Protein 7LVG (pdb70)

Radius of gyration: 11.34 Å; Cα contacts (8 Å, |Δi|>4): 15; chains: 1; bounding box: 18×24×32 Å

Nearest PDB structures (foldseek):
  6o3q-assembly1_A  TM=4.956E-01  e=3.566E+00  Solanum lycopersicum
  6o3q-assembly1_A  TM=5.766E-01  e=7.687E+00  Solanum lycopersicum
  6o3q-assembly1_A  TM=5.060E-01  e=7.711E+00  Solanum lycopersicum
  6o3q-assembly1_A  TM=5.275E-01  e=3.349E+00  Solanum lycopersicum
  6o3q-assembly1_A  TM=5.553E-01  e=5.474E+00  Solanum lycopersicum

Structure (mmCIF, N/CA/C/O backbone):
data_7LVG
#
_entry.id   7LVG
#
loop_
_atom_site.group_PDB
_atom_site.id
_atom_site.type_symbol
_atom_site.label_atom_id
_atom_site.label_alt_id
_atom_site.label_comp_id
_atom_site.label_asym_id
_atom_site.label_entity_id
_atom_site.label_seq_id
_atom_site.pdbx_PDB_ins_code
_atom_site.Cartn_x
_atom_site.Cartn_y
_atom_site.Cartn_z
_atom_site.occupancy
_atom_site.B_iso_or_equiv
_atom_site.auth_seq_id
_atom_site.auth_comp_id
_atom_site.auth_asym_id
_atom_site.auth_atom_id
_atom_site.pdbx_PDB_model_num
ATOM 1 N N . GLY A 1 1 ? -8.913 -11.183 -5.557 1.00 0.00 1 GLY A N 1
ATOM 2 C CA . GLY A 1 1 ? -8.179 -9.962 -5.999 1.00 0.00 1 GLY A CA 1
ATOM 3 C C . GLY A 1 1 ? -6.822 -10.359 -6.570 1.00 0.00 1 GLY A C 1
ATOM 4 O O . GLY A 1 1 ? -6.685 -10.568 -7.780 1.00 0.00 1 GLY A O 1
ATOM 10 N N . MET A 1 2 ? -5.818 -10.447 -5.690 1.00 0.00 2 MET A N 1
ATOM 11 C CA . MET A 1 2 ? -4.458 -10.805 -6.097 1.00 0.00 2 MET A CA 1
ATOM 12 C C . MET A 1 2 ? -3.763 -11.674 -5.012 1.00 0.00 2 MET A C 1
ATOM 13 O O . MET A 1 2 ? -4.159 -11.623 -3.845 1.00 0.00 2 MET A O 1
ATOM 27 N N . PRO A 1 3 ? -2.721 -12.463 -5.369 1.00 0.00 3 PRO A N 1
ATOM 28 C CA . PRO A 1 3 ? -1.987 -13.320 -4.377 1.00 0.00 3 PRO A CA 1
ATOM 29 C C . PRO A 1 3 ? -1.177 -12.482 -3.389 1.00 0.00 3 PRO A C 1
ATOM 30 O O . PRO A 1 3 ? -1.092 -11.261 -3.529 1.00 0.00 3 PRO A O 1
ATOM 41 N N . ARG A 1 4 ? -0.638 -13.152 -2.348 1.00 0.00 4 ARG A N 1
ATOM 42 C CA . ARG A 1 4 ? 0.136 -12.491 -1.261 1.00 0.00 4 ARG A CA 1
ATOM 43 C C . ARG A 1 4 ? -0.817 -11.884 -0.232 1.00 0.00 4 ARG A C 1
ATOM 44 O O . ARG A 1 4 ? -1.782 -11.202 -0.595 1.00 0.00 4 ARG A O 1
ATOM 65 N N . ASP A 1 5 ? -0.565 -12.180 1.050 1.00 0.00 5 ASP A N 1
ATOM 66 C CA . ASP A 1 5 ? -1.428 -11.711 2.135 1.00 0.00 5 ASP A CA 1
ATOM 67 C C . ASP A 1 5 ? -1.337 -10.173 2.311 1.00 0.00 5 ASP A C 1
ATOM 68 O O . ASP A 1 5 ? -0.292 -9.584 2.028 1.00 0.00 5 ASP A O 1
ATOM 77 N N . PRO A 1 6 ? -2.411 -9.508 2.804 1.00 0.00 6 PRO A N 1
ATOM 78 C CA . PRO A 1 6 ? -2.406 -8.019 3.036 1.00 0.00 6 PRO A CA 1
ATOM 79 C C . PRO A 1 6 ? -1.318 -7.582 4.023 1.00 0.00 6 PRO A C 1
ATOM 80 O O . PRO A 1 6 ? -0.872 -6.430 3.995 1.00 0.00 6 PRO A O 1
ATOM 91 N N . GLU A 1 7 ? -0.957 -8.486 4.943 1.00 0.00 7 GLU A N 1
ATOM 92 C CA . GLU A 1 7 ? 0.008 -8.173 6.001 1.00 0.00 7 GLU A CA 1
ATOM 93 C C . GLU A 1 7 ? 1.374 -7.792 5.434 1.00 0.00 7 GLU A C 1
ATOM 94 O O . GLU A 1 7 ? 2.004 -6.843 5.919 1.00 0.00 7 GLU A O 1
ATOM 106 N N . GLN A 1 8 ? 1.830 -8.523 4.406 1.00 0.00 8 GLN A N 1
ATOM 107 C CA . GLN A 1 8 ? 3.128 -8.233 3.787 1.00 0.00 8 GLN A CA 1
ATOM 108 C C . GLN A 1 8 ? 3.106 -6.841 3.150 1.00 0.00 8 GLN A C 1
ATOM 109 O O . GLN A 1 8 ? 4.067 -6.073 3.278 1.00 0.00 8 GLN A O 1
ATOM 123 N N . ARG A 1 9 ? 1.985 -6.516 2.492 1.00 0.00 9 ARG A N 1
ATOM 124 C CA . ARG A 1 9 ? 1.810 -5.206 1.864 1.00 0.00 9 ARG A CA 1
ATOM 125 C C . ARG A 1 9 ? 1.880 -4.110 2.928 1.00 0.00 9 ARG A C 1
ATOM 126 O O . ARG A 1 9 ? 2.539 -3.083 2.736 1.00 0.00 9 ARG A O 1
ATOM 147 N N . TYR A 1 10 ? 1.216 -4.359 4.062 1.00 0.00 10 TYR A N 1
ATOM 148 C CA . TYR A 1 10 ? 1.214 -3.425 5.183 1.00 0.00 10 TYR A CA 1
ATOM 149 C C . TYR A 1 10 ? 2.634 -3.227 5.727 1.00 0.00 10 TYR A C 1
ATOM 150 O O . TYR A 1 10 ? 2.978 -2.140 6.165 1.00 0.00 10 TYR A O 1
ATOM 168 N N . GLU A 1 11 ? 3.442 -4.296 5.708 1.00 0.00 11 GLU A N 1
ATOM 169 C CA . GLU A 1 11 ? 4.823 -4.216 6.198 1.00 0.00 11 GLU A CA 1
ATOM 170 C C . GLU A 1 11 ? 5.587 -3.169 5.379 1.00 0.00 11 GLU A C 1
ATOM 171 O O . GLU A 1 11 ? 6.278 -2.308 5.941 1.00 0.00 11 GLU A O 1
ATOM 183 N N . GLN A 1 12 ? 5.393 -3.211 4.054 1.00 0.00 12 GLN A N 1
ATOM 184 C CA . GLN A 1 12 ? 5.997 -2.227 3.157 1.00 0.00 12 GLN A CA 1
ATOM 185 C C . GLN A 1 12 ? 5.457 -0.830 3.484 1.00 0.00 12 GLN A C 1
ATOM 186 O O . GLN A 1 12 ? 6.208 0.154 3.495 1.00 0.00 12 GLN A O 1
ATOM 200 N N . CYS A 1 13 ? 4.149 -0.765 3.785 1.00 0.00 13 CYS A N 1
ATOM 201 C CA . CYS A 1 13 ? 3.500 0.491 4.154 1.00 0.00 13 CYS A CA 1
ATOM 202 C C . CYS A 1 13 ? 4.120 1.060 5.430 1.00 0.00 13 CYS A C 1
ATOM 203 O O . CYS A 1 13 ? 4.277 2.271 5.565 1.00 0.00 13 CYS A O 1
ATOM 210 N N . GLN A 1 14 ? 4.434 0.165 6.371 1.00 0.00 14 GLN A N 1
ATOM 211 C CA . GLN A 1 14 ? 4.997 0.549 7.657 1.00 0.00 14 GLN A CA 1
ATOM 212 C C . GLN A 1 14 ? 6.318 1.286 7.469 1.00 0.00 14 GLN A C 1
ATOM 213 O O . GLN A 1 14 ? 6.582 2.283 8.151 1.00 0.00 14 GLN A O 1
ATOM 227 N N . GLN A 1 15 ? 7.149 0.784 6.549 1.00 0.00 15 GLN A N 1
ATOM 228 C CA . GLN A 1 15 ? 8.456 1.390 6.284 1.00 0.00 15 GLN A CA 1
ATOM 229 C C . GLN A 1 15 ? 8.321 2.806 5.697 1.00 0.00 15 GLN A C 1
ATOM 230 O O . GLN A 1 15 ? 9.067 3.719 6.087 1.00 0.00 15 GLN A O 1
ATOM 244 N N . GLN A 1 16 ? 7.390 2.979 4.738 1.00 0.00 16 GLN A N 1
ATOM 245 C CA . GLN A 1 16 ? 7.212 4.284 4.075 1.00 0.00 16 GLN A CA 1
ATOM 246 C C . GLN A 1 16 ? 6.517 5.316 4.972 1.00 0.00 16 GLN A C 1
ATOM 247 O O . GLN A 1 16 ? 6.985 6.460 5.075 1.00 0.00 16 GLN A O 1
ATOM 261 N N . CYS A 1 17 ? 5.408 4.920 5.620 1.00 0.00 17 CYS A N 1
ATOM 262 C CA . CYS A 1 17 ? 4.674 5.843 6.497 1.00 0.00 17 CYS A CA 1
ATOM 263 C C . CYS A 1 17 ? 5.520 6.253 7.706 1.00 0.00 17 CYS A C 1
ATOM 264 O O . CYS A 1 17 ? 5.442 7.396 8.169 1.00 0.00 17 CYS A O 1
ATOM 271 N N . GLU A 1 18 ? 6.332 5.311 8.210 1.00 0.00 18 GLU A N 1
ATOM 272 C CA . GLU A 1 18 ? 7.199 5.576 9.359 1.00 0.00 18 GLU A CA 1
ATOM 273 C C . GLU A 1 18 ? 8.243 6.638 9.002 1.00 0.00 18 GLU A C 1
ATOM 274 O O . GLU A 1 18 ? 8.551 7.517 9.814 1.00 0.00 18 GLU A O 1
ATOM 286 N N . ARG A 1 19 ? 8.804 6.523 7.791 1.00 0.00 19 ARG A N 1
ATOM 287 C CA . ARG A 1 19 ? 9.840 7.445 7.331 1.00 0.00 19 ARG A CA 1
ATOM 288 C C . ARG A 1 19 ? 9.322 8.891 7.288 1.00 0.00 19 ARG A C 1
ATOM 289 O O . ARG A 1 19 ? 10.027 9.818 7.706 1.00 0.00 19 ARG A O 1
ATOM 310 N N . GLN A 1 20 ? 8.110 9.082 6.742 1.00 0.00 20 GLN A N 1
ATOM 311 C CA . GLN A 1 20 ? 7.538 10.430 6.604 1.00 0.00 20 GLN A CA 1
ATOM 312 C C . GLN A 1 20 ? 7.140 11.052 7.950 1.00 0.00 20 GLN A C 1
ATOM 313 O O . GLN A 1 20 ? 7.223 12.276 8.111 1.00 0.00 20 GLN A O 1
ATOM 327 N N . ARG A 1 21 ? 6.712 10.217 8.916 1.00 0.00 21 ARG A N 1
ATOM 328 C CA . ARG A 1 21 ? 6.315 10.732 10.240 1.00 0.00 21 ARG A CA 1
ATOM 329 C C . ARG A 1 21 ? 6.236 9.616 11.288 1.00 0.00 21 ARG A C 1
ATOM 330 O O . ARG A 1 21 ? 6.001 8.451 10.955 1.00 0.00 21 ARG A O 1
ATOM 351 N N . ARG A 1 22 ? 6.489 9.985 12.555 1.00 0.00 22 ARG A N 1
ATOM 352 C CA . ARG A 1 22 ? 6.507 9.022 13.663 1.00 0.00 22 ARG A CA 1
ATOM 353 C C . ARG A 1 22 ? 5.455 9.383 14.733 1.00 0.00 22 ARG A C 1
ATOM 354 O O . ARG A 1 22 ? 5.311 10.551 15.107 1.00 0.00 22 ARG A O 1
ATOM 375 N N . GLY A 1 23 ? 4.744 8.357 15.229 1.00 0.00 23 GLY A N 1
ATOM 376 C CA . GLY A 1 23 ? 3.723 8.541 16.271 1.00 0.00 23 GLY A CA 1
ATOM 377 C C . GLY A 1 23 ? 2.333 8.169 15.758 1.00 0.00 23 GLY A C 1
ATOM 378 O O . GLY A 1 23 ? 1.964 8.531 14.640 1.00 0.00 23 GLY A O 1
ATOM 382 N N . GLN A 1 24 ? 1.570 7.422 16.582 1.00 0.00 24 GLN A N 1
ATOM 383 C CA . GLN A 1 24 ? 0.214 6.980 16.200 1.00 0.00 24 GLN A CA 1
ATOM 384 C C . GLN A 1 24 ? 0.232 6.349 14.796 1.00 0.00 24 GLN A C 1
ATOM 385 O O . GLN A 1 24 ? -0.633 6.625 13.946 1.00 0.00 24 GLN A O 1
ATOM 399 N N . GLU A 1 25 ? 1.269 5.551 14.552 1.00 0.00 25 GLU A N 1
ATOM 400 C CA . GLU A 1 25 ? 1.495 4.936 13.254 1.00 0.00 25 GLU A CA 1
ATOM 401 C C . GLU A 1 25 ? 0.395 3.953 12.839 1.00 0.00 25 GLU A C 1
ATOM 402 O O . GLU A 1 25 ? 0.244 3.685 11.662 1.00 0.00 25 GLU A O 1
ATOM 414 N N . GLN A 1 26 ? -0.331 3.376 13.801 1.00 0.00 26 GLN A N 1
ATOM 415 C CA . GLN A 1 26 ? -1.348 2.371 13.454 1.00 0.00 26 GLN A CA 1
ATOM 416 C C . GLN A 1 26 ? -2.379 2.942 12.463 1.00 0.00 26 GLN A C 1
ATOM 417 O O . GLN A 1 26 ? -2.491 2.465 11.313 1.00 0.00 26 GLN A O 1
ATOM 431 N N . THR A 1 27 ? -3.109 3.973 12.900 1.00 0.00 27 THR A N 1
ATOM 432 C CA . THR A 1 27 ? -4.132 4.602 12.061 1.00 0.00 27 THR A CA 1
ATOM 433 C C . THR A 1 27 ? -3.518 5.445 10.946 1.00 0.00 27 THR A C 1
ATOM 434 O O . THR A 1 27 ? -4.016 5.446 9.816 1.00 0.00 27 THR A O 1
ATOM 445 N N . LEU A 1 28 ? -2.457 6.187 11.281 1.00 0.00 28 LEU A N 1
ATOM 446 C CA . LEU A 1 28 ? -1.805 7.080 10.318 1.00 0.00 28 LEU A CA 1
ATOM 447 C C . LEU A 1 28 ? -1.175 6.319 9.155 1.00 0.00 28 LEU A C 1
ATOM 448 O O . LEU A 1 28 ? -1.263 6.756 8.004 1.00 0.00 28 LEU A O 1
ATOM 464 N N . CYS A 1 29 ? -0.515 5.196 9.459 1.00 0.00 29 CYS A N 1
ATOM 465 C CA . CYS A 1 29 ? 0.158 4.404 8.427 1.00 0.00 29 CYS A CA 1
ATOM 466 C C . CYS A 1 29 ? -0.842 3.781 7.478 1.00 0.00 29 CYS A C 1
ATOM 467 O O . CYS A 1 29 ? -0.636 3.792 6.258 1.00 0.00 29 CYS A O 1
ATOM 474 N N . ARG A 1 30 ? -1.920 3.202 8.042 1.00 0.00 30 ARG A N 1
ATOM 475 C CA . ARG A 1 30 ? -2.927 2.540 7.217 1.00 0.00 30 ARG A CA 1
ATOM 476 C C . ARG A 1 30 ? -3.581 3.527 6.254 1.00 0.00 30 ARG A C 1
ATOM 477 O O . ARG A 1 30 ? -3.793 3.207 5.079 1.00 0.00 30 ARG A O 1
ATOM 498 N N . ARG A 1 31 ? -3.905 4.727 6.759 1.00 0.00 31 ARG A N 1
ATOM 499 C CA . ARG A 1 31 ? -4.544 5.756 5.935 1.00 0.00 31 ARG A CA 1
ATOM 500 C C . ARG A 1 31 ? -3.584 6.359 4.902 1.00 0.00 31 ARG A C 1
ATOM 501 O O . ARG A 1 31 ? -3.978 6.599 3.761 1.00 0.00 31 ARG A O 1
ATOM 522 N N . ARG A 1 32 ? -2.341 6.651 5.330 1.00 0.00 32 ARG A N 1
ATOM 523 C CA . ARG A 1 32 ? -1.347 7.293 4.445 1.00 0.00 32 ARG A CA 1
ATOM 524 C C . ARG A 1 32 ? -0.885 6.380 3.308 1.00 0.00 32 ARG A C 1
ATOM 525 O O . ARG A 1 32 ? -0.757 6.829 2.158 1.00 0.00 32 ARG A O 1
ATOM 546 N N . CYS A 1 33 ? -0.629 5.104 3.624 1.00 0.00 33 CYS A N 1
ATOM 547 C CA . CYS A 1 33 ? -0.190 4.152 2.605 1.00 0.00 33 CYS A CA 1
ATOM 548 C C . CYS A 1 33 ? -1.323 3.861 1.623 1.00 0.00 33 CYS A C 1
ATOM 549 O O . CYS A 1 33 ? -1.115 3.826 0.406 1.00 0.00 33 CYS A O 1
ATOM 556 N N . GLU A 1 34 ? -2.520 3.627 2.174 1.00 0.00 34 GLU A N 1
ATOM 557 C CA . GLU A 1 34 ? -3.700 3.304 1.371 1.00 0.00 34 GLU A CA 1
ATOM 558 C C . GLU A 1 34 ? -4.101 4.466 0.447 1.00 0.00 34 GLU A C 1
ATOM 559 O O . GLU A 1 34 ? -4.443 4.240 -0.724 1.00 0.00 34 GLU A O 1
ATOM 571 N N . GLN A 1 35 ? -4.069 5.708 0.976 1.00 0.00 35 GLN A N 1
ATOM 572 C CA . GLN A 1 35 ? -4.450 6.882 0.170 1.00 0.00 35 GLN A CA 1
ATOM 573 C C . GLN A 1 35 ? -3.462 7.109 -0.982 1.00 0.00 35 GLN A C 1
ATOM 574 O O . GLN A 1 35 ? -3.860 7.521 -2.076 1.00 0.00 35 GLN A O 1
ATOM 588 N N . ARG A 1 36 ? -2.184 6.772 -0.742 1.00 0.00 36 ARG A N 1
ATOM 589 C CA . ARG A 1 36 ? -1.160 6.868 -1.769 1.00 0.00 36 ARG A CA 1
ATOM 590 C C . ARG A 1 36 ? -1.510 5.927 -2.921 1.00 0.00 36 ARG A C 1
ATOM 591 O O . ARG A 1 36 ? -1.369 6.285 -4.086 1.00 0.00 36 ARG A O 1
ATOM 612 N N . ARG A 1 37 ? -1.982 4.721 -2.568 1.00 0.00 37 ARG A N 1
ATOM 613 C CA . ARG A 1 37 ? -2.354 3.720 -3.559 1.00 0.00 37 ARG A CA 1
ATOM 614 C C . ARG A 1 37 ? -3.441 4.272 -4.485 1.00 0.00 37 ARG A C 1
ATOM 615 O O . ARG A 1 37 ? -3.375 4.081 -5.705 1.00 0.00 37 ARG A O 1
ATOM 636 N N . GLN A 1 38 ? -4.430 4.967 -3.902 1.00 0.00 38 GLN A N 1
ATOM 637 C CA . GLN A 1 38 ? -5.514 5.555 -4.698 1.00 0.00 38 GLN A CA 1
ATOM 638 C C . GLN A 1 38 ? -4.950 6.573 -5.683 1.00 0.00 38 GLN A C 1
ATOM 639 O O . GLN A 1 38 ? -5.353 6.610 -6.850 1.00 0.00 38 GLN A O 1
ATOM 653 N N . GLN A 1 39 ? -4.001 7.387 -5.205 1.00 0.00 39 GLN A N 1
ATOM 654 C CA . GLN A 1 39 ? -3.359 8.401 -6.038 1.00 0.00 39 GLN A CA 1
ATOM 655 C C . GLN A 1 39 ? -2.544 7.750 -7.153 1.00 0.00 39 GLN A C 1
ATOM 656 O O . GLN A 1 39 ? -2.533 8.235 -8.289 1.00 0.00 39 GLN A O 1
ATOM 670 N N . GLU A 1 40 ? -1.854 6.653 -6.813 1.00 0.00 40 GLU A N 1
ATOM 671 C CA . GLU A 1 40 ? -1.023 5.932 -7.774 1.00 0.00 40 GLU A CA 1
ATOM 672 C C . GLU A 1 40 ? -1.873 5.358 -8.907 1.00 0.00 40 GLU A C 1
ATOM 673 O O . GLU A 1 40 ? -1.470 5.389 -10.074 1.00 0.00 40 GLU A O 1
ATOM 685 N N . GLU A 1 41 ? -3.049 4.825 -8.548 1.00 0.00 41 GLU A N 1
ATOM 686 C CA . GLU A 1 41 ? -3.962 4.231 -9.529 1.00 0.00 41 GLU A CA 1
ATOM 687 C C . GLU A 1 41 ? -4.459 5.285 -10.517 1.00 0.00 41 GLU A C 1
ATOM 688 O O . GLU A 1 41 ? -4.520 5.038 -11.726 1.00 0.00 41 GLU A O 1
ATOM 700 N N . ARG A 1 42 ? -4.799 6.466 -9.989 1.00 0.00 42 ARG A N 1
ATOM 701 C CA . ARG A 1 42 ? -5.282 7.574 -10.814 1.00 0.00 42 ARG A CA 1
ATOM 702 C C . ARG A 1 42 ? -4.158 8.138 -11.674 1.00 0.00 42 ARG A C 1
ATOM 703 O O . ARG A 1 42 ? -4.402 8.574 -12.806 1.00 0.00 42 ARG A O 1
ATOM 724 N N . GLU A 1 43 ? -2.910 8.063 -11.165 1.00 0.00 43 GLU A N 1
ATOM 725 C CA . GLU A 1 43 ? -1.758 8.500 -11.941 1.00 0.00 43 GLU A CA 1
ATOM 726 C C . GLU A 1 43 ? -1.688 7.639 -13.181 1.00 0.00 43 GLU A C 1
ATOM 727 O O . GLU A 1 43 ? -1.790 6.408 -13.089 1.00 0.00 43 GLU A O 1
ATOM 739 N N . ARG A 1 44 ? -1.625 8.282 -14.344 1.00 0.00 44 ARG A N 1
ATOM 740 C CA . ARG A 1 44 ? -1.680 7.555 -15.603 1.00 0.00 44 ARG A CA 1
ATOM 741 C C . ARG A 1 44 ? -0.579 6.497 -15.672 1.00 0.00 44 ARG A C 1
ATOM 742 O O . ARG A 1 44 ? 0.612 6.814 -15.616 1.00 0.00 44 ARG A O 1
ATOM 763 N N . GLN A 1 45 ? -1.005 5.235 -15.785 1.00 0.00 45 GLN A N 1
ATOM 764 C CA . GLN A 1 45 ? -0.078 4.101 -15.853 1.00 0.00 45 GLN A CA 1
ATOM 765 C C . GLN A 1 45 ? 0.823 4.059 -14.620 1.00 0.00 45 GLN A C 1
ATOM 766 O O . GLN A 1 45 ? 0.559 3.248 -13.747 1.00 0.00 45 GLN A O 1
ATOM 781 N N . GLY A 1 1 ? 8.534 -1.204 -15.525 1.00 0.00 1 GLY A N 2
ATOM 782 C CA . GLY A 1 1 ? 9.220 -2.028 -14.487 1.00 0.00 1 GLY A CA 2
ATOM 783 C C . GLY A 1 1 ? 8.264 -2.293 -13.328 1.00 0.00 1 GLY A C 2
ATOM 784 O O . GLY A 1 1 ? 7.105 -2.662 -13.539 1.00 0.00 1 GLY A O 2
ATOM 790 N N . MET A 1 2 ? 8.764 -2.107 -12.099 1.00 0.00 2 MET A N 2
ATOM 791 C CA . MET A 1 2 ? 7.967 -2.328 -10.891 1.00 0.00 2 MET A CA 2
ATOM 792 C C . MET A 1 2 ? 7.232 -3.710 -10.944 1.00 0.00 2 MET A C 2
ATOM 793 O O . MET A 1 2 ? 5.993 -3.762 -10.926 1.00 0.00 2 MET A O 2
ATOM 807 N N . PRO A 1 3 ? 7.976 -4.841 -11.012 1.00 0.00 3 PRO A N 2
ATOM 808 C CA . PRO A 1 3 ? 7.353 -6.211 -11.067 1.00 0.00 3 PRO A CA 2
ATOM 809 C C . PRO A 1 3 ? 6.404 -6.458 -9.893 1.00 0.00 3 PRO A C 2
ATOM 810 O O . PRO A 1 3 ? 5.389 -7.145 -10.040 1.00 0.00 3 PRO A O 2
ATOM 821 N N . ARG A 1 4 ? 6.762 -5.915 -8.725 1.00 0.00 4 ARG A N 2
ATOM 822 C CA . ARG A 1 4 ? 5.966 -6.095 -7.508 1.00 0.00 4 ARG A CA 2
ATOM 823 C C . ARG A 1 4 ? 4.591 -5.446 -7.638 1.00 0.00 4 ARG A C 2
ATOM 824 O O . ARG A 1 4 ? 4.453 -4.361 -8.213 1.00 0.00 4 ARG A O 2
ATOM 845 N N . ASP A 1 5 ? 3.580 -6.118 -7.081 1.00 0.00 5 ASP A N 2
ATOM 846 C CA . ASP A 1 5 ? 2.203 -5.622 -7.104 1.00 0.00 5 ASP A CA 2
ATOM 847 C C . ASP A 1 5 ? 2.036 -4.426 -6.139 1.00 0.00 5 ASP A C 2
ATOM 848 O O . ASP A 1 5 ? 2.815 -4.295 -5.190 1.00 0.00 5 ASP A O 2
ATOM 857 N N . PRO A 1 6 ? 1.032 -3.541 -6.352 1.00 0.00 6 PRO A N 2
ATOM 858 C CA . PRO A 1 6 ? 0.809 -2.354 -5.454 1.00 0.00 6 PRO A CA 2
ATOM 859 C C . PRO A 1 6 ? 0.505 -2.775 -4.010 1.00 0.00 6 PRO A C 2
ATOM 860 O O . PRO A 1 6 ? 0.750 -2.012 -3.069 1.00 0.00 6 PRO A O 2
ATOM 871 N N . GLU A 1 7 ? -0.011 -4.004 -3.846 1.00 0.00 7 GLU A N 2
ATOM 872 C CA . GLU A 1 7 ? -0.324 -4.537 -2.522 1.00 0.00 7 GLU A CA 2
ATOM 873 C C . GLU A 1 7 ? 0.956 -4.636 -1.679 1.00 0.00 7 GLU A C 2
ATOM 874 O O . GLU A 1 7 ? 0.949 -4.329 -0.484 1.00 0.00 7 GLU A O 2
ATOM 886 N N . GLN A 1 8 ? 2.055 -5.063 -2.321 1.00 0.00 8 GLN A N 2
ATOM 887 C CA . GLN A 1 8 ? 3.349 -5.194 -1.643 1.00 0.00 8 GLN A CA 2
ATOM 888 C C . GLN A 1 8 ? 3.823 -3.835 -1.126 1.00 0.00 8 GLN A C 2
ATOM 889 O O . GLN A 1 8 ? 4.357 -3.736 -0.018 1.00 0.00 8 GLN A O 2
ATOM 903 N N . ARG A 1 9 ? 3.621 -2.793 -1.942 1.00 0.00 9 ARG A N 2
ATOM 904 C CA . ARG A 1 9 ? 4.027 -1.437 -1.577 1.00 0.00 9 ARG A CA 2
ATOM 905 C C . ARG A 1 9 ? 3.296 -0.984 -0.310 1.00 0.00 9 ARG A C 2
ATOM 906 O O . ARG A 1 9 ? 3.889 -0.349 0.560 1.00 0.00 9 ARG A O 2
ATOM 927 N N . TYR A 1 10 ? 2.012 -1.350 -0.208 1.00 0.00 10 TYR A N 2
ATOM 928 C CA . TYR A 1 10 ? 1.197 -1.025 0.967 1.00 0.00 10 TYR A CA 2
ATOM 929 C C . TYR A 1 10 ? 1.835 -1.626 2.234 1.00 0.00 10 TYR A C 2
ATOM 930 O O . TYR A 1 10 ? 1.958 -0.947 3.259 1.00 0.00 10 TYR A O 2
ATOM 948 N N . GLU A 1 11 ? 2.214 -2.903 2.149 1.00 0.00 11 GLU A N 2
ATOM 949 C CA . GLU A 1 11 ? 2.817 -3.607 3.283 1.00 0.00 11 GLU A CA 2
ATOM 950 C C . GLU A 1 11 ? 4.114 -2.929 3.692 1.00 0.00 11 GLU A C 2
ATOM 951 O O . GLU A 1 11 ? 4.372 -2.727 4.884 1.00 0.00 11 GLU A O 2
ATOM 963 N N . GLN A 1 12 ? 4.903 -2.529 2.689 1.00 0.00 12 GLN A N 2
ATOM 964 C CA . GLN A 1 12 ? 6.150 -1.817 2.931 1.00 0.00 12 GLN A CA 2
ATOM 965 C C . GLN A 1 12 ? 5.869 -0.465 3.586 1.00 0.00 12 GLN A C 2
ATOM 966 O O . GLN A 1 12 ? 6.600 -0.039 4.486 1.00 0.00 12 GLN A O 2
ATOM 980 N N . CYS A 1 13 ? 4.801 0.207 3.118 1.00 0.00 13 CYS A N 2
ATOM 981 C CA . CYS A 1 13 ? 4.423 1.513 3.646 1.00 0.00 13 CYS A CA 2
ATOM 982 C C . CYS A 1 13 ? 4.029 1.402 5.104 1.00 0.00 13 CYS A C 2
ATOM 983 O O . CYS A 1 13 ? 4.400 2.244 5.916 1.00 0.00 13 CYS A O 2
ATOM 990 N N . GLN A 1 14 ? 3.241 0.363 5.422 1.00 0.00 14 GLN A N 2
ATOM 991 C CA . GLN A 1 14 ? 2.766 0.150 6.786 1.00 0.00 14 GLN A CA 2
ATOM 992 C C . GLN A 1 14 ? 3.936 -0.098 7.738 1.00 0.00 14 GLN A C 2
ATOM 993 O O . GLN A 1 14 ? 3.974 0.465 8.835 1.00 0.00 14 GLN A O 2
ATOM 1007 N N . GLN A 1 15 ? 4.903 -0.925 7.303 1.00 0.00 15 GLN A N 2
ATOM 1008 C CA . GLN A 1 15 ? 6.078 -1.225 8.129 1.00 0.00 15 GLN A CA 2
ATOM 1009 C C . GLN A 1 15 ? 6.886 0.038 8.381 1.00 0.00 15 GLN A C 2
ATOM 1010 O O . GLN A 1 15 ? 7.303 0.306 9.518 1.00 0.00 15 GLN A O 2
ATOM 1024 N N . GLN A 1 16 ? 7.043 0.848 7.329 1.00 0.00 16 GLN A N 2
ATOM 1025 C CA . GLN A 1 16 ? 7.734 2.127 7.447 1.00 0.00 16 GLN A CA 2
ATOM 1026 C C . GLN A 1 16 ? 6.956 3.048 8.383 1.00 0.00 16 GLN A C 2
ATOM 1027 O O . GLN A 1 16 ? 7.544 3.771 9.194 1.00 0.00 16 GLN A O 2
ATOM 1041 N N . CYS A 1 17 ? 5.623 3.013 8.253 1.00 0.00 17 CYS A N 2
ATOM 1042 C CA . CYS A 1 17 ? 4.745 3.831 9.062 1.00 0.00 17 CYS A CA 2
ATOM 1043 C C . CYS A 1 17 ? 4.876 3.481 10.543 1.00 0.00 17 CYS A C 2
ATOM 1044 O O . CYS A 1 17 ? 4.886 4.372 11.399 1.00 0.00 17 CYS A O 2
ATOM 1051 N N . GLU A 1 18 ? 4.968 2.177 10.837 1.00 0.00 18 GLU A N 2
ATOM 1052 C CA . GLU A 1 18 ? 5.088 1.707 12.219 1.00 0.00 18 GLU A CA 2
ATOM 1053 C C . GLU A 1 18 ? 6.339 2.275 12.876 1.00 0.00 18 GLU A C 2
ATOM 1054 O O . GLU A 1 18 ? 6.309 2.666 14.045 1.00 0.00 18 GLU A O 2
ATOM 1066 N N . ARG A 1 19 ? 7.434 2.335 12.116 1.00 0.00 19 ARG A N 2
ATOM 1067 C CA . ARG A 1 19 ? 8.686 2.886 12.633 1.00 0.00 19 ARG A CA 2
ATOM 1068 C C . ARG A 1 19 ? 8.528 4.371 12.985 1.00 0.00 19 ARG A C 2
ATOM 1069 O O . ARG A 1 19 ? 9.076 4.841 13.987 1.00 0.00 19 ARG A O 2
ATOM 1090 N N . GLN A 1 20 ? 7.814 5.110 12.123 1.00 0.00 20 GLN A N 2
ATOM 1091 C CA . GLN A 1 20 ? 7.625 6.558 12.307 1.00 0.00 20 GLN A CA 2
ATOM 1092 C C . GLN A 1 20 ? 6.735 6.903 13.528 1.00 0.00 20 GLN A C 2
ATOM 1093 O O . GLN A 1 20 ? 7.060 7.827 14.274 1.00 0.00 20 GLN A O 2
ATOM 1107 N N . ARG A 1 21 ? 5.598 6.168 13.692 1.00 0.00 21 ARG A N 2
ATOM 1108 C CA . ARG A 1 21 ? 4.596 6.412 14.792 1.00 0.00 21 ARG A CA 2
ATOM 1109 C C . ARG A 1 21 ? 4.690 7.873 15.403 1.00 0.00 21 ARG A C 2
ATOM 1110 O O . ARG A 1 21 ? 4.417 8.848 14.700 1.00 0.00 21 ARG A O 2
ATOM 1131 N N . ARG A 1 22 ? 5.142 8.003 16.678 1.00 0.00 22 ARG A N 2
ATOM 1132 C CA . ARG A 1 22 ? 5.346 9.310 17.321 1.00 0.00 22 ARG A CA 2
ATOM 1133 C C . ARG A 1 22 ? 4.042 10.150 17.459 1.00 0.00 22 ARG A C 2
ATOM 1134 O O . ARG A 1 22 ? 3.838 11.131 16.735 1.00 0.00 22 ARG A O 2
ATOM 1155 N N . GLY A 1 23 ? 3.234 9.815 18.480 1.00 0.00 23 GLY A N 2
ATOM 1156 C CA . GLY A 1 23 ? 2.028 10.599 18.832 1.00 0.00 23 GLY A CA 2
ATOM 1157 C C . GLY A 1 23 ? 1.027 10.754 17.681 1.00 0.00 23 GLY A C 2
ATOM 1158 O O . GLY A 1 23 ? 0.562 9.773 17.105 1.00 0.00 23 GLY A O 2
ATOM 1162 N N . GLN A 1 24 ? 0.656 12.015 17.413 1.00 0.00 24 GLN A N 2
ATOM 1163 C CA . GLN A 1 24 ? -0.347 12.357 16.389 1.00 0.00 24 GLN A CA 2
ATOM 1164 C C . GLN A 1 24 ? 0.073 11.877 15.011 1.00 0.00 24 GLN A C 2
ATOM 1165 O O . GLN A 1 24 ? -0.772 11.451 14.203 1.00 0.00 24 GLN A O 2
ATOM 1179 N N . GLU A 1 25 ? 1.375 11.935 14.745 1.00 0.00 25 GLU A N 2
ATOM 1180 C CA . GLU A 1 25 ? 1.910 11.489 13.465 1.00 0.00 25 GLU A CA 2
ATOM 1181 C C . GLU A 1 25 ? 1.495 10.034 13.176 1.00 0.00 25 GLU A C 2
ATOM 1182 O O . GLU A 1 25 ? 1.500 9.607 12.025 1.00 0.00 25 GLU A O 2
ATOM 1194 N N . GLN A 1 26 ? 1.100 9.291 14.233 1.00 0.00 26 GLN A N 2
ATOM 1195 C CA . GLN A 1 26 ? 0.637 7.910 14.077 1.00 0.00 26 GLN A CA 2
ATOM 1196 C C . GLN A 1 26 ? -0.618 7.862 13.202 1.00 0.00 26 GLN A C 2
ATOM 1197 O O . GLN A 1 26 ? -0.747 6.993 12.336 1.00 0.00 26 GLN A O 2
ATOM 1211 N N . THR A 1 27 ? -1.553 8.795 13.459 1.00 0.00 27 THR A N 2
ATOM 1212 C CA . THR A 1 27 ? -2.818 8.849 12.714 1.00 0.00 27 THR A CA 2
ATOM 1213 C C . THR A 1 27 ? -2.616 9.378 11.300 1.00 0.00 27 THR A C 2
ATOM 1214 O O . THR A 1 27 ? -3.160 8.823 10.337 1.00 0.00 27 THR A O 2
ATOM 1225 N N . LEU A 1 28 ? -1.816 10.448 11.176 1.00 0.00 28 LEU A N 2
ATOM 1226 C CA . LEU A 1 28 ? -1.533 11.040 9.861 1.00 0.00 28 LEU A CA 2
ATOM 1227 C C . LEU A 1 28 ? -0.768 10.055 8.982 1.00 0.00 28 LEU A C 2
ATOM 1228 O O . LEU A 1 28 ? -1.023 9.944 7.779 1.00 0.00 28 LEU A O 2
ATOM 1244 N N . CYS A 1 29 ? 0.176 9.352 9.601 1.00 0.00 29 CYS A N 2
ATOM 1245 C CA . CYS A 1 29 ? 1.014 8.376 8.917 1.00 0.00 29 CYS A CA 2
ATOM 1246 C C . CYS A 1 29 ? 0.186 7.232 8.323 1.00 0.00 29 CYS A C 2
ATOM 1247 O O . CYS A 1 29 ? 0.390 6.842 7.165 1.00 0.00 29 CYS A O 2
ATOM 1254 N N . ARG A 1 30 ? -0.715 6.676 9.135 1.00 0.00 30 ARG A N 2
ATOM 1255 C CA . ARG A 1 30 ? -1.543 5.547 8.712 1.00 0.00 30 ARG A CA 2
ATOM 1256 C C . ARG A 1 30 ? -2.388 5.930 7.494 1.00 0.00 30 ARG A C 2
ATOM 1257 O O . ARG A 1 30 ? -2.516 5.147 6.547 1.00 0.00 30 ARG A O 2
ATOM 1278 N N . ARG A 1 31 ? -2.958 7.134 7.532 1.00 0.00 31 ARG A N 2
ATOM 1279 C CA . ARG A 1 31 ? -3.791 7.631 6.437 1.00 0.00 31 ARG A CA 2
ATOM 1280 C C . ARG A 1 31 ? -2.979 7.729 5.133 1.00 0.00 31 ARG A C 2
ATOM 1281 O O . ARG A 1 31 ? -3.492 7.428 4.051 1.00 0.00 31 ARG A O 2
ATOM 1302 N N . ARG A 1 32 ? -1.724 8.188 5.247 1.00 0.00 32 ARG A N 2
ATOM 1303 C CA . ARG A 1 32 ? -0.854 8.368 4.077 1.00 0.00 32 ARG A CA 2
ATOM 1304 C C . ARG A 1 32 ? -0.639 7.036 3.331 1.00 0.00 32 ARG A C 2
ATOM 1305 O O . ARG A 1 32 ? -0.764 6.986 2.102 1.00 0.00 32 ARG A O 2
ATOM 1326 N N . CYS A 1 33 ? -0.344 5.959 4.082 1.00 0.00 33 CYS A N 2
ATOM 1327 C CA . CYS A 1 33 ? -0.147 4.633 3.471 1.00 0.00 33 CYS A CA 2
ATOM 1328 C C . CYS A 1 33 ? -1.429 4.159 2.787 1.00 0.00 33 CYS A C 2
ATOM 1329 O O . CYS A 1 33 ? -1.379 3.568 1.703 1.00 0.00 33 CYS A O 2
ATOM 1336 N N . GLU A 1 34 ? -2.577 4.427 3.426 1.00 0.00 34 GLU A N 2
ATOM 1337 C CA . GLU A 1 34 ? -3.879 4.031 2.875 1.00 0.00 34 GLU A CA 2
ATOM 1338 C C . GLU A 1 34 ? -4.130 4.706 1.525 1.00 0.00 34 GLU A C 2
ATOM 1339 O O . GLU A 1 34 ? -4.625 4.070 0.582 1.00 0.00 34 GLU A O 2
ATOM 1351 N N . GLN A 1 35 ? -3.785 5.997 1.439 1.00 0.00 35 GLN A N 2
ATOM 1352 C CA . GLN A 1 35 ? -3.975 6.768 0.208 1.00 0.00 35 GLN A CA 2
ATOM 1353 C C . GLN A 1 35 ? -3.109 6.217 -0.923 1.00 0.00 35 GLN A C 2
ATOM 1354 O O . GLN A 1 35 ? -3.547 6.145 -2.072 1.00 0.00 35 GLN A O 2
ATOM 1368 N N . ARG A 1 36 ? -1.874 5.840 -0.582 1.00 0.00 36 ARG A N 2
ATOM 1369 C CA . ARG A 1 36 ? -0.927 5.299 -1.546 1.00 0.00 36 ARG A CA 2
ATOM 1370 C C . ARG A 1 36 ? -1.452 3.998 -2.157 1.00 0.00 36 ARG A C 2
ATOM 1371 O O . ARG A 1 36 ? -1.319 3.781 -3.356 1.00 0.00 36 ARG A O 2
ATOM 1392 N N . ARG A 1 37 ? -2.023 3.124 -1.313 1.00 0.00 37 ARG A N 2
ATOM 1393 C CA . ARG A 1 37 ? -2.532 1.830 -1.786 1.00 0.00 37 ARG A CA 2
ATOM 1394 C C . ARG A 1 37 ? -3.618 2.037 -2.845 1.00 0.00 37 ARG A C 2
ATOM 1395 O O . ARG A 1 37 ? -3.565 1.432 -3.922 1.00 0.00 37 ARG A O 2
ATOM 1416 N N . GLN A 1 38 ? -4.582 2.915 -2.543 1.00 0.00 38 GLN A N 2
ATOM 1417 C CA . GLN A 1 38 ? -5.663 3.229 -3.485 1.00 0.00 38 GLN A CA 2
ATOM 1418 C C . GLN A 1 38 ? -5.120 3.959 -4.714 1.00 0.00 38 GLN A C 2
ATOM 1419 O O . GLN A 1 38 ? -5.564 3.722 -5.840 1.00 0.00 38 GLN A O 2
ATOM 1433 N N . GLN A 1 39 ? -4.177 4.871 -4.470 1.00 0.00 39 GLN A N 2
ATOM 1434 C CA . GLN A 1 39 ? -3.574 5.685 -5.526 1.00 0.00 39 GLN A CA 2
ATOM 1435 C C . GLN A 1 39 ? -2.834 4.809 -6.545 1.00 0.00 39 GLN A C 2
ATOM 1436 O O . GLN A 1 39 ? -2.971 5.000 -7.757 1.00 0.00 39 GLN A O 2
ATOM 1450 N N . GLU A 1 40 ? -2.065 3.844 -6.037 1.00 0.00 40 GLU A N 2
ATOM 1451 C CA . GLU A 1 40 ? -1.307 2.919 -6.884 1.00 0.00 40 GLU A CA 2
ATOM 1452 C C . GLU A 1 40 ? -2.241 2.007 -7.674 1.00 0.00 40 GLU A C 2
ATOM 1453 O O . GLU A 1 40 ? -1.993 1.709 -8.844 1.00 0.00 40 GLU A O 2
ATOM 1465 N N . GLU A 1 41 ? -3.312 1.562 -7.015 1.00 0.00 41 GLU A N 2
ATOM 1466 C CA . GLU A 1 41 ? -4.298 0.677 -7.634 1.00 0.00 41 GLU A CA 2
ATOM 1467 C C . GLU A 1 41 ? -4.982 1.365 -8.816 1.00 0.00 41 GLU A C 2
ATOM 1468 O O . GLU A 1 41 ? -5.250 0.738 -9.834 1.00 0.00 41 GLU A O 2
ATOM 1480 N N . ARG A 1 42 ? -5.267 2.659 -8.652 1.00 0.00 42 ARG A N 2
ATOM 1481 C CA . ARG A 1 42 ? -5.931 3.459 -9.688 1.00 0.00 42 ARG A CA 2
ATOM 1482 C C . ARG A 1 42 ? -5.038 3.664 -10.903 1.00 0.00 42 ARG A C 2
ATOM 1483 O O . ARG A 1 42 ? -5.541 3.788 -12.027 1.00 0.00 42 ARG A O 2
ATOM 1504 N N . GLU A 1 43 ? -3.709 3.646 -10.691 1.00 0.00 43 GLU A N 2
ATOM 1505 C CA . GLU A 1 43 ? -2.775 3.771 -11.807 1.00 0.00 43 GLU A CA 2
ATOM 1506 C C . GLU A 1 43 ? -3.013 2.619 -12.775 1.00 0.00 43 GLU A C 2
ATOM 1507 O O . GLU A 1 43 ? -3.069 2.819 -13.993 1.00 0.00 43 GLU A O 2
ATOM 1519 N N . ARG A 1 44 ? -3.248 1.422 -12.208 1.00 0.00 44 ARG A N 2
ATOM 1520 C CA . ARG A 1 44 ? -3.591 0.252 -12.997 1.00 0.00 44 ARG A CA 2
ATOM 1521 C C . ARG A 1 44 ? -5.113 0.134 -13.157 1.00 0.00 44 ARG A C 2
ATOM 1522 O O . ARG A 1 44 ? -5.861 0.299 -12.192 1.00 0.00 44 ARG A O 2
ATOM 1543 N N . GLN A 1 45 ? -5.556 -0.148 -14.379 1.00 0.00 45 GLN A N 2
ATOM 1544 C CA . GLN A 1 45 ? -6.987 -0.285 -14.671 1.00 0.00 45 GLN A CA 2
ATOM 1545 C C . GLN A 1 45 ? -7.578 -1.495 -13.952 1.00 0.00 45 GLN A C 2
ATOM 1546 O O . GLN A 1 45 ? -6.873 -2.480 -13.810 1.00 0.00 45 GLN A O 2
ATOM 1561 N N . GLY A 1 1 ? -7.886 -10.541 -7.166 1.00 0.00 1 GLY A N 3
ATOM 1562 C CA . GLY A 1 1 ? -6.657 -11.280 -6.758 1.00 0.00 1 GLY A CA 3
ATOM 1563 C C . GLY A 1 1 ? -5.436 -10.391 -6.959 1.00 0.00 1 GLY A C 3
ATOM 1564 O O . GLY A 1 1 ? -5.370 -9.624 -7.926 1.00 0.00 1 GLY A O 3
ATOM 1570 N N . MET A 1 2 ? -4.468 -10.502 -6.041 1.00 0.00 2 MET A N 3
ATOM 1571 C CA . MET A 1 2 ? -3.236 -9.711 -6.114 1.00 0.00 2 MET A CA 3
ATOM 1572 C C . MET A 1 2 ? -1.988 -10.600 -5.876 1.00 0.00 2 MET A C 3
ATOM 1573 O O . MET A 1 2 ? -2.104 -11.662 -5.260 1.00 0.00 2 MET A O 3
ATOM 1587 N N . PRO A 1 3 ? -0.791 -10.192 -6.357 1.00 0.00 3 PRO A N 3
ATOM 1588 C CA . PRO A 1 3 ? 0.464 -11.000 -6.170 1.00 0.00 3 PRO A CA 3
ATOM 1589 C C . PRO A 1 3 ? 0.774 -11.247 -4.694 1.00 0.00 3 PRO A C 3
ATOM 1590 O O . PRO A 1 3 ? 0.635 -10.346 -3.862 1.00 0.00 3 PRO A O 3
ATOM 1601 N N . ARG A 1 4 ? 1.224 -12.469 -4.387 1.00 0.00 4 ARG A N 3
ATOM 1602 C CA . ARG A 1 4 ? 1.590 -12.850 -3.017 1.00 0.00 4 ARG A CA 3
ATOM 1603 C C . ARG A 1 4 ? 0.499 -12.449 -2.006 1.00 0.00 4 ARG A C 3
ATOM 1604 O O . ARG A 1 4 ? -0.574 -11.976 -2.393 1.00 0.00 4 ARG A O 3
ATOM 1625 N N . ASP A 1 5 ? 0.781 -12.667 -0.712 1.00 0.00 5 ASP A N 3
ATOM 1626 C CA . ASP A 1 5 ? -0.169 -12.354 0.358 1.00 0.00 5 ASP A CA 3
ATOM 1627 C C . ASP A 1 5 ? -0.304 -10.823 0.564 1.00 0.00 5 ASP A C 3
ATOM 1628 O O . ASP A 1 5 ? 0.644 -10.081 0.298 1.00 0.00 5 ASP A O 3
ATOM 1637 N N . PRO A 1 6 ? -1.469 -10.332 1.055 1.00 0.00 6 PRO A N 3
ATOM 1638 C CA . PRO A 1 6 ? -1.682 -8.861 1.305 1.00 0.00 6 PRO A CA 3
ATOM 1639 C C . PRO A 1 6 ? -0.787 -8.317 2.435 1.00 0.00 6 PRO A C 3
ATOM 1640 O O . PRO A 1 6 ? -0.626 -7.098 2.579 1.00 0.00 6 PRO A O 3
ATOM 1651 N N . GLU A 1 7 ? -0.224 -9.232 3.238 1.00 0.00 7 GLU A N 3
ATOM 1652 C CA . GLU A 1 7 ? 0.634 -8.853 4.361 1.00 0.00 7 GLU A CA 3
ATOM 1653 C C . GLU A 1 7 ? 1.847 -8.063 3.873 1.00 0.00 7 GLU A C 3
ATOM 1654 O O . GLU A 1 7 ? 2.257 -7.091 4.511 1.00 0.00 7 GLU A O 3
ATOM 1666 N N . GLN A 1 8 ? 2.400 -8.474 2.726 1.00 0.00 8 GLN A N 3
ATOM 1667 C CA . GLN A 1 8 ? 3.559 -7.796 2.141 1.00 0.00 8 GLN A CA 3
ATOM 1668 C C . GLN A 1 8 ? 3.222 -6.331 1.839 1.00 0.00 8 GLN A C 3
ATOM 1669 O O . GLN A 1 8 ? 4.051 -5.441 2.053 1.00 0.00 8 GLN A O 3
ATOM 1683 N N . ARG A 1 9 ? 2.000 -6.097 1.351 1.00 0.00 9 ARG A N 3
ATOM 1684 C CA . ARG A 1 9 ? 1.542 -4.745 1.026 1.00 0.00 9 ARG A CA 3
ATOM 1685 C C . ARG A 1 9 ? 1.585 -3.860 2.279 1.00 0.00 9 ARG A C 3
ATOM 1686 O O . ARG A 1 9 ? 2.074 -2.726 2.231 1.00 0.00 9 ARG A O 3
ATOM 1707 N N . TYR A 1 10 ? 1.074 -4.394 3.395 1.00 0.00 10 TYR A N 3
ATOM 1708 C CA . TYR A 1 10 ? 1.055 -3.661 4.666 1.00 0.00 10 TYR A CA 3
ATOM 1709 C C . TYR A 1 10 ? 2.466 -3.431 5.218 1.00 0.00 10 TYR A C 3
ATOM 1710 O O . TYR A 1 10 ? 2.738 -2.383 5.808 1.00 0.00 10 TYR A O 3
ATOM 1728 N N . GLU A 1 11 ? 3.360 -4.412 5.028 1.00 0.00 11 GLU A N 3
ATOM 1729 C CA . GLU A 1 11 ? 4.741 -4.275 5.511 1.00 0.00 11 GLU A CA 3
ATOM 1730 C C . GLU A 1 11 ? 5.388 -3.059 4.860 1.00 0.00 11 GLU A C 3
ATOM 1731 O O . GLU A 1 11 ? 6.036 -2.252 5.534 1.00 0.00 11 GLU A O 3
ATOM 1743 N N . GLN A 1 12 ? 5.125 -2.886 3.561 1.00 0.00 12 GLN A N 3
ATOM 1744 C CA . GLN A 1 12 ? 5.590 -1.717 2.825 1.00 0.00 12 GLN A CA 3
ATOM 1745 C C . GLN A 1 12 ? 4.908 -0.453 3.354 1.00 0.00 12 GLN A C 3
ATOM 1746 O O . GLN A 1 12 ? 5.530 0.609 3.439 1.00 0.00 12 GLN A O 3
ATOM 1760 N N . CYS A 1 13 ? 3.607 -0.578 3.685 1.00 0.00 13 CYS A N 3
ATOM 1761 C CA . CYS A 1 13 ? 2.822 0.554 4.182 1.00 0.00 13 CYS A CA 3
ATOM 1762 C C . CYS A 1 13 ? 3.405 1.087 5.483 1.00 0.00 13 CYS A C 3
ATOM 1763 O O . CYS A 1 13 ? 3.510 2.306 5.678 1.00 0.00 13 CYS A O 3
ATOM 1770 N N . GLN A 1 14 ? 3.776 0.165 6.373 1.00 0.00 14 GLN A N 3
ATOM 1771 C CA . GLN A 1 14 ? 4.340 0.524 7.666 1.00 0.00 14 GLN A CA 3
ATOM 1772 C C . GLN A 1 14 ? 5.672 1.257 7.490 1.00 0.00 14 GLN A C 3
ATOM 1773 O O . GLN A 1 14 ? 5.963 2.209 8.213 1.00 0.00 14 GLN A O 3
ATOM 1787 N N . GLN A 1 15 ? 6.487 0.780 6.546 1.00 0.00 15 GLN A N 3
ATOM 1788 C CA . GLN A 1 15 ? 7.811 1.354 6.307 1.00 0.00 15 GLN A CA 3
ATOM 1789 C C . GLN A 1 15 ? 7.718 2.829 5.888 1.00 0.00 15 GLN A C 3
ATOM 1790 O O . GLN A 1 15 ? 8.497 3.660 6.372 1.00 0.00 15 GLN A O 3
ATOM 1804 N N . GLN A 1 16 ? 6.785 3.145 4.973 1.00 0.00 16 GLN A N 3
ATOM 1805 C CA . GLN A 1 16 ? 6.637 4.520 4.484 1.00 0.00 16 GLN A CA 3
ATOM 1806 C C . GLN A 1 16 ? 6.219 5.473 5.618 1.00 0.00 16 GLN A C 3
ATOM 1807 O O . GLN A 1 16 ? 6.832 6.542 5.799 1.00 0.00 16 GLN A O 3
ATOM 1821 N N . CYS A 1 17 ? 5.178 5.088 6.379 1.00 0.00 17 CYS A N 3
ATOM 1822 C CA . CYS A 1 17 ? 4.696 5.933 7.481 1.00 0.00 17 CYS A CA 3
ATOM 1823 C C . CYS A 1 17 ? 5.714 6.018 8.619 1.00 0.00 17 CYS A C 3
ATOM 1824 O O . CYS A 1 17 ? 5.840 7.065 9.263 1.00 0.00 17 CYS A O 3
ATOM 1831 N N . GLU A 1 18 ? 6.471 4.931 8.828 1.00 0.00 18 GLU A N 3
ATOM 1832 C CA . GLU A 1 18 ? 7.517 4.912 9.855 1.00 0.00 18 GLU A CA 3
ATOM 1833 C C . GLU A 1 18 ? 8.600 5.937 9.529 1.00 0.00 18 GLU A C 3
ATOM 1834 O O . GLU A 1 18 ? 9.108 6.622 10.423 1.00 0.00 18 GLU A O 3
ATOM 1846 N N . ARG A 1 19 ? 8.922 6.058 8.233 1.00 0.00 19 ARG A N 3
ATOM 1847 C CA . ARG A 1 19 ? 9.916 7.022 7.773 1.00 0.00 19 ARG A CA 3
ATOM 1848 C C . ARG A 1 19 ? 9.469 8.437 8.147 1.00 0.00 19 ARG A C 3
ATOM 1849 O O . ARG A 1 19 ? 10.271 9.240 8.635 1.00 0.00 19 ARG A O 3
ATOM 1870 N N . GLN A 1 20 ? 8.178 8.724 7.929 1.00 0.00 20 GLN A N 3
ATOM 1871 C CA . GLN A 1 20 ? 7.616 10.035 8.260 1.00 0.00 20 GLN A CA 3
ATOM 1872 C C . GLN A 1 20 ? 7.699 10.296 9.769 1.00 0.00 20 GLN A C 3
ATOM 1873 O O . GLN A 1 20 ? 8.031 11.404 10.199 1.00 0.00 20 GLN A O 3
ATOM 1887 N N . ARG A 1 21 ? 7.427 9.252 10.563 1.00 0.00 21 ARG A N 3
ATOM 1888 C CA . ARG A 1 21 ? 7.501 9.342 12.028 1.00 0.00 21 ARG A CA 3
ATOM 1889 C C . ARG A 1 21 ? 6.595 10.457 12.577 1.00 0.00 21 ARG A C 3
ATOM 1890 O O . ARG A 1 21 ? 7.039 11.593 12.785 1.00 0.00 21 ARG A O 3
ATOM 1911 N N . ARG A 1 22 ? 5.325 10.111 12.824 1.00 0.00 22 ARG A N 3
ATOM 1912 C CA . ARG A 1 22 ? 4.352 11.064 13.375 1.00 0.00 22 ARG A CA 3
ATOM 1913 C C . ARG A 1 22 ? 3.493 10.404 14.452 1.00 0.00 22 ARG A C 3
ATOM 1914 O O . ARG A 1 22 ? 3.379 9.174 14.498 1.00 0.00 22 ARG A O 3
ATOM 1935 N N . GLY A 1 23 ? 2.879 11.232 15.311 1.00 0.00 23 GLY A N 3
ATOM 1936 C CA . GLY A 1 23 ? 2.014 10.727 16.382 1.00 0.00 23 GLY A CA 3
ATOM 1937 C C . GLY A 1 23 ? 0.818 9.996 15.787 1.00 0.00 23 GLY A C 3
ATOM 1938 O O . GLY A 1 23 ? 0.479 10.206 14.617 1.00 0.00 23 GLY A O 3
ATOM 1942 N N . GLN A 1 24 ? 0.209 9.094 16.578 1.00 0.00 24 GLN A N 3
ATOM 1943 C CA . GLN A 1 24 ? -0.916 8.290 16.086 1.00 0.00 24 GLN A CA 3
ATOM 1944 C C . GLN A 1 24 ? -0.467 7.504 14.842 1.00 0.00 24 GLN A C 3
ATOM 1945 O O . GLN A 1 24 ? -1.022 7.648 13.743 1.00 0.00 24 GLN A O 3
ATOM 1959 N N . GLU A 1 25 ? 0.610 6.737 15.021 1.00 0.00 25 GLU A N 3
ATOM 1960 C CA . GLU A 1 25 ? 1.239 5.997 13.931 1.00 0.00 25 GLU A CA 3
ATOM 1961 C C . GLU A 1 25 ? 0.288 4.995 13.285 1.00 0.00 25 GLU A C 3
ATOM 1962 O O . GLU A 1 25 ? 0.329 4.808 12.072 1.00 0.00 25 GLU A O 3
ATOM 1974 N N . GLN A 1 26 ? -0.535 4.322 14.096 1.00 0.00 26 GLN A N 3
ATOM 1975 C CA . GLN A 1 26 ? -1.457 3.306 13.568 1.00 0.00 26 GLN A CA 3
ATOM 1976 C C . GLN A 1 26 ? -2.457 3.917 12.580 1.00 0.00 26 GLN A C 3
ATOM 1977 O O . GLN A 1 26 ? -2.690 3.363 11.492 1.00 0.00 26 GLN A O 3
ATOM 1991 N N . THR A 1 27 ? -3.028 5.070 12.953 1.00 0.00 27 THR A N 3
ATOM 1992 C CA . THR A 1 27 ? -4.000 5.762 12.097 1.00 0.00 27 THR A CA 3
ATOM 1993 C C . THR A 1 27 ? -3.321 6.384 10.880 1.00 0.00 27 THR A C 3
ATOM 1994 O O . THR A 1 27 ? -3.881 6.382 9.779 1.00 0.00 27 THR A O 3
ATOM 2005 N N . LEU A 1 28 ? -2.115 6.921 11.091 1.00 0.00 28 LEU A N 3
ATOM 2006 C CA . LEU A 1 28 ? -1.354 7.561 10.016 1.00 0.00 28 LEU A CA 3
ATOM 2007 C C . LEU A 1 28 ? -0.876 6.536 8.992 1.00 0.00 28 LEU A C 3
ATOM 2008 O O . LEU A 1 28 ? -0.865 6.816 7.795 1.00 0.00 28 LEU A O 3
ATOM 2024 N N . CYS A 1 29 ? -0.437 5.370 9.476 1.00 0.00 29 CYS A N 3
ATOM 2025 C CA . CYS A 1 29 ? 0.085 4.323 8.597 1.00 0.00 29 CYS A CA 3
ATOM 2026 C C . CYS A 1 29 ? -0.982 3.796 7.649 1.00 0.00 29 CYS A C 3
ATOM 2027 O O . CYS A 1 29 ? -0.715 3.610 6.455 1.00 0.00 29 CYS A O 3
ATOM 2034 N N . ARG A 1 30 ? -2.189 3.549 8.178 1.00 0.00 30 ARG A N 3
ATOM 2035 C CA . ARG A 1 30 ? -3.282 3.033 7.350 1.00 0.00 30 ARG A CA 3
ATOM 2036 C C . ARG A 1 30 ? -3.727 4.058 6.304 1.00 0.00 30 ARG A C 3
ATOM 2037 O O . ARG A 1 30 ? -3.981 3.707 5.147 1.00 0.00 30 ARG A O 3
ATOM 2058 N N . ARG A 1 31 ? -3.846 5.322 6.731 1.00 0.00 31 ARG A N 3
ATOM 2059 C CA . ARG A 1 31 ? -4.299 6.402 5.847 1.00 0.00 31 ARG A CA 3
ATOM 2060 C C . ARG A 1 31 ? -3.233 6.793 4.807 1.00 0.00 31 ARG A C 3
ATOM 2061 O O . ARG A 1 31 ? -3.553 7.007 3.635 1.00 0.00 31 ARG A O 3
ATOM 2082 N N . ARG A 1 32 ? -1.988 6.962 5.271 1.00 0.00 32 ARG A N 3
ATOM 2083 C CA . ARG A 1 32 ? -0.895 7.422 4.403 1.00 0.00 32 ARG A CA 3
ATOM 2084 C C . ARG A 1 32 ? -0.621 6.437 3.264 1.00 0.00 32 ARG A C 3
ATOM 2085 O O . ARG A 1 32 ? -0.562 6.839 2.095 1.00 0.00 32 ARG A O 3
ATOM 2106 N N . CYS A 1 33 ? -0.457 5.152 3.608 1.00 0.00 33 CYS A N 3
ATOM 2107 C CA . CYS A 1 33 ? -0.198 4.126 2.600 1.00 0.00 33 CYS A CA 3
ATOM 2108 C C . CYS A 1 33 ? -1.401 3.953 1.676 1.00 0.00 33 CYS A C 3
ATOM 2109 O O . CYS A 1 33 ? -1.249 3.860 0.455 1.00 0.00 33 CYS A O 3
ATOM 2116 N N . GLU A 1 34 ? -2.595 3.878 2.278 1.00 0.00 34 GLU A N 3
ATOM 2117 C CA . GLU A 1 34 ? -3.833 3.677 1.524 1.00 0.00 34 GLU A CA 3
ATOM 2118 C C . GLU A 1 34 ? -4.065 4.832 0.539 1.00 0.00 34 GLU A C 3
ATOM 2119 O O . GLU A 1 34 ? -4.440 4.605 -0.617 1.00 0.00 34 GLU A O 3
ATOM 2131 N N . GLN A 1 35 ? -3.843 6.067 1.010 1.00 0.00 35 GLN A N 3
ATOM 2132 C CA . GLN A 1 35 ? -4.033 7.254 0.173 1.00 0.00 35 GLN A CA 3
ATOM 2133 C C . GLN A 1 35 ? -3.075 7.227 -1.018 1.00 0.00 35 GLN A C 3
ATOM 2134 O O . GLN A 1 35 ? -3.463 7.551 -2.142 1.00 0.00 35 GLN A O 3
ATOM 2148 N N . ARG A 1 36 ? -1.824 6.831 -0.757 1.00 0.00 36 ARG A N 3
ATOM 2149 C CA . ARG A 1 36 ? -0.805 6.746 -1.793 1.00 0.00 36 ARG A CA 3
ATOM 2150 C C . ARG A 1 36 ? -1.183 5.706 -2.842 1.00 0.00 36 ARG A C 3
ATOM 2151 O O . ARG A 1 36 ? -1.007 5.937 -4.032 1.00 0.00 36 ARG A O 3
ATOM 2172 N N . ARG A 1 37 ? -1.716 4.558 -2.389 1.00 0.00 37 ARG A N 3
ATOM 2173 C CA . ARG A 1 37 ? -2.125 3.490 -3.314 1.00 0.00 37 ARG A CA 3
ATOM 2174 C C . ARG A 1 37 ? -3.230 3.960 -4.256 1.00 0.00 37 ARG A C 3
ATOM 2175 O O . ARG A 1 37 ? -3.127 3.789 -5.469 1.00 0.00 37 ARG A O 3
ATOM 2196 N N . GLN A 1 38 ? -4.267 4.587 -3.692 1.00 0.00 38 GLN A N 3
ATOM 2197 C CA . GLN A 1 38 ? -5.378 5.111 -4.497 1.00 0.00 38 GLN A CA 3
ATOM 2198 C C . GLN A 1 38 ? -4.891 6.252 -5.398 1.00 0.00 38 GLN A C 3
ATOM 2199 O O . GLN A 1 38 ? -5.291 6.363 -6.562 1.00 0.00 38 GLN A O 3
ATOM 2213 N N . GLN A 1 39 ? -4.037 7.098 -4.831 1.00 0.00 39 GLN A N 3
ATOM 2214 C CA . GLN A 1 39 ? -3.483 8.252 -5.530 1.00 0.00 39 GLN A CA 3
ATOM 2215 C C . GLN A 1 39 ? -2.646 7.819 -6.743 1.00 0.00 39 GLN A C 3
ATOM 2216 O O . GLN A 1 39 ? -2.754 8.407 -7.823 1.00 0.00 39 GLN A O 3
ATOM 2230 N N . GLU A 1 40 ? -1.803 6.803 -6.541 1.00 0.00 40 GLU A N 3
ATOM 2231 C CA . GLU A 1 40 ? -0.926 6.293 -7.598 1.00 0.00 40 GLU A CA 3
ATOM 2232 C C . GLU A 1 40 ? -1.700 5.559 -8.698 1.00 0.00 40 GLU A C 3
ATOM 2233 O O . GLU A 1 40 ? -1.367 5.682 -9.881 1.00 0.00 40 GLU A O 3
ATOM 2245 N N . GLU A 1 41 ? -2.714 4.774 -8.298 1.00 0.00 41 GLU A N 3
ATOM 2246 C CA . GLU A 1 41 ? -3.504 3.992 -9.261 1.00 0.00 41 GLU A CA 3
ATOM 2247 C C . GLU A 1 41 ? -4.237 4.886 -10.253 1.00 0.00 41 GLU A C 3
ATOM 2248 O O . GLU A 1 41 ? -4.280 4.580 -11.447 1.00 0.00 41 GLU A O 3
ATOM 2260 N N . ARG A 1 42 ? -4.795 6.000 -9.762 1.00 0.00 42 ARG A N 3
ATOM 2261 C CA . ARG A 1 42 ? -5.503 6.944 -10.639 1.00 0.00 42 ARG A CA 3
ATOM 2262 C C . ARG A 1 42 ? -4.521 7.763 -11.483 1.00 0.00 42 ARG A C 3
ATOM 2263 O O . ARG A 1 42 ? -4.828 8.126 -12.623 1.00 0.00 42 ARG A O 3
ATOM 2284 N N . GLU A 1 43 ? -3.315 7.991 -10.937 1.00 0.00 43 GLU A N 3
ATOM 2285 C CA . GLU A 1 43 ? -2.268 8.694 -11.667 1.00 0.00 43 GLU A CA 3
ATOM 2286 C C . GLU A 1 43 ? -1.821 7.839 -12.853 1.00 0.00 43 GLU A C 3
ATOM 2287 O O . GLU A 1 43 ? -1.634 8.345 -13.964 1.00 0.00 43 GLU A O 3
ATOM 2299 N N . ARG A 1 44 ? -1.668 6.529 -12.598 1.00 0.00 44 ARG A N 3
ATOM 2300 C CA . ARG A 1 44 ? -1.264 5.586 -13.630 1.00 0.00 44 ARG A CA 3
ATOM 2301 C C . ARG A 1 44 ? -2.490 4.989 -14.321 1.00 0.00 44 ARG A C 3
ATOM 2302 O O . ARG A 1 44 ? -3.253 4.241 -13.704 1.00 0.00 44 ARG A O 3
ATOM 2323 N N . GLN A 1 45 ? -2.663 5.311 -15.604 1.00 0.00 45 GLN A N 3
ATOM 2324 C CA . GLN A 1 45 ? -3.792 4.800 -16.391 1.00 0.00 45 GLN A CA 3
ATOM 2325 C C . GLN A 1 45 ? -3.867 3.273 -16.300 1.00 0.00 45 GLN A C 3
ATOM 2326 O O . GLN A 1 45 ? -4.836 2.779 -15.747 1.00 0.00 45 GLN A O 3
ATOM 2341 N N . GLY A 1 1 ? -4.403 -5.788 -13.254 1.00 0.00 1 GLY A N 4
ATOM 2342 C CA . GLY A 1 1 ? -5.313 -5.510 -12.107 1.00 0.00 1 GLY A CA 4
ATOM 2343 C C . GLY A 1 1 ? -4.636 -5.929 -10.806 1.00 0.00 1 GLY A C 4
ATOM 2344 O O . GLY A 1 1 ? -5.135 -6.802 -10.090 1.00 0.00 1 GLY A O 4
ATOM 2350 N N . MET A 1 2 ? -3.496 -5.294 -10.506 1.00 0.00 2 MET A N 4
ATOM 2351 C CA . MET A 1 2 ? -2.740 -5.590 -9.287 1.00 0.00 2 MET A CA 4
ATOM 2352 C C . MET A 1 2 ? -2.520 -7.129 -9.119 1.00 0.00 2 MET A C 4
ATOM 2353 O O . MET A 1 2 ? -3.028 -7.734 -8.162 1.00 0.00 2 MET A O 4
ATOM 2367 N N . PRO A 1 3 ? -1.773 -7.784 -10.041 1.00 0.00 3 PRO A N 4
ATOM 2368 C CA . PRO A 1 3 ? -1.515 -9.264 -9.956 1.00 0.00 3 PRO A CA 4
ATOM 2369 C C . PRO A 1 3 ? -0.702 -9.640 -8.711 1.00 0.00 3 PRO A C 4
ATOM 2370 O O . PRO A 1 3 ? -0.803 -10.766 -8.213 1.00 0.00 3 PRO A O 4
ATOM 2381 N N . ARG A 1 4 ? 0.093 -8.683 -8.209 1.00 0.00 4 ARG A N 4
ATOM 2382 C CA . ARG A 1 4 ? 0.911 -8.904 -7.016 1.00 0.00 4 ARG A CA 4
ATOM 2383 C C . ARG A 1 4 ? 0.032 -9.113 -5.781 1.00 0.00 4 ARG A C 4
ATOM 2384 O O . ARG A 1 4 ? -1.128 -8.687 -5.756 1.00 0.00 4 ARG A O 4
ATOM 2405 N N . ASP A 1 5 ? 0.591 -9.782 -4.767 1.00 0.00 5 ASP A N 4
ATOM 2406 C CA . ASP A 1 5 ? -0.143 -10.064 -3.532 1.00 0.00 5 ASP A CA 4
ATOM 2407 C C . ASP A 1 5 ? -0.394 -8.765 -2.724 1.00 0.00 5 ASP A C 4
ATOM 2408 O O . ASP A 1 5 ? 0.412 -7.834 -2.798 1.00 0.00 5 ASP A O 4
ATOM 2417 N N . PRO A 1 6 ? -1.505 -8.677 -1.952 1.00 0.00 6 PRO A N 4
ATOM 2418 C CA . PRO A 1 6 ? -1.825 -7.448 -1.142 1.00 0.00 6 PRO A CA 4
ATOM 2419 C C . PRO A 1 6 ? -0.811 -7.202 -0.015 1.00 0.00 6 PRO A C 4
ATOM 2420 O O . PRO A 1 6 ? -0.690 -6.075 0.485 1.00 0.00 6 PRO A O 4
ATOM 2431 N N . GLU A 1 7 ? -0.098 -8.264 0.385 1.00 0.00 7 GLU A N 4
ATOM 2432 C CA . GLU A 1 7 ? 0.890 -8.165 1.462 1.00 0.00 7 GLU A CA 4
ATOM 2433 C C . GLU A 1 7 ? 1.976 -7.131 1.135 1.00 0.00 7 GLU A C 4
ATOM 2434 O O . GLU A 1 7 ? 2.497 -6.468 2.037 1.00 0.00 7 GLU A O 4
ATOM 2446 N N . GLN A 1 8 ? 2.288 -6.980 -0.161 1.00 0.00 8 GLN A N 4
ATOM 2447 C CA . GLN A 1 8 ? 3.287 -6.006 -0.603 1.00 0.00 8 GLN A CA 4
ATOM 2448 C C . GLN A 1 8 ? 2.826 -4.584 -0.295 1.00 0.00 8 GLN A C 4
ATOM 2449 O O . GLN A 1 8 ? 3.625 -3.740 0.124 1.00 0.00 8 GLN A O 4
ATOM 2463 N N . ARG A 1 9 ? 1.530 -4.330 -0.508 1.00 0.00 9 ARG A N 4
ATOM 2464 C CA . ARG A 1 9 ? 0.945 -3.013 -0.257 1.00 0.00 9 ARG A CA 4
ATOM 2465 C C . ARG A 1 9 ? 1.091 -2.637 1.222 1.00 0.00 9 ARG A C 4
ATOM 2466 O O . ARG A 1 9 ? 1.487 -1.513 1.549 1.00 0.00 9 ARG A O 4
ATOM 2487 N N . TYR A 1 10 ? 0.762 -3.587 2.105 1.00 0.00 10 TYR A N 4
ATOM 2488 C CA . TYR A 1 10 ? 0.850 -3.363 3.551 1.00 0.00 10 TYR A CA 4
ATOM 2489 C C . TYR A 1 10 ? 2.298 -3.156 3.995 1.00 0.00 10 TYR A C 4
ATOM 2490 O O . TYR A 1 10 ? 2.569 -2.325 4.864 1.00 0.00 10 TYR A O 4
ATOM 2508 N N . GLU A 1 11 ? 3.222 -3.917 3.397 1.00 0.00 11 GLU A N 4
ATOM 2509 C CA . GLU A 1 11 ? 4.644 -3.799 3.741 1.00 0.00 11 GLU A CA 4
ATOM 2510 C C . GLU A 1 11 ? 5.128 -2.386 3.451 1.00 0.00 11 GLU A C 4
ATOM 2511 O O . GLU A 1 11 ? 5.819 -1.777 4.275 1.00 0.00 11 GLU A O 4
ATOM 2523 N N . GLN A 1 12 ? 4.695 -1.842 2.309 1.00 0.00 12 GLN A N 4
ATOM 2524 C CA . GLN A 1 12 ? 5.008 -0.465 1.943 1.00 0.00 12 GLN A CA 4
ATOM 2525 C C . GLN A 1 12 ? 4.338 0.504 2.918 1.00 0.00 12 GLN A C 4
ATOM 2526 O O . GLN A 1 12 ? 4.921 1.524 3.298 1.00 0.00 12 GLN A O 4
ATOM 2540 N N . CYS A 1 13 ? 3.096 0.174 3.311 1.00 0.00 13 CYS A N 4
ATOM 2541 C CA . CYS A 1 13 ? 2.324 1.007 4.231 1.00 0.00 13 CYS A CA 4
ATOM 2542 C C . CYS A 1 13 ? 3.012 1.142 5.581 1.00 0.00 13 CYS A C 4
ATOM 2543 O O . CYS A 1 13 ? 3.125 2.252 6.122 1.00 0.00 13 CYS A O 4
ATOM 2550 N N . GLN A 1 14 ? 3.490 0.015 6.112 1.00 0.00 14 GLN A N 4
ATOM 2551 C CA . GLN A 1 14 ? 4.188 0.008 7.393 1.00 0.00 14 GLN A CA 4
ATOM 2552 C C . GLN A 1 14 ? 5.485 0.802 7.282 1.00 0.00 14 GLN A C 4
ATOM 2553 O O . GLN A 1 14 ? 5.834 1.561 8.182 1.00 0.00 14 GLN A O 4
ATOM 2567 N N . GLN A 1 15 ? 6.193 0.605 6.167 1.00 0.00 15 GLN A N 4
ATOM 2568 C CA . GLN A 1 15 ? 7.461 1.278 5.925 1.00 0.00 15 GLN A CA 4
ATOM 2569 C C . GLN A 1 15 ? 7.283 2.796 5.823 1.00 0.00 15 GLN A C 4
ATOM 2570 O O . GLN A 1 15 ? 8.138 3.552 6.292 1.00 0.00 15 GLN A O 4
ATOM 2584 N N . GLN A 1 16 ? 6.202 3.235 5.153 1.00 0.00 16 GLN A N 4
ATOM 2585 C CA . GLN A 1 16 ? 5.979 4.672 4.936 1.00 0.00 16 GLN A CA 4
ATOM 2586 C C . GLN A 1 16 ? 5.748 5.420 6.250 1.00 0.00 16 GLN A C 4
ATOM 2587 O O . GLN A 1 16 ? 6.492 6.360 6.567 1.00 0.00 16 GLN A O 4
ATOM 2601 N N . CYS A 1 17 ? 4.687 5.039 6.997 1.00 0.00 17 CYS A N 4
ATOM 2602 C CA . CYS A 1 17 ? 4.359 5.745 8.244 1.00 0.00 17 CYS A CA 4
ATOM 2603 C C . CYS A 1 17 ? 5.374 5.502 9.361 1.00 0.00 17 CYS A C 4
ATOM 2604 O O . CYS A 1 17 ? 5.687 6.425 10.123 1.00 0.00 17 CYS A O 4
ATOM 2611 N N . GLU A 1 18 ? 5.875 4.264 9.471 1.00 0.00 18 GLU A N 4
ATOM 2612 C CA . GLU A 1 18 ? 6.843 3.926 10.524 1.00 0.00 18 GLU A CA 4
ATOM 2613 C C . GLU A 1 18 ? 8.128 4.741 10.350 1.00 0.00 18 GLU A C 4
ATOM 2614 O O . GLU A 1 18 ? 8.686 5.247 11.325 1.00 0.00 18 GLU A O 4
ATOM 2626 N N . ARG A 1 19 ? 8.587 4.853 9.100 1.00 0.00 19 ARG A N 4
ATOM 2627 C CA . ARG A 1 19 ? 9.805 5.601 8.779 1.00 0.00 19 ARG A CA 4
ATOM 2628 C C . ARG A 1 19 ? 9.651 7.088 9.128 1.00 0.00 19 ARG A C 4
ATOM 2629 O O . ARG A 1 19 ? 10.589 7.716 9.629 1.00 0.00 19 ARG A O 4
ATOM 2650 N N . GLN A 1 20 ? 8.476 7.649 8.813 1.00 0.00 20 GLN A N 4
ATOM 2651 C CA . GLN A 1 20 ? 8.207 9.075 9.041 1.00 0.00 20 GLN A CA 4
ATOM 2652 C C . GLN A 1 20 ? 8.297 9.432 10.537 1.00 0.00 20 GLN A C 4
ATOM 2653 O O . GLN A 1 20 ? 8.853 10.474 10.898 1.00 0.00 20 GLN A O 4
ATOM 2667 N N . ARG A 1 21 ? 7.749 8.559 11.392 1.00 0.00 21 ARG A N 4
ATOM 2668 C CA . ARG A 1 21 ? 7.769 8.780 12.846 1.00 0.00 21 ARG A CA 4
ATOM 2669 C C . ARG A 1 21 ? 7.132 10.142 13.217 1.00 0.00 21 ARG A C 4
ATOM 2670 O O . ARG A 1 21 ? 7.668 10.893 14.050 1.00 0.00 21 ARG A O 4
ATOM 2691 N N . ARG A 1 22 ? 5.988 10.456 12.587 1.00 0.00 22 ARG A N 4
ATOM 2692 C CA . ARG A 1 22 ? 5.290 11.727 12.844 1.00 0.00 22 ARG A CA 4
ATOM 2693 C C . ARG A 1 22 ? 3.975 11.491 13.608 1.00 0.00 22 ARG A C 4
ATOM 2694 O O . ARG A 1 22 ? 3.135 10.692 13.186 1.00 0.00 22 ARG A O 4
ATOM 2715 N N . GLY A 1 23 ? 3.809 12.212 14.726 1.00 0.00 23 GLY A N 4
ATOM 2716 C CA . GLY A 1 23 ? 2.599 12.109 15.553 1.00 0.00 23 GLY A CA 4
ATOM 2717 C C . GLY A 1 23 ? 2.372 10.681 16.034 1.00 0.00 23 GLY A C 4
ATOM 2718 O O . GLY A 1 23 ? 3.303 10.021 16.506 1.00 0.00 23 GLY A O 4
ATOM 2722 N N . GLN A 1 24 ? 1.127 10.205 15.898 1.00 0.00 24 GLN A N 4
ATOM 2723 C CA . GLN A 1 24 ? 0.770 8.845 16.306 1.00 0.00 24 GLN A CA 4
ATOM 2724 C C . GLN A 1 24 ? 0.977 7.879 15.149 1.00 0.00 24 GLN A C 4
ATOM 2725 O O . GLN A 1 24 ? 0.574 8.162 14.017 1.00 0.00 24 GLN A O 4
ATOM 2739 N N . GLU A 1 25 ? 1.637 6.752 15.433 1.00 0.00 25 GLU A N 4
ATOM 2740 C CA . GLU A 1 25 ? 1.931 5.755 14.404 1.00 0.00 25 GLU A CA 4
ATOM 2741 C C . GLU A 1 25 ? 0.654 5.153 13.819 1.00 0.00 25 GLU A C 4
ATOM 2742 O O . GLU A 1 25 ? 0.552 4.973 12.603 1.00 0.00 25 GLU A O 4
ATOM 2754 N N . GLN A 1 26 ? -0.314 4.832 14.691 1.00 0.00 26 GLN A N 4
ATOM 2755 C CA . GLN A 1 26 ? -1.577 4.225 14.245 1.00 0.00 26 GLN A CA 4
ATOM 2756 C C . GLN A 1 26 ? -2.377 5.183 13.368 1.00 0.00 26 GLN A C 4
ATOM 2757 O O . GLN A 1 26 ? -2.913 4.785 12.326 1.00 0.00 26 GLN A O 4
ATOM 2771 N N . THR A 1 27 ? -2.445 6.450 13.792 1.00 0.00 27 THR A N 4
ATOM 2772 C CA . THR A 1 27 ? -3.175 7.476 13.047 1.00 0.00 27 THR A CA 4
ATOM 2773 C C . THR A 1 27 ? -2.459 7.780 11.726 1.00 0.00 27 THR A C 4
ATOM 2774 O O . THR A 1 27 ? -3.096 7.917 10.677 1.00 0.00 27 THR A O 4
ATOM 2785 N N . LEU A 1 28 ? -1.133 7.907 11.805 1.00 0.00 28 LEU A N 4
ATOM 2786 C CA . LEU A 1 28 ? -0.310 8.226 10.641 1.00 0.00 28 LEU A CA 4
ATOM 2787 C C . LEU A 1 28 ? -0.375 7.108 9.595 1.00 0.00 28 LEU A C 4
ATOM 2788 O O . LEU A 1 28 ? -0.461 7.380 8.395 1.00 0.00 28 LEU A O 4
ATOM 2804 N N . CYS A 1 29 ? -0.295 5.853 10.060 1.00 0.00 29 CYS A N 4
ATOM 2805 C CA . CYS A 1 29 ? -0.304 4.698 9.157 1.00 0.00 29 CYS A CA 4
ATOM 2806 C C . CYS A 1 29 ? -1.600 4.609 8.379 1.00 0.00 29 CYS A C 4
ATOM 2807 O O . CYS A 1 29 ? -1.580 4.333 7.181 1.00 0.00 29 CYS A O 4
ATOM 2814 N N . ARG A 1 30 ? -2.725 4.851 9.054 1.00 0.00 30 ARG A N 4
ATOM 2815 C CA . ARG A 1 30 ? -4.031 4.791 8.397 1.00 0.00 30 ARG A CA 4
ATOM 2816 C C . ARG A 1 30 ? -4.150 5.854 7.302 1.00 0.00 30 ARG A C 4
ATOM 2817 O O . ARG A 1 30 ? -4.688 5.584 6.221 1.00 0.00 30 ARG A O 4
ATOM 2838 N N . ARG A 1 31 ? -3.674 7.072 7.602 1.00 0.00 31 ARG A N 4
ATOM 2839 C CA . ARG A 1 31 ? -3.763 8.191 6.656 1.00 0.00 31 ARG A CA 4
ATOM 2840 C C . ARG A 1 31 ? -2.784 8.038 5.473 1.00 0.00 31 ARG A C 4
ATOM 2841 O O . ARG A 1 31 ? -3.176 8.211 4.314 1.00 0.00 31 ARG A O 4
ATOM 2862 N N . ARG A 1 32 ? -1.501 7.785 5.782 1.00 0.00 32 ARG A N 4
ATOM 2863 C CA . ARG A 1 32 ? -0.462 7.696 4.742 1.00 0.00 32 ARG A CA 4
ATOM 2864 C C . ARG A 1 32 ? -0.677 6.509 3.808 1.00 0.00 32 ARG A C 4
ATOM 2865 O O . ARG A 1 32 ? -0.578 6.651 2.586 1.00 0.00 32 ARG A O 4
ATOM 2886 N N . CYS A 1 33 ? -0.977 5.347 4.390 1.00 0.00 33 CYS A N 4
ATOM 2887 C CA . CYS A 1 33 ? -1.218 4.134 3.611 1.00 0.00 33 CYS A CA 4
ATOM 2888 C C . CYS A 1 33 ? -2.461 4.269 2.730 1.00 0.00 33 CYS A C 4
ATOM 2889 O O . CYS A 1 33 ? -2.423 3.925 1.544 1.00 0.00 33 CYS A O 4
ATOM 2896 N N . GLU A 1 34 ? -3.560 4.776 3.311 1.00 0.00 34 GLU A N 4
ATOM 2897 C CA . GLU A 1 34 ? -4.805 4.955 2.558 1.00 0.00 34 GLU A CA 4
ATOM 2898 C C . GLU A 1 34 ? -4.576 5.914 1.386 1.00 0.00 34 GLU A C 4
ATOM 2899 O O . GLU A 1 34 ? -5.016 5.651 0.261 1.00 0.00 34 GLU A O 4
ATOM 2911 N N . GLN A 1 35 ? -3.859 7.011 1.657 1.00 0.00 35 GLN A N 4
ATOM 2912 C CA . GLN A 1 35 ? -3.533 8.000 0.627 1.00 0.00 35 GLN A CA 4
ATOM 2913 C C . GLN A 1 35 ? -2.622 7.386 -0.441 1.00 0.00 35 GLN A C 4
ATOM 2914 O O . GLN A 1 35 ? -2.793 7.634 -1.638 1.00 0.00 35 GLN A O 4
ATOM 2928 N N . ARG A 1 36 ? -1.658 6.577 0.013 1.00 0.00 36 ARG A N 4
ATOM 2929 C CA . ARG A 1 36 ? -0.715 5.909 -0.871 1.00 0.00 36 ARG A CA 4
ATOM 2930 C C . ARG A 1 36 ? -1.452 4.951 -1.799 1.00 0.00 36 ARG A C 4
ATOM 2931 O O . ARG A 1 36 ? -1.131 4.858 -2.981 1.00 0.00 36 ARG A O 4
ATOM 2952 N N . ARG A 1 37 ? -2.439 4.234 -1.238 1.00 0.00 37 ARG A N 4
ATOM 2953 C CA . ARG A 1 37 ? -3.218 3.256 -1.992 1.00 0.00 37 ARG A CA 4
ATOM 2954 C C . ARG A 1 37 ? -3.905 3.928 -3.181 1.00 0.00 37 ARG A C 4
ATOM 2955 O O . ARG A 1 37 ? -3.873 3.407 -4.301 1.00 0.00 37 ARG A O 4
ATOM 2976 N N . GLN A 1 38 ? -4.522 5.085 -2.927 1.00 0.00 38 GLN A N 4
ATOM 2977 C CA . GLN A 1 38 ? -5.215 5.832 -3.976 1.00 0.00 38 GLN A CA 4
ATOM 2978 C C . GLN A 1 38 ? -4.227 6.285 -5.057 1.00 0.00 38 GLN A C 4
ATOM 2979 O O . GLN A 1 38 ? -4.532 6.222 -6.256 1.00 0.00 38 GLN A O 4
ATOM 2993 N N . GLN A 1 39 ? -3.049 6.751 -4.620 1.00 0.00 39 GLN A N 4
ATOM 2994 C CA . GLN A 1 39 ? -2.021 7.235 -5.545 1.00 0.00 39 GLN A CA 4
ATOM 2995 C C . GLN A 1 39 ? -1.524 6.119 -6.459 1.00 0.00 39 GLN A C 4
ATOM 2996 O O . GLN A 1 39 ? -1.355 6.329 -7.664 1.00 0.00 39 GLN A O 4
ATOM 3010 N N . GLU A 1 40 ? -1.292 4.931 -5.880 1.00 0.00 40 GLU A N 4
ATOM 3011 C CA . GLU A 1 40 ? -0.813 3.780 -6.656 1.00 0.00 40 GLU A CA 4
ATOM 3012 C C . GLU A 1 40 ? -1.921 3.174 -7.531 1.00 0.00 40 GLU A C 4
ATOM 3013 O O . GLU A 1 40 ? -1.640 2.591 -8.582 1.00 0.00 40 GLU A O 4
ATOM 3025 N N . GLU A 1 41 ? -3.177 3.314 -7.084 1.00 0.00 41 GLU A N 4
ATOM 3026 C CA . GLU A 1 41 ? -4.324 2.782 -7.822 1.00 0.00 41 GLU A CA 4
ATOM 3027 C C . GLU A 1 41 ? -4.443 3.465 -9.191 1.00 0.00 41 GLU A C 4
ATOM 3028 O O . GLU A 1 41 ? -4.704 2.806 -10.203 1.00 0.00 41 GLU A O 4
ATOM 3040 N N . ARG A 1 42 ? -4.261 4.790 -9.203 1.00 0.00 42 ARG A N 4
ATOM 3041 C CA . ARG A 1 42 ? -4.361 5.577 -10.433 1.00 0.00 42 ARG A CA 4
ATOM 3042 C C . ARG A 1 42 ? -3.194 5.314 -11.372 1.00 0.00 42 ARG A C 4
ATOM 3043 O O . ARG A 1 42 ? -3.348 5.436 -12.593 1.00 0.00 42 ARG A O 4
ATOM 3064 N N . GLU A 1 43 ? -2.027 4.911 -10.815 1.00 0.00 43 GLU A N 4
ATOM 3065 C CA . GLU A 1 43 ? -0.861 4.592 -11.653 1.00 0.00 43 GLU A CA 4
ATOM 3066 C C . GLU A 1 43 ? -1.292 3.622 -12.736 1.00 0.00 43 GLU A C 4
ATOM 3067 O O . GLU A 1 43 ? -1.606 2.461 -12.452 1.00 0.00 43 GLU A O 4
ATOM 3079 N N . ARG A 1 44 ? -1.432 4.145 -13.954 1.00 0.00 44 ARG A N 4
ATOM 3080 C CA . ARG A 1 44 ? -1.973 3.370 -15.058 1.00 0.00 44 ARG A CA 4
ATOM 3081 C C . ARG A 1 44 ? -1.198 2.072 -15.254 1.00 0.00 44 ARG A C 4
ATOM 3082 O O . ARG A 1 44 ? 0.020 2.080 -15.452 1.00 0.00 44 ARG A O 4
ATOM 3103 N N . GLN A 1 45 ? -1.932 0.959 -15.210 1.00 0.00 45 GLN A N 4
ATOM 3104 C CA . GLN A 1 45 ? -1.343 -0.371 -15.396 1.00 0.00 45 GLN A CA 4
ATOM 3105 C C . GLN A 1 45 ? -1.863 -1.021 -16.677 1.00 0.00 45 GLN A C 4
ATOM 3106 O O . GLN A 1 45 ? -2.519 -0.335 -17.445 1.00 0.00 45 GLN A O 4
ATOM 3121 N N . GLY A 1 1 ? -4.320 -8.430 -10.997 1.00 0.00 1 GLY A N 5
ATOM 3122 C CA . GLY A 1 1 ? -3.257 -9.369 -10.537 1.00 0.00 1 GLY A CA 5
ATOM 3123 C C . GLY A 1 1 ? -2.602 -8.818 -9.275 1.00 0.00 1 GLY A C 5
ATOM 3124 O O . GLY A 1 1 ? -1.375 -8.848 -9.138 1.00 0.00 1 GLY A O 5
ATOM 3130 N N . MET A 1 2 ? -3.433 -8.315 -8.357 1.00 0.00 2 MET A N 5
ATOM 3131 C CA . MET A 1 2 ? -2.948 -7.750 -7.092 1.00 0.00 2 MET A CA 5
ATOM 3132 C C . MET A 1 2 ? -2.431 -8.870 -6.153 1.00 0.00 2 MET A C 5
ATOM 3133 O O . MET A 1 2 ? -2.946 -9.990 -6.200 1.00 0.00 2 MET A O 5
ATOM 3147 N N . PRO A 1 3 ? -1.426 -8.593 -5.282 1.00 0.00 3 P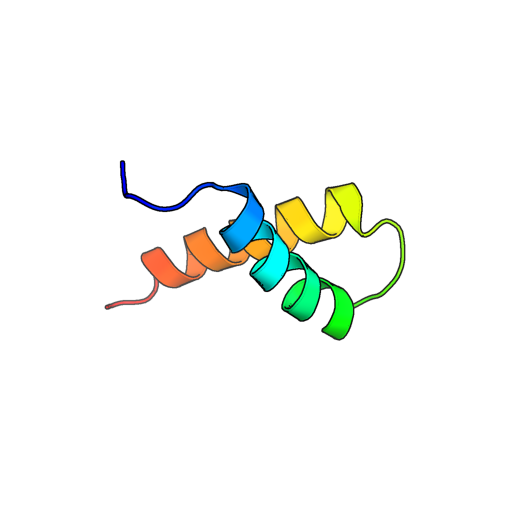RO A N 5
ATOM 3148 C CA . PRO A 1 3 ? -0.887 -9.631 -4.331 1.00 0.00 3 PRO A CA 5
ATOM 3149 C C . PRO A 1 3 ? -1.994 -10.200 -3.446 1.00 0.00 3 PRO A C 5
ATOM 3150 O O . PRO A 1 3 ? -2.843 -9.453 -2.946 1.00 0.00 3 PRO A O 5
ATOM 3161 N N . ARG A 1 4 ? -1.988 -11.528 -3.271 1.00 0.00 4 ARG A N 5
ATOM 3162 C CA . ARG A 1 4 ? -3.005 -12.200 -2.462 1.00 0.00 4 ARG A CA 5
ATOM 3163 C C . ARG A 1 4 ? -2.920 -11.774 -0.996 1.00 0.00 4 ARG A C 5
ATOM 3164 O O . ARG A 1 4 ? -3.947 -11.541 -0.351 1.00 0.00 4 ARG A O 5
ATOM 3185 N N . ASP A 1 5 ? -1.685 -11.684 -0.474 1.00 0.00 5 ASP A N 5
ATOM 3186 C CA . ASP A 1 5 ? -1.464 -11.296 0.922 1.00 0.00 5 ASP A CA 5
ATOM 3187 C C . ASP A 1 5 ? -1.443 -9.745 1.067 1.00 0.00 5 ASP A C 5
ATOM 3188 O O . ASP A 1 5 ? -0.491 -9.109 0.607 1.00 0.00 5 ASP A O 5
ATOM 3197 N N . PRO A 1 6 ? -2.467 -9.111 1.701 1.00 0.00 6 PRO A N 5
ATOM 3198 C CA . PRO A 1 6 ? -2.494 -7.617 1.872 1.00 0.00 6 PRO A CA 5
ATOM 3199 C C . PRO A 1 6 ? -1.512 -7.118 2.941 1.00 0.00 6 PRO A C 5
ATOM 3200 O O . PRO A 1 6 ? -1.068 -5.966 2.894 1.00 0.00 6 PRO A O 5
ATOM 3211 N N . GLU A 1 7 ? -1.230 -7.973 3.934 1.00 0.00 7 GLU A N 5
ATOM 3212 C CA . GLU A 1 7 ? -0.360 -7.593 5.055 1.00 0.00 7 GLU A CA 5
ATOM 3213 C C . GLU A 1 7 ? 1.111 -7.443 4.649 1.00 0.00 7 GLU A C 5
ATOM 3214 O O . GLU A 1 7 ? 1.848 -6.675 5.277 1.00 0.00 7 GLU A O 5
ATOM 3226 N N . GLN A 1 8 ? 1.542 -8.178 3.605 1.00 0.00 8 GLN A N 5
ATOM 3227 C CA . GLN A 1 8 ? 2.939 -8.099 3.152 1.00 0.00 8 GLN A CA 5
ATOM 3228 C C . GLN A 1 8 ? 3.258 -6.675 2.693 1.00 0.00 8 GLN A C 5
ATOM 3229 O O . GLN A 1 8 ? 4.266 -6.084 3.107 1.00 0.00 8 GLN A O 5
ATOM 3243 N N . ARG A 1 9 ? 2.353 -6.110 1.887 1.00 0.00 9 ARG A N 5
ATOM 3244 C CA . ARG A 1 9 ? 2.493 -4.733 1.417 1.00 0.00 9 ARG A CA 5
ATOM 3245 C C . ARG A 1 9 ? 2.371 -3.762 2.590 1.00 0.00 9 ARG A C 5
ATOM 3246 O O . ARG A 1 9 ? 3.086 -2.758 2.656 1.00 0.00 9 ARG A O 5
ATOM 3267 N N . TYR A 1 10 ? 1.461 -4.085 3.519 1.00 0.00 10 TYR A N 5
ATOM 3268 C CA . TYR A 1 10 ? 1.233 -3.265 4.700 1.00 0.00 10 TYR A CA 5
ATOM 3269 C C . TYR A 1 10 ? 2.523 -3.143 5.522 1.00 0.00 10 TYR A C 5
ATOM 3270 O O . TYR A 1 10 ? 2.866 -2.060 5.967 1.00 0.00 10 TYR A O 5
ATOM 3288 N N . GLU A 1 11 ? 3.227 -4.267 5.712 1.00 0.00 11 GLU A N 5
ATOM 3289 C CA . GLU A 1 11 ? 4.478 -4.268 6.485 1.00 0.00 11 GLU A CA 5
ATOM 3290 C C . GLU A 1 11 ? 5.484 -3.316 5.832 1.00 0.00 11 GLU A C 5
ATOM 3291 O O . GLU A 1 11 ? 6.120 -2.495 6.519 1.00 0.00 11 GLU A O 5
ATOM 3303 N N . GLN A 1 12 ? 5.558 -3.370 4.496 1.00 0.00 12 GLN A N 5
ATOM 3304 C CA . GLN A 1 12 ? 6.418 -2.451 3.746 1.00 0.00 12 GLN A CA 5
ATOM 3305 C C . GLN A 1 12 ? 5.961 -1.015 3.996 1.00 0.00 12 GLN A C 5
ATOM 3306 O O . GLN A 1 12 ? 6.784 -0.112 4.176 1.00 0.00 12 GLN A O 5
ATOM 3320 N N . CYS A 1 13 ? 4.635 -0.829 4.051 1.00 0.00 13 CYS A N 5
ATOM 3321 C CA . CYS A 1 13 ? 4.043 0.467 4.333 1.00 0.00 13 CYS A CA 5
ATOM 3322 C C . CYS A 1 13 ? 4.389 0.961 5.729 1.00 0.00 13 CYS A C 5
ATOM 3323 O O . CYS A 1 13 ? 4.569 2.159 5.930 1.00 0.00 13 CYS A O 5
ATOM 3330 N N . GLN A 1 14 ? 4.462 0.034 6.699 1.00 0.00 14 GLN A N 5
ATOM 3331 C CA . GLN A 1 14 ? 4.768 0.407 8.080 1.00 0.00 14 GLN A CA 5
ATOM 3332 C C . GLN A 1 14 ? 6.111 1.110 8.143 1.00 0.00 14 GLN A C 5
ATOM 3333 O O . GLN A 1 14 ? 6.248 2.142 8.810 1.00 0.00 14 GLN A O 5
ATOM 3347 N N . GLN A 1 15 ? 7.093 0.571 7.413 1.00 0.00 15 GLN A N 5
ATOM 3348 C CA . GLN A 1 15 ? 8.421 1.179 7.357 1.00 0.00 15 GLN A CA 5
ATOM 3349 C C . GLN A 1 15 ? 8.369 2.545 6.641 1.00 0.00 15 GLN A C 5
ATOM 3350 O O . GLN A 1 15 ? 9.024 3.504 7.067 1.00 0.00 15 GLN A O 5
ATOM 3364 N N . GLN A 1 16 ? 7.619 2.604 5.524 1.00 0.00 16 GLN A N 5
ATOM 3365 C CA . GLN A 1 16 ? 7.530 3.831 4.713 1.00 0.00 16 GLN A CA 5
ATOM 3366 C C . GLN A 1 16 ? 6.885 4.985 5.492 1.00 0.00 16 GLN A C 5
ATOM 3367 O O . GLN A 1 16 ? 7.433 6.094 5.537 1.00 0.00 16 GLN A O 5
ATOM 3381 N N . CYS A 1 17 ? 5.721 4.719 6.100 1.00 0.00 17 CYS A N 5
ATOM 3382 C CA . CYS A 1 17 ? 5.005 5.737 6.868 1.00 0.00 17 CYS A CA 5
ATOM 3383 C C . CYS A 1 17 ? 5.784 6.159 8.115 1.00 0.00 17 CYS A C 5
ATOM 3384 O O . CYS A 1 17 ? 5.688 7.311 8.550 1.00 0.00 17 CYS A O 5
ATOM 3391 N N . GLU A 1 18 ? 6.543 5.215 8.695 1.00 0.00 18 GLU A N 5
ATOM 3392 C CA . GLU A 1 18 ? 7.323 5.493 9.902 1.00 0.00 18 GLU A CA 5
ATOM 3393 C C . GLU A 1 18 ? 8.360 6.585 9.622 1.00 0.00 18 GLU A C 5
ATOM 3394 O O . GLU A 1 18 ? 8.519 7.520 10.413 1.00 0.00 18 GLU A O 5
ATOM 3406 N N . ARG A 1 19 ? 9.048 6.460 8.482 1.00 0.00 19 ARG A N 5
ATOM 3407 C CA . ARG A 1 19 ? 10.057 7.439 8.079 1.00 0.00 19 ARG A CA 5
ATOM 3408 C C . ARG A 1 19 ? 9.413 8.814 7.868 1.00 0.00 19 ARG A C 5
ATOM 3409 O O . ARG A 1 19 ? 9.984 9.841 8.244 1.00 0.00 19 ARG A O 5
ATOM 3430 N N . GLN A 1 20 ? 8.249 8.815 7.211 1.00 0.00 20 GLN A N 5
ATOM 3431 C CA . GLN A 1 20 ? 7.546 10.056 6.878 1.00 0.00 20 GLN A CA 5
ATOM 3432 C C . GLN A 1 20 ? 7.107 10.833 8.133 1.00 0.00 20 GLN A C 5
ATOM 3433 O O . GLN A 1 20 ? 7.186 12.066 8.156 1.00 0.00 20 GLN A O 5
ATOM 3447 N N . ARG A 1 21 ? 6.602 10.113 9.152 1.00 0.00 21 ARG A N 5
ATOM 3448 C CA . ARG A 1 21 ? 6.104 10.768 10.375 1.00 0.00 21 ARG A CA 5
ATOM 3449 C C . ARG A 1 21 ? 6.121 9.815 11.582 1.00 0.00 21 ARG A C 5
ATOM 3450 O O . ARG A 1 21 ? 5.934 8.603 11.433 1.00 0.00 21 ARG A O 5
ATOM 3471 N N . ARG A 1 22 ? 6.329 10.388 12.780 1.00 0.00 22 ARG A N 5
ATOM 3472 C CA . ARG A 1 22 ? 6.352 9.611 14.025 1.00 0.00 22 ARG A CA 5
ATOM 3473 C C . ARG A 1 22 ? 5.268 10.124 14.997 1.00 0.00 22 ARG A C 5
ATOM 3474 O O . ARG A 1 22 ? 5.129 11.333 15.205 1.00 0.00 22 ARG A O 5
ATOM 3495 N N . GLY A 1 23 ? 4.497 9.189 15.563 1.00 0.00 23 GLY A N 5
ATOM 3496 C CA . GLY A 1 23 ? 3.403 9.523 16.488 1.00 0.00 23 GLY A CA 5
ATOM 3497 C C . GLY A 1 23 ? 2.056 9.223 15.839 1.00 0.00 23 GLY A C 5
ATOM 3498 O O . GLY A 1 23 ? 1.846 9.547 14.667 1.00 0.00 23 GLY A O 5
ATOM 3502 N N . GLN A 1 24 ? 1.158 8.546 16.586 1.00 0.00 24 GLN A N 5
ATOM 3503 C CA . GLN A 1 24 ? -0.152 8.141 16.034 1.00 0.00 24 GLN A CA 5
ATOM 3504 C C . GLN A 1 24 ? 0.065 7.390 14.702 1.00 0.00 24 GLN A C 5
ATOM 3505 O O . GLN A 1 24 ? -0.627 7.625 13.700 1.00 0.00 24 GLN A O 5
ATOM 3519 N N . GLU A 1 25 ? 1.101 6.550 14.697 1.00 0.00 25 GLU A N 5
ATOM 3520 C CA . GLU A 1 25 ? 1.534 5.833 13.507 1.00 0.00 25 GLU A CA 5
ATOM 3521 C C . GLU A 1 25 ? 0.455 4.900 12.950 1.00 0.00 25 GLU A C 5
ATOM 3522 O O . GLU A 1 25 ? 0.334 4.778 11.745 1.00 0.00 25 GLU A O 5
ATOM 3534 N N . GLN A 1 26 ? -0.259 4.187 13.824 1.00 0.00 26 GLN A N 5
ATOM 3535 C CA . GLN A 1 26 ? -1.236 3.189 13.358 1.00 0.00 26 GLN A CA 5
ATOM 3536 C C . GLN A 1 26 ? -2.331 3.812 12.486 1.00 0.00 26 GLN A C 5
ATOM 3537 O O . GLN A 1 26 ? -2.665 3.268 11.420 1.00 0.00 26 GLN A O 5
ATOM 3551 N N . THR A 1 27 ? -2.896 4.937 12.940 1.00 0.00 27 THR A N 5
ATOM 3552 C CA . THR A 1 27 ? -3.980 5.600 12.202 1.00 0.00 27 THR A CA 5
ATOM 3553 C C . THR A 1 27 ? -3.477 6.237 10.888 1.00 0.00 27 THR A C 5
ATOM 3554 O O . THR A 1 27 ? -4.108 6.071 9.828 1.00 0.00 27 THR A O 5
ATOM 3565 N N . LEU A 1 28 ? -2.364 6.986 10.971 1.00 0.00 28 LEU A N 5
ATOM 3566 C CA . LEU A 1 28 ? -1.831 7.692 9.799 1.00 0.00 28 LEU A CA 5
ATOM 3567 C C . LEU A 1 28 ? -1.207 6.744 8.791 1.00 0.00 28 LEU A C 5
ATOM 3568 O O . LEU A 1 28 ? -1.339 6.949 7.590 1.00 0.00 28 LEU A O 5
ATOM 3584 N N . CYS A 1 29 ? -0.479 5.748 9.286 1.00 0.00 29 CYS A N 5
ATOM 3585 C CA . CYS A 1 29 ? 0.218 4.802 8.415 1.00 0.00 29 CYS A CA 5
ATOM 3586 C C . CYS A 1 29 ? -0.757 4.007 7.563 1.00 0.00 29 CYS A C 5
ATOM 3587 O O . CYS A 1 29 ? -0.555 3.862 6.352 1.00 0.00 29 CYS A O 5
ATOM 3594 N N . ARG A 1 30 ? -1.799 3.454 8.209 1.00 0.00 30 ARG A N 5
ATOM 3595 C CA . ARG A 1 30 ? -2.776 2.630 7.500 1.00 0.00 30 ARG A CA 5
ATOM 3596 C C . ARG A 1 30 ? -3.484 3.438 6.412 1.00 0.00 30 ARG A C 5
ATOM 3597 O O . ARG A 1 30 ? -3.637 2.959 5.281 1.00 0.00 30 ARG A O 5
ATOM 3618 N N . ARG A 1 31 ? -3.930 4.656 6.764 1.00 0.00 31 ARG A N 5
ATOM 3619 C CA . ARG A 1 31 ? -4.645 5.506 5.804 1.00 0.00 31 ARG A CA 5
ATOM 3620 C C . ARG A 1 31 ? -3.706 6.076 4.725 1.00 0.00 31 ARG A C 5
ATOM 3621 O O . ARG A 1 31 ? -4.086 6.184 3.560 1.00 0.00 31 ARG A O 5
ATOM 3642 N N . ARG A 1 32 ? -2.495 6.463 5.136 1.00 0.00 32 ARG A N 5
ATOM 3643 C CA . ARG A 1 32 ? -1.516 7.060 4.218 1.00 0.00 32 ARG A CA 5
ATOM 3644 C C . ARG A 1 32 ? -1.123 6.079 3.100 1.00 0.00 32 ARG A C 5
ATOM 3645 O O . ARG A 1 32 ? -1.159 6.432 1.919 1.00 0.00 32 ARG A O 5
ATOM 3666 N N . CYS A 1 33 ? -0.779 4.841 3.486 1.00 0.00 33 CYS A N 5
ATOM 3667 C CA . CYS A 1 33 ? -0.415 3.802 2.515 1.00 0.00 33 CYS A CA 5
ATOM 3668 C C . CYS A 1 33 ? -1.598 3.418 1.611 1.00 0.00 33 CYS A C 5
ATOM 3669 O O . CYS A 1 33 ? -1.443 3.350 0.386 1.00 0.00 33 CYS A O 5
ATOM 3676 N N . GLU A 1 34 ? -2.768 3.170 2.214 1.00 0.00 34 GLU A N 5
ATOM 3677 C CA . GLU A 1 34 ? -3.959 2.796 1.439 1.00 0.00 34 GLU A CA 5
ATOM 3678 C C . GLU A 1 34 ? -4.337 3.919 0.467 1.00 0.00 34 GLU A C 5
ATOM 3679 O O . GLU A 1 34 ? -4.623 3.667 -0.709 1.00 0.00 34 GLU A O 5
ATOM 3691 N N . GLN A 1 35 ? -4.294 5.162 0.962 1.00 0.00 35 GLN A N 5
ATOM 3692 C CA . GLN A 1 35 ? -4.588 6.337 0.136 1.00 0.00 35 GLN A CA 5
ATOM 3693 C C . GLN A 1 35 ? -3.554 6.503 -0.976 1.00 0.00 35 GLN A C 5
ATOM 3694 O O . GLN A 1 35 ? -3.897 6.879 -2.101 1.00 0.00 35 GLN A O 5
ATOM 3708 N N . ARG A 1 36 ? -2.285 6.234 -0.645 1.00 0.00 36 ARG A N 5
ATOM 3709 C CA . ARG A 1 36 ? -1.194 6.365 -1.597 1.00 0.00 36 ARG A CA 5
ATOM 3710 C C . ARG A 1 36 ? -1.419 5.434 -2.780 1.00 0.00 36 ARG A C 5
ATOM 3711 O O . ARG A 1 36 ? -1.240 5.835 -3.925 1.00 0.00 36 ARG A O 5
ATOM 3732 N N . ARG A 1 37 ? -1.821 4.193 -2.491 1.00 0.00 37 ARG A N 5
ATOM 3733 C CA . ARG A 1 37 ? -2.064 3.204 -3.543 1.00 0.00 37 ARG A CA 5
ATOM 3734 C C . ARG A 1 37 ? -3.169 3.683 -4.479 1.00 0.00 37 ARG A C 5
ATOM 3735 O O . ARG A 1 37 ? -3.057 3.549 -5.703 1.00 0.00 37 ARG A O 5
ATOM 3756 N N . GLN A 1 38 ? -4.220 4.271 -3.895 1.00 0.00 38 GLN A N 5
ATOM 3757 C CA . GLN A 1 38 ? -5.332 4.803 -4.678 1.00 0.00 38 GLN A CA 5
ATOM 3758 C C . GLN A 1 38 ? -4.844 5.946 -5.576 1.00 0.00 38 GLN A C 5
ATOM 3759 O O . GLN A 1 38 ? -5.207 6.021 -6.752 1.00 0.00 38 GLN A O 5
ATOM 3773 N N . GLN A 1 39 ? -4.004 6.822 -5.006 1.00 0.00 39 GLN A N 5
ATOM 3774 C CA . GLN A 1 39 ? -3.446 7.956 -5.747 1.00 0.00 39 GLN A CA 5
ATOM 3775 C C . GLN A 1 39 ? -2.539 7.478 -6.878 1.00 0.00 39 GLN A C 5
ATOM 3776 O O . GLN A 1 39 ? -2.555 8.042 -7.977 1.00 0.00 39 GLN A O 5
ATOM 3790 N N . GLU A 1 40 ? -1.750 6.436 -6.596 1.00 0.00 40 GLU A N 5
ATOM 3791 C CA . GLU A 1 40 ? -0.827 5.873 -7.583 1.00 0.00 40 GLU A CA 5
ATOM 3792 C C . GLU A 1 40 ? -1.592 5.304 -8.780 1.00 0.00 40 GLU A C 5
ATOM 3793 O O . GLU A 1 40 ? -1.168 5.458 -9.926 1.00 0.00 40 GLU A O 5
ATOM 3805 N N . GLU A 1 41 ? -2.726 4.652 -8.498 1.00 0.00 41 GLU A N 5
ATOM 3806 C CA . GLU A 1 41 ? -3.570 4.068 -9.545 1.00 0.00 41 GLU A CA 5
ATOM 3807 C C . GLU A 1 41 ? -4.142 5.154 -10.459 1.00 0.00 41 GLU A C 5
ATOM 3808 O O . GLU A 1 41 ? -4.275 4.951 -11.669 1.00 0.00 41 GLU A O 5
ATOM 3820 N N . ARG A 1 42 ? -4.509 6.294 -9.859 1.00 0.00 42 ARG A N 5
ATOM 3821 C CA . ARG A 1 42 ? -5.105 7.409 -10.598 1.00 0.00 42 ARG A CA 5
ATOM 3822 C C . ARG A 1 42 ? -4.136 8.005 -11.602 1.00 0.00 42 ARG A C 5
ATOM 3823 O O . ARG A 1 42 ? -4.565 8.509 -12.647 1.00 0.00 42 ARG A O 5
ATOM 3844 N N . GLU A 1 43 ? -2.813 7.904 -11.326 1.00 0.00 43 GLU A N 5
ATOM 3845 C CA . GLU A 1 43 ? -1.810 8.400 -12.280 1.00 0.00 43 GLU A CA 5
ATOM 3846 C C . GLU A 1 43 ? -2.081 7.754 -13.628 1.00 0.00 43 GLU A C 5
ATOM 3847 O O . GLU A 1 43 ? -1.939 6.535 -13.780 1.00 0.00 43 GLU A O 5
ATOM 3859 N N . ARG A 1 44 ? -2.598 8.556 -14.558 1.00 0.00 44 ARG A N 5
ATOM 3860 C CA . ARG A 1 44 ? -3.044 8.044 -15.848 1.00 0.00 44 ARG A CA 5
ATOM 3861 C C . ARG A 1 44 ? -1.960 7.208 -16.520 1.00 0.00 44 ARG A C 5
ATOM 3862 O O . ARG A 1 44 ? -0.832 7.667 -16.716 1.00 0.00 44 ARG A O 5
ATOM 3883 N N . GLN A 1 45 ? -2.332 5.978 -16.882 1.00 0.00 45 GLN A N 5
ATOM 3884 C CA . GLN A 1 45 ? -1.415 5.050 -17.554 1.00 0.00 45 GLN A CA 5
ATOM 3885 C C . GLN A 1 45 ? -0.175 4.798 -16.696 1.00 0.00 45 GLN A C 5
ATOM 3886 O O . GLN A 1 45 ? 0.683 5.665 -16.655 1.00 0.00 45 GLN A O 5
ATOM 3901 N N . GLY A 1 1 ? 10.529 -9.351 -16.593 1.00 0.00 1 GLY A N 6
ATOM 3902 C CA . GLY A 1 1 ? 10.965 -8.280 -15.653 1.00 0.00 1 GLY A CA 6
ATOM 3903 C C . GLY A 1 1 ? 9.828 -7.288 -15.445 1.00 0.00 1 GLY A C 6
ATOM 3904 O O . GLY A 1 1 ? 10.014 -6.076 -15.597 1.00 0.00 1 GLY A O 6
ATOM 3910 N N . MET A 1 2 ? 8.651 -7.814 -15.088 1.00 0.00 2 MET A N 6
ATOM 3911 C CA . MET A 1 2 ? 7.476 -6.979 -14.844 1.00 0.00 2 MET A CA 6
ATOM 3912 C C . MET A 1 2 ? 7.647 -6.163 -13.541 1.00 0.00 2 MET A C 6
ATOM 3913 O O . MET A 1 2 ? 8.322 -6.627 -12.616 1.00 0.00 2 MET A O 6
ATOM 3927 N N . PRO A 1 3 ? 7.045 -4.952 -13.437 1.00 0.00 3 PRO A N 6
ATOM 3928 C CA . PRO A 1 3 ? 7.163 -4.106 -12.199 1.00 0.00 3 PRO A CA 6
ATOM 3929 C C . PRO A 1 3 ? 6.676 -4.853 -10.958 1.00 0.00 3 PRO A C 6
ATOM 3930 O O . PRO A 1 3 ? 5.700 -5.611 -11.024 1.00 0.00 3 PRO A O 6
ATOM 3941 N N . ARG A 1 4 ? 7.367 -4.639 -9.832 1.00 0.00 4 ARG A N 6
ATOM 3942 C CA . ARG A 1 4 ? 7.010 -5.298 -8.577 1.00 0.00 4 ARG A CA 6
ATOM 3943 C C . ARG A 1 4 ? 5.548 -5.020 -8.204 1.00 0.00 4 ARG A C 6
ATOM 3944 O O . ARG A 1 4 ? 5.023 -3.940 -8.497 1.00 0.00 4 ARG A O 6
ATOM 3965 N N . ASP A 1 5 ? 4.904 -5.998 -7.555 1.00 0.00 5 ASP A N 6
ATOM 3966 C CA . ASP A 1 5 ? 3.511 -5.849 -7.146 1.00 0.00 5 ASP A CA 6
ATOM 3967 C C . ASP A 1 5 ? 3.384 -4.768 -6.038 1.00 0.00 5 ASP A C 6
ATOM 3968 O O . ASP A 1 5 ? 4.257 -4.680 -5.168 1.00 0.00 5 ASP A O 6
ATOM 3977 N N . PRO A 1 6 ? 2.326 -3.921 -6.061 1.00 0.00 6 PRO A N 6
ATOM 3978 C CA . PRO A 1 6 ? 2.152 -2.827 -5.044 1.00 0.00 6 PRO A CA 6
ATOM 3979 C C . PRO A 1 6 ? 1.778 -3.346 -3.646 1.00 0.00 6 PRO A C 6
ATOM 3980 O O . PRO A 1 6 ? 1.866 -2.600 -2.663 1.00 0.00 6 PRO A O 6
ATOM 3991 N N . GLU A 1 7 ? 1.320 -4.606 -3.570 1.00 0.00 7 GLU A N 6
ATOM 3992 C CA . GLU A 1 7 ? 0.885 -5.188 -2.293 1.00 0.00 7 GLU A CA 6
ATOM 3993 C C . GLU A 1 7 ? 2.028 -5.240 -1.279 1.00 0.00 7 GLU A C 6
ATOM 3994 O O . GLU A 1 7 ? 1.835 -4.916 -0.100 1.00 0.00 7 GLU A O 6
ATOM 4006 N N . GLN A 1 8 ? 3.217 -5.641 -1.743 1.00 0.00 8 GLN A N 6
ATOM 4007 C CA . GLN A 1 8 ? 4.393 -5.730 -0.871 1.00 0.00 8 GLN A CA 6
ATOM 4008 C C . GLN A 1 8 ? 4.828 -4.356 -0.366 1.00 0.00 8 GLN A C 6
ATOM 4009 O O . GLN A 1 8 ? 5.211 -4.217 0.802 1.00 0.00 8 GLN A O 6
ATOM 4023 N N . ARG A 1 9 ? 4.776 -3.340 -1.247 1.00 0.00 9 ARG A N 6
ATOM 4024 C CA . ARG A 1 9 ? 5.179 -1.983 -0.863 1.00 0.00 9 ARG A CA 6
ATOM 4025 C C . ARG A 1 9 ? 4.279 -1.435 0.236 1.00 0.00 9 ARG A C 6
ATOM 4026 O O . ARG A 1 9 ? 4.753 -0.775 1.154 1.00 0.00 9 ARG A O 6
ATOM 4047 N N . TYR A 1 10 ? 2.974 -1.711 0.128 1.00 0.00 10 TYR A N 6
ATOM 4048 C CA . TYR A 1 10 ? 1.997 -1.246 1.118 1.00 0.00 10 TYR A CA 6
ATOM 4049 C C . TYR A 1 10 ? 2.296 -1.837 2.506 1.00 0.00 10 TYR A C 6
ATOM 4050 O O . TYR A 1 10 ? 2.249 -1.124 3.511 1.00 0.00 10 TYR A O 6
ATOM 4068 N N . GLU A 1 11 ? 2.583 -3.146 2.552 1.00 0.00 11 GLU A N 6
ATOM 4069 C CA . GLU A 1 11 ? 2.875 -3.817 3.827 1.00 0.00 11 GLU A CA 6
ATOM 4070 C C . GLU A 1 11 ? 4.103 -3.194 4.478 1.00 0.00 11 GLU A C 6
ATOM 4071 O O . GLU A 1 11 ? 4.102 -2.909 5.679 1.00 0.00 11 GLU A O 6
ATOM 4083 N N . GLN A 1 12 ? 5.122 -2.916 3.658 1.00 0.00 12 GLN A N 6
ATOM 4084 C CA . GLN A 1 12 ? 6.335 -2.242 4.128 1.00 0.00 12 GLN A CA 6
ATOM 4085 C C . GLN A 1 12 ? 6.007 -0.814 4.571 1.00 0.00 12 GLN A C 6
ATOM 4086 O O . GLN A 1 12 ? 6.542 -0.316 5.562 1.00 0.00 12 GLN A O 6
ATOM 4100 N N . CYS A 1 13 ? 5.123 -0.170 3.810 1.00 0.00 13 CYS A N 6
ATOM 4101 C CA . CYS A 1 13 ? 4.690 1.193 4.077 1.00 0.00 13 CYS A CA 6
ATOM 4102 C C . CYS A 1 13 ? 4.019 1.297 5.451 1.00 0.00 13 CYS A C 6
ATOM 4103 O O . CYS A 1 13 ? 4.349 2.187 6.248 1.00 0.00 13 CYS A O 6
ATOM 4110 N N . GLN A 1 14 ? 3.109 0.361 5.737 1.00 0.00 14 GLN A N 6
ATOM 4111 C CA . GLN A 1 14 ? 2.429 0.321 7.035 1.00 0.00 14 GLN A CA 6
ATOM 4112 C C . GLN A 1 14 ? 3.453 0.127 8.147 1.00 0.00 14 GLN A C 6
ATOM 4113 O O . GLN A 1 14 ? 3.373 0.766 9.202 1.00 0.00 14 GLN A O 6
ATOM 4127 N N . GLN A 1 15 ? 4.448 -0.725 7.875 1.00 0.00 15 GLN A N 6
ATOM 4128 C CA . GLN A 1 15 ? 5.534 -0.975 8.808 1.00 0.00 15 GLN A CA 6
ATOM 4129 C C . GLN A 1 15 ? 6.331 0.308 9.053 1.00 0.00 15 GLN A C 6
ATOM 4130 O O . GLN A 1 15 ? 6.815 0.536 10.161 1.00 0.00 15 GLN A O 6
ATOM 4144 N N . GLN A 1 16 ? 6.490 1.130 7.993 1.00 0.00 16 GLN A N 6
ATOM 4145 C CA . GLN A 1 16 ? 7.260 2.372 8.096 1.00 0.00 16 GLN A CA 6
ATOM 4146 C C . GLN A 1 16 ? 6.655 3.278 9.175 1.00 0.00 16 GLN A C 6
ATOM 4147 O O . GLN A 1 16 ? 7.378 3.761 10.051 1.00 0.00 16 GLN A O 6
ATOM 4161 N N . CYS A 1 17 ? 5.317 3.456 9.151 1.00 0.00 17 CYS A N 6
ATOM 4162 C CA . CYS A 1 17 ? 4.648 4.247 10.196 1.00 0.00 17 CYS A CA 6
ATOM 4163 C C . CYS A 1 17 ? 4.813 3.581 11.567 1.00 0.00 17 CYS A C 6
ATOM 4164 O O . CYS A 1 17 ? 5.015 4.261 12.589 1.00 0.00 17 CYS A O 6
ATOM 4171 N N . GLU A 1 18 ? 4.701 2.250 11.578 1.00 0.00 18 GLU A N 6
ATOM 4172 C CA . GLU A 1 18 ? 4.794 1.470 12.809 1.00 0.00 18 GLU A CA 6
ATOM 4173 C C . GLU A 1 18 ? 6.159 1.659 13.493 1.00 0.00 18 GLU A C 6
ATOM 4174 O O . GLU A 1 18 ? 6.223 1.808 14.713 1.00 0.00 18 GLU A O 6
ATOM 4186 N N . ARG A 1 19 ? 7.243 1.618 12.702 1.00 0.00 19 ARG A N 6
ATOM 4187 C CA . ARG A 1 19 ? 8.604 1.755 13.250 1.00 0.00 19 ARG A CA 6
ATOM 4188 C C . ARG A 1 19 ? 8.891 3.177 13.740 1.00 0.00 19 ARG A C 6
ATOM 4189 O O . ARG A 1 19 ? 9.659 3.362 14.691 1.00 0.00 19 ARG A O 6
ATOM 4210 N N . GLN A 1 20 ? 8.280 4.178 13.087 1.00 0.00 20 GLN A N 6
ATOM 4211 C CA . GLN A 1 20 ? 8.493 5.581 13.471 1.00 0.00 20 GLN A CA 6
ATOM 4212 C C . GLN A 1 20 ? 8.000 5.841 14.889 1.00 0.00 20 GLN A C 6
ATOM 4213 O O . GLN A 1 20 ? 8.667 6.529 15.667 1.00 0.00 20 GLN A O 6
ATOM 4227 N N . ARG A 1 21 ? 6.834 5.273 15.228 1.00 0.00 21 ARG A N 6
ATOM 4228 C CA . ARG A 1 21 ? 6.256 5.436 16.580 1.00 0.00 21 ARG A CA 6
ATOM 4229 C C . ARG A 1 21 ? 6.222 6.926 16.987 1.00 0.00 21 ARG A C 6
ATOM 4230 O O . ARG A 1 21 ? 6.371 7.267 18.171 1.00 0.00 21 ARG A O 6
ATOM 4251 N N . ARG A 1 22 ? 6.041 7.804 15.994 1.00 0.00 22 ARG A N 6
ATOM 4252 C CA . ARG A 1 22 ? 6.017 9.247 16.229 1.00 0.00 22 ARG A CA 6
ATOM 4253 C C . ARG A 1 22 ? 4.868 9.627 17.171 1.00 0.00 22 ARG A C 6
ATOM 4254 O O . ARG A 1 22 ? 5.038 10.467 18.060 1.00 0.00 22 ARG A O 6
ATOM 4275 N N . GLY A 1 23 ? 3.700 9.007 16.959 1.00 0.00 23 GLY A N 6
ATOM 4276 C CA . GLY A 1 23 ? 2.515 9.284 17.778 1.00 0.00 23 GLY A CA 6
ATOM 4277 C C . GLY A 1 23 ? 1.325 9.651 16.901 1.00 0.00 23 GLY A C 6
ATOM 4278 O O . GLY A 1 23 ? 0.859 8.832 16.103 1.00 0.00 23 GLY A O 6
ATOM 4282 N N . GLN A 1 24 ? 0.854 10.895 17.038 1.00 0.00 24 GLN A N 6
ATOM 4283 C CA . GLN A 1 24 ? -0.268 11.387 16.235 1.00 0.00 24 GLN A CA 6
ATOM 4284 C C . GLN A 1 24 ? 0.100 11.348 14.745 1.00 0.00 24 GLN A C 6
ATOM 4285 O O . GLN A 1 24 ? -0.717 10.975 13.903 1.00 0.00 24 GLN A O 6
ATOM 4299 N N . GLU A 1 25 ? 1.352 11.702 14.445 1.00 0.00 25 GLU A N 6
ATOM 4300 C CA . GLU A 1 25 ? 1.858 11.690 13.072 1.00 0.00 25 GLU A CA 6
ATOM 4301 C C . GLU A 1 25 ? 1.728 10.288 12.462 1.00 0.00 25 GLU A C 6
ATOM 4302 O O . GLU A 1 25 ? 1.503 10.149 11.257 1.00 0.00 25 GLU A O 6
ATOM 4314 N N . GLN A 1 26 ? 1.892 9.255 13.304 1.00 0.00 26 GLN A N 6
ATOM 4315 C CA . GLN A 1 26 ? 1.818 7.869 12.849 1.00 0.00 26 GLN A CA 6
ATOM 4316 C C . GLN A 1 26 ? 0.455 7.603 12.202 1.00 0.00 26 GLN A C 6
ATOM 4317 O O . GLN A 1 26 ? 0.378 6.938 11.169 1.00 0.00 26 GLN A O 6
ATOM 4331 N N . THR A 1 27 ? -0.613 8.143 12.801 1.00 0.00 27 THR A N 6
ATOM 4332 C CA . THR A 1 27 ? -1.958 7.969 12.237 1.00 0.00 27 THR A CA 6
ATOM 4333 C C . THR A 1 27 ? -2.092 8.756 10.930 1.00 0.00 27 THR A C 6
ATOM 4334 O O . THR A 1 27 ? -2.748 8.299 9.986 1.00 0.00 27 THR A O 6
ATOM 4345 N N . LEU A 1 28 ? -1.452 9.941 10.877 1.00 0.00 28 LEU A N 6
ATOM 4346 C CA . LEU A 1 28 ? -1.491 10.786 9.676 1.00 0.00 28 LEU A CA 6
ATOM 4347 C C . LEU A 1 28 ? -0.787 10.123 8.483 1.00 0.00 28 LEU A C 6
ATOM 4348 O O . LEU A 1 28 ? -1.299 10.170 7.358 1.00 0.00 28 LEU A O 6
ATOM 4364 N N . CYS A 1 29 ? 0.400 9.520 8.724 1.00 0.00 29 CYS A N 6
ATOM 4365 C CA . CYS A 1 29 ? 1.158 8.878 7.633 1.00 0.00 29 CYS A CA 6
ATOM 4366 C C . CYS A 1 29 ? 0.447 7.632 7.116 1.00 0.00 29 CYS A C 6
ATOM 4367 O O . CYS A 1 29 ? 0.497 7.343 5.918 1.00 0.00 29 CYS A O 6
ATOM 4374 N N . ARG A 1 30 ? -0.260 6.924 8.014 1.00 0.00 30 ARG A N 6
ATOM 4375 C CA . ARG A 1 30 ? -1.036 5.748 7.612 1.00 0.00 30 ARG A CA 6
ATOM 4376 C C . ARG A 1 30 ? -2.155 6.150 6.660 1.00 0.00 30 ARG A C 6
ATOM 4377 O O . ARG A 1 30 ? -2.430 5.448 5.685 1.00 0.00 30 ARG A O 6
ATOM 4398 N N . ARG A 1 31 ? -2.787 7.301 6.946 1.00 0.00 31 ARG A N 6
ATOM 4399 C CA . ARG A 1 31 ? -3.866 7.819 6.104 1.00 0.00 31 ARG A CA 6
ATOM 4400 C C . ARG A 1 31 ? -3.341 8.080 4.689 1.00 0.00 31 ARG A C 6
ATOM 4401 O O . ARG A 1 31 ? -3.974 7.699 3.701 1.00 0.00 31 ARG A O 6
ATOM 4422 N N . ARG A 1 32 ? -2.171 8.723 4.607 1.00 0.00 32 ARG A N 6
ATOM 4423 C CA . ARG A 1 32 ? -1.543 9.013 3.320 1.00 0.00 32 ARG A CA 6
ATOM 4424 C C . ARG A 1 32 ? -1.122 7.720 2.624 1.00 0.00 32 ARG A C 6
ATOM 4425 O O . ARG A 1 32 ? -1.253 7.590 1.402 1.00 0.00 32 ARG A O 6
ATOM 4446 N N . CYS A 1 33 ? -0.593 6.772 3.416 1.00 0.00 33 CYS A N 6
ATOM 4447 C CA . CYS A 1 33 ? -0.125 5.495 2.884 1.00 0.00 33 CYS A CA 6
ATOM 4448 C C . CYS A 1 33 ? -1.268 4.692 2.248 1.00 0.00 33 CYS A C 6
ATOM 4449 O O . CYS A 1 33 ? -1.152 4.243 1.098 1.00 0.00 33 CYS A O 6
ATOM 4456 N N . GLU A 1 34 ? -2.385 4.543 2.981 1.00 0.00 34 GLU A N 6
ATOM 4457 C CA . GLU A 1 34 ? -3.550 3.822 2.450 1.00 0.00 34 GLU A CA 6
ATOM 4458 C C . GLU A 1 34 ? -4.204 4.602 1.300 1.00 0.00 34 GLU A C 6
ATOM 4459 O O . GLU A 1 34 ? -4.739 4.006 0.360 1.00 0.00 34 GLU A O 6
ATOM 4471 N N . GLN A 1 35 ? -4.108 5.939 1.364 1.00 0.00 35 GLN A N 6
ATOM 4472 C CA . GLN A 1 35 ? -4.637 6.802 0.309 1.00 0.00 35 GLN A CA 6
ATOM 4473 C C . GLN A 1 35 ? -3.890 6.533 -1.002 1.00 0.00 35 GLN A C 6
ATOM 4474 O O . GLN A 1 35 ? -4.500 6.449 -2.068 1.00 0.00 35 GLN A O 6
ATOM 4488 N N . ARG A 1 36 ? -2.565 6.363 -0.898 1.00 0.00 36 ARG A N 6
ATOM 4489 C CA . ARG A 1 36 ? -1.727 6.079 -2.047 1.00 0.00 36 ARG A CA 6
ATOM 4490 C C . ARG A 1 36 ? -2.167 4.776 -2.699 1.00 0.00 36 ARG A C 6
ATOM 4491 O O . ARG A 1 36 ? -2.224 4.689 -3.914 1.00 0.00 36 ARG A O 6
ATOM 4512 N N . ARG A 1 37 ? -2.488 3.771 -1.867 1.00 0.00 37 ARG A N 6
ATOM 4513 C CA . ARG A 1 37 ? -2.926 2.458 -2.361 1.00 0.00 37 ARG A CA 6
ATOM 4514 C C . ARG A 1 37 ? -4.160 2.609 -3.265 1.00 0.00 37 ARG A C 6
ATOM 4515 O O . ARG A 1 37 ? -4.213 2.021 -4.352 1.00 0.00 37 ARG A O 6
ATOM 4536 N N . GLN A 1 38 ? -5.143 3.389 -2.807 1.00 0.00 38 GLN A N 6
ATOM 4537 C CA . GLN A 1 38 ? -6.371 3.606 -3.577 1.00 0.00 38 GLN A CA 6
ATOM 4538 C C . GLN A 1 38 ? -6.063 4.313 -4.901 1.00 0.00 38 GLN A C 6
ATOM 4539 O O . GLN A 1 38 ? -6.642 3.984 -5.940 1.00 0.00 38 GLN A O 6
ATOM 4553 N N . GLN A 1 39 ? -5.164 5.296 -4.840 1.00 0.00 39 GLN A N 6
ATOM 4554 C CA . GLN A 1 39 ? -4.779 6.078 -6.019 1.00 0.00 39 GLN A CA 6
ATOM 4555 C C . GLN A 1 39 ? -4.022 5.230 -7.054 1.00 0.00 39 GLN A C 6
ATOM 4556 O O . GLN A 1 39 ? -4.338 5.278 -8.245 1.00 0.00 39 GLN A O 6
ATOM 4570 N N . GLU A 1 40 ? -2.999 4.488 -6.600 1.00 0.00 40 GLU A N 6
ATOM 4571 C CA . GLU A 1 40 ? -2.177 3.681 -7.509 1.00 0.00 40 GLU A CA 6
ATOM 4572 C C . GLU A 1 40 ? -2.949 2.484 -8.069 1.00 0.00 40 GLU A C 6
ATOM 4573 O O . GLU A 1 40 ? -2.810 2.145 -9.250 1.00 0.00 40 GLU A O 6
ATOM 4585 N N . GLU A 1 41 ? -3.744 1.843 -7.210 1.00 0.00 41 GLU A N 6
ATOM 4586 C CA . GLU A 1 41 ? -4.522 0.674 -7.610 1.00 0.00 41 GLU A CA 6
ATOM 4587 C C . GLU A 1 41 ? -5.614 1.054 -8.623 1.00 0.00 41 GLU A C 6
ATOM 4588 O O . GLU A 1 41 ? -5.840 0.334 -9.602 1.00 0.00 41 GLU A O 6
ATOM 4600 N N . ARG A 1 42 ? -6.305 2.172 -8.359 1.00 0.00 42 ARG A N 6
ATOM 4601 C CA . ARG A 1 42 ? -7.400 2.627 -9.223 1.00 0.00 42 ARG A CA 6
ATOM 4602 C C . ARG A 1 42 ? -6.884 3.167 -10.552 1.00 0.00 42 ARG A C 6
ATOM 4603 O O . ARG A 1 42 ? -7.533 2.977 -11.590 1.00 0.00 42 ARG A O 6
ATOM 4624 N N . GLU A 1 43 ? -5.681 3.765 -10.536 1.00 0.00 43 GLU A N 6
ATOM 4625 C CA . GLU A 1 43 ? -5.069 4.226 -11.772 1.00 0.00 43 GLU A CA 6
ATOM 4626 C C . GLU A 1 43 ? -4.671 3.013 -12.565 1.00 0.00 43 GLU A C 6
ATOM 4627 O O . GLU A 1 43 ? -4.105 2.063 -12.003 1.00 0.00 43 GLU A O 6
ATOM 4639 N N . ARG A 1 44 ? -5.043 2.991 -13.844 1.00 0.00 44 ARG A N 6
ATOM 4640 C CA . ARG A 1 44 ? -4.801 1.818 -14.665 1.00 0.00 44 ARG A CA 6
ATOM 4641 C C . ARG A 1 44 ? -3.321 1.485 -14.707 1.00 0.00 44 ARG A C 6
ATOM 4642 O O . ARG A 1 44 ? -2.517 2.237 -15.263 1.00 0.00 44 ARG A O 6
ATOM 4663 N N . GLN A 1 45 ? -2.972 0.343 -14.109 1.00 0.00 45 GLN A N 6
ATOM 4664 C CA . GLN A 1 45 ? -1.572 -0.130 -14.054 1.00 0.00 45 GLN A CA 6
ATOM 4665 C C . GLN A 1 45 ? -0.588 1.013 -13.743 1.00 0.00 45 GLN A C 6
ATOM 4666 O O . GLN A 1 45 ? -0.306 1.217 -12.575 1.00 0.00 45 GLN A O 6
ATOM 4681 N N . GLY A 1 1 ? 17.637 -1.602 -2.162 1.00 0.00 1 GLY A N 7
ATOM 4682 C CA . GLY A 1 1 ? 16.482 -2.219 -1.448 1.00 0.00 1 GLY A CA 7
ATOM 4683 C C . GLY A 1 1 ? 15.267 -1.304 -1.559 1.00 0.00 1 GLY A C 7
ATOM 4684 O O . GLY A 1 1 ? 14.690 -0.899 -0.546 1.00 0.00 1 GLY A O 7
ATOM 4690 N N . MET A 1 2 ? 14.883 -0.987 -2.800 1.00 0.00 2 MET A N 7
ATOM 4691 C CA . MET A 1 2 ? 13.734 -0.121 -3.061 1.00 0.00 2 MET A CA 7
ATOM 4692 C C . MET A 1 2 ? 12.774 -0.790 -4.087 1.00 0.00 2 MET A C 7
ATOM 4693 O O . MET A 1 2 ? 12.936 -0.595 -5.297 1.00 0.00 2 MET A O 7
ATOM 4707 N N . PRO A 1 3 ? 11.786 -1.600 -3.632 1.00 0.00 3 PRO A N 7
ATOM 4708 C CA . PRO A 1 3 ? 10.835 -2.303 -4.564 1.00 0.00 3 PRO A CA 7
ATOM 4709 C C . PRO A 1 3 ? 10.110 -1.324 -5.487 1.00 0.00 3 PRO A C 7
ATOM 4710 O O . PRO A 1 3 ? 9.682 -0.249 -5.056 1.00 0.00 3 PRO A O 7
ATOM 4721 N N . ARG A 1 4 ? 9.979 -1.711 -6.760 1.00 0.00 4 ARG A N 7
ATOM 4722 C CA . ARG A 1 4 ? 9.305 -0.876 -7.764 1.00 0.00 4 ARG A CA 7
ATOM 4723 C C . ARG A 1 4 ? 7.793 -1.167 -7.816 1.00 0.00 4 ARG A C 7
ATOM 4724 O O . ARG A 1 4 ? 7.007 -0.311 -8.231 1.00 0.00 4 ARG A O 7
ATOM 4745 N N . ASP A 1 5 ? 7.403 -2.389 -7.417 1.00 0.00 5 ASP A N 7
ATOM 4746 C CA . ASP A 1 5 ? 5.999 -2.805 -7.443 1.00 0.00 5 ASP A CA 7
ATOM 4747 C C . ASP A 1 5 ? 5.161 -2.071 -6.348 1.00 0.00 5 ASP A C 7
ATOM 4748 O O . ASP A 1 5 ? 5.584 -2.020 -5.190 1.00 0.00 5 ASP A O 7
ATOM 4757 N N . PRO A 1 6 ? 3.979 -1.485 -6.691 1.00 0.00 6 PRO A N 7
ATOM 4758 C CA . PRO A 1 6 ? 3.118 -0.745 -5.691 1.00 0.00 6 PRO A CA 7
ATOM 4759 C C . PRO A 1 6 ? 2.688 -1.604 -4.489 1.00 0.00 6 PRO A C 7
ATOM 4760 O O . PRO A 1 6 ? 2.584 -1.096 -3.368 1.00 0.00 6 PRO A O 7
ATOM 4771 N N . GLU A 1 7 ? 2.381 -2.888 -4.742 1.00 0.00 7 GLU A N 7
ATOM 4772 C CA . GLU A 1 7 ? 1.891 -3.787 -3.682 1.00 0.00 7 GLU A CA 7
ATOM 4773 C C . GLU A 1 7 ? 2.923 -3.910 -2.556 1.00 0.00 7 GLU A C 7
ATOM 4774 O O . GLU A 1 7 ? 2.583 -3.784 -1.375 1.00 0.00 7 GLU A O 7
ATOM 4786 N N . GLN A 1 8 ? 4.179 -4.124 -2.938 1.00 0.00 8 GLN A N 7
ATOM 4787 C CA . GLN A 1 8 ? 5.276 -4.227 -1.976 1.00 0.00 8 GLN A CA 7
ATOM 4788 C C . GLN A 1 8 ? 5.496 -2.907 -1.245 1.00 0.00 8 GLN A C 7
ATOM 4789 O O . GLN A 1 8 ? 5.785 -2.899 -0.049 1.00 0.00 8 GLN A O 7
ATOM 4803 N N . ARG A 1 9 ? 5.361 -1.790 -1.976 1.00 0.00 9 ARG A N 7
ATOM 4804 C CA . ARG A 1 9 ? 5.549 -0.457 -1.390 1.00 0.00 9 ARG A CA 7
ATOM 4805 C C . ARG A 1 9 ? 4.520 -0.200 -0.290 1.00 0.00 9 ARG A C 7
ATOM 4806 O O . ARG A 1 9 ? 4.856 0.328 0.770 1.00 0.00 9 ARG A O 7
ATOM 4827 N N . TYR A 1 10 ? 3.274 -0.602 -0.549 1.00 0.00 10 TYR A N 7
ATOM 4828 C CA . TYR A 1 10 ? 2.189 -0.452 0.423 1.00 0.00 10 TYR A CA 7
ATOM 4829 C C . TYR A 1 10 ? 2.499 -1.253 1.694 1.00 0.00 10 TYR A C 7
ATOM 4830 O O . TYR A 1 10 ? 2.358 -0.747 2.809 1.00 0.00 10 TYR A O 7
ATOM 4848 N N . GLU A 1 11 ? 2.903 -2.507 1.499 1.00 0.00 11 GLU A N 7
ATOM 4849 C CA . GLU A 1 11 ? 3.220 -3.414 2.603 1.00 0.00 11 GLU A CA 7
ATOM 4850 C C . GLU A 1 11 ? 4.405 -2.884 3.403 1.00 0.00 11 GLU A C 7
ATOM 4851 O O . GLU A 1 11 ? 4.393 -2.891 4.642 1.00 0.00 11 GLU A O 7
ATOM 4863 N N . GLN A 1 12 ? 5.419 -2.417 2.683 1.00 0.00 12 GLN A N 7
ATOM 4864 C CA . GLN A 1 12 ? 6.613 -1.867 3.299 1.00 0.00 12 GLN A CA 7
ATOM 4865 C C . GLN A 1 12 ? 6.284 -0.594 4.075 1.00 0.00 12 GLN A C 7
ATOM 4866 O O . GLN A 1 12 ? 6.850 -0.351 5.152 1.00 0.00 12 GLN A O 7
ATOM 4880 N N . CYS A 1 13 ? 5.398 0.245 3.500 1.00 0.00 13 CYS A N 7
ATOM 4881 C CA . CYS A 1 13 ? 5.061 1.519 4.120 1.00 0.00 13 CYS A CA 7
ATOM 4882 C C . CYS A 1 13 ? 4.170 1.349 5.356 1.00 0.00 13 CYS A C 7
ATOM 4883 O O . CYS A 1 13 ? 4.349 2.060 6.348 1.00 0.00 13 CYS A O 7
ATOM 4890 N N . GLN A 1 14 ? 3.201 0.409 5.289 1.00 0.00 14 GLN A N 7
ATOM 4891 C CA . GLN A 1 14 ? 2.298 0.183 6.423 1.00 0.00 14 GLN A CA 7
ATOM 4892 C C . GLN A 1 14 ? 3.067 -0.329 7.634 1.00 0.00 14 GLN A C 7
ATOM 4893 O O . GLN A 1 14 ? 2.777 0.073 8.769 1.00 0.00 14 GLN A O 7
ATOM 4907 N N . GLN A 1 15 ? 4.117 -1.133 7.383 1.00 0.00 15 GLN A N 7
ATOM 4908 C CA . GLN A 1 15 ? 4.995 -1.584 8.461 1.00 0.00 15 GLN A CA 7
ATOM 4909 C C . GLN A 1 15 ? 5.707 -0.384 9.072 1.00 0.00 15 GLN A C 7
ATOM 4910 O O . GLN A 1 15 ? 5.837 -0.284 10.296 1.00 0.00 15 GLN A O 7
ATOM 4924 N N . GLN A 1 16 ? 6.141 0.549 8.200 1.00 0.00 16 GLN A N 7
ATOM 4925 C CA . GLN A 1 16 ? 6.807 1.765 8.644 1.00 0.00 16 GLN A CA 7
ATOM 4926 C C . GLN A 1 16 ? 5.853 2.601 9.502 1.00 0.00 16 GLN A C 7
ATOM 4927 O O . GLN A 1 16 ? 6.242 3.105 10.558 1.00 0.00 16 GLN A O 7
ATOM 4941 N N . CYS A 1 17 ? 4.590 2.717 9.051 1.00 0.00 17 CYS A N 7
ATOM 4942 C CA . CYS A 1 17 ? 3.583 3.472 9.789 1.00 0.00 17 CYS A CA 7
ATOM 4943 C C . CYS A 1 17 ? 3.381 2.871 11.184 1.00 0.00 17 CYS A C 7
ATOM 4944 O O . CYS A 1 17 ? 3.360 3.595 12.194 1.00 0.00 17 CYS A O 7
ATOM 4951 N N . GLU A 1 18 ? 3.273 1.542 11.234 1.00 0.00 18 GLU A N 7
ATOM 4952 C CA . GLU A 1 18 ? 3.102 0.827 12.497 1.00 0.00 18 GLU A CA 7
ATOM 4953 C C . GLU A 1 18 ? 4.294 1.080 13.425 1.00 0.00 18 GLU A C 7
ATOM 4954 O O . GLU A 1 18 ? 4.119 1.264 14.634 1.00 0.00 18 GLU A O 7
ATOM 4966 N N . ARG A 1 19 ? 5.504 1.089 12.847 1.00 0.00 19 ARG A N 7
ATOM 4967 C CA . ARG A 1 19 ? 6.729 1.319 13.622 1.00 0.00 19 ARG A CA 7
ATOM 4968 C C . ARG A 1 19 ? 6.689 2.702 14.287 1.00 0.00 19 ARG A C 7
ATOM 4969 O O . ARG A 1 19 ? 7.018 2.839 15.470 1.00 0.00 19 ARG A O 7
ATOM 4990 N N . GLN A 1 20 ? 6.267 3.715 13.520 1.00 0.00 20 GLN A N 7
ATOM 4991 C CA . GLN A 1 20 ? 6.160 5.092 14.037 1.00 0.00 20 GLN A CA 7
ATOM 4992 C C . GLN A 1 20 ? 4.930 5.272 14.956 1.00 0.00 20 GLN A C 7
ATOM 4993 O O . GLN A 1 20 ? 4.762 6.334 15.562 1.00 0.00 20 GLN A O 7
ATOM 5007 N N . ARG A 1 21 ? 4.065 4.243 15.033 1.00 0.00 21 ARG A N 7
ATOM 5008 C CA . ARG A 1 21 ? 2.844 4.312 15.852 1.00 0.00 21 ARG A CA 7
ATOM 5009 C C . ARG A 1 21 ? 3.145 4.842 17.258 1.00 0.00 21 ARG A C 7
ATOM 5010 O O . ARG A 1 21 ? 4.053 4.357 17.939 1.00 0.00 21 ARG A O 7
ATOM 5031 N N . ARG A 1 22 ? 2.365 5.849 17.672 1.00 0.00 22 ARG A N 7
ATOM 5032 C CA . ARG A 1 22 ? 2.524 6.468 18.984 1.00 0.00 22 ARG A CA 7
ATOM 5033 C C . ARG A 1 22 ? 1.358 7.416 19.279 1.00 0.00 22 ARG A C 7
ATOM 5034 O O . ARG A 1 22 ? 0.834 7.442 20.397 1.00 0.00 22 ARG A O 7
ATOM 5055 N N . GLY A 1 23 ? 0.963 8.197 18.263 1.00 0.00 23 GLY A N 7
ATOM 5056 C CA . GLY A 1 23 ? -0.135 9.159 18.405 1.00 0.00 23 GLY A CA 7
ATOM 5057 C C . GLY A 1 23 ? -0.338 9.961 17.118 1.00 0.00 23 GLY A C 7
ATOM 5058 O O . GLY A 1 23 ? -0.854 9.440 16.126 1.00 0.00 23 GLY A O 7
ATOM 5062 N N . GLN A 1 24 ? 0.075 11.234 17.150 1.00 0.00 24 GLN A N 7
ATOM 5063 C CA . GLN A 1 24 ? -0.053 12.125 15.990 1.00 0.00 24 GLN A CA 7
ATOM 5064 C C . GLN A 1 24 ? 0.754 11.589 14.806 1.00 0.00 24 GLN A C 7
ATOM 5065 O O . GLN A 1 24 ? 0.313 11.671 13.652 1.00 0.00 24 GLN A O 7
ATOM 5079 N N . GLU A 1 25 ? 1.937 11.040 15.103 1.00 0.00 25 GLU A N 7
ATOM 5080 C CA . GLU A 1 25 ? 2.816 10.484 14.075 1.00 0.00 25 GLU A CA 7
ATOM 5081 C C . GLU A 1 25 ? 2.102 9.351 13.323 1.00 0.00 25 GLU A C 7
ATOM 5082 O O . GLU A 1 25 ? 2.233 9.229 12.101 1.00 0.00 25 GLU A O 7
ATOM 5094 N N . GLN A 1 26 ? 1.332 8.542 14.066 1.00 0.00 26 GLN A N 7
ATOM 5095 C CA . GLN A 1 26 ? 0.573 7.436 13.475 1.00 0.00 26 GLN A CA 7
ATOM 5096 C C . GLN A 1 26 ? -0.390 7.968 12.407 1.00 0.00 26 GLN A C 7
ATOM 5097 O O . GLN A 1 26 ? -0.536 7.368 11.342 1.00 0.00 26 GLN A O 7
ATOM 5111 N N . THR A 1 27 ? -1.025 9.102 12.702 1.00 0.00 27 THR A N 7
ATOM 5112 C CA . THR A 1 27 ? -1.966 9.724 11.772 1.00 0.00 27 THR A CA 7
ATOM 5113 C C . THR A 1 27 ? -1.258 10.081 10.454 1.00 0.00 27 THR A C 7
ATOM 5114 O O . THR A 1 27 ? -1.801 9.852 9.370 1.00 0.00 27 THR A O 7
ATOM 5125 N N . LEU A 1 28 ? -0.065 10.675 10.566 1.00 0.00 28 LEU A N 7
ATOM 5126 C CA . LEU A 1 28 ? 0.698 11.109 9.387 1.00 0.00 28 LEU A CA 7
ATOM 5127 C C . LEU A 1 28 ? 1.064 9.919 8.471 1.00 0.00 28 LEU A C 7
ATOM 5128 O O . LEU A 1 28 ? 0.896 10.000 7.245 1.00 0.00 28 LEU A O 7
ATOM 5144 N N . CYS A 1 29 ? 1.594 8.835 9.069 1.00 0.00 29 CYS A N 7
ATOM 5145 C CA . CYS A 1 29 ? 2.021 7.668 8.284 1.00 0.00 29 CYS A CA 7
ATOM 5146 C C . CYS A 1 29 ? 0.841 6.925 7.669 1.00 0.00 29 CYS A C 7
ATOM 5147 O O . CYS A 1 29 ? 0.953 6.403 6.553 1.00 0.00 29 CYS A O 7
ATOM 5154 N N . ARG A 1 30 ? -0.308 6.919 8.368 1.00 0.00 30 ARG A N 7
ATOM 5155 C CA . ARG A 1 30 ? -1.515 6.281 7.829 1.00 0.00 30 ARG A CA 7
ATOM 5156 C C . ARG A 1 30 ? -1.964 6.976 6.554 1.00 0.00 30 ARG A C 7
ATOM 5157 O O . ARG A 1 30 ? -2.392 6.320 5.603 1.00 0.00 30 ARG A O 7
ATOM 5178 N N . ARG A 1 31 ? -1.868 8.312 6.544 1.00 0.00 31 ARG A N 7
ATOM 5179 C CA . ARG A 1 31 ? -2.270 9.101 5.384 1.00 0.00 31 ARG A CA 7
ATOM 5180 C C . ARG A 1 31 ? -1.402 8.786 4.165 1.00 0.00 31 ARG A C 7
ATOM 5181 O O . ARG A 1 31 ? -1.918 8.659 3.053 1.00 0.00 31 ARG A O 7
ATOM 5202 N N . ARG A 1 32 ? -0.076 8.664 4.377 1.00 0.00 32 ARG A N 7
ATOM 5203 C CA . ARG A 1 32 ? 0.844 8.374 3.264 1.00 0.00 32 ARG A CA 7
ATOM 5204 C C . ARG A 1 32 ? 0.555 7.008 2.650 1.00 0.00 32 ARG A C 7
ATOM 5205 O O . ARG A 1 32 ? 0.446 6.879 1.430 1.00 0.00 32 ARG A O 7
ATOM 5226 N N . CYS A 1 33 ? 0.384 5.999 3.509 1.00 0.00 33 CYS A N 7
ATOM 5227 C CA . CYS A 1 33 ? 0.059 4.646 3.056 1.00 0.00 33 CYS A CA 7
ATOM 5228 C C . CYS A 1 33 ? -1.328 4.587 2.418 1.00 0.00 33 CYS A C 7
ATOM 5229 O O . CYS A 1 33 ? -1.534 3.889 1.419 1.00 0.00 33 CYS A O 7
ATOM 5236 N N . GLU A 1 34 ? -2.277 5.321 3.007 1.00 0.00 34 GLU A N 7
ATOM 5237 C CA . GLU A 1 34 ? -3.656 5.359 2.511 1.00 0.00 34 GLU A CA 7
ATOM 5238 C C . GLU A 1 34 ? -3.729 5.964 1.090 1.00 0.00 34 GLU A C 7
ATOM 5239 O O . GLU A 1 34 ? -4.454 5.455 0.231 1.00 0.00 34 GLU A O 7
ATOM 5251 N N . GLN A 1 35 ? -2.994 7.070 0.868 1.00 0.00 35 GLN A N 7
ATOM 5252 C CA . GLN A 1 35 ? -3.004 7.756 -0.437 1.00 0.00 35 GLN A CA 7
ATOM 5253 C C . GLN A 1 35 ? -2.440 6.872 -1.547 1.00 0.00 35 GLN A C 7
ATOM 5254 O O . GLN A 1 35 ? -2.997 6.822 -2.650 1.00 0.00 35 GLN A O 7
ATOM 5268 N N . ARG A 1 36 ? -1.359 6.147 -1.238 1.00 0.00 36 ARG A N 7
ATOM 5269 C CA . ARG A 1 36 ? -0.751 5.228 -2.200 1.00 0.00 36 ARG A CA 7
ATOM 5270 C C . ARG A 1 36 ? -1.709 4.086 -2.511 1.00 0.00 36 ARG A C 7
ATOM 5271 O O . ARG A 1 36 ? -1.804 3.649 -3.653 1.00 0.00 36 ARG A O 7
ATOM 5292 N N . ARG A 1 37 ? -2.422 3.619 -1.473 1.00 0.00 37 ARG A N 7
ATOM 5293 C CA . ARG A 1 37 ? -3.383 2.527 -1.606 1.00 0.00 37 ARG A CA 7
ATOM 5294 C C . ARG A 1 37 ? -4.481 2.900 -2.608 1.00 0.00 37 ARG A C 7
ATOM 5295 O O . ARG A 1 37 ? -4.866 2.084 -3.454 1.00 0.00 37 ARG A O 7
ATOM 5316 N N . GLN A 1 38 ? -4.989 4.131 -2.493 1.00 0.00 38 GLN A N 7
ATOM 5317 C CA . GLN A 1 38 ? -6.043 4.614 -3.383 1.00 0.00 38 GLN A CA 7
ATOM 5318 C C . GLN A 1 38 ? -5.530 4.712 -4.825 1.00 0.00 38 GLN A C 7
ATOM 5319 O O . GLN A 1 38 ? -6.246 4.369 -5.772 1.00 0.00 38 GLN A O 7
ATOM 5333 N N . GLN A 1 39 ? -4.290 5.203 -4.979 1.00 0.00 39 GLN A N 7
ATOM 5334 C CA . GLN A 1 39 ? -3.686 5.372 -6.303 1.00 0.00 39 GLN A CA 7
ATOM 5335 C C . GLN A 1 39 ? -3.470 4.029 -7.002 1.00 0.00 39 GLN A C 7
ATOM 5336 O O . GLN A 1 39 ? -3.721 3.905 -8.205 1.00 0.00 39 GLN A O 7
ATOM 5350 N N . GLU A 1 40 ? -3.006 3.026 -6.240 1.00 0.00 40 GLU A N 7
ATOM 5351 C CA . GLU A 1 40 ? -2.763 1.689 -6.800 1.00 0.00 40 GLU A CA 7
ATOM 5352 C C . GLU A 1 40 ? -4.078 0.970 -7.133 1.00 0.00 40 GLU A C 7
ATOM 5353 O O . GLU A 1 40 ? -4.150 0.209 -8.102 1.00 0.00 40 GLU A O 7
ATOM 5365 N N . GLU A 1 41 ? -5.117 1.242 -6.333 1.00 0.00 41 GLU A N 7
ATOM 5366 C CA . GLU A 1 41 ? -6.438 0.648 -6.548 1.00 0.00 41 GLU A CA 7
ATOM 5367 C C . GLU A 1 41 ? -7.024 1.125 -7.886 1.00 0.00 41 GLU A C 7
ATOM 5368 O O . GLU A 1 41 ? -7.638 0.348 -8.614 1.00 0.00 41 GLU A O 7
ATOM 5380 N N . ARG A 1 42 ? -6.822 2.411 -8.187 1.00 0.00 42 ARG A N 7
ATOM 5381 C CA . ARG A 1 42 ? -7.319 3.015 -9.431 1.00 0.00 42 ARG A CA 7
ATOM 5382 C C . ARG A 1 42 ? -6.647 2.382 -10.648 1.00 0.00 42 ARG A C 7
ATOM 5383 O O . ARG A 1 42 ? -7.268 2.258 -11.710 1.00 0.00 42 ARG A O 7
ATOM 5404 N N . GLU A 1 43 ? -5.391 1.941 -10.473 1.00 0.00 43 GLU A N 7
ATOM 5405 C CA . GLU A 1 43 ? -4.664 1.271 -11.545 1.00 0.00 43 GLU A CA 7
ATOM 5406 C C . GLU A 1 43 ? -5.430 0.012 -11.947 1.00 0.00 43 GLU A C 7
ATOM 5407 O O . GLU A 1 43 ? -5.607 -0.266 -13.138 1.00 0.00 43 GLU A O 7
ATOM 5419 N N . ARG A 1 44 ? -5.911 -0.724 -10.934 1.00 0.00 44 ARG A N 7
ATOM 5420 C CA . ARG A 1 44 ? -6.695 -1.925 -11.166 1.00 0.00 44 ARG A CA 7
ATOM 5421 C C . ARG A 1 44 ? -8.188 -1.602 -11.226 1.00 0.00 44 ARG A C 7
ATOM 5422 O O . ARG A 1 44 ? -8.778 -1.164 -10.237 1.00 0.00 44 ARG A O 7
ATOM 5443 N N . GLN A 1 45 ? -8.794 -1.836 -12.396 1.00 0.00 45 GLN A N 7
ATOM 5444 C CA . GLN A 1 45 ? -10.226 -1.576 -12.604 1.00 0.00 45 GLN A CA 7
ATOM 5445 C C . GLN A 1 45 ? -10.547 -0.096 -12.397 1.00 0.00 45 GLN A C 7
ATOM 5446 O O . GLN A 1 45 ? -9.750 0.581 -11.769 1.00 0.00 45 GLN A O 7
ATOM 5461 N N . GLY A 1 1 ? -5.899 -14.487 -9.399 1.00 0.00 1 GLY A N 8
ATOM 5462 C CA . GLY A 1 1 ? -6.232 -13.080 -9.764 1.00 0.00 1 GLY A CA 8
ATOM 5463 C C . GLY A 1 1 ? -5.480 -12.122 -8.844 1.00 0.00 1 GLY A C 8
ATOM 5464 O O . GLY A 1 1 ? -4.895 -11.136 -9.305 1.00 0.00 1 GLY A O 8
ATOM 5470 N N . MET A 1 2 ? -5.497 -12.422 -7.539 1.00 0.00 2 MET A N 8
ATOM 5471 C CA . MET A 1 2 ? -4.813 -11.588 -6.538 1.00 0.00 2 MET A CA 8
ATOM 5472 C C . MET A 1 2 ? -3.931 -12.461 -5.589 1.00 0.00 2 MET A C 8
ATOM 5473 O O . MET A 1 2 ? -4.209 -12.562 -4.388 1.00 0.00 2 MET A O 8
ATOM 5487 N N . PRO A 1 3 ? -2.855 -13.098 -6.112 1.00 0.00 3 PRO A N 8
ATOM 5488 C CA . PRO A 1 3 ? -1.948 -13.961 -5.277 1.00 0.00 3 PRO A CA 8
ATOM 5489 C C . PRO A 1 3 ? -1.196 -13.164 -4.202 1.00 0.00 3 PRO A C 8
ATOM 5490 O O . PRO A 1 3 ? -0.721 -13.738 -3.216 1.00 0.00 3 PRO A O 8
ATOM 5501 N N . ARG A 1 4 ? -1.082 -11.841 -4.405 1.00 0.00 4 ARG A N 8
ATOM 5502 C CA . ARG A 1 4 ? -0.378 -10.973 -3.455 1.00 0.00 4 ARG A CA 8
ATOM 5503 C C . ARG A 1 4 ? -1.075 -10.972 -2.099 1.00 0.00 4 ARG A C 8
ATOM 5504 O O . ARG A 1 4 ? -2.302 -10.845 -2.020 1.00 0.00 4 ARG A O 8
ATOM 5525 N N . ASP A 1 5 ? -0.279 -11.105 -1.032 1.00 0.00 5 ASP A N 8
ATOM 5526 C CA . ASP A 1 5 ? -0.803 -11.109 0.332 1.00 0.00 5 ASP A CA 8
ATOM 5527 C C . ASP A 1 5 ? -1.030 -9.657 0.840 1.00 0.00 5 ASP A C 8
ATOM 5528 O O . ASP A 1 5 ? -0.100 -8.848 0.794 1.00 0.00 5 ASP A O 8
ATOM 5537 N N . PRO A 1 6 ? -2.244 -9.299 1.335 1.00 0.00 6 PRO A N 8
ATOM 5538 C CA . PRO A 1 6 ? -2.521 -7.909 1.849 1.00 0.00 6 PRO A CA 8
ATOM 5539 C C . PRO A 1 6 ? -1.533 -7.498 2.939 1.00 0.00 6 PRO A C 8
ATOM 5540 O O . PRO A 1 6 ? -1.165 -6.323 3.043 1.00 0.00 6 PRO A O 8
ATOM 5551 N N . GLU A 1 7 ? -1.126 -8.471 3.757 1.00 0.00 7 GLU A N 8
ATOM 5552 C CA . GLU A 1 7 ? -0.196 -8.218 4.859 1.00 0.00 7 GLU A CA 8
ATOM 5553 C C . GLU A 1 7 ? 1.149 -7.713 4.340 1.00 0.00 7 GLU A C 8
ATOM 5554 O O . GLU A 1 7 ? 1.763 -6.829 4.949 1.00 0.00 7 GLU A O 8
ATOM 5566 N N . GLN A 1 8 ? 1.609 -8.288 3.220 1.00 0.00 8 GLN A N 8
ATOM 5567 C CA . GLN A 1 8 ? 2.894 -7.904 2.630 1.00 0.00 8 GLN A CA 8
ATOM 5568 C C . GLN A 1 8 ? 2.887 -6.442 2.191 1.00 0.00 8 GLN A C 8
ATOM 5569 O O . GLN A 1 8 ? 3.865 -5.717 2.415 1.00 0.00 8 GLN A O 8
ATOM 5583 N N . ARG A 1 9 ? 1.772 -6.005 1.587 1.00 0.00 9 ARG A N 8
ATOM 5584 C CA . ARG A 1 9 ? 1.641 -4.612 1.146 1.00 0.00 9 ARG A CA 8
ATOM 5585 C C . ARG A 1 9 ? 1.697 -3.668 2.343 1.00 0.00 9 ARG A C 8
ATOM 5586 O O . ARG A 1 9 ? 2.339 -2.615 2.288 1.00 0.00 9 ARG A O 8
ATOM 5607 N N . TYR A 1 10 ? 1.038 -4.075 3.432 1.00 0.00 10 TYR A N 8
ATOM 5608 C CA . TYR A 1 10 ? 1.021 -3.300 4.667 1.00 0.00 10 TYR A CA 8
ATOM 5609 C C . TYR A 1 10 ? 2.425 -3.199 5.270 1.00 0.00 10 TYR A C 8
ATOM 5610 O O . TYR A 1 10 ? 2.776 -2.175 5.836 1.00 0.00 10 TYR A O 8
ATOM 5628 N N . GLU A 1 11 ? 3.196 -4.290 5.180 1.00 0.00 11 GLU A N 8
ATOM 5629 C CA . GLU A 1 11 ? 4.548 -4.330 5.753 1.00 0.00 11 GLU A CA 8
ATOM 5630 C C . GLU A 1 11 ? 5.419 -3.242 5.112 1.00 0.00 11 GLU A C 8
ATOM 5631 O O . GLU A 1 11 ? 6.100 -2.481 5.817 1.00 0.00 11 GLU A O 8
ATOM 5643 N N . GLN A 1 12 ? 5.338 -3.134 3.781 1.00 0.00 12 GLN A N 8
ATOM 5644 C CA . GLN A 1 12 ? 6.067 -2.094 3.052 1.00 0.00 12 GLN A CA 8
ATOM 5645 C C . GLN A 1 12 ? 5.570 -0.714 3.482 1.00 0.00 12 GLN A C 8
ATOM 5646 O O . GLN A 1 12 ? 6.361 0.218 3.663 1.00 0.00 12 GLN A O 8
ATOM 5660 N N . CYS A 1 13 ? 4.251 -0.612 3.674 1.00 0.00 13 CYS A N 8
ATOM 5661 C CA . CYS A 1 13 ? 3.617 0.622 4.120 1.00 0.00 13 CYS A CA 8
ATOM 5662 C C . CYS A 1 13 ? 4.099 1.026 5.506 1.00 0.00 13 CYS A C 8
ATOM 5663 O O . CYS A 1 13 ? 4.283 2.217 5.785 1.00 0.00 13 CYS A O 8
ATOM 5670 N N . GLN A 1 14 ? 4.279 0.030 6.379 1.00 0.00 14 GLN A N 8
ATOM 5671 C CA . GLN A 1 14 ? 4.711 0.274 7.743 1.00 0.00 14 GLN A CA 8
ATOM 5672 C C . GLN A 1 14 ? 6.059 0.986 7.739 1.00 0.00 14 GLN A C 8
ATOM 5673 O O . GLN A 1 14 ? 6.266 1.935 8.494 1.00 0.00 14 GLN A O 8
ATOM 5687 N N . GLN A 1 15 ? 6.962 0.537 6.861 1.00 0.00 15 GLN A N 8
ATOM 5688 C CA . GLN A 1 15 ? 8.284 1.151 6.742 1.00 0.00 15 GLN A CA 8
ATOM 5689 C C . GLN A 1 15 ? 8.179 2.606 6.271 1.00 0.00 15 GLN A C 8
ATOM 5690 O O . GLN A 1 15 ? 8.914 3.473 6.754 1.00 0.00 15 GLN A O 8
ATOM 5704 N N . GLN A 1 16 ? 7.281 2.858 5.301 1.00 0.00 16 GLN A N 8
ATOM 5705 C CA . GLN A 1 16 ? 7.112 4.208 4.741 1.00 0.00 16 GLN A CA 8
ATOM 5706 C C . GLN A 1 16 ? 6.630 5.212 5.812 1.00 0.00 16 GLN A C 8
ATOM 5707 O O . GLN A 1 16 ? 7.211 6.298 5.961 1.00 0.00 16 GLN A O 8
ATOM 5721 N N . CYS A 1 17 ? 5.562 4.847 6.544 1.00 0.00 17 CYS A N 8
ATOM 5722 C CA . CYS A 1 17 ? 5.006 5.730 7.579 1.00 0.00 17 CYS A CA 8
ATOM 5723 C C . CYS A 1 17 ? 5.972 5.919 8.752 1.00 0.00 17 CYS A C 8
ATOM 5724 O O . CYS A 1 17 ? 6.057 7.016 9.316 1.00 0.00 17 CYS A O 8
ATOM 5731 N N . GLU A 1 18 ? 6.722 4.860 9.091 1.00 0.00 18 GLU A N 8
ATOM 5732 C CA . GLU A 1 18 ? 7.714 4.938 10.175 1.00 0.00 18 GLU A CA 8
ATOM 5733 C C . GLU A 1 18 ? 8.800 5.954 9.840 1.00 0.00 18 GLU A C 8
ATOM 5734 O O . GLU A 1 18 ? 9.232 6.722 10.706 1.00 0.00 18 GLU A O 8
ATOM 5746 N N . ARG A 1 19 ? 9.208 5.978 8.565 1.00 0.00 19 ARG A N 8
ATOM 5747 C CA . ARG A 1 19 ? 10.213 6.930 8.094 1.00 0.00 19 ARG A CA 8
ATOM 5748 C C . ARG A 1 19 ? 9.706 8.362 8.314 1.00 0.00 19 ARG A C 8
ATOM 5749 O O . ARG A 1 19 ? 10.461 9.242 8.739 1.00 0.00 19 ARG A O 8
ATOM 5770 N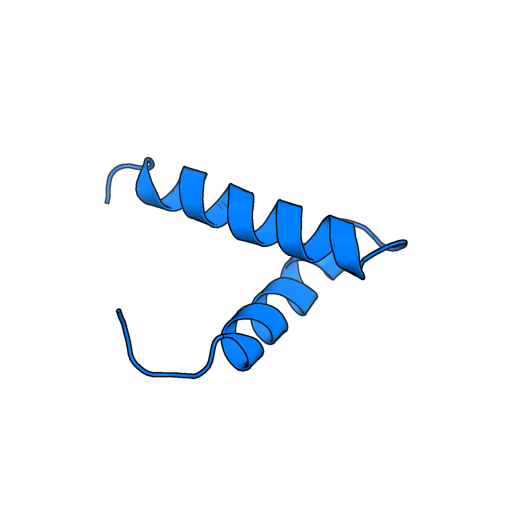 N . GLN A 1 20 ? 8.418 8.575 8.022 1.00 0.00 20 GLN A N 8
ATOM 5771 C CA . GLN A 1 20 ? 7.785 9.885 8.187 1.00 0.00 20 GLN A CA 8
ATOM 5772 C C . GLN A 1 20 ? 7.808 10.324 9.653 1.00 0.00 20 GLN A C 8
ATOM 5773 O O . GLN A 1 20 ? 8.034 11.500 9.952 1.00 0.00 20 GLN A O 8
ATOM 5787 N N . ARG A 1 21 ? 7.586 9.364 10.565 1.00 0.00 21 ARG A N 8
ATOM 5788 C CA . ARG A 1 21 ? 7.598 9.638 12.013 1.00 0.00 21 ARG A CA 8
ATOM 5789 C C . ARG A 1 21 ? 6.502 10.632 12.410 1.00 0.00 21 ARG A C 8
ATOM 5790 O O . ARG A 1 21 ? 6.715 11.849 12.397 1.00 0.00 21 ARG A O 8
ATOM 5811 N N . ARG A 1 22 ? 5.326 10.096 12.762 1.00 0.00 22 ARG A N 8
ATOM 5812 C CA . ARG A 1 22 ? 4.182 10.921 13.170 1.00 0.00 22 ARG A CA 8
ATOM 5813 C C . ARG A 1 22 ? 3.567 10.401 14.473 1.00 0.00 22 ARG A C 8
ATOM 5814 O O . ARG A 1 22 ? 3.772 9.244 14.847 1.00 0.00 22 ARG A O 8
ATOM 5835 N N . GLY A 1 23 ? 2.843 11.284 15.181 1.00 0.00 23 GLY A N 8
ATOM 5836 C CA . GLY A 1 23 ? 2.224 10.943 16.477 1.00 0.00 23 GLY A CA 8
ATOM 5837 C C . GLY A 1 23 ? 1.582 9.550 16.464 1.00 0.00 23 GLY A C 8
ATOM 5838 O O . GLY A 1 23 ? 2.251 8.553 16.754 1.00 0.00 23 GLY A O 8
ATOM 5842 N N . GLN A 1 24 ? 0.283 9.491 16.122 1.00 0.00 24 GLN A N 8
ATOM 5843 C CA . GLN A 1 24 ? -0.435 8.213 16.070 1.00 0.00 24 GLN A CA 8
ATOM 5844 C C . GLN A 1 24 ? -0.106 7.485 14.778 1.00 0.00 24 GLN A C 8
ATOM 5845 O O . GLN A 1 24 ? -0.703 7.753 13.729 1.00 0.00 24 GLN A O 8
ATOM 5859 N N . GLU A 1 25 ? 0.876 6.588 14.858 1.00 0.00 25 GLU A N 8
ATOM 5860 C CA . GLU A 1 25 ? 1.340 5.843 13.696 1.00 0.00 25 GLU A CA 8
ATOM 5861 C C . GLU A 1 25 ? 0.309 4.829 13.190 1.00 0.00 25 GLU A C 8
ATOM 5862 O O . GLU A 1 25 ? 0.323 4.481 12.021 1.00 0.00 25 GLU A O 8
ATOM 5874 N N . GLN A 1 26 ? -0.558 4.334 14.082 1.00 0.00 26 GLN A N 8
ATOM 5875 C CA . GLN A 1 26 ? -1.544 3.314 13.691 1.00 0.00 26 GLN A CA 8
ATOM 5876 C C . GLN A 1 26 ? -2.490 3.832 12.598 1.00 0.00 26 GLN A C 8
ATOM 5877 O O . GLN A 1 26 ? -2.542 3.273 11.487 1.00 0.00 26 GLN A O 8
ATOM 5891 N N . THR A 1 27 ? -3.237 4.893 12.920 1.00 0.00 27 THR A N 8
ATOM 5892 C CA . THR A 1 27 ? -4.203 5.469 11.977 1.00 0.00 27 THR A CA 8
ATOM 5893 C C . THR A 1 27 ? -3.512 6.201 10.831 1.00 0.00 27 THR A C 8
ATOM 5894 O O . THR A 1 27 ? -3.963 6.132 9.683 1.00 0.00 27 THR A O 8
ATOM 5905 N N . LEU A 1 28 ? -2.437 6.928 11.157 1.00 0.00 28 LEU A N 8
ATOM 5906 C CA . LEU A 1 28 ? -1.709 7.708 10.156 1.00 0.00 28 LEU A CA 8
ATOM 5907 C C . LEU A 1 28 ? -1.039 6.817 9.109 1.00 0.00 28 LEU A C 8
ATOM 5908 O O . LEU A 1 28 ? -1.037 7.148 7.918 1.00 0.00 28 LEU A O 8
ATOM 5924 N N . CYS A 1 29 ? -0.449 5.699 9.561 1.00 0.00 29 CYS A N 8
ATOM 5925 C CA . CYS A 1 29 ? 0.249 4.781 8.652 1.00 0.00 29 CYS A CA 8
ATOM 5926 C C . CYS A 1 29 ? -0.718 4.134 7.671 1.00 0.00 29 CYS A C 8
ATOM 5927 O O . CYS A 1 29 ? -0.458 4.106 6.463 1.00 0.00 29 CYS A O 8
ATOM 5934 N N . ARG A 1 30 ? -1.829 3.588 8.200 1.00 0.00 30 ARG A N 8
ATOM 5935 C CA . ARG A 1 30 ? -2.820 2.914 7.356 1.00 0.00 30 ARG A CA 8
ATOM 5936 C C . ARG A 1 30 ? -3.473 3.881 6.368 1.00 0.00 30 ARG A C 8
ATOM 5937 O O . ARG A 1 30 ? -3.678 3.536 5.200 1.00 0.00 30 ARG A O 8
ATOM 5958 N N . ARG A 1 31 ? -3.823 5.078 6.855 1.00 0.00 31 ARG A N 8
ATOM 5959 C CA . ARG A 1 31 ? -4.490 6.082 6.019 1.00 0.00 31 ARG A CA 8
ATOM 5960 C C . ARG A 1 31 ? -3.568 6.638 4.933 1.00 0.00 31 ARG A C 8
ATOM 5961 O O . ARG A 1 31 ? -3.993 6.819 3.788 1.00 0.00 31 ARG A O 8
ATOM 5982 N N . ARG A 1 32 ? -2.313 6.934 5.304 1.00 0.00 32 ARG A N 8
ATOM 5983 C CA . ARG A 1 32 ? -1.348 7.505 4.357 1.00 0.00 32 ARG A CA 8
ATOM 5984 C C . ARG A 1 32 ? -1.018 6.513 3.233 1.00 0.00 32 ARG A C 8
ATOM 5985 O O . ARG A 1 32 ? -1.009 6.878 2.053 1.00 0.00 32 ARG A O 8
ATOM 6006 N N . CYS A 1 33 ? -0.758 5.259 3.616 1.00 0.00 33 CYS A N 8
ATOM 6007 C CA . CYS A 1 33 ? -0.436 4.200 2.654 1.00 0.00 33 CYS A CA 8
ATOM 6008 C C . CYS A 1 33 ? -1.611 3.943 1.692 1.00 0.00 33 CYS A C 8
ATOM 6009 O O . CYS A 1 33 ? -1.410 3.840 0.477 1.00 0.00 33 CYS A O 8
ATOM 6016 N N . GLU A 1 34 ? -2.818 3.806 2.247 1.00 0.00 34 GLU A N 8
ATOM 6017 C CA . GLU A 1 34 ? -4.010 3.520 1.441 1.00 0.00 34 GLU A CA 8
ATOM 6018 C C . GLU A 1 34 ? -4.276 4.645 0.426 1.00 0.00 34 GLU A C 8
ATOM 6019 O O . GLU A 1 34 ? -4.601 4.374 -0.736 1.00 0.00 34 GLU A O 8
ATOM 6031 N N . GLN A 1 35 ? -4.160 5.900 0.879 1.00 0.00 35 GLN A N 8
ATOM 6032 C CA . GLN A 1 35 ? -4.412 7.061 0.014 1.00 0.00 35 GLN A CA 8
ATOM 6033 C C . GLN A 1 35 ? -3.401 7.157 -1.132 1.00 0.00 35 GLN A C 8
ATOM 6034 O O . GLN A 1 35 ? -3.774 7.477 -2.265 1.00 0.00 35 GLN A O 8
ATOM 6048 N N . ARG A 1 36 ? -2.119 6.898 -0.826 1.00 0.00 36 ARG A N 8
ATOM 6049 C CA . ARG A 1 36 ? -1.056 6.982 -1.828 1.00 0.00 36 ARG A CA 8
ATOM 6050 C C . ARG A 1 36 ? -1.270 5.956 -2.935 1.00 0.00 36 ARG A C 8
ATOM 6051 O O . ARG A 1 36 ? -1.129 6.270 -4.116 1.00 0.00 36 ARG A O 8
ATOM 6072 N N . ARG A 1 37 ? -1.623 4.729 -2.543 1.00 0.00 37 ARG A N 8
ATOM 6073 C CA . ARG A 1 37 ? -1.867 3.655 -3.507 1.00 0.00 37 ARG A CA 8
ATOM 6074 C C . ARG A 1 37 ? -3.037 4.018 -4.432 1.00 0.00 37 ARG A C 8
ATOM 6075 O O . ARG A 1 37 ? -2.978 3.779 -5.642 1.00 0.00 37 ARG A O 8
ATOM 6096 N N . GLN A 1 38 ? -4.110 4.558 -3.840 1.00 0.00 38 GLN A N 8
ATOM 6097 C CA . GLN A 1 38 ? -5.313 4.914 -4.595 1.00 0.00 38 GLN A CA 8
ATOM 6098 C C . GLN A 1 38 ? -5.033 6.001 -5.636 1.00 0.00 38 GLN A C 8
ATOM 6099 O O . GLN A 1 38 ? -5.526 5.919 -6.768 1.00 0.00 38 GLN A O 8
ATOM 6113 N N . GLN A 1 39 ? -4.249 7.022 -5.249 1.00 0.00 39 GLN A N 8
ATOM 6114 C CA . GLN A 1 39 ? -3.927 8.124 -6.164 1.00 0.00 39 GLN A CA 8
ATOM 6115 C C . GLN A 1 39 ? -2.922 7.694 -7.232 1.00 0.00 39 GLN A C 8
ATOM 6116 O O . GLN A 1 39 ? -3.064 8.056 -8.405 1.00 0.00 39 GLN A O 8
ATOM 6130 N N . GLU A 1 40 ? -1.915 6.910 -6.821 1.00 0.00 40 GLU A N 8
ATOM 6131 C CA . GLU A 1 40 ? -0.895 6.422 -7.751 1.00 0.00 40 GLU A CA 8
ATOM 6132 C C . GLU A 1 40 ? -1.508 5.487 -8.790 1.00 0.00 40 GLU A C 8
ATOM 6133 O O . GLU A 1 40 ? -1.153 5.539 -9.972 1.00 0.00 40 GLU A O 8
ATOM 6145 N N . GLU A 1 41 ? -2.430 4.630 -8.335 1.00 0.00 41 GLU A N 8
ATOM 6146 C CA . GLU A 1 41 ? -3.103 3.673 -9.215 1.00 0.00 41 GLU A CA 8
ATOM 6147 C C . GLU A 1 41 ? -3.949 4.394 -10.267 1.00 0.00 41 GLU A C 8
ATOM 6148 O O . GLU A 1 41 ? -3.970 3.997 -11.437 1.00 0.00 41 GLU A O 8
ATOM 6160 N N . ARG A 1 42 ? -4.656 5.448 -9.836 1.00 0.00 42 ARG A N 8
ATOM 6161 C CA . ARG A 1 42 ? -5.517 6.221 -10.735 1.00 0.00 42 ARG A CA 8
ATOM 6162 C C . ARG A 1 42 ? -4.690 6.977 -11.770 1.00 0.00 42 ARG A C 8
ATOM 6163 O O . ARG A 1 42 ? -5.120 7.118 -12.922 1.00 0.00 42 ARG A O 8
ATOM 6184 N N . GLU A 1 43 ? -3.465 7.386 -11.384 1.00 0.00 43 GLU A N 8
ATOM 6185 C CA . GLU A 1 43 ? -2.566 8.025 -12.331 1.00 0.00 43 GLU A CA 8
ATOM 6186 C C . GLU A 1 43 ? -2.219 7.009 -13.387 1.00 0.00 43 GLU A C 8
ATOM 6187 O O . GLU A 1 43 ? -1.902 5.857 -13.061 1.00 0.00 43 GLU A O 8
ATOM 6199 N N . ARG A 1 44 ? -2.378 7.392 -14.654 1.00 0.00 44 ARG A N 8
ATOM 6200 C CA . ARG A 1 44 ? -2.184 6.449 -15.753 1.00 0.00 44 ARG A CA 8
ATOM 6201 C C . ARG A 1 44 ? -0.847 5.726 -15.641 1.00 0.00 44 ARG A C 8
ATOM 6202 O O . ARG A 1 44 ? 0.211 6.355 -15.561 1.00 0.00 44 ARG A O 8
ATOM 6223 N N . GLN A 1 45 ? -0.917 4.392 -15.601 1.00 0.00 45 GLN A N 8
ATOM 6224 C CA . GLN A 1 45 ? 0.281 3.549 -15.474 1.00 0.00 45 GLN A CA 8
ATOM 6225 C C . GLN A 1 45 ? 1.345 3.956 -16.496 1.00 0.00 45 GLN A C 8
ATOM 6226 O O . GLN A 1 45 ? 2.497 3.612 -16.291 1.00 0.00 45 GLN A O 8
ATOM 6241 N N . GLY A 1 1 ? -4.115 -9.407 -13.407 1.00 0.00 1 GLY A N 9
ATOM 6242 C CA . GLY A 1 1 ? -3.713 -10.838 -13.283 1.00 0.00 1 GLY A CA 9
ATOM 6243 C C . GLY A 1 1 ? -2.437 -10.938 -12.456 1.00 0.00 1 GLY A C 9
ATOM 6244 O O . GLY A 1 1 ? -1.402 -11.400 -12.948 1.00 0.00 1 GLY A O 9
ATOM 6250 N N . MET A 1 2 ? -2.519 -10.502 -11.195 1.00 0.00 2 MET A N 9
ATOM 6251 C CA . MET A 1 2 ? -1.369 -10.538 -10.283 1.00 0.00 2 MET A CA 9
ATOM 6252 C C . MET A 1 2 ? -1.771 -11.121 -8.901 1.00 0.00 2 MET A C 9
ATOM 6253 O O . MET A 1 2 ? -2.926 -10.975 -8.488 1.00 0.00 2 MET A O 9
ATOM 6267 N N . PRO A 1 3 ? -0.840 -11.800 -8.176 1.00 0.00 3 PRO A N 9
ATOM 6268 C CA . PRO A 1 3 ? -1.155 -12.406 -6.854 1.00 0.00 3 PRO A CA 9
ATOM 6269 C C . PRO A 1 3 ? -1.014 -11.407 -5.683 1.00 0.00 3 PRO A C 9
ATOM 6270 O O . PRO A 1 3 ? -2.012 -11.040 -5.070 1.00 0.00 3 PRO A O 9
ATOM 6281 N N . ARG A 1 4 ? 0.246 -10.985 -5.390 1.00 0.00 4 ARG A N 9
ATOM 6282 C CA . ARG A 1 4 ? 0.570 -10.037 -4.281 1.00 0.00 4 ARG A CA 9
ATOM 6283 C C . ARG A 1 4 ? -0.445 -10.075 -3.127 1.00 0.00 4 ARG A C 9
ATOM 6284 O O . ARG A 1 4 ? -1.522 -9.473 -3.208 1.00 0.00 4 ARG A O 9
ATOM 6305 N N . ASP A 1 5 ? -0.083 -10.782 -2.049 1.00 0.00 5 ASP A N 9
ATOM 6306 C CA . ASP A 1 5 ? -0.958 -10.908 -0.883 1.00 0.00 5 ASP A CA 9
ATOM 6307 C C . ASP A 1 5 ? -1.144 -9.539 -0.184 1.00 0.00 5 ASP A C 9
ATOM 6308 O O . ASP A 1 5 ? -0.233 -8.709 -0.215 1.00 0.00 5 ASP A O 9
ATOM 6317 N N . PRO A 1 6 ? -2.315 -9.277 0.444 1.00 0.00 6 PRO A N 9
ATOM 6318 C CA . PRO A 1 6 ? -2.579 -7.967 1.136 1.00 0.00 6 PRO A CA 9
ATOM 6319 C C . PRO A 1 6 ? -1.514 -7.643 2.181 1.00 0.00 6 PRO A C 9
ATOM 6320 O O . PRO A 1 6 ? -1.171 -6.473 2.387 1.00 0.00 6 PRO A O 9
ATOM 6331 N N . GLU A 1 7 ? -1.022 -8.683 2.862 1.00 0.00 7 GLU A N 9
ATOM 6332 C CA . GLU A 1 7 ? -0.020 -8.511 3.918 1.00 0.00 7 GLU A CA 9
ATOM 6333 C C . GLU A 1 7 ? 1.280 -7.896 3.380 1.00 0.00 7 GLU A C 9
ATOM 6334 O O . GLU A 1 7 ? 1.966 -7.160 4.099 1.00 0.00 7 GLU A O 9
ATOM 6346 N N . GLN A 1 8 ? 1.610 -8.202 2.115 1.00 0.00 8 GLN A N 9
ATOM 6347 C CA . GLN A 1 8 ? 2.827 -7.673 1.492 1.00 0.00 8 GLN A CA 9
ATOM 6348 C C . GLN A 1 8 ? 2.751 -6.145 1.392 1.00 0.00 8 GLN A C 9
ATOM 6349 O O . GLN A 1 8 ? 3.724 -5.443 1.692 1.00 0.00 8 GLN A O 9
ATOM 6363 N N . ARG A 1 9 ? 1.581 -5.646 0.976 1.00 0.00 9 ARG A N 9
ATOM 6364 C CA . ARG A 1 9 ? 1.360 -4.207 0.840 1.00 0.00 9 ARG A CA 9
ATOM 6365 C C . ARG A 1 9 ? 1.461 -3.509 2.193 1.00 0.00 9 ARG A C 9
ATOM 6366 O O . ARG A 1 9 ? 2.047 -2.430 2.301 1.00 0.00 9 ARG A O 9
ATOM 6387 N N . TYR A 1 10 ? 0.903 -4.148 3.228 1.00 0.00 10 TYR A N 9
ATOM 6388 C CA . TYR A 1 10 ? 0.954 -3.607 4.589 1.00 0.00 10 TYR A CA 9
ATOM 6389 C C . TYR A 1 10 ? 2.409 -3.505 5.068 1.00 0.00 10 TYR A C 9
ATOM 6390 O O . TYR A 1 10 ? 2.775 -2.555 5.763 1.00 0.00 10 TYR A O 9
ATOM 6408 N N . GLU A 1 11 ? 3.234 -4.480 4.671 1.00 0.00 11 GLU A N 9
ATOM 6409 C CA . GLU A 1 11 ? 4.652 -4.475 5.029 1.00 0.00 11 GLU A CA 9
ATOM 6410 C C . GLU A 1 11 ? 5.302 -3.201 4.476 1.00 0.00 11 GLU A C 9
ATOM 6411 O O . GLU A 1 11 ? 6.057 -2.517 5.179 1.00 0.00 11 GLU A O 9
ATOM 6423 N N . GLN A 1 12 ? 4.937 -2.855 3.231 1.00 0.00 12 GLN A N 9
ATOM 6424 C CA . GLN A 1 12 ? 5.411 -1.627 2.601 1.00 0.00 12 GLN A CA 9
ATOM 6425 C C . GLN A 1 12 ? 4.913 -0.405 3.380 1.00 0.00 12 GLN A C 9
ATOM 6426 O O . GLN A 1 12 ? 5.640 0.577 3.532 1.00 0.00 12 GLN A O 9
ATOM 6440 N N . CYS A 1 13 ? 3.664 -0.485 3.878 1.00 0.00 13 CYS A N 9
ATOM 6441 C CA . CYS A 1 13 ? 3.071 0.609 4.653 1.00 0.00 13 CYS A CA 9
ATOM 6442 C C . CYS A 1 13 ? 3.902 0.912 5.889 1.00 0.00 13 CYS A C 9
ATOM 6443 O O . CYS A 1 13 ? 4.141 2.080 6.204 1.00 0.00 13 CYS A O 9
ATOM 6450 N N . GLN A 1 14 ? 4.295 -0.138 6.611 1.00 0.00 14 GLN A N 9
ATOM 6451 C CA . GLN A 1 14 ? 5.056 0.037 7.841 1.00 0.00 14 GLN A CA 9
ATOM 6452 C C . GLN A 1 14 ? 6.367 0.773 7.548 1.00 0.00 14 GLN A C 9
ATOM 6453 O O . GLN A 1 14 ? 6.730 1.708 8.266 1.00 0.00 14 GLN A O 9
ATOM 6467 N N . GLN A 1 15 ? 7.067 0.349 6.488 1.00 0.00 15 GLN A N 9
ATOM 6468 C CA . GLN A 1 15 ? 8.333 0.982 6.111 1.00 0.00 15 GLN A CA 9
ATOM 6469 C C . GLN A 1 15 ? 8.131 2.428 5.636 1.00 0.00 15 GLN A C 9
ATOM 6470 O O . GLN A 1 15 ? 8.904 3.321 6.003 1.00 0.00 15 GLN A O 9
ATOM 6484 N N . GLN A 1 16 ? 7.107 2.645 4.790 1.00 0.00 16 GLN A N 9
ATOM 6485 C CA . GLN A 1 16 ? 6.842 3.981 4.230 1.00 0.00 16 GLN A CA 9
ATOM 6486 C C . GLN A 1 16 ? 6.391 4.977 5.299 1.00 0.00 16 GLN A C 9
ATOM 6487 O O . GLN A 1 16 ? 6.931 6.088 5.391 1.00 0.00 16 GLN A O 9
ATOM 6501 N N . CYS A 1 17 ? 5.388 4.582 6.095 1.00 0.00 17 CYS A N 9
ATOM 6502 C CA . CYS A 1 17 ? 4.846 5.454 7.142 1.00 0.00 17 CYS A CA 9
ATOM 6503 C C . CYS A 1 17 ? 5.882 5.776 8.232 1.00 0.00 17 CYS A C 9
ATOM 6504 O O . CYS A 1 17 ? 5.989 6.930 8.664 1.00 0.00 17 CYS A O 9
ATOM 6511 N N . GLU A 1 18 ? 6.609 4.749 8.701 1.00 0.00 18 GLU A N 9
ATOM 6512 C CA . GLU A 1 18 ? 7.594 4.934 9.779 1.00 0.00 18 GLU A CA 9
ATOM 6513 C C . GLU A 1 18 ? 8.684 5.916 9.382 1.00 0.00 18 GLU A C 9
ATOM 6514 O O . GLU A 1 18 ? 9.085 6.762 10.191 1.00 0.00 18 GLU A O 9
ATOM 6526 N N . ARG A 1 19 ? 9.146 5.822 8.134 1.00 0.00 19 ARG A N 9
ATOM 6527 C CA . ARG A 1 19 ? 10.176 6.731 7.632 1.00 0.00 19 ARG A CA 9
ATOM 6528 C C . ARG A 1 19 ? 9.672 8.177 7.602 1.00 0.00 19 ARG A C 9
ATOM 6529 O O . ARG A 1 19 ? 10.431 9.114 7.873 1.00 0.00 19 ARG A O 9
ATOM 6550 N N . GLN A 1 20 ? 8.403 8.352 7.208 1.00 0.00 20 GLN A N 9
ATOM 6551 C CA . GLN A 1 20 ? 7.809 9.690 7.067 1.00 0.00 20 GLN A CA 9
ATOM 6552 C C . GLN A 1 20 ? 7.737 10.461 8.404 1.00 0.00 20 GLN A C 9
ATOM 6553 O O . GLN A 1 20 ? 8.045 11.657 8.442 1.00 0.00 20 GLN A O 9
ATOM 6567 N N . ARG A 1 21 ? 7.290 9.787 9.482 1.00 0.00 21 ARG A N 9
ATOM 6568 C CA . ARG A 1 21 ? 7.138 10.456 10.796 1.00 0.00 21 ARG A CA 9
ATOM 6569 C C . ARG A 1 21 ? 6.752 9.476 11.912 1.00 0.00 21 ARG A C 9
ATOM 6570 O O . ARG A 1 21 ? 6.547 8.289 11.664 1.00 0.00 21 ARG A O 9
ATOM 6591 N N . ARG A 1 22 ? 6.662 10.000 13.148 1.00 0.00 22 ARG A N 9
ATOM 6592 C CA . ARG A 1 22 ? 6.298 9.188 14.321 1.00 0.00 22 ARG A CA 9
ATOM 6593 C C . ARG A 1 22 ? 5.210 9.880 15.162 1.00 0.00 22 ARG A C 9
ATOM 6594 O O . ARG A 1 22 ? 5.073 11.106 15.132 1.00 0.00 22 ARG A O 9
ATOM 6615 N N . GLY A 1 23 ? 4.433 9.073 15.905 1.00 0.00 23 GLY A N 9
ATOM 6616 C CA . GLY A 1 23 ? 3.342 9.588 16.755 1.00 0.00 23 GLY A CA 9
ATOM 6617 C C . GLY A 1 23 ? 1.983 9.301 16.118 1.00 0.00 23 GLY A C 9
ATOM 6618 O O . GLY A 1 23 ? 1.813 9.485 14.911 1.00 0.00 23 GLY A O 9
ATOM 6622 N N . GLN A 1 24 ? 1.016 8.804 16.930 1.00 0.00 24 GLN A N 9
ATOM 6623 C CA . GLN A 1 24 ? -0.327 8.445 16.409 1.00 0.00 24 GLN A CA 9
ATOM 6624 C C . GLN A 1 24 ? -0.170 7.599 15.127 1.00 0.00 24 GLN A C 9
ATOM 6625 O O . GLN A 1 24 ?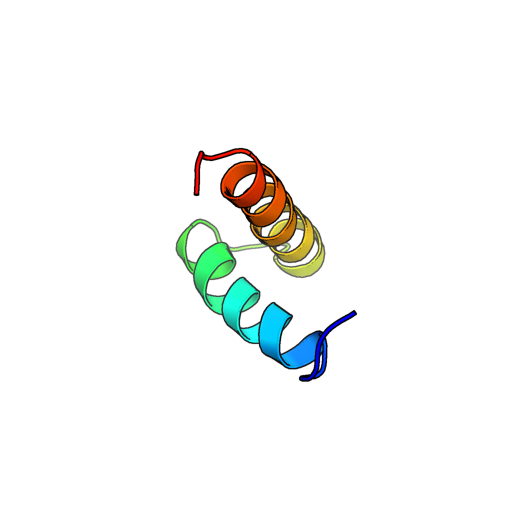 -0.772 7.881 14.080 1.00 0.00 24 GLN A O 9
ATOM 6639 N N . GLU A 1 25 ? 0.765 6.658 15.205 1.00 0.00 25 GLU A N 9
ATOM 6640 C CA . GLU A 1 25 ? 1.183 5.861 14.060 1.00 0.00 25 GLU A CA 9
ATOM 6641 C C . GLU A 1 25 ? 0.074 4.969 13.489 1.00 0.00 25 GLU A C 9
ATOM 6642 O O . GLU A 1 25 ? -0.017 4.815 12.277 1.00 0.00 25 GLU A O 9
ATOM 6654 N N . GLN A 1 26 ? -0.711 4.320 14.360 1.00 0.00 26 GLN A N 9
ATOM 6655 C CA . GLN A 1 26 ? -1.725 3.360 13.882 1.00 0.00 26 GLN A CA 9
ATOM 6656 C C . GLN A 1 26 ? -2.772 4.016 12.978 1.00 0.00 26 GLN A C 9
ATOM 6657 O O . GLN A 1 26 ? -3.049 3.518 11.869 1.00 0.00 26 GLN A O 9
ATOM 6671 N N . THR A 1 27 ? -3.347 5.129 13.441 1.00 0.00 27 THR A N 9
ATOM 6672 C CA . THR A 1 27 ? -4.381 5.830 12.674 1.00 0.00 27 THR A CA 9
ATOM 6673 C C . THR A 1 27 ? -3.796 6.576 11.480 1.00 0.00 27 THR A C 9
ATOM 6674 O O . THR A 1 27 ? -4.369 6.553 10.384 1.00 0.00 27 THR A O 9
ATOM 6685 N N . LEU A 1 28 ? -2.670 7.260 11.706 1.00 0.00 28 LEU A N 9
ATOM 6686 C CA . LEU A 1 28 ? -2.030 8.049 10.654 1.00 0.00 28 LEU A CA 9
ATOM 6687 C C . LEU A 1 28 ? -1.454 7.177 9.540 1.00 0.00 28 LEU A C 9
ATOM 6688 O O . LEU A 1 28 ? -1.553 7.532 8.364 1.00 0.00 28 LEU A O 9
ATOM 6704 N N . CYS A 1 29 ? -0.816 6.056 9.917 1.00 0.00 29 CYS A N 9
ATOM 6705 C CA . CYS A 1 29 ? -0.190 5.167 8.926 1.00 0.00 29 CYS A CA 9
ATOM 6706 C C . CYS A 1 29 ? -1.221 4.522 8.025 1.00 0.00 29 CYS A C 9
ATOM 6707 O O . CYS A 1 29 ? -1.015 4.427 6.809 1.00 0.00 29 CYS A O 9
ATOM 6714 N N . ARG A 1 30 ? -2.322 4.057 8.623 1.00 0.00 30 ARG A N 9
ATOM 6715 C CA . ARG A 1 30 ? -3.374 3.391 7.850 1.00 0.00 30 ARG A CA 9
ATOM 6716 C C . ARG A 1 30 ? -3.986 4.346 6.829 1.00 0.00 30 ARG A C 9
ATOM 6717 O O . ARG A 1 30 ? -4.196 3.976 5.668 1.00 0.00 30 ARG A O 9
ATOM 6738 N N . ARG A 1 31 ? -4.260 5.580 7.267 1.00 0.00 31 ARG A N 9
ATOM 6739 C CA . ARG A 1 31 ? -4.844 6.598 6.392 1.00 0.00 31 ARG A CA 9
ATOM 6740 C C . ARG A 1 31 ? -3.831 7.072 5.337 1.00 0.00 31 ARG A C 9
ATOM 6741 O O . ARG A 1 31 ? -4.182 7.255 4.167 1.00 0.00 31 ARG A O 9
ATOM 6762 N N . ARG A 1 32 ? -2.591 7.314 5.780 1.00 0.00 32 ARG A N 9
ATOM 6763 C CA . ARG A 1 32 ? -1.536 7.823 4.899 1.00 0.00 32 ARG A CA 9
ATOM 6764 C C . ARG A 1 32 ? -1.190 6.820 3.805 1.00 0.00 32 ARG A C 9
ATOM 6765 O O . ARG A 1 32 ? -1.075 7.188 2.630 1.00 0.00 32 ARG A O 9
ATOM 6786 N N . CYS A 1 33 ? -1.027 5.546 4.193 1.00 0.00 33 CYS A N 9
ATOM 6787 C CA . CYS A 1 33 ? -0.680 4.494 3.234 1.00 0.00 33 CYS A CA 9
ATOM 6788 C C . CYS A 1 33 ? -1.791 4.323 2.206 1.00 0.00 33 CYS A C 9
ATOM 6789 O O . CYS A 1 33 ? -1.522 4.139 1.015 1.00 0.00 33 CYS A O 9
ATOM 6796 N N . GLU A 1 34 ? -3.043 4.384 2.679 1.00 0.00 34 GLU A N 9
ATOM 6797 C CA . GLU A 1 34 ? -4.206 4.238 1.808 1.00 0.00 34 GLU A CA 9
ATOM 6798 C C . GLU A 1 34 ? -4.218 5.351 0.755 1.00 0.00 34 GLU A C 9
ATOM 6799 O O . GLU A 1 34 ? -4.473 5.096 -0.426 1.00 0.00 34 GLU A O 9
ATOM 6811 N N . GLN A 1 35 ? -3.929 6.583 1.197 1.00 0.00 35 GLN A N 9
ATOM 6812 C CA . GLN A 1 35 ? -3.892 7.735 0.296 1.00 0.00 35 GLN A CA 9
ATOM 6813 C C . GLN A 1 35 ? -2.788 7.554 -0.748 1.00 0.00 35 GLN A C 9
ATOM 6814 O O . GLN A 1 35 ? -2.994 7.830 -1.935 1.00 0.00 35 GLN A O 9
ATOM 6828 N N . ARG A 1 36 ? -1.624 7.063 -0.297 1.00 0.00 36 ARG A N 9
ATOM 6829 C CA . ARG A 1 36 ? -0.500 6.814 -1.182 1.00 0.00 36 ARG A CA 9
ATOM 6830 C C . ARG A 1 36 ? -0.901 5.779 -2.224 1.00 0.00 36 ARG A C 9
ATOM 6831 O O . ARG A 1 36 ? -0.663 5.960 -3.413 1.00 0.00 36 ARG A O 9
ATOM 6852 N N . ARG A 1 37 ? -1.555 4.709 -1.756 1.00 0.00 37 ARG A N 9
ATOM 6853 C CA . ARG A 1 37 ? -2.021 3.635 -2.625 1.00 0.00 37 ARG A CA 9
ATOM 6854 C C . ARG A 1 37 ? -2.997 4.181 -3.664 1.00 0.00 37 ARG A C 9
ATOM 6855 O O . ARG A 1 37 ? -2.927 3.820 -4.846 1.00 0.00 37 ARG A O 9
ATOM 6876 N N . GLN A 1 38 ? -3.909 5.053 -3.214 1.00 0.00 38 GLN A N 9
ATOM 6877 C CA . GLN A 1 38 ? -4.899 5.651 -4.106 1.00 0.00 38 GLN A CA 9
ATOM 6878 C C . GLN A 1 38 ? -4.198 6.460 -5.196 1.00 0.00 38 GLN A C 9
ATOM 6879 O O . GLN A 1 38 ? -4.566 6.383 -6.369 1.00 0.00 38 GLN A O 9
ATOM 6893 N N . GLN A 1 39 ? -3.165 7.210 -4.798 1.00 0.00 39 GLN A N 9
ATOM 6894 C CA . GLN A 1 39 ? -2.387 8.015 -5.738 1.00 0.00 39 GLN A CA 9
ATOM 6895 C C . GLN A 1 39 ? -1.659 7.125 -6.744 1.00 0.00 39 GLN A C 9
ATOM 6896 O O . GLN A 1 39 ? -1.567 7.461 -7.930 1.00 0.00 39 GLN A O 9
ATOM 6910 N N . GLU A 1 40 ? -1.124 5.999 -6.254 1.00 0.00 40 GLU A N 9
ATOM 6911 C CA . GLU A 1 40 ? -0.377 5.063 -7.098 1.00 0.00 40 GLU A CA 9
ATOM 6912 C C . GLU A 1 40 ? -1.263 4.437 -8.183 1.00 0.00 40 GLU A C 9
ATOM 6913 O O . GLU A 1 40 ? -0.823 4.266 -9.324 1.00 0.00 40 GLU A O 9
ATOM 6925 N N . GLU A 1 41 ? -2.497 4.062 -7.808 1.00 0.00 41 GLU A N 9
ATOM 6926 C CA . GLU A 1 41 ? -3.424 3.411 -8.749 1.00 0.00 41 GLU A CA 9
ATOM 6927 C C . GLU A 1 41 ? -4.005 4.387 -9.783 1.00 0.00 41 GLU A C 9
ATOM 6928 O O . GLU A 1 41 ? -4.353 3.980 -10.896 1.00 0.00 41 GLU A O 9
ATOM 6940 N N . ARG A 1 42 ? -4.114 5.668 -9.406 1.00 0.00 42 ARG A N 9
ATOM 6941 C CA . ARG A 1 42 ? -4.667 6.690 -10.305 1.00 0.00 42 ARG A CA 9
ATOM 6942 C C . ARG A 1 42 ? -3.736 6.966 -11.473 1.00 0.00 42 ARG A C 9
ATOM 6943 O O . ARG A 1 42 ? -4.204 7.265 -12.579 1.00 0.00 42 ARG A O 9
ATOM 6964 N N . GLU A 1 43 ? -2.417 6.775 -11.259 1.00 0.00 43 GLU A N 9
ATOM 6965 C CA . GLU A 1 43 ? -1.460 6.913 -12.349 1.00 0.00 43 GLU A CA 9
ATOM 6966 C C . GLU A 1 43 ? -1.801 5.871 -13.389 1.00 0.00 43 GLU A C 9
ATOM 6967 O O . GLU A 1 43 ? -1.955 4.687 -13.053 1.00 0.00 43 GLU A O 9
ATOM 6979 N N . ARG A 1 44 ? -2.018 6.311 -14.631 1.00 0.00 44 ARG A N 9
ATOM 6980 C CA . ARG A 1 44 ? -2.461 5.398 -15.678 1.00 0.00 44 ARG A CA 9
ATOM 6981 C C . ARG A 1 44 ? -1.548 4.176 -15.782 1.00 0.00 44 ARG A C 9
ATOM 6982 O O . ARG A 1 44 ? -0.345 4.298 -16.024 1.00 0.00 44 ARG A O 9
ATOM 7003 N N . GLN A 1 45 ? -2.143 2.998 -15.569 1.00 0.00 45 GLN A N 9
ATOM 7004 C CA . GLN A 1 45 ? -1.406 1.737 -15.617 1.00 0.00 45 GLN A CA 9
ATOM 7005 C C . GLN A 1 45 ? -1.318 1.215 -17.050 1.00 0.00 45 GLN A C 9
ATOM 7006 O O . GLN A 1 45 ? -0.283 0.673 -17.400 1.00 0.00 45 GLN A O 9
ATOM 7021 N N . GLY A 1 1 ? -4.612 -5.923 -13.111 1.00 0.00 1 GLY A N 10
ATOM 7022 C CA . GLY A 1 1 ? -5.325 -6.759 -12.105 1.00 0.00 1 GLY A CA 10
ATOM 7023 C C . GLY A 1 1 ? -4.728 -6.520 -10.721 1.00 0.00 1 GLY A C 10
ATOM 7024 O O . GLY A 1 1 ? -4.464 -7.471 -9.979 1.00 0.00 1 GLY A O 10
ATOM 7030 N N .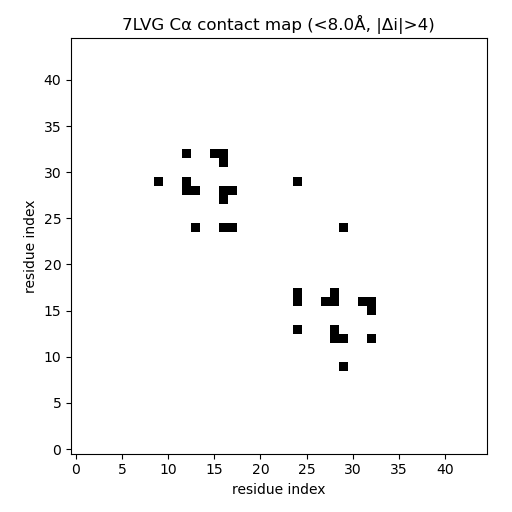 MET A 1 2 ? -4.525 -5.241 -10.379 1.00 0.00 2 MET A N 10
ATOM 7031 C CA . MET A 1 2 ? -3.965 -4.866 -9.076 1.00 0.00 2 MET A CA 10
ATOM 7032 C C . MET A 1 2 ? -2.635 -5.647 -8.813 1.00 0.00 2 MET A C 10
ATOM 7033 O O . MET A 1 2 ? -2.603 -6.565 -7.985 1.00 0.00 2 MET A O 10
ATOM 7047 N N . PRO A 1 3 ? -1.536 -5.319 -9.537 1.00 0.00 3 PRO A N 10
ATOM 7048 C CA . PRO A 1 3 ? -0.218 -6.033 -9.376 1.00 0.00 3 PRO A CA 10
ATOM 7049 C C . PRO A 1 3 ? 0.307 -5.957 -7.938 1.00 0.00 3 PRO A C 10
ATOM 7050 O O . PRO A 1 3 ? 0.091 -4.963 -7.243 1.00 0.00 3 PRO A O 10
ATOM 7061 N N . ARG A 1 4 ? 0.986 -7.035 -7.496 1.00 0.00 4 ARG A N 10
ATOM 7062 C CA . ARG A 1 4 ? 1.540 -7.135 -6.122 1.00 0.00 4 ARG A CA 10
ATOM 7063 C C . ARG A 1 4 ? 0.428 -7.444 -5.120 1.00 0.00 4 ARG A C 10
ATOM 7064 O O . ARG A 1 4 ? -0.650 -6.841 -5.173 1.00 0.00 4 ARG A O 10
ATOM 7085 N N . ASP A 1 5 ? 0.687 -8.415 -4.229 1.00 0.00 5 ASP A N 10
ATOM 7086 C CA . ASP A 1 5 ? -0.307 -8.836 -3.237 1.00 0.00 5 ASP A CA 10
ATOM 7087 C C . ASP A 1 5 ? -0.537 -7.739 -2.166 1.00 0.00 5 ASP A C 10
ATOM 7088 O O . ASP A 1 5 ? 0.386 -6.981 -1.857 1.00 0.00 5 ASP A O 10
ATOM 7097 N N . PRO A 1 6 ? -1.763 -7.629 -1.593 1.00 0.00 6 PRO A N 10
ATOM 7098 C CA . PRO A 1 6 ? -2.080 -6.584 -0.554 1.00 0.00 6 PRO A CA 10
ATOM 7099 C C . PRO A 1 6 ? -1.146 -6.655 0.654 1.00 0.00 6 PRO A C 10
ATOM 7100 O O . PRO A 1 6 ? -0.794 -5.621 1.237 1.00 0.00 6 PRO A O 10
ATOM 7111 N N . GLU A 1 7 ? -0.771 -7.881 1.041 1.00 0.00 7 GLU A N 10
ATOM 7112 C CA . GLU A 1 7 ? 0.098 -8.092 2.203 1.00 0.00 7 GLU A CA 10
ATOM 7113 C C . GLU A 1 7 ? 1.445 -7.415 1.999 1.00 0.00 7 GLU A C 10
ATOM 7114 O O . GLU A 1 7 ? 1.989 -6.804 2.925 1.00 0.00 7 GLU A O 10
ATOM 7126 N N . GLN A 1 8 ? 1.978 -7.525 0.778 1.00 0.00 8 GLN A N 10
ATOM 7127 C CA . GLN A 1 8 ? 3.263 -6.917 0.446 1.00 0.00 8 GLN A CA 10
ATOM 7128 C C . GLN A 1 8 ? 3.178 -5.394 0.565 1.00 0.00 8 GLN A C 10
ATOM 7129 O O . GLN A 1 8 ? 4.103 -4.749 1.065 1.00 0.00 8 GLN A O 10
ATOM 7143 N N . ARG A 1 9 ? 2.048 -4.832 0.112 1.00 0.00 9 ARG A N 10
ATOM 7144 C CA . ARG A 1 9 ? 1.817 -3.387 0.170 1.00 0.00 9 ARG A CA 10
ATOM 7145 C C . ARG A 1 9 ? 1.758 -2.902 1.618 1.00 0.00 9 ARG A C 10
ATOM 7146 O O . ARG A 1 9 ? 2.300 -1.842 1.950 1.00 0.00 9 ARG A O 10
ATOM 7167 N N . TYR A 1 10 ? 1.105 -3.694 2.478 1.00 0.00 10 TYR A N 10
ATOM 7168 C CA . TYR A 1 10 ? 0.977 -3.362 3.900 1.00 0.00 10 TYR A CA 10
ATOM 7169 C C . TYR A 1 10 ? 2.350 -3.354 4.577 1.00 0.00 10 TYR A C 10
ATOM 7170 O O . TYR A 1 10 ? 2.628 -2.498 5.422 1.00 0.00 10 TYR A O 10
ATOM 7188 N N . GLU A 1 11 ? 3.202 -4.309 4.195 1.00 0.00 11 GLU A N 10
ATOM 7189 C CA . GLU A 1 11 ? 4.551 -4.397 4.753 1.00 0.00 11 GLU A CA 10
ATOM 7190 C C . GLU A 1 11 ? 5.325 -3.125 4.436 1.00 0.00 11 GLU A C 10
ATOM 7191 O O . GLU A 1 11 ? 6.013 -2.575 5.303 1.00 0.00 11 GLU A O 10
ATOM 7203 N N . GLN A 1 12 ? 5.142 -2.622 3.209 1.00 0.00 12 GLN A N 10
ATOM 7204 C CA . GLN A 1 12 ? 5.751 -1.366 2.796 1.00 0.00 12 GLN A CA 10
ATOM 7205 C C . GLN A 1 12 ? 5.206 -0.215 3.643 1.00 0.00 12 GLN A C 10
ATOM 7206 O O . GLN A 1 12 ? 5.953 0.692 4.026 1.00 0.00 12 GLN A O 10
ATOM 7220 N N . CYS A 1 13 ? 3.894 -0.268 3.937 1.00 0.00 13 CYS A N 10
ATOM 7221 C CA . CYS A 1 13 ? 3.249 0.763 4.743 1.00 0.00 13 CYS A CA 10
ATOM 7222 C C . CYS A 1 13 ? 3.891 0.853 6.122 1.00 0.00 13 CYS A C 10
ATOM 7223 O O . CYS A 1 13 ? 4.203 1.944 6.591 1.00 0.00 13 CYS A O 10
ATOM 7230 N N . GLN A 1 14 ? 4.072 -0.301 6.770 1.00 0.00 14 GLN A N 10
ATOM 7231 C CA . GLN A 1 14 ? 4.633 -0.346 8.122 1.00 0.00 14 GLN A CA 10
ATOM 7232 C C . GLN A 1 14 ? 6.037 0.266 8.165 1.00 0.00 14 GLN A C 10
ATOM 7233 O O . GLN A 1 14 ? 6.357 1.024 9.088 1.00 0.00 14 GLN A O 10
ATOM 7247 N N . GLN A 1 15 ? 6.869 -0.068 7.171 1.00 0.00 15 GLN A N 10
ATOM 7248 C CA . GLN A 1 15 ? 8.239 0.454 7.114 1.00 0.00 15 GLN A CA 10
ATOM 7249 C C . GLN A 1 15 ? 8.232 1.980 6.950 1.00 0.00 15 GLN A C 10
ATOM 7250 O O . GLN A 1 15 ? 8.986 2.692 7.625 1.00 0.00 15 GLN A O 10
ATOM 7264 N N . GLN A 1 16 ? 7.383 2.464 6.042 1.00 0.00 16 GLN A N 10
ATOM 7265 C CA . GLN A 1 16 ? 7.274 3.896 5.763 1.00 0.00 16 GLN A CA 10
ATOM 7266 C C . GLN A 1 16 ? 6.715 4.656 6.970 1.00 0.00 16 GLN A C 10
ATOM 7267 O O . GLN A 1 16 ? 7.139 5.781 7.258 1.00 0.00 16 GLN A O 10
ATOM 7281 N N . CYS A 1 17 ? 5.731 4.048 7.639 1.00 0.00 17 CYS A N 10
ATOM 7282 C CA . CYS A 1 17 ? 5.067 4.674 8.786 1.00 0.00 17 CYS A CA 10
ATOM 7283 C C . CYS A 1 17 ? 6.051 4.930 9.925 1.00 0.00 17 CYS A C 10
ATOM 7284 O O . CYS A 1 17 ? 6.040 6.003 10.540 1.00 0.00 17 CYS A O 10
ATOM 7291 N N . GLU A 1 18 ? 6.907 3.939 10.195 1.00 0.00 18 GLU A N 10
ATOM 7292 C CA . GLU A 1 18 ? 7.906 4.050 11.257 1.00 0.00 18 GLU A CA 10
ATOM 7293 C C . GLU A 1 18 ? 8.908 5.159 10.937 1.00 0.00 18 GLU A C 10
ATOM 7294 O O . GLU A 1 18 ? 9.326 5.907 11.827 1.00 0.00 18 GLU A O 10
ATOM 7306 N N . ARG A 1 19 ? 9.315 5.230 9.667 1.00 0.00 19 ARG A N 10
ATOM 7307 C CA . ARG A 1 19 ? 10.299 6.211 9.223 1.00 0.00 19 ARG A CA 10
ATOM 7308 C C . ARG A 1 19 ? 9.804 7.647 9.466 1.00 0.00 19 ARG A C 10
ATOM 7309 O O . ARG A 1 19 ? 10.571 8.497 9.934 1.00 0.00 19 ARG A O 10
ATOM 7330 N N . GLN A 1 20 ? 8.532 7.921 9.118 1.00 0.00 20 GLN A N 10
ATOM 7331 C CA . GLN A 1 20 ? 7.975 9.273 9.278 1.00 0.00 20 GLN A CA 10
ATOM 7332 C C . GLN A 1 20 ? 7.954 9.694 10.750 1.00 0.00 20 GLN A C 10
ATOM 7333 O O . GLN A 1 20 ? 8.390 10.791 11.091 1.00 0.00 20 GLN A O 10
ATOM 7347 N N . ARG A 1 21 ? 7.491 8.782 11.621 1.00 0.00 21 ARG A N 10
ATOM 7348 C CA . ARG A 1 21 ? 7.433 9.019 13.082 1.00 0.00 21 ARG A CA 10
ATOM 7349 C C . ARG A 1 21 ? 7.085 10.493 13.445 1.00 0.00 21 ARG A C 10
ATOM 7350 O O . ARG A 1 21 ? 7.977 11.284 13.793 1.00 0.00 21 ARG A O 10
ATOM 7371 N N . ARG A 1 22 ? 5.780 10.849 13.383 1.00 0.00 22 ARG A N 10
ATOM 7372 C CA . ARG A 1 22 ? 5.342 12.217 13.739 1.00 0.00 22 ARG A CA 10
ATOM 7373 C C . ARG A 1 22 ? 4.078 12.217 14.638 1.00 0.00 22 ARG A C 10
ATOM 7374 O O . ARG A 1 22 ? 4.170 12.476 15.841 1.00 0.00 22 ARG A O 10
ATOM 7395 N N . GLY A 1 23 ? 2.903 11.967 14.031 1.00 0.00 23 GLY A N 10
ATOM 7396 C CA . GLY A 1 23 ? 1.622 11.985 14.755 1.00 0.00 23 GLY A CA 10
ATOM 7397 C C . GLY A 1 23 ? 1.218 10.589 15.219 1.00 0.00 23 GLY A C 10
ATOM 7398 O O . GLY A 1 23 ? 2.053 9.681 15.280 1.00 0.00 23 GLY A O 10
ATOM 7402 N N . GLN A 1 24 ? -0.082 10.422 15.530 1.00 0.00 24 GLN A N 10
ATOM 7403 C CA . GLN A 1 24 ? -0.603 9.127 15.971 1.00 0.00 24 GLN A CA 10
ATOM 7404 C C . GLN A 1 24 ? -0.375 8.097 14.879 1.00 0.00 24 GLN A C 10
ATOM 7405 O O . GLN A 1 24 ? -0.567 8.388 13.695 1.00 0.00 24 GLN A O 10
ATOM 7419 N N . GLU A 1 25 ? 0.115 6.919 15.275 1.00 0.00 25 GLU A N 10
ATOM 7420 C CA . GLU A 1 25 ? 0.469 5.874 14.314 1.00 0.00 25 GLU A CA 10
ATOM 7421 C C . GLU A 1 25 ? -0.744 5.278 13.598 1.00 0.00 25 GLU A C 10
ATOM 7422 O O . GLU A 1 25 ? -0.675 5.015 12.401 1.00 0.00 25 GLU A O 10
ATOM 7434 N N . GLN A 1 26 ? -1.831 5.024 14.334 1.00 0.00 26 GLN A N 10
ATOM 7435 C CA . GLN A 1 26 ? -3.017 4.393 13.735 1.00 0.00 26 GLN A CA 10
ATOM 7436 C C . GLN A 1 26 ? -3.631 5.260 12.630 1.00 0.00 26 GLN A C 10
ATOM 7437 O O . GLN A 1 26 ? -3.930 4.761 11.531 1.00 0.00 26 GLN A O 10
ATOM 7451 N N . THR A 1 27 ? -3.816 6.557 12.922 1.00 0.00 27 THR A N 10
ATOM 7452 C CA . THR A 1 27 ? -4.421 7.485 11.955 1.00 0.00 27 THR A CA 10
ATOM 7453 C C . THR A 1 27 ? -3.446 7.877 10.856 1.00 0.00 27 THR A C 10
ATOM 7454 O O . THR A 1 27 ? -3.809 7.896 9.674 1.00 0.00 27 THR A O 10
ATOM 7465 N N . LEU A 1 28 ? -2.223 8.239 11.255 1.00 0.00 28 LEU A N 10
ATOM 7466 C CA . LEU A 1 28 ? -1.211 8.688 10.304 1.00 0.00 28 LEU A CA 10
ATOM 7467 C C . LEU A 1 28 ? -0.805 7.563 9.349 1.00 0.00 28 LEU A C 10
ATOM 7468 O O . LEU A 1 28 ? -0.688 7.782 8.144 1.00 0.00 28 LEU A O 10
ATOM 7484 N N . CYS A 1 29 ? -0.539 6.375 9.909 1.00 0.00 29 CYS A N 10
ATOM 7485 C CA . CYS A 1 29 ? -0.074 5.241 9.106 1.00 0.00 29 CYS A CA 10
ATOM 7486 C C . CYS A 1 29 ? -1.123 4.782 8.103 1.00 0.00 29 CYS A C 10
ATOM 7487 O O . CYS A 1 29 ? -0.806 4.552 6.923 1.00 0.00 29 CYS A O 10
ATOM 7494 N N . ARG A 1 30 ? -2.371 4.635 8.574 1.00 0.00 30 ARG A N 10
ATOM 7495 C CA . ARG A 1 30 ? -3.458 4.178 7.708 1.00 0.00 30 ARG A CA 10
ATOM 7496 C C . ARG A 1 30 ? -3.658 5.139 6.539 1.00 0.00 30 ARG A C 10
ATOM 7497 O O . ARG A 1 30 ? -3.881 4.711 5.403 1.00 0.00 30 ARG A O 10
ATOM 7518 N N . ARG A 1 31 ? -3.603 6.435 6.833 1.00 0.00 31 ARG A N 10
ATOM 7519 C CA . ARG A 1 31 ? -3.820 7.465 5.822 1.00 0.00 31 ARG A CA 10
ATOM 7520 C C . ARG A 1 31 ? -2.658 7.546 4.808 1.00 0.00 31 ARG A C 10
ATOM 7521 O O . ARG A 1 31 ? -2.886 7.779 3.621 1.00 0.00 31 ARG A O 10
ATOM 7542 N N . ARG A 1 32 ? -1.412 7.412 5.300 1.00 0.00 32 ARG A N 10
ATOM 7543 C CA . ARG A 1 32 ? -0.217 7.545 4.433 1.00 0.00 32 ARG A CA 10
ATOM 7544 C C . ARG A 1 32 ? -0.153 6.497 3.309 1.00 0.00 32 ARG A C 10
ATOM 7545 O O . ARG A 1 32 ? 0.098 6.853 2.143 1.00 0.00 32 ARG A O 10
ATOM 7566 N N . CYS A 1 33 ? -0.357 5.207 3.649 1.00 0.00 33 CYS A N 10
ATOM 7567 C CA . CYS A 1 33 ? -0.265 4.144 2.627 1.00 0.00 33 CYS A CA 10
ATOM 7568 C C . CYS A 1 33 ? -1.538 3.998 1.816 1.00 0.00 33 CYS A C 10
ATOM 7569 O O . CYS A 1 33 ? -1.474 3.702 0.616 1.00 0.00 33 CYS A O 10
ATOM 7576 N N . GLU A 1 34 ? -2.695 4.247 2.446 1.00 0.00 34 GLU A N 10
ATOM 7577 C CA . GLU A 1 34 ? -3.968 4.179 1.727 1.00 0.00 34 GLU A CA 10
ATOM 7578 C C . GLU A 1 34 ? -4.021 5.236 0.628 1.00 0.00 34 GLU A C 10
ATOM 7579 O O . GLU A 1 34 ? -4.468 4.955 -0.490 1.00 0.00 34 GLU A O 10
ATOM 7591 N N . GLN A 1 35 ? -3.526 6.444 0.942 1.00 0.00 35 GLN A N 10
ATOM 7592 C CA . GLN A 1 35 ? -3.481 7.532 -0.039 1.00 0.00 35 GLN A CA 10
ATOM 7593 C C . GLN A 1 35 ? -2.524 7.208 -1.176 1.00 0.00 35 GLN A C 10
ATOM 7594 O O . GLN A 1 35 ? -2.830 7.471 -2.337 1.00 0.00 35 GLN A O 10
ATOM 7608 N N . ARG A 1 36 ? -1.359 6.641 -0.830 1.00 0.00 36 ARG A N 10
ATOM 7609 C CA . ARG A 1 36 ? -0.354 6.281 -1.815 1.00 0.00 36 ARG A CA 10
ATOM 7610 C C . ARG A 1 36 ? -0.888 5.201 -2.747 1.00 0.00 36 ARG A C 10
ATOM 7611 O O . ARG A 1 36 ? -0.696 5.274 -3.955 1.00 0.00 36 ARG A O 10
ATOM 7632 N N . ARG A 1 37 ? -1.560 4.196 -2.160 1.00 0.00 37 ARG A N 10
ATOM 7633 C CA . ARG A 1 37 ? -2.120 3.083 -2.928 1.00 0.00 37 ARG A CA 10
ATOM 7634 C C . ARG A 1 37 ? -3.143 3.601 -3.945 1.00 0.00 37 ARG A C 10
ATOM 7635 O O . ARG A 1 37 ? -3.097 3.235 -5.122 1.00 0.00 37 ARG A O 10
ATOM 7656 N N . GLN A 1 38 ? -4.034 4.486 -3.487 1.00 0.00 38 GLN A N 10
ATOM 7657 C CA . GLN A 1 38 ? -5.030 5.105 -4.368 1.00 0.00 38 GLN A CA 10
ATOM 7658 C C . GLN A 1 38 ? -4.328 5.993 -5.405 1.00 0.00 38 GLN A C 10
ATOM 7659 O O . GLN A 1 38 ? -4.733 6.053 -6.568 1.00 0.00 38 GLN A O 10
ATOM 7673 N N . GLN A 1 39 ? -3.283 6.691 -4.949 1.00 0.00 39 GLN A N 10
ATOM 7674 C CA . GLN A 1 39 ? -2.519 7.601 -5.787 1.00 0.00 39 GLN A CA 10
ATOM 7675 C C . GLN A 1 39 ? -1.908 6.849 -6.966 1.00 0.00 39 GLN A C 10
ATOM 7676 O O . GLN A 1 39 ? -1.990 7.304 -8.112 1.00 0.00 39 GLN A O 10
ATOM 7690 N N . GLU A 1 40 ? -1.334 5.676 -6.681 1.00 0.00 40 GLU A N 10
ATOM 7691 C CA . GLU A 1 40 ? -0.753 4.829 -7.725 1.00 0.00 40 GLU A CA 10
ATOM 7692 C C . GLU A 1 40 ? -1.851 4.106 -8.533 1.00 0.00 40 GLU A C 10
ATOM 7693 O O . GLU A 1 40 ? -1.670 3.811 -9.714 1.00 0.00 40 GLU A O 10
ATOM 7705 N N . GLU A 1 41 ? -2.997 3.868 -7.886 1.00 0.00 41 GLU A N 10
ATOM 7706 C CA . GLU A 1 41 ? -4.153 3.231 -8.526 1.00 0.00 41 GLU A CA 10
ATOM 7707 C C . GLU A 1 41 ? -4.670 4.108 -9.678 1.00 0.00 41 GLU A C 10
ATOM 7708 O O . GLU A 1 41 ? -5.083 3.600 -10.722 1.00 0.00 41 GLU A O 10
ATOM 7720 N N . ARG A 1 42 ? -4.645 5.426 -9.460 1.00 0.00 42 ARG A N 10
ATOM 7721 C CA . ARG A 1 42 ? -5.109 6.396 -10.455 1.00 0.00 42 ARG A CA 10
ATOM 7722 C C . ARG A 1 42 ? -4.241 6.365 -11.706 1.00 0.00 42 ARG A C 10
ATOM 7723 O O . ARG A 1 42 ? -4.742 6.606 -12.810 1.00 0.00 42 ARG A O 10
ATOM 7744 N N . GLU A 1 43 ? -2.954 6.008 -11.545 1.00 0.00 43 GLU A N 10
ATOM 7745 C CA . GLU A 1 43 ? -2.062 5.885 -12.693 1.00 0.00 43 GLU A CA 10
ATOM 7746 C C . GLU A 1 43 ? -2.596 4.806 -13.621 1.00 0.00 43 GLU A C 10
ATOM 7747 O O . GLU A 1 43 ? -2.595 4.968 -14.844 1.00 0.00 43 GLU A O 10
ATOM 7759 N N . ARG A 1 44 ? -3.100 3.715 -13.018 1.00 0.00 44 ARG A N 10
ATOM 7760 C CA . ARG A 1 44 ? -3.689 2.627 -13.776 1.00 0.00 44 ARG A CA 10
ATOM 7761 C C . ARG A 1 44 ? -5.184 2.871 -13.971 1.00 0.00 44 ARG A C 10
ATOM 7762 O O . ARG A 1 44 ? -5.950 2.889 -13.002 1.00 0.00 44 ARG A O 10
ATOM 7783 N N . GLN A 1 45 ? -5.585 3.079 -15.229 1.00 0.00 45 GLN A N 10
ATOM 7784 C CA . GLN A 1 45 ? -6.984 3.343 -15.563 1.00 0.00 45 GLN A CA 10
ATOM 7785 C C . GLN A 1 45 ? -7.851 2.111 -15.306 1.00 0.00 45 GLN A C 10
ATOM 7786 O O . GLN A 1 45 ? -7.311 1.017 -15.326 1.00 0.00 45 GLN A O 10
ATOM 7801 N N . GLY A 1 1 ? -0.853 -21.075 -5.915 1.00 0.00 1 GLY A N 11
ATOM 7802 C CA . GLY A 1 1 ? -1.086 -20.088 -4.824 1.00 0.00 1 GLY A CA 11
ATOM 7803 C C . GLY A 1 1 ? -0.645 -18.704 -5.286 1.00 0.00 1 GLY A C 11
ATOM 7804 O O . GLY A 1 1 ? 0.128 -18.027 -4.599 1.00 0.00 1 GLY A O 11
ATOM 7810 N N . MET A 1 2 ? -1.156 -18.282 -6.450 1.00 0.00 2 MET A N 11
ATOM 7811 C CA . MET A 1 2 ? -0.834 -16.965 -7.005 1.00 0.00 2 MET A CA 11
ATOM 7812 C C . MET A 1 2 ? -1.264 -15.811 -6.050 1.00 0.00 2 MET A C 11
ATOM 7813 O O . MET A 1 2 ? -0.469 -14.896 -5.816 1.00 0.00 2 MET A O 11
ATOM 7827 N N . PRO A 1 3 ? -2.494 -15.836 -5.465 1.00 0.00 3 PRO A N 11
ATOM 7828 C CA . PRO A 1 3 ? -2.945 -14.761 -4.509 1.00 0.00 3 PRO A CA 11
ATOM 7829 C C . PRO A 1 3 ? -2.001 -14.642 -3.312 1.00 0.00 3 PRO A C 11
ATOM 7830 O O . PRO A 1 3 ? -1.380 -15.629 -2.904 1.00 0.00 3 PRO A O 11
ATOM 7841 N N . ARG A 1 4 ? -1.882 -13.423 -2.768 1.00 0.00 4 ARG A N 11
ATOM 7842 C CA . ARG A 1 4 ? -0.988 -13.166 -1.632 1.00 0.00 4 ARG A CA 11
ATOM 7843 C C . ARG A 1 4 ? -1.749 -12.531 -0.463 1.00 0.00 4 ARG A C 11
ATOM 7844 O O . ARG A 1 4 ? -2.825 -11.957 -0.649 1.00 0.00 4 ARG A O 11
ATOM 7865 N N . ASP A 1 5 ? -1.191 -12.675 0.745 1.00 0.00 5 ASP A N 11
ATOM 7866 C CA . ASP A 1 5 ? -1.822 -12.156 1.960 1.00 0.00 5 ASP A CA 11
ATOM 7867 C C . ASP A 1 5 ? -1.765 -10.605 2.018 1.00 0.00 5 ASP A C 11
ATOM 7868 O O . ASP A 1 5 ? -0.885 -9.999 1.402 1.00 0.00 5 ASP A O 11
ATOM 7877 N N . PRO A 1 6 ? -2.688 -9.948 2.764 1.00 0.00 6 PRO A N 11
ATOM 7878 C CA . PRO A 1 6 ? -2.705 -8.447 2.892 1.00 0.00 6 PRO A CA 11
ATOM 7879 C C . PRO A 1 6 ? -1.540 -7.904 3.739 1.00 0.00 6 PRO A C 11
ATOM 7880 O O . PRO A 1 6 ? -1.267 -6.700 3.726 1.00 0.00 6 PRO A O 11
ATOM 7891 N N . GLU A 1 7 ? -0.889 -8.797 4.498 1.00 0.00 7 GLU A N 11
ATOM 7892 C CA . GLU A 1 7 ? 0.212 -8.410 5.382 1.00 0.00 7 GLU A CA 11
ATOM 7893 C C . GLU A 1 7 ? 1.351 -7.767 4.581 1.00 0.00 7 GLU A C 11
ATOM 7894 O O . GLU A 1 7 ? 1.961 -6.797 5.037 1.00 0.00 7 GLU A O 11
ATOM 7906 N N . GLN A 1 8 ? 1.640 -8.327 3.402 1.00 0.00 8 GLN A N 11
ATOM 7907 C CA . GLN A 1 8 ? 2.720 -7.817 2.552 1.00 0.00 8 GLN A CA 11
ATOM 7908 C C . GLN A 1 8 ? 2.442 -6.382 2.109 1.00 0.00 8 GLN A C 11
ATOM 7909 O O . GLN A 1 8 ? 3.354 -5.551 2.074 1.00 0.00 8 GLN A O 11
ATOM 7923 N N . ARG A 1 9 ? 1.175 -6.099 1.773 1.00 0.00 9 ARG A N 11
ATOM 7924 C CA . ARG A 1 9 ? 0.780 -4.758 1.335 1.00 0.00 9 ARG A CA 11
ATOM 7925 C C . ARG A 1 9 ? 1.064 -3.739 2.443 1.00 0.00 9 ARG A C 11
ATOM 7926 O O . ARG A 1 9 ? 1.663 -2.683 2.194 1.00 0.00 9 ARG A O 11
ATOM 7947 N N . TYR A 1 10 ? 0.656 -4.082 3.670 1.00 0.00 10 TYR A N 11
ATOM 7948 C CA . TYR A 1 10 ? 0.887 -3.220 4.827 1.00 0.00 10 TYR A CA 11
ATOM 7949 C C . TYR A 1 10 ? 2.368 -3.155 5.193 1.00 0.00 10 TYR A C 11
ATOM 7950 O O . TYR A 1 10 ? 2.821 -2.154 5.719 1.00 0.00 10 TYR A O 11
ATOM 7968 N N . GLU A 1 11 ? 3.115 -4.238 4.915 1.00 0.00 11 GLU A N 11
ATOM 7969 C CA . GLU A 1 11 ? 4.552 -4.275 5.215 1.00 0.00 11 GLU A CA 11
ATOM 7970 C C . GLU A 1 11 ? 5.247 -3.142 4.455 1.00 0.00 11 GLU A C 11
ATOM 7971 O O . GLU A 1 11 ? 6.051 -2.395 5.029 1.00 0.00 11 GLU A O 11
ATOM 7983 N N . GLN A 1 12 ? 4.869 -2.978 3.182 1.00 0.00 12 GLN A N 11
ATOM 7984 C CA . GLN A 1 12 ? 5.389 -1.890 2.359 1.00 0.00 12 GLN A CA 11
ATOM 7985 C C . GLN A 1 12 ? 4.967 -0.547 2.954 1.00 0.00 12 GLN A C 11
ATOM 7986 O O . GLN A 1 12 ? 5.756 0.401 2.999 1.00 0.00 12 GLN A O 11
ATOM 8000 N N . CYS A 1 13 ? 3.714 -0.492 3.442 1.00 0.00 13 CYS A N 11
ATOM 8001 C CA . CYS A 1 13 ? 3.181 0.711 4.073 1.00 0.00 13 CYS A CA 11
ATOM 8002 C C . CYS A 1 13 ? 3.962 1.078 5.323 1.00 0.00 13 CYS A C 11
ATOM 8003 O O . CYS A 1 13 ? 4.178 2.250 5.592 1.00 0.00 13 CYS A O 11
ATOM 8010 N N . GLN A 1 14 ? 4.343 0.062 6.098 1.00 0.00 14 GLN A N 11
ATOM 8011 C CA . GLN A 1 14 ? 5.069 0.265 7.347 1.00 0.00 14 GLN A CA 11
ATOM 8012 C C . GLN A 1 14 ? 6.400 0.959 7.080 1.00 0.00 14 GLN A C 11
ATOM 8013 O O . GLN A 1 14 ? 6.787 1.871 7.815 1.00 0.00 14 GLN A O 11
ATOM 8027 N N . GLN A 1 15 ? 7.089 0.530 6.013 1.00 0.00 15 GLN A N 11
ATOM 8028 C CA . GLN A 1 15 ? 8.371 1.128 5.648 1.00 0.00 15 GLN A CA 11
ATOM 8029 C C . GLN A 1 15 ? 8.176 2.609 5.319 1.00 0.00 15 GLN A C 11
ATOM 8030 O O . GLN A 1 15 ? 8.949 3.465 5.767 1.00 0.00 15 GLN A O 11
ATOM 8044 N N . GLN A 1 16 ? 7.109 2.902 4.564 1.00 0.00 16 GLN A N 11
ATOM 8045 C CA . GLN A 1 16 ? 6.773 4.277 4.200 1.00 0.00 16 GLN A CA 11
ATOM 8046 C C . GLN A 1 16 ? 6.382 5.079 5.449 1.00 0.00 16 GLN A C 11
ATOM 8047 O O . GLN A 1 16 ? 6.751 6.246 5.589 1.00 0.00 16 GLN A O 11
ATOM 8061 N N . CYS A 1 17 ? 5.639 4.424 6.357 1.00 0.00 17 CYS A N 11
ATOM 8062 C CA . CYS A 1 17 ? 5.197 5.050 7.605 1.00 0.00 17 CYS A CA 11
ATOM 8063 C C . CYS A 1 17 ? 6.399 5.491 8.436 1.00 0.00 17 CYS A C 11
ATOM 8064 O O . CYS A 1 17 ? 6.410 6.595 8.998 1.00 0.00 17 CYS A O 11
ATOM 8071 N N . GLU A 1 18 ? 7.418 4.629 8.492 1.00 0.00 18 GLU A N 11
ATOM 8072 C CA . GLU A 1 18 ? 8.641 4.923 9.241 1.00 0.00 18 GLU A CA 11
ATOM 8073 C C . GLU A 1 18 ? 9.323 6.161 8.673 1.00 0.00 18 GLU A C 11
ATOM 8074 O O . GLU A 1 18 ? 9.831 6.999 9.423 1.00 0.00 18 GLU A O 11
ATOM 8086 N N . ARG A 1 19 ? 9.300 6.281 7.345 1.00 0.00 19 ARG A N 11
ATOM 8087 C CA . ARG A 1 19 ? 9.880 7.428 6.657 1.00 0.00 19 ARG A CA 11
ATOM 8088 C C . ARG A 1 19 ? 9.187 8.720 7.106 1.00 0.00 19 ARG A C 11
ATOM 8089 O O . ARG A 1 19 ? 9.837 9.753 7.289 1.00 0.00 19 ARG A O 11
ATOM 8110 N N . GLN A 1 20 ? 7.857 8.650 7.268 1.00 0.00 20 GLN A N 11
ATOM 8111 C CA . GLN A 1 20 ? 7.054 9.807 7.673 1.00 0.00 20 GLN A CA 11
ATOM 8112 C C . GLN A 1 20 ? 7.483 10.320 9.058 1.00 0.00 20 GLN A C 11
ATOM 8113 O O . GLN A 1 20 ? 7.575 11.533 9.273 1.00 0.00 20 GLN A O 11
ATOM 8127 N N . ARG A 1 21 ? 7.768 9.387 9.981 1.00 0.00 21 ARG A N 11
ATOM 8128 C CA . ARG A 1 21 ? 8.220 9.749 11.341 1.00 0.00 21 ARG A CA 11
ATOM 8129 C C . ARG A 1 21 ? 7.163 10.602 12.081 1.00 0.00 21 ARG A C 11
ATOM 8130 O O . ARG A 1 21 ? 7.491 11.613 12.725 1.00 0.00 21 ARG A O 11
ATOM 8151 N N . ARG A 1 22 ? 5.896 10.181 11.986 1.00 0.00 22 ARG A N 11
ATOM 8152 C CA . ARG A 1 22 ? 4.788 10.894 12.637 1.00 0.00 22 ARG A CA 11
ATOM 8153 C C . ARG A 1 22 ? 4.068 9.981 13.644 1.00 0.00 22 ARG A C 11
ATOM 8154 O O . ARG A 1 22 ? 3.889 8.787 13.396 1.00 0.00 22 ARG A O 11
ATOM 8175 N N . GLY A 1 23 ? 3.698 10.558 14.799 1.00 0.00 23 GLY A N 11
ATOM 8176 C CA . GLY A 1 23 ? 3.039 9.805 15.874 1.00 0.00 23 GLY A CA 11
ATOM 8177 C C . GLY A 1 23 ? 1.671 9.305 15.434 1.00 0.00 23 GLY A C 11
ATOM 8178 O O . GLY A 1 23 ? 1.184 9.676 14.360 1.00 0.00 23 GLY A O 11
ATOM 8182 N N . GLN A 1 24 ? 1.077 8.408 16.242 1.00 0.00 24 GLN A N 11
ATOM 8183 C CA . GLN A 1 24 ? -0.214 7.796 15.894 1.00 0.00 24 GLN A CA 11
ATOM 8184 C C . GLN A 1 24 ? -0.092 7.102 14.527 1.00 0.00 24 GLN A C 11
ATOM 8185 O O . GLN A 1 24 ? -0.949 7.240 13.650 1.00 0.00 24 GLN A O 11
ATOM 8199 N N . GLU A 1 25 ? 1.029 6.407 14.349 1.00 0.00 25 GLU A N 11
ATOM 8200 C CA . GLU A 1 25 ? 1.367 5.754 13.093 1.00 0.00 25 GLU A CA 11
ATOM 8201 C C . GLU A 1 25 ? 0.329 4.697 12.686 1.00 0.00 25 GLU A C 11
ATOM 8202 O O . GLU A 1 25 ? 0.025 4.561 11.505 1.00 0.00 25 GLU A O 11
ATOM 8214 N N . GLN A 1 26 ? -0.148 3.905 13.648 1.00 0.00 26 GLN A N 11
ATOM 8215 C CA . GLN A 1 26 ? -1.059 2.799 13.326 1.00 0.00 26 GLN A CA 11
ATOM 8216 C C . GLN A 1 26 ? -2.264 3.266 12.478 1.00 0.00 26 GLN A C 11
ATOM 8217 O O . GLN A 1 26 ? -2.434 2.813 11.342 1.00 0.00 26 GLN A O 11
ATOM 8231 N N . THR A 1 27 ? -3.096 4.156 13.037 1.00 0.00 27 THR A N 11
ATOM 8232 C CA . THR A 1 27 ? -4.305 4.623 12.328 1.00 0.00 27 THR A CA 11
ATOM 8233 C C . THR A 1 27 ? -4.008 5.732 11.325 1.00 0.00 27 THR A C 11
ATOM 8234 O O . THR A 1 27 ? -4.569 5.746 10.220 1.00 0.00 27 THR A O 11
ATOM 8245 N N . LEU A 1 28 ? -3.178 6.687 11.737 1.00 0.00 28 LEU A N 11
ATOM 8246 C CA . LEU A 1 28 ? -2.870 7.848 10.906 1.00 0.00 28 LEU A CA 11
ATOM 8247 C C . LEU A 1 28 ? -2.047 7.466 9.674 1.00 0.00 28 LEU A C 11
ATOM 8248 O O . LEU A 1 28 ? -2.303 7.973 8.575 1.00 0.00 28 LEU A O 11
ATOM 8264 N N . CYS A 1 29 ? -1.046 6.581 9.859 1.00 0.00 29 CYS A N 11
ATOM 8265 C CA . CYS A 1 29 ? -0.183 6.181 8.744 1.00 0.00 29 CYS A CA 11
ATOM 8266 C C . CYS A 1 29 ? -0.852 5.126 7.852 1.00 0.00 29 CYS A C 11
ATOM 8267 O O . CYS A 1 29 ? -0.652 5.137 6.639 1.00 0.00 29 CYS A O 11
ATOM 8274 N N . ARG A 1 30 ? -1.646 4.211 8.459 1.00 0.00 30 ARG A N 11
ATOM 8275 C CA . ARG A 1 30 ? -2.325 3.174 7.670 1.00 0.00 30 ARG A CA 11
ATOM 8276 C C . ARG A 1 30 ? -3.231 3.842 6.640 1.00 0.00 30 ARG A C 11
ATOM 8277 O O . ARG A 1 30 ? -3.211 3.484 5.457 1.00 0.00 30 ARG A O 11
ATOM 8298 N N . ARG A 1 31 ? -3.980 4.850 7.094 1.00 0.00 31 ARG A N 11
ATOM 8299 C CA . ARG A 1 31 ? -4.848 5.621 6.212 1.00 0.00 31 ARG A CA 11
ATOM 8300 C C . ARG A 1 31 ? -4.008 6.362 5.159 1.00 0.00 31 ARG A C 11
ATOM 8301 O O . ARG A 1 31 ? -4.389 6.435 3.987 1.00 0.00 31 ARG A O 11
ATOM 8322 N N . ARG A 1 32 ? -2.880 6.943 5.607 1.00 0.00 32 ARG A N 11
ATOM 8323 C CA . ARG A 1 32 ? -2.001 7.721 4.722 1.00 0.00 32 ARG A CA 11
ATOM 8324 C C . ARG A 1 32 ? -1.450 6.854 3.573 1.00 0.00 32 ARG A C 11
ATOM 8325 O O . ARG A 1 32 ? -1.491 7.266 2.407 1.00 0.00 32 ARG A O 11
ATOM 8346 N N . CYS A 1 33 ? -0.937 5.658 3.912 1.00 0.00 33 CYS A N 11
ATOM 8347 C CA . CYS A 1 33 ? -0.385 4.748 2.903 1.00 0.00 33 CYS A CA 11
ATOM 8348 C C . CYS A 1 33 ? -1.463 4.324 1.912 1.00 0.00 33 CYS A C 11
ATOM 8349 O O . CYS A 1 33 ? -1.214 4.265 0.707 1.00 0.00 33 CYS A O 11
ATOM 8356 N N . GLU A 1 34 ? -2.646 3.993 2.438 1.00 0.00 34 GLU A N 11
ATOM 8357 C CA . GLU A 1 34 ? -3.759 3.535 1.605 1.00 0.00 34 GLU A CA 11
ATOM 8358 C C . GLU A 1 34 ? -4.178 4.605 0.587 1.00 0.00 34 GLU A C 11
ATOM 8359 O O . GLU A 1 34 ? -4.404 4.292 -0.587 1.00 0.00 34 GLU A O 11
ATOM 8371 N N . GLN A 1 35 ? -4.290 5.866 1.044 1.00 0.00 35 GLN A N 11
ATOM 8372 C CA . GLN A 1 35 ? -4.698 6.966 0.159 1.00 0.00 35 GLN A CA 11
ATOM 8373 C C . GLN A 1 35 ? -3.665 7.174 -0.951 1.00 0.00 35 GLN A C 11
ATOM 8374 O O . GLN A 1 35 ? -4.019 7.331 -2.123 1.00 0.00 35 GLN A O 11
ATOM 8388 N N . ARG A 1 36 ? -2.386 7.146 -0.565 1.00 0.00 36 ARG A N 11
ATOM 8389 C CA . ARG A 1 36 ? -1.289 7.299 -1.493 1.00 0.00 36 ARG A CA 11
ATOM 8390 C C . ARG A 1 36 ? -1.264 6.138 -2.485 1.00 0.00 36 ARG A C 11
ATOM 8391 O O . ARG A 1 36 ? -1.027 6.344 -3.663 1.00 0.00 36 ARG A O 11
ATOM 8412 N N . ARG A 1 37 ? -1.494 4.914 -1.987 1.00 0.00 37 ARG A N 11
ATOM 8413 C CA . ARG A 1 37 ? -1.466 3.725 -2.846 1.00 0.00 37 ARG A CA 11
ATOM 8414 C C . ARG A 1 37 ? -2.514 3.827 -3.950 1.00 0.00 37 ARG A C 11
ATOM 8415 O O . ARG A 1 37 ? -2.205 3.604 -5.127 1.00 0.00 37 ARG A O 11
ATOM 8436 N N . GLN A 1 38 ? -3.733 4.227 -3.576 1.00 0.00 38 GLN A N 11
ATOM 8437 C CA . GLN A 1 38 ? -4.804 4.435 -4.556 1.00 0.00 38 GLN A CA 11
ATOM 8438 C C . GLN A 1 38 ? -4.412 5.572 -5.512 1.00 0.00 38 GLN A C 11
ATOM 8439 O O . GLN A 1 38 ? -4.664 5.506 -6.716 1.00 0.00 38 GLN A O 11
ATOM 8453 N N . GLN A 1 39 ? -3.797 6.610 -4.941 1.00 0.00 39 GLN A N 11
ATOM 8454 C CA . GLN A 1 39 ? -3.361 7.782 -5.690 1.00 0.00 39 GLN A CA 11
ATOM 8455 C C . GLN A 1 39 ? -2.322 7.400 -6.755 1.00 0.00 39 GLN A C 11
ATOM 8456 O O . GLN A 1 39 ? -2.373 7.897 -7.886 1.00 0.00 39 GLN A O 11
ATOM 8470 N N . GLU A 1 40 ? -1.390 6.515 -6.385 1.00 0.00 40 GLU A N 11
ATOM 8471 C CA . GLU A 1 40 ? -0.343 6.056 -7.302 1.00 0.00 40 GLU A CA 11
ATOM 8472 C C . GLU A 1 40 ? -0.942 5.298 -8.484 1.00 0.00 40 GLU A C 11
ATOM 8473 O O . GLU A 1 40 ? -0.487 5.444 -9.619 1.00 0.00 40 GLU A O 11
ATOM 8485 N N . GLU A 1 41 ? -1.958 4.480 -8.201 1.00 0.00 41 GLU A N 11
ATOM 8486 C CA . GLU A 1 41 ? -2.627 3.688 -9.233 1.00 0.00 41 GLU A CA 11
ATOM 8487 C C . GLU A 1 41 ? -3.326 4.601 -10.253 1.00 0.00 41 GLU A C 11
ATOM 8488 O O . GLU A 1 41 ? -3.312 4.329 -11.457 1.00 0.00 41 GLU A O 11
ATOM 8500 N N . ARG A 1 42 ? -3.955 5.669 -9.747 1.00 0.00 42 ARG A N 11
ATOM 8501 C CA . ARG A 1 42 ? -4.689 6.613 -10.593 1.00 0.00 42 ARG A CA 11
ATOM 8502 C C . ARG A 1 42 ? -3.756 7.337 -11.564 1.00 0.00 42 ARG A C 11
ATOM 8503 O O . ARG A 1 42 ? -4.170 7.679 -12.678 1.00 0.00 42 ARG A O 11
ATOM 8524 N N . GLU A 1 43 ? -2.482 7.535 -11.162 1.00 0.00 43 GLU A N 11
ATOM 8525 C CA . GLU A 1 43 ? -1.505 8.179 -12.050 1.00 0.00 43 GLU A CA 11
ATOM 8526 C C . GLU A 1 43 ? -1.444 7.396 -13.344 1.00 0.00 43 GLU A C 11
ATOM 8527 O O . GLU A 1 43 ? -0.979 6.248 -13.361 1.00 0.00 43 GLU A O 11
ATOM 8539 N N . ARG A 1 44 ? -2.009 7.979 -14.409 1.00 0.00 44 ARG A N 11
ATOM 8540 C CA . ARG A 1 44 ? -2.116 7.283 -15.684 1.00 0.00 44 ARG A CA 11
ATOM 8541 C C . ARG A 1 44 ? -0.784 6.655 -16.099 1.00 0.00 44 ARG A C 11
ATOM 8542 O O . ARG A 1 44 ? 0.225 7.347 -16.257 1.00 0.00 44 ARG A O 11
ATOM 8563 N N . GLN A 1 45 ? -0.796 5.327 -16.245 1.00 0.00 45 GLN A N 11
ATOM 8564 C CA . GLN A 1 45 ? 0.405 4.568 -16.623 1.00 0.00 45 GLN A CA 11
ATOM 8565 C C . GLN A 1 45 ? 1.513 4.746 -15.580 1.00 0.00 45 GLN A C 11
ATOM 8566 O O . GLN A 1 45 ? 1.438 5.697 -14.817 1.00 0.00 45 GLN A O 11
ATOM 8581 N N . GLY A 1 1 ? 0.505 -17.253 -8.652 1.00 0.00 1 GLY A N 12
ATOM 8582 C CA . GLY A 1 1 ? 0.674 -15.823 -8.261 1.00 0.00 1 GLY A CA 12
ATOM 8583 C C . GLY A 1 1 ? 1.016 -14.994 -9.494 1.00 0.00 1 GLY A C 12
ATOM 8584 O O . GLY A 1 1 ? 1.773 -15.438 -10.362 1.00 0.00 1 GLY A O 12
ATOM 8590 N N . MET A 1 2 ? 0.449 -13.786 -9.560 1.00 0.00 2 MET A N 12
ATOM 8591 C CA . MET A 1 2 ? 0.684 -12.876 -10.689 1.00 0.00 2 MET A CA 12
ATOM 8592 C C . MET A 1 2 ? 0.075 -11.472 -10.397 1.00 0.00 2 MET A C 12
ATOM 8593 O O . MET A 1 2 ? 0.775 -10.466 -10.533 1.00 0.00 2 MET A O 12
ATOM 8607 N N . PRO A 1 3 ? -1.217 -11.381 -9.986 1.00 0.00 3 PRO A N 12
ATOM 8608 C CA . PRO A 1 3 ? -1.872 -10.060 -9.671 1.00 0.00 3 PRO A CA 12
ATOM 8609 C C . PRO A 1 3 ? -1.119 -9.277 -8.590 1.00 0.00 3 PRO A C 12
ATOM 8610 O O . PRO A 1 3 ? -1.233 -8.056 -8.511 1.00 0.00 3 PRO A O 12
ATOM 8621 N N . ARG A 1 4 ? -0.381 -10.006 -7.729 1.00 0.00 4 ARG A N 12
ATOM 8622 C CA . ARG A 1 4 ? 0.371 -9.404 -6.603 1.00 0.00 4 ARG A CA 12
ATOM 8623 C C . ARG A 1 4 ? -0.579 -9.034 -5.469 1.00 0.00 4 ARG A C 12
ATOM 8624 O O . ARG A 1 4 ? -1.450 -8.173 -5.631 1.00 0.00 4 ARG A O 12
ATOM 8645 N N . ASP A 1 5 ? -0.440 -9.738 -4.340 1.00 0.00 5 ASP A N 12
ATOM 8646 C CA . ASP A 1 5 ? -1.322 -9.543 -3.190 1.00 0.00 5 ASP A CA 12
ATOM 8647 C C . ASP A 1 5 ? -1.074 -8.176 -2.491 1.00 0.00 5 ASP A C 12
ATOM 8648 O O . ASP A 1 5 ? 0.024 -7.624 -2.585 1.00 0.00 5 ASP A O 12
ATOM 8657 N N . PRO A 1 6 ? -2.094 -7.609 -1.795 1.00 0.00 6 PRO A N 12
ATOM 8658 C CA . PRO A 1 6 ? -1.963 -6.281 -1.097 1.00 0.00 6 PRO A CA 12
ATOM 8659 C C . PRO A 1 6 ? -1.121 -6.335 0.190 1.00 0.00 6 PRO A C 12
ATOM 8660 O O . PRO A 1 6 ? -0.717 -5.288 0.711 1.00 0.00 6 PRO A O 12
ATOM 8671 N N . GLU A 1 7 ? -0.899 -7.547 0.720 1.00 0.00 7 GLU A N 12
ATOM 8672 C CA . GLU A 1 7 ? -0.148 -7.709 1.977 1.00 0.00 7 GLU A CA 12
ATOM 8673 C C . GLU A 1 7 ? 1.274 -7.174 1.866 1.00 0.00 7 GLU A C 12
ATOM 8674 O O . GLU A 1 7 ? 1.779 -6.551 2.809 1.00 0.00 7 GLU A O 12
ATOM 8686 N N . GLN A 1 8 ? 1.918 -7.409 0.717 1.00 0.00 8 GLN A N 12
ATOM 8687 C CA . GLN A 1 8 ? 3.286 -6.930 0.503 1.00 0.00 8 GLN A CA 12
ATOM 8688 C C . GLN A 1 8 ? 3.328 -5.404 0.565 1.00 0.00 8 GLN A C 12
ATOM 8689 O O . GLN A 1 8 ? 4.212 -4.820 1.206 1.00 0.00 8 GLN A O 12
ATOM 8703 N N . ARG A 1 9 ? 2.330 -4.770 -0.059 1.00 0.00 9 ARG A N 12
ATOM 8704 C CA . ARG A 1 9 ? 2.202 -3.314 -0.041 1.00 0.00 9 ARG A CA 12
ATOM 8705 C C . ARG A 1 9 ? 1.948 -2.820 1.391 1.00 0.00 9 ARG A C 12
ATOM 8706 O O . ARG A 1 9 ? 2.519 -1.817 1.825 1.00 0.00 9 ARG A O 12
ATOM 8727 N N . TYR A 1 10 ? 1.094 -3.552 2.114 1.00 0.00 10 TYR A N 12
ATOM 8728 C CA . TYR A 1 10 ? 0.754 -3.221 3.501 1.00 0.00 10 TYR A CA 12
ATOM 8729 C C . TYR A 1 10 ? 2.019 -3.234 4.372 1.00 0.00 10 TYR A C 12
ATOM 8730 O O . TYR A 1 10 ? 2.202 -2.370 5.233 1.00 0.00 10 TYR A O 12
ATOM 8748 N N . GLU A 1 11 ? 2.885 -4.214 4.123 1.00 0.00 11 GLU A N 12
ATOM 8749 C CA . GLU A 1 11 ? 4.143 -4.348 4.856 1.00 0.00 11 GLU A CA 12
ATOM 8750 C C . GLU A 1 11 ? 4.998 -3.102 4.648 1.00 0.00 11 GLU A C 12
ATOM 8751 O O . GLU A 1 11 ? 5.617 -2.598 5.590 1.00 0.00 11 GLU A O 12
ATOM 8763 N N . GLN A 1 12 ? 4.990 -2.586 3.410 1.00 0.00 12 GLN A N 12
ATOM 8764 C CA . GLN A 1 12 ? 5.725 -1.371 3.077 1.00 0.00 12 GLN A CA 12
ATOM 8765 C C . GLN A 1 12 ? 5.211 -0.205 3.930 1.00 0.00 12 GLN A C 12
ATOM 8766 O O . GLN A 1 12 ? 6.001 0.619 4.403 1.00 0.00 12 GLN A O 12
ATOM 8780 N N . CYS A 1 13 ? 3.881 -0.159 4.139 1.00 0.00 13 CYS A N 12
ATOM 8781 C CA . CYS A 1 13 ? 3.274 0.891 4.954 1.00 0.00 13 CYS A CA 12
ATOM 8782 C C . CYS A 1 13 ? 3.830 0.876 6.366 1.00 0.00 13 CYS A C 12
ATOM 8783 O O . CYS A 1 13 ? 4.117 1.933 6.929 1.00 0.00 13 CYS A O 12
ATOM 8790 N N . GLN A 1 14 ? 3.923 -0.317 6.958 1.00 0.00 14 GLN A N 12
ATOM 8791 C CA . GLN A 1 14 ? 4.392 -0.439 8.331 1.00 0.00 14 GLN A CA 12
ATOM 8792 C C . GLN A 1 14 ? 5.805 0.110 8.467 1.00 0.00 14 GLN A C 12
ATOM 8793 O O . GLN A 1 14 ? 6.094 0.858 9.403 1.00 0.00 14 GLN A O 12
ATOM 8807 N N . GLN A 1 15 ? 6.678 -0.243 7.514 1.00 0.00 15 GLN A N 12
ATOM 8808 C CA . GLN A 1 15 ? 8.061 0.236 7.536 1.00 0.00 15 GLN A CA 12
ATOM 8809 C C . GLN A 1 15 ? 8.135 1.754 7.322 1.00 0.00 15 GLN A C 12
ATOM 8810 O O . GLN A 1 15 ? 8.881 2.445 8.024 1.00 0.00 15 GLN A O 12
ATOM 8824 N N . GLN A 1 16 ? 7.379 2.263 6.332 1.00 0.00 16 GLN A N 12
ATOM 8825 C CA . GLN A 1 16 ? 7.402 3.697 6.019 1.00 0.00 16 GLN A CA 12
ATOM 8826 C C . GLN A 1 16 ? 6.834 4.525 7.178 1.00 0.00 16 GLN A C 12
ATOM 8827 O O . GLN A 1 16 ? 7.445 5.516 7.602 1.00 0.00 16 GLN A O 12
ATOM 8841 N N . CYS A 1 17 ? 5.653 4.126 7.667 1.00 0.00 17 CYS A N 12
ATOM 8842 C CA . CYS A 1 17 ? 4.986 4.848 8.758 1.00 0.00 17 CYS A CA 12
ATOM 8843 C C . CYS A 1 17 ? 5.800 4.836 10.055 1.00 0.00 17 CYS A C 12
ATOM 8844 O O . CYS A 1 17 ? 5.879 5.858 10.744 1.00 0.00 17 CYS A O 12
ATOM 8851 N N . GLU A 1 18 ? 6.397 3.682 10.389 1.00 0.00 18 GLU A N 12
ATOM 8852 C CA . GLU A 1 18 ? 7.195 3.565 11.621 1.00 0.00 18 GLU A CA 12
ATOM 8853 C C . GLU A 1 18 ? 8.388 4.520 11.589 1.00 0.00 18 GLU A C 12
ATOM 8854 O O . GLU A 1 18 ? 8.717 5.143 12.604 1.00 0.00 18 GLU A O 12
ATOM 8866 N N . ARG A 1 19 ? 9.032 4.630 10.419 1.00 0.00 19 ARG A N 12
ATOM 8867 C CA . ARG A 1 19 ? 10.191 5.512 10.264 1.00 0.00 19 ARG A CA 12
ATOM 8868 C C . ARG A 1 19 ? 9.812 6.972 10.504 1.00 0.00 19 ARG A C 12
ATOM 8869 O O . ARG A 1 19 ? 10.563 7.714 11.146 1.00 0.00 19 ARG A O 12
ATOM 8890 N N . GLN A 1 20 ? 8.646 7.384 9.977 1.00 0.00 20 GLN A N 12
ATOM 8891 C CA . GLN A 1 20 ? 8.184 8.767 10.134 1.00 0.00 20 GLN A CA 12
ATOM 8892 C C . GLN A 1 20 ? 7.932 9.093 11.618 1.00 0.00 20 GLN A C 12
ATOM 8893 O O . GLN A 1 20 ? 8.392 10.120 12.118 1.00 0.00 20 GLN A O 12
ATOM 8907 N N . ARG A 1 21 ? 7.238 8.177 12.317 1.00 0.00 21 ARG A N 12
ATOM 8908 C CA . ARG A 1 21 ? 6.940 8.328 13.759 1.00 0.00 21 ARG A CA 12
ATOM 8909 C C . ARG A 1 21 ? 6.045 7.180 14.231 1.00 0.00 21 ARG A C 12
ATOM 8910 O O . ARG A 1 21 ? 5.419 6.499 13.411 1.00 0.00 21 ARG A O 12
ATOM 8931 N N . ARG A 1 22 ? 5.967 6.984 15.558 1.00 0.00 22 ARG A N 12
ATOM 8932 C CA . ARG A 1 22 ? 5.116 5.932 16.133 1.00 0.00 22 ARG A CA 12
ATOM 8933 C C . ARG A 1 22 ? 4.132 6.514 17.151 1.00 0.00 22 ARG A C 12
ATOM 8934 O O . ARG A 1 22 ? 4.508 7.333 17.993 1.00 0.00 22 ARG A O 12
ATOM 8955 N N . GLY A 1 23 ? 2.873 6.065 17.069 1.00 0.00 23 GLY A N 12
ATOM 8956 C CA . GLY A 1 23 ? 1.820 6.516 17.988 1.00 0.00 23 GLY A CA 12
ATOM 8957 C C . GLY A 1 23 ? 1.083 7.734 17.434 1.00 0.00 23 GLY A C 12
ATOM 8958 O O . GLY A 1 23 ? 1.703 8.742 17.113 1.00 0.00 23 GLY A O 12
ATOM 8962 N N . GLN A 1 24 ? -0.256 7.628 17.357 1.00 0.00 24 GLN A N 12
ATOM 8963 C CA . GLN A 1 24 ? -1.118 8.720 16.858 1.00 0.00 24 GLN A CA 12
ATOM 8964 C C . GLN A 1 24 ? -0.856 9.019 15.371 1.00 0.00 24 GLN A C 12
ATOM 8965 O O . GLN A 1 24 ? -1.693 8.712 14.509 1.00 0.00 24 GLN A O 12
ATOM 8979 N N . GLU A 1 25 ? 0.311 9.603 15.080 1.00 0.00 25 GLU A N 12
ATOM 8980 C CA . GLU A 1 25 ? 0.695 9.931 13.710 1.00 0.00 25 GLU A CA 12
ATOM 8981 C C . GLU A 1 25 ? 0.737 8.662 12.854 1.00 0.00 25 GLU A C 12
ATOM 8982 O O . GLU A 1 25 ? 0.370 8.691 11.684 1.00 0.00 25 GLU A O 12
ATOM 8994 N N . GLN A 1 26 ? 1.204 7.558 13.452 1.00 0.00 26 GLN A N 12
ATOM 8995 C CA . GLN A 1 26 ? 1.311 6.279 12.748 1.00 0.00 26 GLN A CA 12
ATOM 8996 C C . GLN A 1 26 ? -0.058 5.814 12.245 1.00 0.00 26 GLN A C 12
ATOM 8997 O O . GLN A 1 26 ? -0.170 5.306 11.123 1.00 0.00 26 GLN A O 12
ATOM 9011 N N . THR A 1 27 ? -1.096 6.000 13.073 1.00 0.00 27 THR A N 12
ATOM 9012 C CA . THR A 1 27 ? -2.458 5.605 12.695 1.00 0.00 27 THR A CA 12
ATOM 9013 C C . THR A 1 27 ? -2.901 6.398 11.454 1.00 0.00 27 THR A C 12
ATOM 9014 O O . THR A 1 27 ? -3.392 5.819 10.468 1.00 0.00 27 THR A O 12
ATOM 9025 N N . LEU A 1 28 ? -2.674 7.716 11.496 1.00 0.00 28 LEU A N 12
ATOM 9026 C CA . LEU A 1 28 ? -3.006 8.591 10.368 1.00 0.00 28 LEU A CA 12
ATOM 9027 C C . LEU A 1 28 ? -2.182 8.198 9.139 1.00 0.00 28 LEU A C 12
ATOM 9028 O O . LEU A 1 28 ? -2.689 8.183 8.014 1.00 0.00 28 LEU A O 12
ATOM 9044 N N . CYS A 1 29 ? -0.915 7.854 9.381 1.00 0.00 29 CYS A N 12
ATOM 9045 C CA . CYS A 1 29 ? 0.000 7.424 8.332 1.00 0.00 29 CYS A CA 12
ATOM 9046 C C . CYS A 1 29 ? -0.513 6.160 7.650 1.00 0.00 29 CYS A C 12
ATOM 9047 O O . CYS A 1 29 ? -0.413 6.024 6.428 1.00 0.00 29 CYS A O 12
ATOM 9054 N N . ARG A 1 30 ? -1.053 5.231 8.450 1.00 0.00 30 ARG A N 12
ATOM 9055 C CA . ARG A 1 30 ? -1.571 3.970 7.916 1.00 0.00 30 ARG A CA 12
ATOM 9056 C C . ARG A 1 30 ? -2.636 4.269 6.858 1.00 0.00 30 ARG A C 12
ATOM 9057 O O . ARG A 1 30 ? -2.608 3.703 5.749 1.00 0.00 30 ARG A O 12
ATOM 9078 N N . ARG A 1 31 ? -3.526 5.210 7.181 1.00 0.00 31 ARG A N 12
ATOM 9079 C CA . ARG A 1 31 ? -4.553 5.640 6.237 1.00 0.00 31 ARG A CA 12
ATOM 9080 C C . ARG A 1 31 ? -3.897 6.239 4.983 1.00 0.00 31 ARG A C 12
ATOM 9081 O O . ARG A 1 31 ? -4.377 6.036 3.865 1.00 0.00 31 ARG A O 12
ATOM 9102 N N . ARG A 1 32 ? -2.792 6.986 5.187 1.00 0.00 32 ARG A N 12
ATOM 9103 C CA . ARG A 1 32 ? -2.064 7.623 4.079 1.00 0.00 32 ARG A CA 12
ATOM 9104 C C . ARG A 1 32 ? -1.548 6.573 3.084 1.00 0.00 32 ARG A C 12
ATOM 9105 O O . ARG A 1 32 ? -1.595 6.792 1.868 1.00 0.00 32 ARG A O 12
ATOM 9126 N N . CYS A 1 33 ? -1.032 5.447 3.600 1.00 0.00 33 CYS A N 12
ATOM 9127 C CA . CYS A 1 33 ? -0.516 4.389 2.720 1.00 0.00 33 CYS A CA 12
ATOM 9128 C C . CYS A 1 33 ? -1.645 3.892 1.815 1.00 0.00 33 CYS A C 12
ATOM 9129 O O . CYS A 1 33 ? -1.439 3.640 0.629 1.00 0.00 33 CYS A O 12
ATOM 9136 N N . GLU A 1 34 ? -2.842 3.722 2.410 1.00 0.00 34 GLU A N 12
ATOM 9137 C CA . GLU A 1 34 ? -4.012 3.209 1.680 1.00 0.00 34 GLU A CA 12
ATOM 9138 C C . GLU A 1 34 ? -4.457 4.136 0.531 1.00 0.00 34 GLU A C 12
ATOM 9139 O O . GLU A 1 34 ? -4.747 3.655 -0.577 1.00 0.00 34 GLU A O 12
ATOM 9151 N N . GLN A 1 35 ? -4.513 5.463 0.789 1.00 0.00 35 GLN A N 12
ATOM 9152 C CA . GLN A 1 35 ? -4.935 6.416 -0.258 1.00 0.00 35 GLN A CA 12
ATOM 9153 C C . GLN A 1 35 ? -3.876 6.559 -1.350 1.00 0.00 35 GLN A C 12
ATOM 9154 O O . GLN A 1 35 ? -4.210 6.750 -2.519 1.00 0.00 35 GLN A O 12
ATOM 9168 N N . ARG A 1 36 ? -2.603 6.402 -0.967 1.00 0.00 36 ARG A N 12
ATOM 9169 C CA . ARG A 1 36 ? -1.500 6.437 -1.906 1.00 0.00 36 ARG A CA 12
ATOM 9170 C C . ARG A 1 36 ? -1.638 5.284 -2.903 1.00 0.00 36 ARG A C 12
ATOM 9171 O O . ARG A 1 36 ? -1.405 5.462 -4.087 1.00 0.00 36 ARG A O 12
ATOM 9192 N N . ARG A 1 37 ? -2.015 4.098 -2.396 1.00 0.00 37 ARG A N 12
ATOM 9193 C CA . ARG A 1 37 ? -2.175 2.911 -3.245 1.00 0.00 37 ARG A CA 12
ATOM 9194 C C . ARG A 1 37 ? -3.250 3.145 -4.296 1.00 0.00 37 ARG A C 12
ATOM 9195 O O . ARG A 1 37 ? -3.049 2.846 -5.478 1.00 0.00 37 ARG A O 12
ATOM 9216 N N . GLN A 1 38 ? -4.372 3.732 -3.865 1.00 0.00 38 GLN A N 12
ATOM 9217 C CA . GLN A 1 38 ? -5.466 4.068 -4.783 1.00 0.00 38 GLN A CA 12
ATOM 9218 C C . GLN A 1 38 ? -5.023 5.161 -5.757 1.00 0.00 38 GLN A C 12
ATOM 9219 O O . GLN A 1 38 ? -5.356 5.131 -6.941 1.00 0.00 38 GLN A O 12
ATOM 9233 N N . GLN A 1 39 ? -4.277 6.127 -5.223 1.00 0.00 39 GLN A N 12
ATOM 9234 C CA . GLN A 1 39 ? -3.772 7.260 -5.988 1.00 0.00 39 GLN A CA 12
ATOM 9235 C C . GLN A 1 39 ? -2.835 6.790 -7.108 1.00 0.00 39 GLN A C 12
ATOM 9236 O O . GLN A 1 39 ? -2.940 7.243 -8.253 1.00 0.00 39 GLN A O 12
ATOM 9250 N N . GLU A 1 40 ? -1.935 5.869 -6.763 1.00 0.00 40 GLU A N 12
ATOM 9251 C CA . GLU A 1 40 ? -0.983 5.308 -7.718 1.00 0.00 40 GLU A CA 12
ATOM 9252 C C . GLU A 1 40 ? -1.699 4.475 -8.776 1.00 0.00 40 GLU A C 12
ATOM 9253 O O . GLU A 1 40 ? -1.324 4.491 -9.953 1.00 0.00 40 GLU A O 12
ATOM 9265 N N . GLU A 1 41 ? -2.715 3.725 -8.337 1.00 0.00 41 GLU A N 12
ATOM 9266 C CA . GLU A 1 41 ? -3.480 2.853 -9.223 1.00 0.00 41 GLU A CA 12
ATOM 9267 C C . GLU A 1 41 ? -4.187 3.667 -10.315 1.00 0.00 41 GLU A C 12
ATOM 9268 O O . GLU A 1 41 ? -4.217 3.255 -11.476 1.00 0.00 41 GLU A O 12
ATOM 9280 N N . ARG A 1 42 ? -4.773 4.807 -9.926 1.00 0.00 42 ARG A N 12
ATOM 9281 C CA . ARG A 1 42 ? -5.497 5.660 -10.880 1.00 0.00 42 ARG A CA 12
ATOM 9282 C C . ARG A 1 42 ? -4.544 6.463 -11.764 1.00 0.00 42 ARG A C 12
ATOM 9283 O O . ARG A 1 42 ? -4.854 6.728 -12.931 1.00 0.00 42 ARG A O 12
ATOM 9304 N N . GLU A 1 43 ? -3.364 6.800 -11.222 1.00 0.00 43 GLU A N 12
ATOM 9305 C CA . GLU A 1 43 ? -2.356 7.517 -11.995 1.00 0.00 43 GLU A CA 12
ATOM 9306 C C . GLU A 1 43 ? -1.795 6.590 -13.070 1.00 0.00 43 GLU A C 12
ATOM 9307 O O . GLU A 1 43 ? -1.677 6.971 -14.239 1.00 0.00 43 GLU A O 12
ATOM 9319 N N . ARG A 1 44 ? -1.476 5.357 -12.656 1.00 0.00 44 ARG A N 12
ATOM 9320 C CA . ARG A 1 44 ? -0.956 4.347 -13.564 1.00 0.00 44 ARG A CA 12
ATOM 9321 C C . ARG A 1 44 ? -2.082 3.477 -14.118 1.00 0.00 44 ARG A C 12
ATOM 9322 O O . ARG A 1 44 ? -2.696 2.705 -13.380 1.00 0.00 44 ARG A O 12
ATOM 9343 N N . GLN A 1 45 ? -2.328 3.587 -15.428 1.00 0.00 45 GLN A N 12
ATOM 9344 C CA . GLN A 1 45 ? -3.371 2.792 -16.087 1.00 0.00 45 GLN A CA 12
ATOM 9345 C C . GLN A 1 45 ? -3.184 1.303 -15.801 1.00 0.00 45 GLN A C 12
ATOM 9346 O O . GLN A 1 45 ? -4.109 0.700 -15.282 1.00 0.00 45 GLN A O 12
ATOM 9361 N N . GLY A 1 1 ? -5.643 -5.536 -13.697 1.00 0.00 1 GLY A N 13
ATOM 9362 C CA . GLY A 1 1 ? -4.810 -6.750 -13.469 1.00 0.00 1 GLY A CA 13
ATOM 9363 C C . GLY A 1 1 ? -3.913 -6.532 -12.258 1.00 0.00 1 GLY A C 13
ATOM 9364 O O . GLY A 1 1 ? -3.015 -5.685 -12.284 1.00 0.00 1 GLY A O 13
ATOM 9370 N N . MET A 1 2 ? -4.165 -7.304 -11.194 1.00 0.00 2 MET A N 13
ATOM 9371 C CA . MET A 1 2 ? -3.384 -7.203 -9.963 1.00 0.00 2 MET A CA 13
ATOM 9372 C C . MET A 1 2 ? -2.924 -8.614 -9.490 1.00 0.00 2 MET A C 13
ATOM 9373 O O . MET A 1 2 ? -3.535 -9.197 -8.582 1.00 0.00 2 MET A O 13
ATOM 9387 N N . PRO A 1 3 ? -1.848 -9.183 -10.089 1.00 0.00 3 PRO A N 13
ATOM 9388 C CA . PRO A 1 3 ? -1.337 -10.534 -9.691 1.00 0.00 3 PRO A CA 13
ATOM 9389 C C . PRO A 1 3 ? -0.471 -10.471 -8.419 1.00 0.00 3 PRO A C 13
ATOM 9390 O O . PRO A 1 3 ? 0.610 -11.073 -8.351 1.00 0.00 3 PRO A O 13
ATOM 9401 N N . ARG A 1 4 ? -0.981 -9.768 -7.401 1.00 0.00 4 ARG A N 13
ATOM 9402 C CA . ARG A 1 4 ? -0.290 -9.649 -6.118 1.00 0.00 4 ARG A CA 13
ATOM 9403 C C . ARG A 1 4 ? -1.278 -9.304 -5.002 1.00 0.00 4 ARG A C 13
ATOM 9404 O O . ARG A 1 4 ? -2.345 -8.739 -5.263 1.00 0.00 4 ARG A O 13
ATOM 9425 N N . ASP A 1 5 ? -0.918 -9.656 -3.764 1.00 0.00 5 ASP A N 13
ATOM 9426 C CA . ASP A 1 5 ? -1.778 -9.396 -2.610 1.00 0.00 5 ASP A CA 13
ATOM 9427 C C . ASP A 1 5 ? -1.617 -7.937 -2.105 1.00 0.00 5 ASP A C 13
ATOM 9428 O O . ASP A 1 5 ? -0.518 -7.381 -2.182 1.00 0.00 5 ASP A O 13
ATOM 9437 N N . PRO A 1 6 ? -2.688 -7.307 -1.560 1.00 0.00 6 PRO A N 13
ATOM 9438 C CA . PRO A 1 6 ? -2.604 -5.904 -1.015 1.00 0.00 6 PRO A CA 13
ATOM 9439 C C . PRO A 1 6 ? -1.811 -5.835 0.305 1.00 0.00 6 PRO A C 13
ATOM 9440 O O . PRO A 1 6 ? -1.346 -4.760 0.707 1.00 0.00 6 PRO A O 13
ATOM 9451 N N . GLU A 1 7 ? -1.682 -6.987 0.976 1.00 0.00 7 GLU A N 13
ATOM 9452 C CA . GLU A 1 7 ? -0.978 -7.071 2.256 1.00 0.00 7 GLU A CA 13
ATOM 9453 C C . GLU A 1 7 ? 0.488 -6.674 2.108 1.00 0.00 7 GLU A C 13
ATOM 9454 O O . GLU A 1 7 ? 1.050 -6.020 2.992 1.00 0.00 7 GLU A O 13
ATOM 9466 N N . GLN A 1 8 ? 1.103 -7.085 0.995 1.00 0.00 8 GLN A N 13
ATOM 9467 C CA . GLN A 1 8 ? 2.514 -6.785 0.738 1.00 0.00 8 GLN A CA 13
ATOM 9468 C C . GLN A 1 8 ? 2.738 -5.268 0.690 1.00 0.00 8 GLN A C 13
ATOM 9469 O O . GLN A 1 8 ? 3.732 -4.756 1.234 1.00 0.00 8 GLN A O 13
ATOM 9483 N N . ARG A 1 9 ? 1.805 -4.554 0.049 1.00 0.00 9 ARG A N 13
ATOM 9484 C CA . ARG A 1 9 ? 1.901 -3.101 -0.061 1.00 0.00 9 ARG A CA 13
ATOM 9485 C C . ARG A 1 9 ? 1.858 -2.457 1.321 1.00 0.00 9 ARG A C 13
ATOM 9486 O O . ARG A 1 9 ? 2.619 -1.524 1.602 1.00 0.00 9 ARG A O 13
ATOM 9507 N N . TYR A 1 10 ? 0.984 -2.983 2.194 1.00 0.00 10 TYR A N 13
ATOM 9508 C CA . TYR A 1 10 ? 0.869 -2.478 3.561 1.00 0.00 10 TYR A CA 13
ATOM 9509 C C . TYR A 1 10 ? 2.144 -2.744 4.367 1.00 0.00 10 TYR A C 13
ATOM 9510 O O . TYR A 1 10 ? 2.502 -1.949 5.231 1.00 0.00 10 TYR A O 13
ATOM 9528 N N . GLU A 1 11 ? 2.838 -3.856 4.068 1.00 0.00 11 GLU A N 13
ATOM 9529 C CA . GLU A 1 11 ? 4.097 -4.162 4.767 1.00 0.00 11 GLU A CA 13
ATOM 9530 C C . GLU A 1 11 ? 5.083 -3.020 4.527 1.00 0.00 11 GLU A C 13
ATOM 9531 O O . GLU A 1 11 ? 5.724 -2.527 5.466 1.00 0.00 11 GLU A O 13
ATOM 9543 N N . GLN A 1 12 ? 5.106 -2.526 3.278 1.00 0.00 12 GLN A N 13
ATOM 9544 C CA . GLN A 1 12 ? 5.905 -1.356 2.928 1.00 0.00 12 GLN A CA 13
ATOM 9545 C C . GLN A 1 12 ? 5.396 -0.122 3.681 1.00 0.00 12 GLN A C 13
ATOM 9546 O O . GLN A 1 12 ? 6.190 0.707 4.139 1.00 0.00 12 GLN A O 13
ATOM 9560 N N . CYS A 1 13 ? 4.057 -0.017 3.819 1.00 0.00 13 CYS A N 13
ATOM 9561 C CA . CYS A 1 13 ? 3.439 1.107 4.535 1.00 0.00 13 CYS A CA 13
ATOM 9562 C C . CYS A 1 13 ? 3.889 1.129 5.989 1.00 0.00 13 CYS A C 13
ATOM 9563 O O . CYS A 1 13 ? 4.150 2.196 6.544 1.00 0.00 13 CYS A O 13
ATOM 9570 N N . GLN A 1 14 ? 3.990 -0.059 6.592 1.00 0.00 14 GLN A N 13
ATOM 9571 C CA . GLN A 1 14 ? 4.428 -0.190 7.978 1.00 0.00 14 GLN A CA 13
ATOM 9572 C C . GLN A 1 14 ? 5.840 0.379 8.128 1.00 0.00 14 GLN A C 13
ATOM 9573 O O . GLN A 1 14 ? 6.137 1.070 9.108 1.00 0.00 14 GLN A O 13
ATOM 9587 N N . GLN A 1 15 ? 6.695 0.109 7.128 1.00 0.00 15 GLN A N 13
ATOM 9588 C CA . GLN A 1 15 ? 8.062 0.625 7.129 1.00 0.00 15 GLN A CA 13
ATOM 9589 C C . GLN A 1 15 ? 8.037 2.158 7.132 1.00 0.00 15 GLN A C 13
ATOM 9590 O O . GLN A 1 15 ? 8.824 2.798 7.835 1.00 0.00 15 GLN A O 13
ATOM 9604 N N . GLN A 1 16 ? 7.120 2.740 6.342 1.00 0.00 16 GLN A N 13
ATOM 9605 C CA . GLN A 1 16 ? 6.978 4.194 6.284 1.00 0.00 16 GLN A CA 13
ATOM 9606 C C . GLN A 1 16 ? 6.452 4.733 7.619 1.00 0.00 16 GLN A C 13
ATOM 9607 O O . GLN A 1 16 ? 6.922 5.767 8.111 1.00 0.00 16 GLN A O 13
ATOM 9621 N N . CYS A 1 17 ? 5.464 4.022 8.198 1.00 0.00 17 CYS A N 13
ATOM 9622 C CA . CYS A 1 17 ? 4.863 4.432 9.473 1.00 0.00 17 CYS A CA 13
ATOM 9623 C C . CYS A 1 17 ? 5.882 4.456 10.613 1.00 0.00 17 CYS A C 13
ATOM 9624 O O . CYS A 1 17 ? 5.938 5.429 11.380 1.00 0.00 17 CYS A O 13
ATOM 9631 N N . GLU A 1 18 ? 6.688 3.387 10.724 1.00 0.00 18 GLU A N 13
ATOM 9632 C CA . GLU A 1 18 ? 7.701 3.307 11.785 1.00 0.00 18 GLU A CA 13
ATOM 9633 C C . GLU A 1 18 ? 8.873 4.256 11.522 1.00 0.00 18 GLU A C 13
ATOM 9634 O O . GLU A 1 18 ? 9.535 4.707 12.463 1.00 0.00 18 GLU A O 13
ATOM 9646 N N . ARG A 1 19 ? 9.104 4.584 10.239 1.00 0.00 19 ARG A N 13
ATOM 9647 C CA . ARG A 1 19 ? 10.171 5.507 9.864 1.00 0.00 19 ARG A CA 13
ATOM 9648 C C . ARG A 1 19 ? 9.913 6.875 10.501 1.00 0.00 19 ARG A C 13
ATOM 9649 O O . ARG A 1 19 ? 10.814 7.475 11.096 1.00 0.00 19 ARG A O 13
ATOM 9670 N N . GLN A 1 20 ? 8.661 7.343 10.393 1.00 0.00 20 GLN A N 13
ATOM 9671 C CA . GLN A 1 20 ? 8.258 8.625 10.981 1.00 0.00 20 GLN A CA 13
ATOM 9672 C C . GLN A 1 20 ? 8.339 8.573 12.504 1.00 0.00 20 GLN A C 13
ATOM 9673 O O . GLN A 1 20 ? 8.785 9.523 13.143 1.00 0.00 20 GLN A O 13
ATOM 9687 N N . ARG A 1 21 ? 7.907 7.440 13.071 1.00 0.00 21 ARG A N 13
ATOM 9688 C CA . ARG A 1 21 ? 7.914 7.226 14.533 1.00 0.00 21 ARG A CA 13
ATOM 9689 C C . ARG A 1 21 ? 7.441 8.473 15.317 1.00 0.00 21 ARG A C 13
ATOM 9690 O O . ARG A 1 21 ? 8.237 9.158 15.973 1.00 0.00 21 ARG A O 13
ATOM 9711 N N . ARG A 1 22 ? 6.125 8.724 15.269 1.00 0.00 22 ARG A N 13
ATOM 9712 C CA . ARG A 1 22 ? 5.508 9.841 16.002 1.00 0.00 22 ARG A CA 13
ATOM 9713 C C . ARG A 1 22 ? 4.187 9.396 16.640 1.00 0.00 22 ARG A C 13
ATOM 9714 O O . ARG A 1 22 ? 3.605 8.385 16.231 1.00 0.00 22 ARG A O 13
ATOM 9735 N N . GLY A 1 23 ? 3.734 10.137 17.663 1.00 0.00 23 GLY A N 13
ATOM 9736 C CA . GLY A 1 23 ? 2.490 9.795 18.373 1.00 0.00 23 GLY A CA 13
ATOM 9737 C C . GLY A 1 23 ? 1.279 9.860 17.439 1.00 0.00 23 GLY A C 13
ATOM 9738 O O . GLY A 1 23 ? 1.162 10.777 16.623 1.00 0.00 23 GLY A O 13
ATOM 9742 N N . GLN A 1 24 ? 0.387 8.864 17.560 1.00 0.00 24 GLN A N 13
ATOM 9743 C CA . GLN A 1 24 ? -0.825 8.784 16.715 1.00 0.00 24 GLN A CA 13
ATOM 9744 C C . GLN A 1 24 ? -0.482 8.828 15.206 1.00 0.00 24 GLN A C 13
ATOM 9745 O O . GLN A 1 24 ? -1.377 9.011 14.359 1.00 0.00 24 GLN A O 13
ATOM 9759 N N . GLU A 1 25 ? 0.803 8.638 14.879 1.00 0.00 25 GLU A N 13
ATOM 9760 C CA . GLU A 1 25 ? 1.259 8.655 13.495 1.00 0.00 25 GLU A CA 13
ATOM 9761 C C . GLU A 1 25 ? 0.925 7.333 12.792 1.00 0.00 25 GLU A C 13
ATOM 9762 O O . GLU A 1 25 ? 0.802 7.297 11.571 1.00 0.00 25 GLU A O 13
ATOM 9774 N N . GLN A 1 26 ? 0.810 6.243 13.576 1.00 0.00 26 GLN A N 13
ATOM 9775 C CA . GLN A 1 26 ? 0.507 4.927 13.018 1.00 0.00 26 GLN A CA 13
ATOM 9776 C C . GLN A 1 26 ? -0.868 4.923 12.338 1.00 0.00 26 GLN A C 13
ATOM 9777 O O . GLN A 1 26 ? -1.020 4.395 11.231 1.00 0.00 26 GLN A O 13
ATOM 9791 N N . THR A 1 27 ? -1.855 5.544 12.997 1.00 0.00 27 THR A N 13
ATOM 9792 C CA . THR A 1 27 ? -3.209 5.645 12.444 1.00 0.00 27 THR A CA 13
ATOM 9793 C C . THR A 1 27 ? -3.232 6.626 11.258 1.00 0.00 27 THR A C 13
ATOM 9794 O O . THR A 1 27 ? -3.838 6.345 10.206 1.00 0.00 27 THR A O 13
ATOM 9805 N N . LEU A 1 28 ? -2.576 7.781 11.446 1.00 0.00 28 LEU A N 13
ATOM 9806 C CA . LEU A 1 28 ? -2.539 8.824 10.419 1.00 0.00 28 LEU A CA 13
ATOM 9807 C C . LEU A 1 28 ? -1.867 8.308 9.138 1.00 0.00 28 LEU A C 13
ATOM 9808 O O . LEU A 1 28 ? -2.354 8.556 8.028 1.00 0.00 28 LEU A O 13
ATOM 9824 N N . CYS A 1 29 ? -0.734 7.619 9.305 1.00 0.00 29 CYS A N 13
ATOM 9825 C CA . CYS A 1 29 ? 0.028 7.100 8.166 1.00 0.00 29 CYS A CA 13
ATOM 9826 C C . CYS A 1 29 ? -0.695 5.954 7.471 1.00 0.00 29 CYS A C 13
ATOM 9827 O O . CYS A 1 29 ? -0.519 5.756 6.275 1.00 0.00 29 CYS A O 13
ATOM 9834 N N . ARG A 1 30 ? -1.482 5.178 8.233 1.00 0.00 30 ARG A N 13
ATOM 9835 C CA . ARG A 1 30 ? -2.199 4.044 7.659 1.00 0.00 30 ARG A CA 13
ATOM 9836 C C . ARG A 1 30 ? -3.153 4.539 6.578 1.00 0.00 30 ARG A C 13
ATOM 9837 O O . ARG A 1 30 ? -3.166 4.013 5.454 1.00 0.00 30 ARG A O 13
ATOM 9858 N N . ARG A 1 31 ? -3.922 5.577 6.914 1.00 0.00 31 ARG A N 13
ATOM 9859 C CA . ARG A 1 31 ? -4.865 6.162 5.967 1.00 0.00 31 ARG A CA 13
ATOM 9860 C C . ARG A 1 31 ? -4.138 6.775 4.766 1.00 0.00 31 ARG A C 13
ATOM 9861 O O . ARG A 1 31 ? -4.601 6.657 3.629 1.00 0.00 31 ARG A O 13
ATOM 9882 N N . ARG A 1 32 ? -3.024 7.471 5.035 1.00 0.00 32 ARG A N 13
ATOM 9883 C CA . ARG A 1 32 ? -2.263 8.157 3.980 1.00 0.00 32 ARG A CA 13
ATOM 9884 C C . ARG A 1 32 ? -1.520 7.196 3.031 1.00 0.00 32 ARG A C 13
ATOM 9885 O O . ARG A 1 32 ? -1.460 7.449 1.823 1.00 0.00 32 ARG A O 13
ATOM 9906 N N . CYS A 1 33 ? -0.900 6.133 3.588 1.00 0.00 33 CYS A N 13
ATOM 9907 C CA . CYS A 1 33 ? -0.105 5.206 2.765 1.00 0.00 33 CYS A CA 13
ATOM 9908 C C . CYS A 1 33 ? -0.974 4.426 1.787 1.00 0.00 33 CYS A C 13
ATOM 9909 O O . CYS A 1 33 ? -0.672 4.379 0.588 1.00 0.00 33 CYS A O 13
ATOM 9916 N N . GLU A 1 34 ? -2.057 3.814 2.298 1.00 0.00 34 GLU A N 13
ATOM 9917 C CA . GLU A 1 34 ? -2.960 3.038 1.441 1.00 0.00 34 GLU A CA 13
ATOM 9918 C C . GLU A 1 34 ? -3.720 3.934 0.466 1.00 0.00 34 GLU A C 13
ATOM 9919 O O . GLU A 1 34 ? -3.914 3.568 -0.698 1.00 0.00 34 GLU A O 13
ATOM 9931 N N . GLN A 1 35 ? -4.162 5.104 0.951 1.00 0.00 35 GLN A N 13
ATOM 9932 C CA . GLN A 1 35 ? -4.922 6.041 0.117 1.00 0.00 35 GLN A CA 13
ATOM 9933 C C . GLN A 1 35 ? -4.080 6.513 -1.078 1.00 0.00 35 GLN A C 13
ATOM 9934 O O . GLN A 1 35 ? -4.547 6.486 -2.219 1.00 0.00 35 GLN A O 13
ATOM 9948 N N . ARG A 1 36 ? -2.839 6.930 -0.800 1.00 0.00 36 ARG A N 13
ATOM 9949 C CA . ARG A 1 36 ? -1.934 7.400 -1.841 1.00 0.00 36 ARG A CA 13
ATOM 9950 C C . ARG A 1 36 ? -1.531 6.265 -2.769 1.00 0.00 36 ARG A C 13
ATOM 9951 O O . ARG A 1 36 ? -1.436 6.454 -3.981 1.00 0.00 36 ARG A O 13
ATOM 9972 N N . ARG A 1 37 ? -1.298 5.083 -2.186 1.00 0.00 37 ARG A N 13
ATOM 9973 C CA . ARG A 1 37 ? -0.878 3.912 -2.957 1.00 0.00 37 ARG A CA 13
ATOM 9974 C C . ARG A 1 37 ? -1.925 3.578 -4.016 1.00 0.00 37 ARG A C 13
ATOM 9975 O O . ARG A 1 37 ? -1.586 3.319 -5.177 1.00 0.00 37 ARG A O 13
ATOM 9996 N N . GLN A 1 38 ? -3.200 3.637 -3.619 1.00 0.00 38 GLN A N 13
ATOM 9997 C CA . GLN A 1 38 ? -4.308 3.392 -4.542 1.00 0.00 38 GLN A CA 13
ATOM 9998 C C . GLN A 1 38 ? -4.292 4.436 -5.663 1.00 0.00 38 GLN A C 13
ATOM 9999 O O . GLN A 1 38 ? -4.512 4.110 -6.833 1.00 0.00 38 GL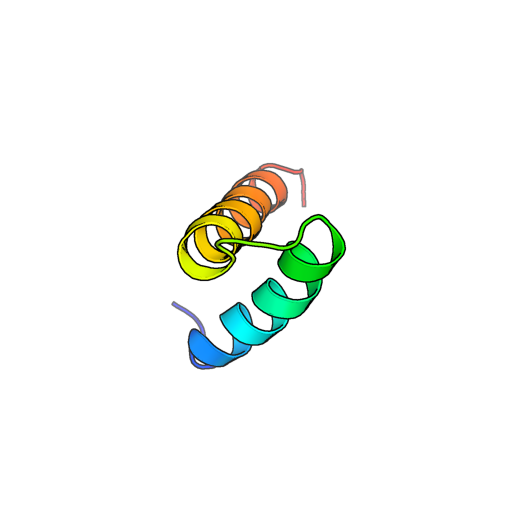N A O 13
ATOM 10013 N N . GLN A 1 39 ? -4.004 5.691 -5.289 1.00 0.00 39 GLN A N 13
ATOM 10014 C CA . GLN A 1 39 ? -3.926 6.791 -6.251 1.00 0.00 39 GLN A CA 13
ATOM 10015 C C . GLN A 1 39 ? -2.791 6.563 -7.251 1.00 0.00 39 GLN A C 13
ATOM 10016 O O . GLN A 1 39 ? -2.917 6.900 -8.428 1.00 0.00 39 GLN A O 13
ATOM 10030 N N . GLU A 1 40 ? -1.666 6.026 -6.761 1.00 0.00 40 GLU A N 13
ATOM 10031 C CA . GLU A 1 40 ? -0.495 5.789 -7.612 1.00 0.00 40 GLU A CA 13
ATOM 10032 C C . GLU A 1 40 ? -0.808 4.790 -8.734 1.00 0.00 40 GLU A C 13
ATOM 10033 O O . GLU A 1 40 ? -0.354 4.965 -9.870 1.00 0.00 40 GLU A O 13
ATOM 10045 N N . GLU A 1 41 ? -1.546 3.721 -8.395 1.00 0.00 41 GLU A N 13
ATOM 10046 C CA . GLU A 1 41 ? -1.871 2.664 -9.369 1.00 0.00 41 GLU A CA 13
ATOM 10047 C C . GLU A 1 41 ? -3.065 3.013 -10.277 1.00 0.00 41 GLU A C 13
ATOM 10048 O O . GLU A 1 41 ? -3.098 2.596 -11.440 1.00 0.00 41 GLU A O 13
ATOM 10060 N N . ARG A 1 42 ? -4.042 3.764 -9.742 1.00 0.00 42 ARG A N 13
ATOM 10061 C CA . ARG A 1 42 ? -5.236 4.140 -10.524 1.00 0.00 42 ARG A CA 13
ATOM 10062 C C . ARG A 1 42 ? -4.894 5.158 -11.617 1.00 0.00 42 ARG A C 13
ATOM 10063 O O . ARG A 1 42 ? -5.533 5.176 -12.675 1.00 0.00 42 ARG A O 13
ATOM 10084 N N . GLU A 1 43 ? -3.828 5.942 -11.386 1.00 0.00 43 GLU A N 13
ATOM 10085 C CA . GLU A 1 43 ? -3.346 6.880 -12.391 1.00 0.00 43 GLU A CA 13
ATOM 10086 C C . GLU A 1 43 ? -2.920 6.109 -13.633 1.00 0.00 43 GLU A C 13
ATOM 10087 O O . GLU A 1 43 ? -3.204 6.522 -14.761 1.00 0.00 43 GLU A O 13
ATOM 10099 N N . ARG A 1 44 ? -2.275 4.949 -13.409 1.00 0.00 44 ARG A N 13
ATOM 10100 C CA . ARG A 1 44 ? -1.858 4.085 -14.497 1.00 0.00 44 ARG A CA 13
ATOM 10101 C C . ARG A 1 44 ? -2.961 3.087 -14.835 1.00 0.00 44 ARG A C 13
ATOM 10102 O O . ARG A 1 44 ? -3.356 2.273 -13.993 1.00 0.00 44 ARG A O 13
ATOM 10123 N N . GLN A 1 45 ? -3.455 3.161 -16.073 1.00 0.00 45 GLN A N 13
ATOM 10124 C CA . GLN A 1 45 ? -4.518 2.272 -16.542 1.00 0.00 45 GLN A CA 13
ATOM 10125 C C . GLN A 1 45 ? -4.051 0.820 -16.550 1.00 0.00 45 GLN A C 13
ATOM 10126 O O . GLN A 1 45 ? -3.126 0.519 -17.288 1.00 0.00 45 GLN A O 13
ATOM 10141 N N . GLY A 1 1 ? 15.485 -2.417 -16.138 1.00 0.00 1 GLY A N 14
ATOM 10142 C CA . GLY A 1 1 ? 15.829 -2.262 -14.696 1.00 0.00 1 GLY A CA 14
ATOM 10143 C C . GLY A 1 1 ? 15.171 -1.001 -14.151 1.00 0.00 1 GLY A C 14
ATOM 10144 O O . GLY A 1 1 ? 15.568 0.115 -14.499 1.00 0.00 1 GLY A O 14
ATOM 10150 N N . MET A 1 2 ? 14.158 -1.189 -13.297 1.00 0.00 2 MET A N 14
ATOM 10151 C CA . MET A 1 2 ? 13.428 -0.067 -12.699 1.00 0.00 2 MET A CA 14
ATOM 10152 C C . MET A 1 2 ? 13.085 -0.349 -11.212 1.00 0.00 2 MET A C 14
ATOM 10153 O O . MET A 1 2 ? 13.091 -1.508 -10.790 1.00 0.00 2 MET A O 14
ATOM 10167 N N . PRO A 1 3 ? 12.777 0.693 -10.405 1.00 0.00 3 PRO A N 14
ATOM 10168 C CA . PRO A 1 3 ? 12.425 0.512 -8.954 1.00 0.00 3 PRO A CA 14
ATOM 10169 C C . PRO A 1 3 ? 11.214 -0.403 -8.771 1.00 0.00 3 PRO A C 14
ATOM 10170 O O . PRO A 1 3 ? 10.338 -0.470 -9.640 1.00 0.00 3 PRO A O 14
ATOM 10181 N N . ARG A 1 4 ? 11.183 -1.115 -7.639 1.00 0.00 4 ARG A N 14
ATOM 10182 C CA . ARG A 1 4 ? 10.089 -2.045 -7.334 1.00 0.00 4 ARG A CA 14
ATOM 10183 C C . ARG A 1 4 ? 8.737 -1.341 -7.443 1.00 0.00 4 ARG A C 14
ATOM 10184 O O . ARG A 1 4 ? 8.666 -0.110 -7.488 1.00 0.00 4 ARG A O 14
ATOM 10205 N N . ASP A 1 5 ? 7.670 -2.143 -7.514 1.00 0.00 5 ASP A N 14
ATOM 10206 C CA . ASP A 1 5 ? 6.309 -1.621 -7.652 1.00 0.00 5 ASP A CA 14
ATOM 10207 C C . ASP A 1 5 ? 5.850 -0.884 -6.369 1.00 0.00 5 ASP A C 14
ATOM 10208 O O . ASP A 1 5 ? 6.332 -1.193 -5.277 1.00 0.00 5 ASP A O 14
ATOM 10217 N N . PRO A 1 6 ? 4.911 0.086 -6.477 1.00 0.00 6 PRO A N 14
ATOM 10218 C CA . PRO A 1 6 ? 4.393 0.849 -5.284 1.00 0.00 6 PRO A CA 14
ATOM 10219 C C . PRO A 1 6 ? 3.845 -0.080 -4.195 1.00 0.00 6 PRO A C 14
ATOM 10220 O O . PRO A 1 6 ? 3.805 0.292 -3.017 1.00 0.00 6 PRO A O 14
ATOM 10231 N N . GLU A 1 7 ? 3.406 -1.278 -4.606 1.00 0.00 7 GLU A N 14
ATOM 10232 C CA . GLU A 1 7 ? 2.838 -2.249 -3.675 1.00 0.00 7 GLU A CA 14
ATOM 10233 C C . GLU A 1 7 ? 3.856 -2.609 -2.594 1.00 0.00 7 GLU A C 14
ATOM 10234 O O . GLU A 1 7 ? 3.504 -2.712 -1.413 1.00 0.00 7 GLU A O 14
ATOM 10246 N N . GLN A 1 8 ? 5.124 -2.780 -3.000 1.00 0.00 8 GLN A N 14
ATOM 10247 C CA . GLN A 1 8 ? 6.195 -3.105 -2.051 1.00 0.00 8 GLN A CA 14
ATOM 10248 C C . GLN A 1 8 ? 6.339 -1.975 -1.025 1.00 0.00 8 GLN A C 14
ATOM 10249 O O . GLN A 1 8 ? 6.494 -2.228 0.174 1.00 0.00 8 GLN A O 14
ATOM 10263 N N . ARG A 1 9 ? 6.269 -0.729 -1.512 1.00 0.00 9 ARG A N 14
ATOM 10264 C CA . ARG A 1 9 ? 6.371 0.448 -0.649 1.00 0.00 9 ARG A CA 14
ATOM 10265 C C . ARG A 1 9 ? 5.220 0.469 0.360 1.00 0.00 9 ARG A C 14
ATOM 10266 O O . ARG A 1 9 ? 5.415 0.803 1.527 1.00 0.00 9 ARG A O 14
ATOM 10287 N N . TYR A 1 10 ? 4.019 0.129 -0.117 1.00 0.00 10 TYR A N 14
ATOM 10288 C CA . TYR A 1 10 ? 2.818 0.119 0.722 1.00 0.00 10 TYR A CA 14
ATOM 10289 C C . TYR A 1 10 ? 2.971 -0.861 1.903 1.00 0.00 10 TYR A C 14
ATOM 10290 O O . TYR A 1 10 ? 2.698 -0.503 3.049 1.00 0.00 10 TYR A O 14
ATOM 10308 N N . GLU A 1 11 ? 3.391 -2.089 1.601 1.00 0.00 11 GLU A N 14
ATOM 10309 C CA . GLU A 1 11 ? 3.545 -3.128 2.626 1.00 0.00 11 GLU A CA 14
ATOM 10310 C C . GLU A 1 11 ? 4.578 -2.698 3.659 1.00 0.00 11 GLU A C 14
ATOM 10311 O O . GLU A 1 11 ? 4.348 -2.809 4.874 1.00 0.00 11 GLU A O 14
ATOM 10323 N N . GLN A 1 12 ? 5.698 -2.177 3.167 1.00 0.00 12 GLN A N 14
ATOM 10324 C CA . GLN A 1 12 ? 6.761 -1.696 4.030 1.00 0.00 12 GLN A CA 14
ATOM 10325 C C . GLN A 1 12 ? 6.280 -0.527 4.873 1.00 0.00 12 GLN A C 14
ATOM 10326 O O . GLN A 1 12 ? 6.655 -0.407 6.041 1.00 0.00 12 GLN A O 14
ATOM 10340 N N . CYS A 1 13 ? 5.476 0.361 4.259 1.00 0.00 13 CYS A N 14
ATOM 10341 C CA . CYS A 1 13 ? 5.000 1.547 4.951 1.00 0.00 13 CYS A CA 14
ATOM 10342 C C . CYS A 1 13 ? 3.956 1.204 6.031 1.00 0.00 13 CYS A C 14
ATOM 10343 O O . CYS A 1 13 ? 3.909 1.856 7.080 1.00 0.00 13 CYS A O 14
ATOM 10350 N N . GLN A 1 14 ? 3.148 0.150 5.784 1.00 0.00 14 GLN A N 14
ATOM 10351 C CA . GLN A 1 14 ? 2.148 -0.290 6.773 1.00 0.00 14 GLN A CA 14
ATOM 10352 C C . GLN A 1 14 ? 2.837 -0.736 8.047 1.00 0.00 14 GLN A C 14
ATOM 10353 O O . GLN A 1 14 ? 2.406 -0.384 9.152 1.00 0.00 14 GLN A O 14
ATOM 10367 N N . GLN A 1 15 ? 3.949 -1.463 7.887 1.00 0.00 15 GLN A N 14
ATOM 10368 C CA . GLN A 1 15 ? 4.745 -1.901 9.028 1.00 0.00 15 GLN A CA 14
ATOM 10369 C C . GLN A 1 15 ? 5.294 -0.678 9.769 1.00 0.00 15 GLN A C 14
ATOM 10370 O O . GLN A 1 15 ? 5.314 -0.643 11.004 1.00 0.00 15 GLN A O 14
ATOM 10384 N N . GLN A 1 16 ? 5.728 0.331 8.993 1.00 0.00 16 GLN A N 14
ATOM 10385 C CA . GLN A 1 16 ? 6.269 1.567 9.552 1.00 0.00 16 GLN A CA 14
ATOM 10386 C C . GLN A 1 16 ? 5.218 2.342 10.347 1.00 0.00 16 GLN A C 14
ATOM 10387 O O . GLN A 1 16 ? 5.536 2.909 11.396 1.00 0.00 16 GLN A O 14
ATOM 10401 N N . CYS A 1 17 ? 3.969 2.403 9.828 1.00 0.00 17 CYS A N 14
ATOM 10402 C CA . CYS A 1 17 ? 2.912 3.159 10.510 1.00 0.00 17 CYS A CA 14
ATOM 10403 C C . CYS A 1 17 ? 2.637 2.592 11.903 1.00 0.00 17 CYS A C 14
ATOM 10404 O O . CYS A 1 17 ? 2.558 3.344 12.883 1.00 0.00 17 CYS A O 14
ATOM 10411 N N . GLU A 1 18 ? 2.493 1.263 11.984 1.00 0.00 18 GLU A N 14
ATOM 10412 C CA . GLU A 1 18 ? 2.221 0.594 13.259 1.00 0.00 18 GLU A CA 14
ATOM 10413 C C . GLU A 1 18 ? 3.453 0.629 14.174 1.00 0.00 18 GLU A C 14
ATOM 10414 O O . GLU A 1 18 ? 3.335 0.868 15.380 1.00 0.00 18 GLU A O 14
ATOM 10426 N N . ARG A 1 19 ? 4.625 0.350 13.591 1.00 0.00 19 ARG A N 14
ATOM 10427 C CA . ARG A 1 19 ? 5.877 0.306 14.350 1.00 0.00 19 ARG A CA 14
ATOM 10428 C C . ARG A 1 19 ? 6.213 1.675 14.952 1.00 0.00 19 ARG A C 14
ATOM 10429 O O . ARG A 1 19 ? 6.620 1.764 16.116 1.00 0.00 19 ARG A O 14
ATOM 10450 N N . GLN A 1 20 ? 6.076 2.732 14.138 1.00 0.00 20 GLN A N 14
ATOM 10451 C CA . GLN A 1 20 ? 6.404 4.089 14.581 1.00 0.00 20 GLN A CA 14
ATOM 10452 C C . GLN A 1 20 ? 5.504 4.517 15.740 1.00 0.00 20 GLN A C 14
ATOM 10453 O O . GLN A 1 20 ? 5.995 5.038 16.740 1.00 0.00 20 GLN A O 14
ATOM 10467 N N . ARG A 1 21 ? 4.184 4.250 15.601 1.00 0.00 21 ARG A N 14
ATOM 10468 C CA . ARG A 1 21 ? 3.161 4.578 16.637 1.00 0.00 21 ARG A CA 14
ATOM 10469 C C . ARG A 1 21 ? 3.580 5.765 17.553 1.00 0.00 21 ARG A C 14
ATOM 10470 O O . ARG A 1 21 ? 3.500 5.674 18.790 1.00 0.00 21 ARG A O 14
ATOM 10491 N N . ARG A 1 22 ? 4.077 6.857 16.933 1.00 0.00 22 ARG A N 14
ATOM 10492 C CA . ARG A 1 22 ? 4.564 8.015 17.705 1.00 0.00 22 ARG A CA 14
ATOM 10493 C C . ARG A 1 22 ? 3.949 9.346 17.245 1.00 0.00 22 ARG A C 14
ATOM 10494 O O . ARG A 1 22 ? 4.458 9.996 16.329 1.00 0.00 22 ARG A O 14
ATOM 10515 N N . GLY A 1 23 ? 2.940 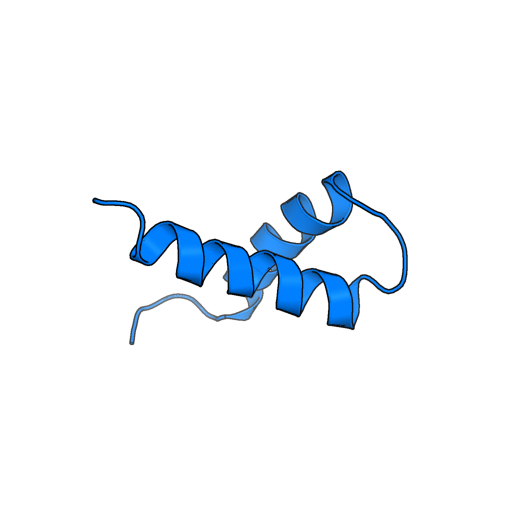9.800 17.992 1.00 0.00 23 GLY A N 14
ATOM 10516 C CA . GLY A 1 23 ? 2.338 11.126 17.793 1.00 0.00 23 GLY A CA 14
ATOM 10517 C C . GLY A 1 23 ? 1.922 11.418 16.346 1.00 0.00 23 GLY A C 14
ATOM 10518 O O . GLY A 1 23 ? 1.155 10.675 15.734 1.00 0.00 23 GLY A O 14
ATOM 10522 N N . GLN A 1 24 ? 2.389 12.573 15.856 1.00 0.00 24 GLN A N 14
ATOM 10523 C CA . GLN A 1 24 ? 2.042 13.091 14.527 1.00 0.00 24 GLN A CA 14
ATOM 10524 C C . GLN A 1 24 ? 2.456 12.133 13.407 1.00 0.00 24 GLN A C 14
ATOM 10525 O O . GLN A 1 24 ? 1.752 12.016 12.399 1.00 0.00 24 GLN A O 14
ATOM 10539 N N . GLU A 1 25 ? 3.595 11.464 13.581 1.00 0.00 25 GLU A N 14
ATOM 10540 C CA . GLU A 1 25 ? 4.095 10.531 12.561 1.00 0.00 25 GLU A CA 14
ATOM 10541 C C . GLU A 1 25 ? 3.053 9.441 12.247 1.00 0.00 25 GLU A C 14
ATOM 10542 O O . GLU A 1 25 ? 3.066 8.861 11.157 1.00 0.00 25 GLU A O 14
ATOM 10554 N N . GLN A 1 26 ? 2.146 9.182 13.204 1.00 0.00 26 GLN A N 14
ATOM 10555 C CA . GLN A 1 26 ? 1.090 8.183 13.022 1.00 0.00 26 GLN A CA 14
ATOM 10556 C C . GLN A 1 26 ? 0.163 8.556 11.860 1.00 0.00 26 GLN A C 14
ATOM 10557 O O . GLN A 1 26 ? -0.252 7.686 11.084 1.00 0.00 26 GLN A O 14
ATOM 10571 N N . THR A 1 27 ? -0.188 9.851 11.766 1.00 0.00 27 THR A N 14
ATOM 10572 C CA . THR A 1 27 ? -1.109 10.325 10.721 1.00 0.00 27 THR A CA 14
ATOM 10573 C C . THR A 1 27 ? -0.413 10.523 9.369 1.00 0.00 27 THR A C 14
ATOM 10574 O O . THR A 1 27 ? -0.985 10.193 8.329 1.00 0.00 27 THR A O 14
ATOM 10585 N N . LEU A 1 28 ? 0.827 11.048 9.383 1.00 0.00 28 LEU A N 14
ATOM 10586 C CA . LEU A 1 28 ? 1.581 11.253 8.134 1.00 0.00 28 LEU A CA 14
ATOM 10587 C C . LEU A 1 28 ? 1.852 9.921 7.445 1.00 0.00 28 LEU A C 14
ATOM 10588 O O . LEU A 1 28 ? 1.660 9.790 6.232 1.00 0.00 28 LEU A O 14
ATOM 10604 N N . CYS A 1 29 ? 2.282 8.930 8.234 1.00 0.00 29 CYS A N 14
ATOM 10605 C CA . CYS A 1 29 ? 2.562 7.594 7.710 1.00 0.00 29 CYS A CA 14
ATOM 10606 C C . CYS A 1 29 ? 1.295 6.971 7.139 1.00 0.00 29 CYS A C 14
ATOM 10607 O O . CYS A 1 29 ? 1.300 6.434 6.026 1.00 0.00 29 CYS A O 14
ATOM 10614 N N . ARG A 1 30 ? 0.214 7.039 7.920 1.00 0.00 30 ARG A N 14
ATOM 10615 C CA . ARG A 1 30 ? -1.075 6.477 7.518 1.00 0.00 30 ARG A CA 14
ATOM 10616 C C . ARG A 1 30 ? -1.588 7.158 6.245 1.00 0.00 30 ARG A C 14
ATOM 10617 O O . ARG A 1 30 ? -2.160 6.504 5.369 1.00 0.00 30 ARG A O 14
ATOM 10638 N N . ARG A 1 31 ? -1.416 8.478 6.177 1.00 0.00 31 ARG A N 14
ATOM 10639 C CA . ARG A 1 31 ? -1.907 9.263 5.048 1.00 0.00 31 ARG A CA 14
ATOM 10640 C C . ARG A 1 31 ? -1.293 8.764 3.736 1.00 0.00 31 ARG A C 14
ATOM 10641 O O . ARG A 1 31 ? -2.011 8.546 2.754 1.00 0.00 31 ARG A O 14
ATOM 10662 N N . ARG A 1 32 ? 0.036 8.580 3.729 1.00 0.00 32 ARG A N 14
ATOM 10663 C CA . ARG A 1 32 ? 0.737 8.100 2.535 1.00 0.00 32 ARG A CA 14
ATOM 10664 C C . ARG A 1 32 ? 0.380 6.646 2.210 1.00 0.00 32 ARG A C 14
ATOM 10665 O O . ARG A 1 32 ? 0.205 6.293 1.043 1.00 0.00 32 ARG A O 14
ATOM 10686 N N . CYS A 1 33 ? 0.296 5.804 3.251 1.00 0.00 33 CYS A N 14
ATOM 10687 C CA . CYS A 1 33 ? 0.003 4.373 3.067 1.00 0.00 33 CYS A CA 14
ATOM 10688 C C . CYS A 1 33 ? -1.372 4.160 2.432 1.00 0.00 33 CYS A C 14
ATOM 10689 O O . CYS A 1 33 ? -1.517 3.355 1.505 1.00 0.00 33 CYS A O 14
ATOM 10696 N N . GLU A 1 34 ? -2.369 4.910 2.909 1.00 0.00 34 GLU A N 14
ATOM 10697 C CA . GLU A 1 34 ? -3.733 4.820 2.369 1.00 0.00 34 GLU A CA 14
ATOM 10698 C C . GLU A 1 34 ? -3.832 5.457 0.978 1.00 0.00 34 GLU A C 14
ATOM 10699 O O . GLU A 1 34 ? -4.631 5.012 0.146 1.00 0.00 34 GLU A O 14
ATOM 10711 N N . GLN A 1 35 ? -3.030 6.506 0.737 1.00 0.00 35 GLN A N 14
ATOM 10712 C CA . GLN A 1 35 ? -3.053 7.203 -0.551 1.00 0.00 35 GLN A CA 14
ATOM 10713 C C . GLN A 1 35 ? -2.681 6.240 -1.682 1.00 0.00 35 GLN A C 14
ATOM 10714 O O . GLN A 1 35 ? -3.329 6.228 -2.730 1.00 0.00 35 GLN A O 14
ATOM 10728 N N . ARG A 1 36 ? -1.659 5.412 -1.438 1.00 0.00 36 ARG A N 14
ATOM 10729 C CA . ARG A 1 36 ? -1.221 4.416 -2.403 1.00 0.00 36 ARG A CA 14
ATOM 10730 C C . ARG A 1 36 ? -2.260 3.312 -2.542 1.00 0.00 36 ARG A C 14
ATOM 10731 O O . ARG A 1 36 ? -2.492 2.828 -3.639 1.00 0.00 36 ARG A O 14
ATOM 10752 N N . ARG A 1 37 ? -2.878 2.915 -1.409 1.00 0.00 37 ARG A N 14
ATOM 10753 C CA . ARG A 1 37 ? -3.888 1.844 -1.415 1.00 0.00 37 ARG A CA 14
ATOM 10754 C C . ARG A 1 37 ? -5.061 2.223 -2.321 1.00 0.00 37 ARG A C 14
ATOM 10755 O O . ARG A 1 37 ? -5.468 1.439 -3.183 1.00 0.00 37 ARG A O 14
ATOM 10776 N N . GLN A 1 38 ? -5.570 3.441 -2.143 1.00 0.00 38 GLN A N 14
ATOM 10777 C CA . GLN A 1 38 ? -6.662 3.951 -2.975 1.00 0.00 38 GLN A CA 14
ATOM 10778 C C . GLN A 1 38 ? -6.186 4.123 -4.421 1.00 0.00 38 GLN A C 14
ATOM 10779 O O . GLN A 1 38 ? -6.927 3.858 -5.373 1.00 0.00 38 GLN A O 14
ATOM 10793 N N . GLN A 1 39 ? -4.949 4.597 -4.561 1.00 0.00 39 GLN A N 14
ATOM 10794 C CA . GLN A 1 39 ? -4.339 4.857 -5.858 1.00 0.00 39 GLN A CA 14
ATOM 10795 C C . GLN A 1 39 ? -4.220 3.574 -6.697 1.00 0.00 39 GLN A C 14
ATOM 10796 O O . GLN A 1 39 ? -4.451 3.601 -7.908 1.00 0.00 39 GLN A O 14
ATOM 10810 N N . GLU A 1 40 ? -3.820 2.468 -6.052 1.00 0.00 40 GLU A N 14
ATOM 10811 C CA . GLU A 1 40 ? -3.633 1.196 -6.760 1.00 0.00 40 GLU A CA 14
ATOM 10812 C C . GLU A 1 40 ? -4.965 0.544 -7.143 1.00 0.00 40 GLU A C 14
ATOM 10813 O O . GLU A 1 40 ? -5.065 -0.097 -8.196 1.00 0.00 40 GLU A O 14
ATOM 10825 N N . GLU A 1 41 ? -5.981 0.704 -6.283 1.00 0.00 41 GLU A N 14
ATOM 10826 C CA . GLU A 1 41 ? -7.304 0.115 -6.537 1.00 0.00 41 GLU A CA 14
ATOM 10827 C C . GLU A 1 41 ? -7.970 0.723 -7.774 1.00 0.00 41 GLU A C 14
ATOM 10828 O O . GLU A 1 41 ? -8.599 0.007 -8.560 1.00 0.00 41 GLU A O 14
ATOM 10840 N N . ARG A 1 42 ? -7.842 2.047 -7.929 1.00 0.00 42 ARG A N 14
ATOM 10841 C CA . ARG A 1 42 ? -8.450 2.756 -9.062 1.00 0.00 42 ARG A CA 14
ATOM 10842 C C . ARG A 1 42 ? -7.753 2.445 -10.384 1.00 0.00 42 ARG A C 14
ATOM 10843 O O . ARG A 1 42 ? -8.384 2.523 -11.446 1.00 0.00 42 ARG A O 14
ATOM 10864 N N . GLU A 1 43 ? -6.469 2.028 -10.320 1.00 0.00 43 GLU A N 14
ATOM 10865 C CA . GLU A 1 43 ? -5.749 1.637 -11.533 1.00 0.00 43 GLU A CA 14
ATOM 10866 C C . GLU A 1 43 ? -6.514 0.512 -12.194 1.00 0.00 43 GLU A C 14
ATOM 10867 O O . GLU A 1 43 ? -6.584 -0.599 -11.654 1.00 0.00 43 GLU A O 14
ATOM 10879 N N . ARG A 1 44 ? -7.186 0.839 -13.299 1.00 0.00 44 ARG A N 14
ATOM 10880 C CA . ARG A 1 44 ? -8.067 -0.111 -13.955 1.00 0.00 44 ARG A CA 14
ATOM 10881 C C . ARG A 1 44 ? -7.339 -1.399 -14.295 1.00 0.00 44 ARG A C 14
ATOM 10882 O O . ARG A 1 44 ? -6.309 -1.387 -14.978 1.00 0.00 44 ARG A O 14
ATOM 10903 N N . GLN A 1 45 ? -7.894 -2.509 -13.811 1.00 0.00 45 GLN A N 14
ATOM 10904 C CA . GLN A 1 45 ? -7.320 -3.833 -14.053 1.00 0.00 45 GLN A CA 14
ATOM 10905 C C . GLN A 1 45 ? -7.893 -4.447 -15.326 1.00 0.00 45 GLN A C 14
ATOM 10906 O O . GLN A 1 45 ? -9.012 -4.107 -15.672 1.00 0.00 45 GLN A O 14
ATOM 10921 N N . GLY A 1 1 ? 13.896 -2.476 -14.940 1.00 0.00 1 GLY A N 15
ATOM 10922 C CA . GLY A 1 1 ? 12.445 -2.139 -14.877 1.00 0.00 1 GLY A CA 15
ATOM 10923 C C . GLY A 1 1 ? 11.713 -3.186 -14.045 1.00 0.00 1 GLY A C 15
ATOM 10924 O O . GLY A 1 1 ? 12.243 -3.678 -13.043 1.00 0.00 1 GLY A O 15
ATOM 10930 N N . MET A 1 2 ? 10.488 -3.520 -14.469 1.00 0.00 2 MET A N 15
ATOM 10931 C CA . MET A 1 2 ? 9.667 -4.509 -13.766 1.00 0.00 2 MET A CA 15
ATOM 10932 C C . MET A 1 2 ? 9.597 -4.203 -12.232 1.00 0.00 2 MET A C 15
ATOM 10933 O O . MET A 1 2 ? 10.058 -5.011 -11.409 1.00 0.00 2 MET A O 15
ATOM 10947 N N . PRO A 1 3 ? 9.032 -3.039 -11.827 1.00 0.00 3 PRO A N 15
ATOM 10948 C CA . PRO A 1 3 ? 8.924 -2.657 -10.372 1.00 0.00 3 PRO A CA 15
ATOM 10949 C C . PRO A 1 3 ? 8.130 -3.687 -9.567 1.00 0.00 3 PRO A C 15
ATOM 10950 O O . PRO A 1 3 ? 7.248 -4.362 -10.106 1.00 0.00 3 PRO A O 15
ATOM 10961 N N . ARG A 1 4 ? 8.452 -3.794 -8.273 1.00 0.00 4 ARG A N 15
ATOM 10962 C CA . ARG A 1 4 ? 7.772 -4.737 -7.382 1.00 0.00 4 ARG A CA 15
ATOM 10963 C C . ARG A 1 4 ? 6.280 -4.431 -7.309 1.00 0.00 4 ARG A C 15
ATOM 10964 O O . ARG A 1 4 ? 5.850 -3.313 -7.614 1.00 0.00 4 ARG A O 15
ATOM 10985 N N . ASP A 1 5 ? 5.494 -5.448 -6.947 1.00 0.00 5 ASP A N 15
ATOM 10986 C CA . ASP A 1 5 ? 4.039 -5.320 -6.883 1.00 0.00 5 ASP A CA 15
ATOM 10987 C C . ASP A 1 5 ? 3.612 -4.252 -5.845 1.00 0.00 5 ASP A C 15
ATOM 10988 O O . ASP A 1 5 ? 4.316 -4.039 -4.854 1.00 0.00 5 ASP A O 15
ATOM 10997 N N . PRO A 1 6 ? 2.471 -3.549 -6.066 1.00 0.00 6 PRO A N 15
ATOM 10998 C CA . PRO A 1 6 ? 1.994 -2.473 -5.127 1.00 0.00 6 PRO A CA 15
ATOM 10999 C C . PRO A 1 6 ? 1.607 -3.018 -3.747 1.00 0.00 6 PRO A C 15
ATOM 11000 O O . PRO A 1 6 ? 1.591 -2.270 -2.764 1.00 0.00 6 PRO A O 15
ATOM 11011 N N . GLU A 1 7 ? 1.289 -4.319 -3.683 1.00 0.00 7 GLU A N 15
ATOM 11012 C CA . GLU A 1 7 ? 0.892 -4.954 -2.423 1.00 0.00 7 GLU A CA 15
ATOM 11013 C C . GLU A 1 7 ? 2.022 -4.857 -1.398 1.00 0.00 7 GLU A C 15
ATOM 11014 O O . GLU A 1 7 ? 1.781 -4.562 -0.223 1.00 0.00 7 GLU A O 15
ATOM 11026 N N . GLN A 1 8 ? 3.254 -5.101 -1.857 1.00 0.00 8 GLN A N 15
ATOM 11027 C CA . GLN A 1 8 ? 4.426 -5.035 -0.987 1.00 0.00 8 GLN A CA 15
ATOM 11028 C C . GLN A 1 8 ? 4.638 -3.619 -0.461 1.00 0.00 8 GLN A C 15
ATOM 11029 O O . GLN A 1 8 ? 4.981 -3.434 0.707 1.00 0.00 8 GLN A O 15
ATOM 11043 N N . ARG A 1 9 ? 4.402 -2.617 -1.325 1.00 0.00 9 ARG A N 15
ATOM 11044 C CA . ARG A 1 9 ? 4.564 -1.211 -0.933 1.00 0.00 9 ARG A CA 15
ATOM 11045 C C . ARG A 1 9 ? 3.638 -0.869 0.227 1.00 0.00 9 ARG A C 15
ATOM 11046 O O . ARG A 1 9 ? 4.038 -0.170 1.159 1.00 0.00 9 ARG A O 15
ATOM 11067 N N . TYR A 1 10 ? 2.410 -1.392 0.177 1.00 0.00 10 TYR A N 15
ATOM 11068 C CA . TYR A 1 10 ? 1.434 -1.173 1.246 1.00 0.00 10 TYR A CA 15
ATOM 11069 C C . TYR A 1 10 ? 1.966 -1.738 2.570 1.00 0.00 10 TYR A C 15
ATOM 11070 O O . TYR A 1 10 ? 1.890 -1.080 3.611 1.00 0.00 10 TYR A O 15
ATOM 11088 N N . GLU A 1 11 ? 2.471 -2.974 2.516 1.00 0.00 11 GLU A N 15
ATOM 11089 C CA . GLU A 1 11 ? 2.974 -3.658 3.708 1.00 0.00 11 GLU A CA 15
ATOM 11090 C C . GLU A 1 11 ? 4.145 -2.910 4.319 1.00 0.00 11 GLU A C 15
ATOM 11091 O O . GLU A 1 11 ? 4.166 -2.671 5.528 1.00 0.00 11 GLU A O 15
ATOM 11103 N N . GLN A 1 12 ? 5.096 -2.488 3.472 1.00 0.00 12 GLN A N 15
ATOM 11104 C CA . GLN A 1 12 ? 6.244 -1.713 3.948 1.00 0.00 12 GLN A CA 15
ATOM 11105 C C . GLN A 1 12 ? 5.800 -0.361 4.481 1.00 0.00 12 GLN A C 15
ATOM 11106 O O . GLN A 1 12 ? 6.347 0.130 5.471 1.00 0.00 12 GLN A O 15
ATOM 11120 N N . CYS A 1 13 ? 4.820 0.253 3.797 1.00 0.00 13 CYS A N 15
ATOM 11121 C CA . CYS A 1 13 ? 4.326 1.563 4.193 1.00 0.00 13 CYS A CA 15
ATOM 11122 C C . CYS A 1 13 ? 3.677 1.491 5.574 1.00 0.00 13 CYS A C 15
ATOM 11123 O O . CYS A 1 13 ? 3.922 2.347 6.430 1.00 0.00 13 CYS A O 15
ATOM 11130 N N . GLN A 1 14 ? 2.882 0.435 5.796 1.00 0.00 14 GLN A N 15
ATOM 11131 C CA . GLN A 1 14 ? 2.238 0.212 7.094 1.00 0.00 14 GLN A CA 15
ATOM 11132 C C . GLN A 1 14 ? 3.293 -0.019 8.175 1.00 0.00 14 GLN A C 15
ATOM 11133 O O . GLN A 1 14 ? 3.190 0.517 9.284 1.00 0.00 14 GLN A O 15
ATOM 11147 N N . GLN A 1 15 ? 4.339 -0.773 7.815 1.00 0.00 15 GLN A N 15
ATOM 11148 C CA . GLN A 1 15 ? 5.463 -1.028 8.714 1.00 0.00 15 GLN A CA 15
ATOM 11149 C C . GLN A 1 15 ? 6.177 0.276 9.056 1.00 0.00 15 GLN A C 15
ATOM 11150 O O . GLN A 1 15 ? 6.640 0.461 10.185 1.00 0.00 15 GLN A O 15
ATOM 11164 N N . GLN A 1 16 ? 6.276 1.171 8.062 1.00 0.00 16 GLN A N 15
ATOM 11165 C CA . GLN A 1 16 ? 6.944 2.451 8.241 1.00 0.00 16 GLN A CA 15
ATOM 11166 C C . GLN A 1 16 ? 6.257 3.240 9.358 1.00 0.00 16 GLN A C 15
ATOM 11167 O O . GLN A 1 16 ? 6.933 3.817 10.220 1.00 0.00 16 GLN A O 15
ATOM 11181 N N . CYS A 1 17 ? 4.908 3.221 9.371 1.00 0.00 17 CYS A N 15
ATOM 11182 C CA . CYS A 1 17 ? 4.155 3.899 10.432 1.00 0.00 17 CYS A CA 15
ATOM 11183 C C . CYS A 1 17 ? 4.471 3.281 11.794 1.00 0.00 17 CYS A C 15
ATOM 11184 O O . CYS A 1 17 ? 4.662 4.001 12.784 1.00 0.00 17 CYS A O 15
ATOM 11191 N N . GLU A 1 18 ? 4.556 1.944 11.831 1.00 0.00 18 GLU A N 15
ATOM 11192 C CA . GLU A 1 18 ? 4.878 1.224 13.066 1.00 0.00 18 GLU A CA 15
ATOM 11193 C C . GLU A 1 18 ? 6.270 1.630 13.562 1.00 0.00 18 GLU A C 15
ATOM 11194 O O . GLU A 1 18 ? 6.470 1.873 14.756 1.00 0.00 18 GLU A O 15
ATOM 11206 N N . ARG A 1 19 ? 7.215 1.726 12.623 1.00 0.00 19 ARG A N 15
ATOM 11207 C CA . ARG A 1 19 ? 8.587 2.130 12.933 1.00 0.00 19 ARG A CA 15
ATOM 11208 C C . ARG A 1 19 ? 8.603 3.557 13.497 1.00 0.00 19 ARG A C 15
ATOM 11209 O O . ARG A 1 19 ? 9.352 3.857 14.432 1.00 0.00 19 ARG A O 15
ATOM 11230 N N . GLN A 1 20 ? 7.778 4.430 12.905 1.00 0.00 20 GLN A N 15
ATOM 11231 C CA . GLN A 1 20 ? 7.696 5.836 13.323 1.00 0.00 20 GLN A CA 15
ATOM 11232 C C . GLN A 1 20 ? 6.694 6.052 14.477 1.00 0.00 20 GLN A C 15
ATOM 11233 O O . GLN A 1 20 ? 6.474 7.189 14.891 1.00 0.00 20 GLN A O 15
ATOM 11247 N N . ARG A 1 21 ? 6.075 4.957 14.971 1.00 0.00 21 ARG A N 15
ATOM 11248 C CA . ARG A 1 21 ? 5.080 5.029 16.063 1.00 0.00 21 ARG A CA 15
ATOM 11249 C C . ARG A 1 21 ? 5.514 6.017 17.168 1.00 0.00 21 ARG A C 15
ATOM 11250 O O . ARG A 1 21 ? 6.251 5.653 18.089 1.00 0.00 21 ARG A O 15
ATOM 11271 N N . ARG A 1 22 ? 5.017 7.254 17.068 1.00 0.00 22 ARG A N 15
ATOM 11272 C CA . ARG A 1 22 ? 5.310 8.302 18.061 1.00 0.00 22 ARG A CA 15
ATOM 11273 C C . ARG A 1 22 ? 4.079 9.201 18.338 1.00 0.00 22 ARG A C 15
ATOM 11274 O O . ARG A 1 22 ? 4.156 10.122 19.158 1.00 0.00 22 ARG A O 15
ATOM 11295 N N . GLY A 1 23 ? 2.965 8.949 17.623 1.00 0.00 23 GLY A N 15
ATOM 11296 C CA . GLY A 1 23 ? 1.752 9.754 17.763 1.00 0.00 23 GLY A CA 15
ATOM 11297 C C . GLY A 1 23 ? 1.738 10.868 16.723 1.00 0.00 23 GLY A C 15
ATOM 11298 O O . GLY A 1 23 ? 2.793 11.360 16.334 1.00 0.00 23 GLY A O 15
ATOM 11302 N N . GLN A 1 24 ? 0.531 11.256 16.280 1.00 0.00 24 GLN A N 15
ATOM 11303 C CA . GLN A 1 24 ? 0.351 12.313 15.263 1.00 0.00 24 GLN A CA 15
ATOM 11304 C C . GLN A 1 24 ? 0.886 11.878 13.892 1.00 0.00 24 GLN A C 15
ATOM 11305 O O . GLN A 1 24 ? 0.113 11.702 12.945 1.00 0.00 24 GLN A O 15
ATOM 11319 N N . GLU A 1 25 ? 2.211 11.712 13.793 1.00 0.00 25 GLU A N 15
ATOM 11320 C CA . GLU A 1 25 ? 2.856 11.303 12.545 1.00 0.00 25 GLU A CA 15
ATOM 11321 C C . GLU A 1 25 ? 2.369 9.928 12.101 1.00 0.00 25 GLU A C 15
ATOM 11322 O O . GLU A 1 25 ? 2.182 9.686 10.904 1.00 0.00 25 GLU A O 15
ATOM 11334 N N . GLN A 1 26 ? 2.183 9.023 13.071 1.00 0.00 26 GLN A N 15
ATOM 11335 C CA . GLN A 1 26 ? 1.738 7.660 12.776 1.00 0.00 26 GLN A CA 15
ATOM 11336 C C . GLN A 1 26 ? 0.373 7.685 12.083 1.00 0.00 26 GLN A C 15
ATOM 11337 O O . GLN A 1 26 ? 0.151 6.967 11.103 1.00 0.00 26 GLN A O 15
ATOM 11351 N N . THR A 1 27 ? -0.529 8.522 12.599 1.00 0.00 27 THR A N 15
ATOM 11352 C CA . THR A 1 27 ? -1.870 8.655 12.032 1.00 0.00 27 THR A CA 15
ATOM 11353 C C . THR A 1 27 ? -1.791 9.241 10.614 1.00 0.00 27 THR A C 15
ATOM 11354 O O . THR A 1 27 ? -2.497 8.792 9.704 1.00 0.00 27 THR A O 15
ATOM 11365 N N . LEU A 1 28 ? -0.945 10.265 10.452 1.00 0.00 28 LEU A N 15
ATOM 11366 C CA . LEU A 1 28 ? -0.789 10.948 9.166 1.00 0.00 28 LEU A CA 15
ATOM 11367 C C . LEU A 1 28 ? -0.255 9.992 8.099 1.00 0.00 28 LEU A C 15
ATOM 11368 O O . LEU A 1 28 ? -0.779 9.949 6.980 1.00 0.00 28 LEU A O 15
ATOM 11384 N N . CYS A 1 29 ? 0.795 9.233 8.448 1.00 0.00 29 CYS A N 15
ATOM 11385 C CA . CYS A 1 29 ? 1.402 8.289 7.501 1.00 0.00 29 CYS A CA 15
ATOM 11386 C C . CYS A 1 29 ? 0.479 7.100 7.217 1.00 0.00 29 CYS A C 15
ATOM 11387 O O . CYS A 1 29 ? 0.531 6.520 6.129 1.00 0.00 29 CYS A O 15
ATOM 11394 N N . ARG A 1 30 ? -0.375 6.749 8.198 1.00 0.00 30 ARG A N 15
ATOM 11395 C CA . ARG A 1 30 ? -1.316 5.641 8.028 1.00 0.00 30 ARG A CA 15
ATOM 11396 C C . ARG A 1 30 ? -2.266 5.947 6.875 1.00 0.00 30 ARG A C 15
ATOM 11397 O O . ARG A 1 30 ? -2.489 5.106 5.999 1.00 0.00 30 ARG A O 15
ATOM 11418 N N . ARG A 1 31 ? -2.795 7.175 6.870 1.00 0.00 31 ARG A N 15
ATOM 11419 C CA . ARG A 1 31 ? -3.692 7.626 5.806 1.00 0.00 31 ARG A CA 15
ATOM 11420 C C . ARG A 1 31 ? -2.955 7.655 4.469 1.00 0.00 31 ARG A C 15
ATOM 11421 O O . ARG A 1 31 ? -3.509 7.283 3.434 1.00 0.00 31 ARG A O 15
ATOM 11442 N N . ARG A 1 32 ? -1.701 8.109 4.506 1.00 0.00 32 ARG A N 15
ATOM 11443 C CA . ARG A 1 32 ? -0.875 8.202 3.307 1.00 0.00 32 ARG A CA 15
ATOM 11444 C C . ARG A 1 32 ? -0.650 6.813 2.696 1.00 0.00 32 ARG A C 15
ATOM 11445 O O . ARG A 1 32 ? -0.699 6.647 1.475 1.00 0.00 32 ARG A O 15
ATOM 11466 N N . CYS A 1 33 ? -0.354 5.835 3.562 1.00 0.00 33 CYS A N 15
ATOM 11467 C CA . CYS A 1 33 ? -0.059 4.465 3.122 1.00 0.00 33 CYS A CA 15
ATOM 11468 C C . CYS A 1 33 ? -1.258 3.815 2.412 1.00 0.00 33 CYS A C 15
ATOM 11469 O O . CYS A 1 33 ? -1.100 3.200 1.342 1.00 0.00 33 CYS A O 15
ATOM 11476 N N . GLU A 1 34 ? -2.454 3.952 3.009 1.00 0.00 34 GLU A N 15
ATOM 11477 C CA . GLU A 1 34 ? -3.664 3.354 2.437 1.00 0.00 34 GLU A CA 15
ATOM 11478 C C . GLU A 1 34 ? -4.193 4.154 1.251 1.00 0.00 34 GLU A C 15
ATOM 11479 O O . GLU A 1 34 ? -4.631 3.571 0.254 1.00 0.00 34 GLU A O 15
ATOM 11491 N N . GLN A 1 35 ? -4.130 5.491 1.350 1.00 0.00 35 GLN A N 15
ATOM 11492 C CA . GLN A 1 35 ? -4.587 6.356 0.260 1.00 0.00 35 GLN A CA 15
ATOM 11493 C C . GLN A 1 35 ? -3.730 6.158 -0.982 1.00 0.00 35 GLN A C 15
ATOM 11494 O O . GLN A 1 35 ? -4.249 6.078 -2.085 1.00 0.00 35 GLN A O 15
ATOM 11508 N N . ARG A 1 36 ? -2.414 6.048 -0.780 1.00 0.00 36 ARG A N 15
ATOM 11509 C CA . ARG A 1 36 ? -1.472 5.853 -1.868 1.00 0.00 36 ARG A CA 15
ATOM 11510 C C . ARG A 1 36 ? -1.793 4.571 -2.612 1.00 0.00 36 ARG A C 15
ATOM 11511 O O . ARG A 1 36 ? -1.806 4.561 -3.841 1.00 0.00 36 ARG A O 15
ATOM 11532 N N . ARG A 1 37 ? -2.079 3.493 -1.856 1.00 0.00 37 ARG A N 15
ATOM 11533 C CA . ARG A 1 37 ? -2.420 2.206 -2.470 1.00 0.00 37 ARG A CA 15
ATOM 11534 C C . ARG A 1 37 ? -3.647 2.369 -3.371 1.00 0.00 37 ARG A C 15
ATOM 11535 O O . ARG A 1 37 ? -3.660 1.888 -4.509 1.00 0.00 37 ARG A O 15
ATOM 11556 N N . GLN A 1 38 ? -4.659 3.073 -2.858 1.00 0.00 38 GLN A N 15
ATOM 11557 C CA . GLN A 1 38 ? -5.884 3.329 -3.613 1.00 0.00 38 GLN A CA 15
ATOM 11558 C C . GLN A 1 38 ? -5.583 4.194 -4.851 1.00 0.00 38 GLN A C 15
ATOM 11559 O O . GLN A 1 38 ? -6.148 3.970 -5.927 1.00 0.00 38 GLN A O 15
ATOM 11573 N N . GLN A 1 39 ? -4.700 5.190 -4.678 1.00 0.00 39 GLN A N 15
ATOM 11574 C CA . GLN A 1 39 ? -4.329 6.101 -5.768 1.00 0.00 39 GLN A CA 15
ATOM 11575 C C . GLN A 1 39 ? -3.644 5.357 -6.912 1.00 0.00 39 GLN A C 15
ATOM 11576 O O . GLN A 1 39 ? -3.907 5.636 -8.087 1.00 0.00 39 GLN A O 15
ATOM 11590 N N . GLU A 1 40 ? -2.742 4.428 -6.562 1.00 0.00 40 GLU A N 15
ATOM 11591 C CA . GLU A 1 40 ? -2.005 3.662 -7.569 1.00 0.00 40 GLU A CA 15
ATOM 11592 C C . GLU A 1 40 ? -2.858 2.542 -8.168 1.00 0.00 40 GLU A C 15
ATOM 11593 O O . GLU A 1 40 ? -2.763 2.254 -9.366 1.00 0.00 40 GLU A O 15
ATOM 11605 N N . GLU A 1 41 ? -3.685 1.910 -7.325 1.00 0.00 41 GLU A N 15
ATOM 11606 C CA . GLU A 1 41 ? -4.555 0.814 -7.767 1.00 0.00 41 GLU A CA 15
ATOM 11607 C C . GLU A 1 41 ? -5.593 1.309 -8.787 1.00 0.00 41 GLU A C 15
ATOM 11608 O O . GLU A 1 41 ? -5.843 0.647 -9.799 1.00 0.00 41 GLU A O 15
ATOM 11620 N N . ARG A 1 42 ? -6.188 2.475 -8.505 1.00 0.00 42 ARG A N 15
ATOM 11621 C CA . ARG A 1 42 ? -7.202 3.063 -9.389 1.00 0.00 42 ARG A CA 15
ATOM 11622 C C . ARG A 1 42 ? -6.573 3.653 -10.649 1.00 0.00 42 ARG A C 15
ATOM 11623 O O . ARG A 1 42 ? -7.207 3.682 -11.710 1.00 0.00 42 ARG A O 15
ATOM 11644 N N . GLU A 1 43 ? -5.305 4.078 -10.537 1.00 0.00 43 GLU A N 15
ATOM 11645 C CA . GLU A 1 43 ? -4.579 4.612 -11.680 1.00 0.00 43 GLU A CA 15
ATOM 11646 C C . GLU A 1 43 ? -4.486 3.529 -12.751 1.00 0.00 43 GLU A C 15
ATOM 11647 O O . GLU A 1 43 ? -4.731 3.788 -13.935 1.00 0.00 43 GLU A O 15
ATOM 11659 N N . ARG A 1 44 ? -4.177 2.300 -12.309 1.00 0.00 44 ARG A N 15
ATOM 11660 C CA . ARG A 1 44 ? -4.108 1.161 -13.202 1.00 0.00 44 ARG A CA 15
ATOM 11661 C C . ARG A 1 44 ? -5.468 0.474 -13.282 1.00 0.00 44 ARG A C 15
ATOM 11662 O O . ARG A 1 44 ? -5.999 0.013 -12.266 1.00 0.00 44 ARG A O 15
ATOM 11683 N N . GLN A 1 45 ? -6.025 0.410 -14.494 1.00 0.00 45 GLN A N 15
ATOM 11684 C CA . GLN A 1 45 ? -7.337 -0.225 -14.717 1.00 0.00 45 GLN A CA 15
ATOM 11685 C C . GLN A 1 45 ? -7.360 -1.639 -14.143 1.00 0.00 45 GLN A C 15
ATOM 11686 O O . GLN A 1 45 ? -8.000 -1.832 -13.123 1.00 0.00 45 GLN A O 15
ATOM 11701 N N . GLY A 1 1 ? -7.034 -9.165 2.299 1.00 0.00 1 GLY A N 16
ATOM 11702 C CA . GLY A 1 1 ? -6.233 -8.344 1.345 1.00 0.00 1 GLY A CA 16
ATOM 11703 C C . GLY A 1 1 ? -6.034 -9.117 0.045 1.00 0.00 1 GLY A C 16
ATOM 11704 O O . GLY A 1 1 ? -6.118 -10.350 0.026 1.00 0.00 1 GLY A O 16
ATOM 11710 N N . MET A 1 2 ? -5.773 -8.381 -1.040 1.00 0.00 2 MET A N 16
ATOM 11711 C CA . MET A 1 2 ? -5.564 -8.986 -2.357 1.00 0.00 2 MET A CA 16
ATOM 11712 C C . MET A 1 2 ? -4.372 -9.985 -2.358 1.00 0.00 2 MET A C 16
ATOM 11713 O O . MET A 1 2 ? -4.531 -11.108 -2.844 1.00 0.00 2 MET A O 16
ATOM 11727 N N . PRO A 1 3 ? -3.177 -9.617 -1.821 1.00 0.00 3 PRO A N 16
ATOM 11728 C CA . PRO A 1 3 ? -1.999 -10.552 -1.794 1.00 0.00 3 PRO A CA 16
ATOM 11729 C C . PRO A 1 3 ? -2.199 -11.691 -0.797 1.00 0.00 3 PRO A C 16
ATOM 11730 O O . PRO A 1 3 ? -2.986 -11.569 0.147 1.00 0.00 3 PRO A O 16
ATOM 11741 N N . ARG A 1 4 ? -1.502 -12.812 -1.035 1.00 0.00 4 ARG A N 16
ATOM 11742 C CA . ARG A 1 4 ? -1.628 -13.995 -0.177 1.00 0.00 4 ARG A CA 16
ATOM 11743 C C . ARG A 1 4 ? -1.367 -13.642 1.288 1.00 0.00 4 ARG A C 16
ATOM 11744 O O . ARG A 1 4 ? -2.247 -13.823 2.137 1.00 0.00 4 ARG A O 16
ATOM 11765 N N . ASP A 1 5 ? -0.160 -13.133 1.578 1.00 0.00 5 ASP A N 16
ATOM 11766 C CA . ASP A 1 5 ? 0.193 -12.755 2.947 1.00 0.00 5 ASP A CA 16
ATOM 11767 C C . ASP A 1 5 ? -0.302 -11.321 3.274 1.00 0.00 5 ASP A C 16
ATOM 11768 O O . ASP A 1 5 ? 0.225 -10.358 2.709 1.00 0.00 5 ASP A O 16
ATOM 11777 N N . PRO A 1 6 ? -1.262 -11.139 4.217 1.00 0.00 6 PRO A N 16
ATOM 11778 C CA . PRO A 1 6 ? -1.727 -9.766 4.630 1.00 0.00 6 PRO A CA 16
ATOM 11779 C C . PRO A 1 6 ? -0.580 -8.933 5.214 1.00 0.00 6 PRO A C 16
ATOM 11780 O O . PRO A 1 6 ? -0.555 -7.705 5.088 1.00 0.00 6 PRO A O 16
ATOM 11791 N N . GLU A 1 7 ? 0.335 -9.622 5.907 1.00 0.00 7 GLU A N 16
ATOM 11792 C CA . GLU A 1 7 ? 1.459 -8.978 6.586 1.00 0.00 7 GLU A CA 16
ATOM 11793 C C . GLU A 1 7 ? 2.375 -8.251 5.593 1.00 0.00 7 GLU A C 16
ATOM 11794 O O . GLU A 1 7 ? 2.874 -7.163 5.890 1.00 0.00 7 GLU A O 16
ATOM 11806 N N . GLN A 1 8 ? 2.619 -8.878 4.434 1.00 0.00 8 GLN A N 16
ATOM 11807 C CA . GLN A 1 8 ? 3.509 -8.301 3.419 1.00 0.00 8 GLN A CA 16
ATOM 11808 C C . GLN A 1 8 ? 2.974 -6.968 2.900 1.00 0.00 8 GLN A C 16
ATOM 11809 O O . GLN A 1 8 ? 3.747 -6.026 2.685 1.00 0.00 8 GLN A O 16
ATOM 11823 N N . ARG A 1 9 ? 1.652 -6.895 2.693 1.00 0.00 9 ARG A N 16
ATOM 11824 C CA . ARG A 1 9 ? 1.020 -5.667 2.190 1.00 0.00 9 ARG A CA 16
ATOM 11825 C C . ARG A 1 9 ? 1.201 -4.527 3.197 1.00 0.00 9 ARG A C 16
ATOM 11826 O O . ARG A 1 9 ? 1.605 -3.421 2.832 1.00 0.00 9 ARG A O 16
ATOM 11847 N N . TYR A 1 10 ? 0.933 -4.829 4.474 1.00 0.00 10 TYR A N 16
ATOM 11848 C CA . TYR A 1 10 ? 1.088 -3.849 5.557 1.00 0.00 10 TYR A CA 16
ATOM 11849 C C . TYR A 1 10 ? 2.556 -3.471 5.760 1.00 0.00 10 TYR A C 16
ATOM 11850 O O . TYR A 1 10 ? 2.868 -2.322 6.073 1.00 0.00 10 TYR A O 16
ATOM 11868 N N . GLU A 1 11 ? 3.451 -4.446 5.574 1.00 0.00 11 GLU A N 16
ATOM 11869 C CA . GLU A 1 11 ? 4.887 -4.199 5.719 1.00 0.00 11 GLU A CA 16
ATOM 11870 C C . GLU A 1 11 ? 5.304 -3.109 4.727 1.00 0.00 11 GLU A C 16
ATOM 11871 O O . GLU A 1 11 ? 6.033 -2.178 5.084 1.00 0.00 11 GLU A O 16
ATOM 11883 N N . GLN A 1 12 ? 4.767 -3.199 3.501 1.00 0.00 12 GLN A N 16
ATOM 11884 C CA . GLN A 1 12 ? 5.005 -2.188 2.477 1.00 0.00 12 GLN A CA 16
ATOM 11885 C C . GLN A 1 12 ? 4.438 -0.838 2.941 1.00 0.00 12 GLN A C 16
ATOM 11886 O O . GLN A 1 12 ? 5.057 0.209 2.731 1.00 0.00 12 GLN A O 16
ATOM 11900 N N . CYS A 1 13 ? 3.259 -0.883 3.593 1.00 0.00 13 CYS A N 16
ATOM 11901 C CA . CYS A 1 13 ? 2.615 0.328 4.108 1.00 0.00 13 CYS A CA 16
ATOM 11902 C C . CYS A 1 13 ? 3.493 1.001 5.155 1.00 0.00 13 CYS A C 16
ATOM 11903 O O . CYS A 1 13 ? 3.620 2.229 5.178 1.00 0.00 13 CYS A O 16
ATOM 11910 N N . GLN A 1 14 ? 4.106 0.182 6.011 1.00 0.00 14 GLN A N 16
ATOM 11911 C CA . GLN A 1 14 ? 4.989 0.678 7.058 1.00 0.00 14 GLN A CA 16
ATOM 11912 C C . GLN A 1 14 ? 6.203 1.378 6.462 1.00 0.00 14 GLN A C 16
ATOM 11913 O O . GLN A 1 14 ? 6.665 2.381 6.997 1.00 0.00 14 GLN A O 16
ATOM 11927 N N . GLN A 1 15 ? 6.736 0.819 5.367 1.00 0.00 15 GLN A N 16
ATOM 11928 C CA . GLN A 1 15 ? 7.926 1.380 4.721 1.00 0.00 15 GLN A CA 16
ATOM 11929 C C . GLN A 1 15 ? 7.667 2.796 4.186 1.00 0.00 15 GLN A C 16
ATOM 11930 O O . GLN A 1 15 ? 8.503 3.693 4.363 1.00 0.00 15 GLN A O 16
ATOM 11944 N N . GLN A 1 16 ? 6.501 2.997 3.544 1.00 0.00 16 GLN A N 16
ATOM 11945 C CA . GLN A 1 16 ? 6.152 4.314 2.992 1.00 0.00 16 GLN A CA 16
ATOM 11946 C C . GLN A 1 16 ? 5.741 5.296 4.088 1.00 0.00 16 GLN A C 16
ATOM 11947 O O . GLN A 1 16 ? 6.225 6.436 4.118 1.00 0.00 16 GLN A O 16
ATOM 11961 N N . CYS A 1 17 ? 4.879 4.841 5.012 1.00 0.00 17 CYS A N 16
ATOM 11962 C CA . CYS A 1 17 ? 4.452 5.681 6.131 1.00 0.00 17 CYS A CA 16
ATOM 11963 C C . CYS A 1 17 ? 5.647 6.099 6.999 1.00 0.00 17 CYS A C 16
ATOM 11964 O O . CYS A 1 17 ? 5.766 7.269 7.377 1.00 0.00 17 CYS A O 16
ATOM 11971 N N . GLU A 1 18 ? 6.508 5.131 7.329 1.00 0.00 18 GLU A N 16
ATOM 11972 C CA . GLU A 1 18 ? 7.677 5.390 8.176 1.00 0.00 18 GLU A CA 16
ATOM 11973 C C . GLU A 1 18 ? 8.573 6.442 7.537 1.00 0.00 18 GLU A C 16
ATOM 11974 O O . GLU A 1 18 ? 9.102 7.320 8.229 1.00 0.00 18 GLU A O 16
ATOM 11986 N N . ARG A 1 19 ? 8.719 6.366 6.207 1.00 0.00 19 ARG A N 16
ATOM 11987 C CA . ARG A 1 19 ? 9.527 7.335 5.472 1.00 0.00 19 ARG A CA 16
ATOM 11988 C C . ARG A 1 19 ? 8.973 8.749 5.701 1.00 0.00 19 ARG A C 16
ATOM 11989 O O . ARG A 1 19 ? 9.738 9.701 5.888 1.00 0.00 19 ARG A O 16
ATOM 12010 N N . GLN A 1 20 ? 7.635 8.867 5.713 1.00 0.00 20 GLN A N 16
ATOM 12011 C CA . GLN A 1 20 ? 6.974 10.153 5.951 1.00 0.00 20 GLN A CA 16
ATOM 12012 C C . GLN A 1 20 ? 7.343 10.690 7.342 1.00 0.00 20 GLN A C 16
ATOM 12013 O O . GLN A 1 20 ? 7.603 11.884 7.507 1.00 0.00 20 GLN A O 16
ATOM 12027 N N . ARG A 1 21 ? 7.387 9.784 8.331 1.00 0.00 21 ARG A N 16
ATOM 12028 C CA . ARG A 1 21 ? 7.751 10.144 9.714 1.00 0.00 21 ARG A CA 16
ATOM 12029 C C . ARG A 1 21 ? 6.749 11.136 10.315 1.00 0.00 21 ARG A C 16
ATOM 12030 O O . ARG A 1 21 ? 6.843 12.345 10.086 1.00 0.00 21 ARG A O 16
ATOM 12051 N N . ARG A 1 22 ? 5.792 10.605 11.088 1.00 0.00 22 ARG A N 16
ATOM 12052 C CA . ARG A 1 22 ? 4.761 11.432 11.736 1.00 0.00 22 ARG A CA 16
ATOM 12053 C C . ARG A 1 22 ? 4.439 10.902 13.147 1.00 0.00 22 ARG A C 16
ATOM 12054 O O . ARG A 1 22 ? 5.078 9.961 13.627 1.00 0.00 22 ARG A O 16
ATOM 12075 N N . GLY A 1 23 ? 3.459 11.541 13.810 1.00 0.00 23 GLY A N 16
ATOM 12076 C CA . GLY A 1 23 ? 3.064 11.168 15.176 1.00 0.00 23 GLY A CA 16
ATOM 12077 C C . GLY A 1 23 ? 2.391 9.796 15.216 1.00 0.00 23 GLY A C 16
ATOM 12078 O O . GLY A 1 23 ? 3.032 8.782 14.946 1.00 0.00 23 GLY A O 16
ATOM 12082 N N . GLN A 1 24 ? 1.095 9.775 15.583 1.00 0.00 24 GLN A N 16
ATOM 12083 C CA . GLN A 1 24 ? 0.330 8.511 15.685 1.00 0.00 24 GLN A CA 16
ATOM 12084 C C . GLN A 1 24 ? 0.497 7.661 14.428 1.00 0.00 24 GLN A C 16
ATOM 12085 O O . GLN A 1 24 ? -0.184 7.876 13.420 1.00 0.00 24 GLN A O 16
ATOM 12099 N N . GLU A 1 25 ? 1.452 6.729 14.485 1.00 0.00 25 GLU A N 16
ATOM 12100 C CA . GLU A 1 25 ? 1.778 5.879 13.343 1.00 0.00 25 GLU A CA 16
ATOM 12101 C C . GLU A 1 25 ? 0.644 4.923 12.954 1.00 0.00 25 GLU A C 16
ATOM 12102 O O . GLU A 1 25 ? 0.425 4.693 11.777 1.00 0.00 25 GLU A O 16
ATOM 12114 N N . GLN A 1 26 ? -0.018 4.308 13.943 1.00 0.00 26 GLN A N 16
ATOM 12115 C CA . GLN A 1 26 ? -1.038 3.286 13.637 1.00 0.00 26 GLN A CA 16
ATOM 12116 C C . GLN A 1 26 ? -2.196 3.840 12.796 1.00 0.00 26 GLN A C 16
ATOM 12117 O O . GLN A 1 26 ? -2.551 3.258 11.751 1.00 0.00 26 GLN A O 16
ATOM 12131 N N . THR A 1 27 ? -2.776 4.960 13.241 1.00 0.00 27 THR A N 16
ATOM 12132 C CA . THR A 1 27 ? -3.908 5.566 12.534 1.00 0.00 27 THR A CA 16
ATOM 12133 C C . THR A 1 27 ? -3.473 6.183 11.200 1.00 0.00 27 THR A C 16
ATOM 12134 O O . THR A 1 27 ? -4.137 5.990 10.173 1.00 0.00 27 THR A O 16
ATOM 12145 N N . LEU A 1 28 ? -2.391 6.965 11.239 1.00 0.00 28 LEU A N 16
ATOM 12146 C CA . LEU A 1 28 ? -1.910 7.666 10.052 1.00 0.00 28 LEU A CA 16
ATOM 12147 C C . LEU A 1 28 ? -1.385 6.701 8.983 1.00 0.00 28 LEU A C 16
ATOM 12148 O O . LEU A 1 28 ? -1.615 6.918 7.799 1.00 0.00 28 LEU A O 16
ATOM 12164 N N . CYS A 1 29 ? -0.614 5.686 9.403 1.00 0.00 29 CYS A N 16
ATOM 12165 C CA . CYS A 1 29 ? 0.002 4.750 8.446 1.00 0.00 29 CYS A CA 16
ATOM 12166 C C . CYS A 1 29 ? -1.049 3.955 7.691 1.00 0.00 29 CYS A C 16
ATOM 12167 O O . CYS A 1 29 ? -0.931 3.768 6.473 1.00 0.00 29 CYS A O 16
ATOM 12174 N N . ARG A 1 30 ? -2.066 3.467 8.414 1.00 0.00 30 ARG A N 16
ATOM 12175 C CA . ARG A 1 30 ? -3.120 2.664 7.780 1.00 0.00 30 ARG A CA 16
ATOM 12176 C C . ARG A 1 30 ? -3.890 3.488 6.742 1.00 0.00 30 ARG A C 16
ATOM 12177 O O . ARG A 1 30 ? -4.073 3.051 5.591 1.00 0.00 30 ARG A O 16
ATOM 12198 N N . ARG A 1 31 ? -4.327 4.685 7.152 1.00 0.00 31 ARG A N 16
ATOM 12199 C CA . ARG A 1 31 ? -5.080 5.577 6.270 1.00 0.00 31 ARG A CA 16
ATOM 12200 C C . ARG A 1 31 ? -4.209 6.086 5.114 1.00 0.00 31 ARG A C 16
ATOM 12201 O O . ARG A 1 31 ? -4.649 6.125 3.966 1.00 0.00 31 ARG A O 16
ATOM 12222 N N . ARG A 1 32 ? -2.993 6.523 5.450 1.00 0.00 32 ARG A N 16
ATOM 12223 C CA . ARG A 1 32 ? -2.067 7.102 4.470 1.00 0.00 32 ARG A CA 16
ATOM 12224 C C . ARG A 1 32 ? -1.685 6.090 3.388 1.00 0.00 32 ARG A C 16
ATOM 12225 O O . ARG A 1 32 ? -1.683 6.423 2.201 1.00 0.00 32 ARG A O 16
ATOM 12246 N N . CYS A 1 33 ? -1.355 4.856 3.805 1.00 0.00 33 CYS A N 16
ATOM 12247 C CA . CYS A 1 33 ? -0.956 3.817 2.856 1.00 0.00 33 CYS A CA 16
ATOM 12248 C C . CYS A 1 33 ? -2.071 3.540 1.849 1.00 0.00 33 CYS A C 16
ATOM 12249 O O . CYS A 1 33 ? -1.808 3.434 0.645 1.00 0.00 33 CYS A O 16
ATOM 12256 N N . GLU A 1 34 ? -3.315 3.429 2.341 1.00 0.00 34 GLU A N 16
ATOM 12257 C CA . GLU A 1 34 ? -4.458 3.169 1.457 1.00 0.00 34 GLU A CA 16
ATOM 12258 C C . GLU A 1 34 ? -4.606 4.301 0.434 1.00 0.00 34 GLU A C 16
ATOM 12259 O O . GLU A 1 34 ? -4.865 4.051 -0.761 1.00 0.00 34 GLU A O 16
ATOM 12271 N N . GLN A 1 35 ? -4.409 5.545 0.900 1.00 0.00 35 GLN A N 16
ATOM 12272 C CA . GLN A 1 35 ? -4.501 6.715 0.027 1.00 0.00 35 GLN A CA 16
ATOM 12273 C C . GLN A 1 35 ? -3.442 6.658 -1.059 1.00 0.00 35 GLN A C 16
ATOM 12274 O O . GLN A 1 35 ? -3.715 6.984 -2.196 1.00 0.00 35 GLN A O 16
ATOM 12288 N N . ARG A 1 36 ? -2.228 6.245 -0.682 1.00 0.00 36 ARG A N 16
ATOM 12289 C CA . ARG A 1 36 ? -1.105 6.154 -1.611 1.00 0.00 36 ARG A CA 16
ATOM 12290 C C . ARG A 1 36 ? -1.385 5.167 -2.741 1.00 0.00 36 ARG A C 16
ATOM 12291 O O . ARG A 1 36 ? -1.014 5.422 -3.881 1.00 0.00 36 ARG A O 16
ATOM 12312 N N . ARG A 1 37 ? -2.007 4.020 -2.416 1.00 0.00 37 ARG A N 16
ATOM 12313 C CA . ARG A 1 37 ? -2.283 3.000 -3.439 1.00 0.00 37 ARG A CA 16
ATOM 12314 C C . ARG A 1 37 ? -3.203 3.568 -4.531 1.00 0.00 37 ARG A C 16
ATOM 12315 O O . ARG A 1 37 ? -2.888 3.484 -5.729 1.00 0.00 37 ARG A O 16
ATOM 12336 N N . GLN A 1 38 ? -4.317 4.180 -4.106 1.00 0.00 38 GLN A N 16
ATOM 12337 C CA . GLN A 1 38 ? -5.262 4.795 -5.053 1.00 0.00 38 GLN A CA 16
ATOM 12338 C C . GLN A 1 38 ? -4.634 6.024 -5.722 1.00 0.00 38 GLN A C 16
ATOM 12339 O O . GLN A 1 38 ? -4.823 6.266 -6.914 1.00 0.00 38 GLN A O 16
ATOM 12353 N N . GLN A 1 39 ? -3.913 6.796 -4.918 1.00 0.00 39 GLN A N 16
ATOM 12354 C CA . GLN A 1 39 ? -3.261 8.029 -5.352 1.00 0.00 39 GLN A CA 16
ATOM 12355 C C . GLN A 1 39 ? -2.226 7.770 -6.462 1.00 0.00 39 GLN A C 16
ATOM 12356 O O . GLN A 1 39 ? -2.222 8.463 -7.477 1.00 0.00 39 GLN A O 16
ATOM 12370 N N . GLU A 1 40 ? -1.380 6.758 -6.271 1.00 0.00 40 GLU A N 16
ATOM 12371 C CA . GLU A 1 40 ? -0.364 6.406 -7.270 1.00 0.00 40 GLU A CA 16
ATOM 12372 C C . GLU A 1 40 ? -1.014 5.966 -8.573 1.00 0.00 40 GLU A C 16
ATOM 12373 O O . GLU A 1 40 ? -0.529 6.295 -9.661 1.00 0.00 40 GLU A O 16
ATOM 12385 N N . GLU A 1 41 ? -2.104 5.208 -8.452 1.00 0.00 41 GLU A N 16
ATOM 12386 C CA . GLU A 1 41 ? -2.823 4.697 -9.615 1.00 0.00 41 GLU A CA 16
ATOM 12387 C C . GLU A 1 41 ? -3.406 5.832 -10.473 1.00 0.00 41 GLU A C 16
ATOM 12388 O O . GLU A 1 41 ? -3.437 5.728 -11.704 1.00 0.00 41 GLU A O 16
ATOM 12400 N N . ARG A 1 42 ? -3.922 6.884 -9.814 1.00 0.00 42 ARG A N 16
ATOM 12401 C CA . ARG A 1 42 ? -4.567 7.998 -10.525 1.00 0.00 42 ARG A CA 16
ATOM 12402 C C . ARG A 1 42 ? -3.579 9.101 -10.921 1.00 0.00 42 ARG A C 16
ATOM 12403 O O . ARG A 1 42 ? -3.775 9.768 -11.946 1.00 0.00 42 ARG A O 16
ATOM 12424 N N . GLU A 1 43 ? -2.507 9.272 -10.128 1.00 0.00 43 GLU A N 16
ATOM 12425 C CA . GLU A 1 43 ? -1.489 10.281 -10.449 1.00 0.00 43 GLU A CA 16
ATOM 12426 C C . GLU A 1 43 ? -0.795 9.936 -11.745 1.00 0.00 43 GLU A C 16
ATOM 12427 O O . GLU A 1 43 ? -0.593 10.808 -12.600 1.00 0.00 43 GLU A O 16
ATOM 12439 N N . ARG A 1 44 ? -0.482 8.643 -11.919 1.00 0.00 44 ARG A N 16
ATOM 12440 C CA . ARG A 1 44 ? 0.126 8.178 -13.149 1.00 0.00 44 ARG A CA 16
ATOM 12441 C C . ARG A 1 44 ? -0.961 7.749 -14.122 1.00 0.00 44 ARG A C 16
ATOM 12442 O O . ARG A 1 44 ? -1.695 6.789 -13.861 1.00 0.00 44 ARG A O 16
ATOM 12463 N N . GLN A 1 45 ? -1.089 8.492 -15.221 1.00 0.00 45 GLN A N 16
ATOM 12464 C CA . GLN A 1 45 ? -2.120 8.223 -16.219 1.00 0.00 45 GLN A CA 16
ATOM 12465 C C . GLN A 1 45 ? -1.844 6.912 -16.950 1.00 0.00 45 GLN A C 16
ATOM 12466 O O . GLN A 1 45 ? -0.694 6.505 -16.980 1.00 0.00 45 GLN A O 16
ATOM 12481 N N . GLY A 1 1 ? -0.818 -2.371 -12.341 1.00 0.00 1 GLY A N 17
ATOM 12482 C CA . GLY A 1 1 ? -0.648 -2.791 -10.920 1.00 0.00 1 GLY A CA 17
ATOM 12483 C C . GLY A 1 1 ? 0.597 -3.660 -10.793 1.00 0.00 1 GLY A C 17
ATOM 12484 O O . GLY A 1 1 ? 1.379 -3.779 -11.742 1.00 0.00 1 GLY A O 17
ATOM 12490 N N . MET A 1 2 ? 0.775 -4.266 -9.612 1.00 0.00 2 MET A N 17
ATOM 12491 C CA . MET A 1 2 ? 1.931 -5.130 -9.353 1.00 0.00 2 MET A CA 17
ATOM 12492 C C . MET A 1 2 ? 1.489 -6.492 -8.761 1.00 0.00 2 MET A C 17
ATOM 12493 O O . MET A 1 2 ? 0.443 -6.568 -8.111 1.00 0.00 2 MET A O 17
ATOM 12507 N N . PRO A 1 3 ? 2.268 -7.580 -8.976 1.00 0.00 3 PRO A N 17
ATOM 12508 C CA . PRO A 1 3 ? 1.914 -8.943 -8.444 1.00 0.00 3 PRO A CA 17
ATOM 12509 C C . PRO A 1 3 ? 2.037 -9.041 -6.914 1.00 0.00 3 PRO A C 17
ATOM 12510 O O . PRO A 1 3 ? 1.578 -10.019 -6.311 1.00 0.00 3 PRO A O 17
ATOM 12521 N N . ARG A 1 4 ? 2.685 -8.042 -6.299 1.00 0.00 4 ARG A N 17
ATOM 12522 C CA . ARG A 1 4 ? 2.901 -8.032 -4.848 1.00 0.00 4 ARG A CA 17
ATOM 12523 C C . ARG A 1 4 ? 1.566 -8.075 -4.104 1.00 0.00 4 ARG A C 17
ATOM 12524 O O . ARG A 1 4 ? 0.610 -7.394 -4.486 1.00 0.00 4 ARG A O 17
ATOM 12545 N N . ASP A 1 5 ? 1.515 -8.884 -3.032 1.00 0.00 5 ASP A N 17
ATOM 12546 C CA . ASP A 1 5 ? 0.298 -9.021 -2.224 1.00 0.00 5 ASP A CA 17
ATOM 12547 C C . ASP A 1 5 ? 0.052 -7.740 -1.393 1.00 0.00 5 ASP A C 17
ATOM 12548 O O . ASP A 1 5 ? 1.016 -7.075 -1.000 1.00 0.00 5 ASP A O 17
ATOM 12557 N N . PRO A 1 6 ? -1.221 -7.365 -1.118 1.00 0.00 6 PRO A N 17
ATOM 12558 C CA . PRO A 1 6 ? -1.529 -6.128 -0.327 1.00 0.00 6 PRO A CA 17
ATOM 12559 C C . PRO A 1 6 ? -1.073 -6.240 1.129 1.00 0.00 6 PRO A C 17
ATOM 12560 O O . PRO A 1 6 ? -0.652 -5.246 1.727 1.00 0.00 6 PRO A O 17
ATOM 12571 N N . GLU A 1 7 ? -1.165 -7.454 1.693 1.00 0.00 7 GLU A N 17
ATOM 12572 C CA . GLU A 1 7 ? -0.756 -7.685 3.084 1.00 0.00 7 GLU A CA 17
ATOM 12573 C C . GLU A 1 7 ? 0.754 -7.467 3.247 1.00 0.00 7 GLU A C 17
ATOM 12574 O O . GLU A 1 7 ? 1.195 -6.777 4.172 1.00 0.00 7 GLU A O 17
ATOM 12586 N N . GLN A 1 8 ? 1.535 -8.061 2.334 1.00 0.00 8 GLN A N 17
ATOM 12587 C CA . GLN A 1 8 ? 2.993 -7.935 2.364 1.00 0.00 8 GLN A CA 17
ATOM 12588 C C . GLN A 1 8 ? 3.418 -6.494 2.071 1.00 0.00 8 GLN A C 17
ATOM 12589 O O . GLN A 1 8 ? 4.338 -5.964 2.700 1.00 0.00 8 GLN A O 17
ATOM 12603 N N . ARG A 1 9 ? 2.739 -5.874 1.103 1.00 0.00 9 ARG A N 17
ATOM 12604 C CA . ARG A 1 9 ? 3.025 -4.495 0.723 1.00 0.00 9 ARG A CA 17
ATOM 12605 C C . ARG A 1 9 ? 2.714 -3.549 1.890 1.00 0.00 9 ARG A C 17
ATOM 12606 O O . ARG A 1 9 ? 3.460 -2.607 2.155 1.00 0.00 9 ARG A O 17
ATOM 12627 N N . TYR A 1 10 ? 1.580 -3.802 2.558 1.00 0.00 10 TYR A N 17
ATOM 12628 C CA . TYR A 1 10 ? 1.126 -2.972 3.678 1.00 0.00 10 TYR A CA 17
ATOM 12629 C C . TYR A 1 10 ? 2.139 -2.970 4.836 1.00 0.00 10 TYR A C 17
ATOM 12630 O O . TYR A 1 10 ? 2.448 -1.913 5.371 1.00 0.00 10 TYR A O 17
ATOM 12648 N N . GLU A 1 11 ? 2.615 -4.162 5.243 1.00 0.00 11 GLU A N 17
ATOM 12649 C CA . GLU A 1 11 ? 3.558 -4.257 6.370 1.00 0.00 11 GLU A CA 17
ATOM 12650 C C . GLU A 1 11 ? 4.873 -3.552 6.046 1.00 0.00 11 GLU A C 17
ATOM 12651 O O . GLU A 1 11 ? 5.412 -2.813 6.885 1.00 0.00 11 GLU A O 17
ATOM 12663 N N . GLN A 1 12 ? 5.335 -3.703 4.798 1.00 0.00 12 GLN A N 17
ATOM 12664 C CA . GLN A 1 12 ? 6.530 -2.993 4.341 1.00 0.00 12 GLN A CA 17
ATOM 12665 C C . GLN A 1 12 ? 6.257 -1.489 4.346 1.00 0.00 12 GLN A C 17
ATOM 12666 O O . GLN A 1 12 ? 7.095 -0.687 4.776 1.00 0.00 12 GLN A O 17
ATOM 12680 N N . CYS A 1 13 ? 5.047 -1.128 3.911 1.00 0.00 13 CYS A N 17
ATOM 12681 C CA . CYS A 1 13 ? 4.608 0.256 3.892 1.00 0.00 13 CYS A CA 17
ATOM 12682 C C . CYS A 1 13 ? 4.586 0.830 5.311 1.00 0.00 13 CYS A C 17
ATOM 12683 O O . CYS A 1 13 ? 4.935 1.995 5.526 1.00 0.00 13 CYS A O 17
ATOM 12690 N N . GLN A 1 14 ? 4.174 -0.007 6.275 1.00 0.00 14 GLN A N 17
ATOM 12691 C CA . GLN A 1 14 ? 4.100 0.395 7.674 1.00 0.00 14 GLN A CA 17
ATOM 12692 C C . GLN A 1 14 ? 5.477 0.857 8.153 1.00 0.00 14 GLN A C 17
ATOM 12693 O O . GLN A 1 14 ? 5.588 1.843 8.889 1.00 0.00 14 GLN A O 17
ATOM 12707 N N . GLN A 1 15 ? 6.524 0.149 7.714 1.00 0.00 15 GLN A N 17
ATOM 12708 C CA . GLN A 1 15 ? 7.890 0.511 8.071 1.00 0.00 15 GLN A CA 17
ATOM 12709 C C . GLN A 1 15 ? 8.226 1.905 7.528 1.00 0.00 15 GLN A C 17
ATOM 12710 O O . GLN A 1 15 ? 8.886 2.701 8.204 1.00 0.00 15 GLN A O 17
ATOM 12724 N N . GLN A 1 16 ? 7.771 2.187 6.293 1.00 0.00 16 GLN A N 17
ATOM 12725 C CA . GLN A 1 16 ? 8.036 3.488 5.646 1.00 0.00 16 GLN A CA 17
ATOM 12726 C C . GLN A 1 16 ? 7.365 4.659 6.396 1.00 0.00 16 GLN A C 17
ATOM 12727 O O . GLN A 1 16 ? 8.041 5.632 6.754 1.00 0.00 16 GLN A O 17
ATOM 12741 N N . CYS A 1 17 ? 6.031 4.578 6.606 1.00 0.00 17 CYS A N 17
ATOM 12742 C CA . CYS A 1 17 ? 5.299 5.663 7.280 1.00 0.00 17 CYS A CA 17
ATOM 12743 C C . CYS A 1 17 ? 5.809 5.890 8.708 1.00 0.00 17 CYS A C 17
ATOM 12744 O O . CYS A 1 17 ? 5.833 7.027 9.193 1.00 0.00 17 CYS A O 17
ATOM 12751 N N . GLU A 1 18 ? 6.160 4.794 9.390 1.00 0.00 18 GLU A N 17
ATOM 12752 C CA . GLU A 1 18 ? 6.605 4.856 10.784 1.00 0.00 18 GLU A CA 17
ATOM 12753 C C . GLU A 1 18 ? 7.899 5.664 10.922 1.00 0.00 18 GLU A C 17
ATOM 12754 O O . GLU A 1 18 ? 8.030 6.485 11.834 1.00 0.00 18 GLU A O 17
ATOM 12766 N N . ARG A 1 19 ? 8.854 5.406 10.026 1.00 0.00 19 ARG A N 17
ATOM 12767 C CA . ARG A 1 19 ? 10.150 6.089 10.057 1.00 0.00 19 ARG A CA 17
ATOM 12768 C C . ARG A 1 19 ? 9.990 7.595 9.808 1.00 0.00 19 ARG A C 17
ATOM 12769 O O . ARG A 1 19 ? 10.670 8.413 10.437 1.00 0.00 19 ARG A O 17
ATOM 12790 N N . GLN A 1 20 ? 9.133 7.942 8.843 1.00 0.00 20 GLN A N 17
ATOM 12791 C CA . GLN A 1 20 ? 8.930 9.340 8.445 1.00 0.00 20 GLN A CA 17
ATOM 12792 C C . GLN A 1 20 ? 8.351 10.200 9.575 1.00 0.00 20 GLN A C 17
ATOM 12793 O O . GLN A 1 20 ? 8.738 11.365 9.727 1.00 0.00 20 GLN A O 17
ATOM 12807 N N . ARG A 1 21 ? 7.387 9.646 10.329 1.00 0.00 21 ARG A N 17
ATOM 12808 C CA . ARG A 1 21 ? 6.722 10.407 11.400 1.00 0.00 21 ARG A CA 17
ATOM 12809 C C . ARG A 1 21 ? 6.538 9.576 12.669 1.00 0.00 21 ARG A C 17
ATOM 12810 O O . ARG A 1 21 ? 6.541 8.343 12.624 1.00 0.00 21 ARG A O 17
ATOM 12831 N N . ARG A 1 22 ? 6.359 10.273 13.801 1.00 0.00 22 ARG A N 17
ATOM 12832 C CA . ARG A 1 22 ? 6.150 9.621 15.098 1.00 0.00 22 ARG A CA 17
ATOM 12833 C C . ARG A 1 22 ? 4.898 10.175 15.783 1.00 0.00 22 ARG A C 17
ATOM 12834 O O . ARG A 1 22 ? 4.522 11.332 15.565 1.00 0.00 22 ARG A O 17
ATOM 12855 N N . GLY A 1 23 ? 4.242 9.329 16.589 1.00 0.00 23 GLY A N 17
ATOM 12856 C CA . GLY A 1 23 ? 3.009 9.717 17.287 1.00 0.00 23 GLY A CA 17
ATOM 12857 C C . GLY A 1 23 ? 1.912 8.689 17.030 1.00 0.00 23 GLY A C 17
ATOM 12858 O O . GLY A 1 23 ? 2.153 7.484 17.140 1.00 0.00 23 GLY A O 17
ATOM 12862 N N . GLN A 1 24 ? 0.719 9.171 16.647 1.00 0.00 24 GLN A N 17
ATOM 12863 C CA . GLN A 1 24 ? -0.400 8.279 16.318 1.00 0.00 24 GLN A CA 17
ATOM 12864 C C . GLN A 1 24 ? -0.146 7.654 14.936 1.00 0.00 24 GLN A C 17
ATOM 12865 O O . GLN A 1 24 ? -0.781 8.013 13.933 1.00 0.00 24 GLN A O 17
ATOM 12879 N N . GLU A 1 25 ? 0.863 6.786 14.890 1.00 0.00 25 GLU A N 17
ATOM 12880 C CA . GLU A 1 25 ? 1.317 6.169 13.649 1.00 0.00 25 GLU A CA 17
ATOM 12881 C C . GLU A 1 25 ? 0.271 5.262 13.013 1.00 0.00 25 GLU A C 17
ATOM 12882 O O . GLU A 1 25 ? 0.189 5.194 11.797 1.00 0.00 25 GLU A O 17
ATOM 12894 N N . GLN A 1 26 ? -0.471 4.511 13.832 1.00 0.00 26 GLN A N 17
ATOM 12895 C CA . GLN A 1 26 ? -1.432 3.531 13.300 1.00 0.00 26 GLN A CA 17
ATOM 12896 C C . GLN A 1 26 ? -2.503 4.188 12.421 1.00 0.00 26 GLN A C 17
ATOM 12897 O O . GLN A 1 26 ? -2.820 3.674 11.333 1.00 0.00 26 GLN A O 17
ATOM 12911 N N . THR A 1 27 ? -3.048 5.321 12.879 1.00 0.00 27 THR A N 17
ATOM 12912 C CA . THR A 1 27 ? -4.092 6.026 12.124 1.00 0.00 27 THR A CA 17
ATOM 12913 C C . THR A 1 27 ? -3.515 6.810 10.937 1.00 0.00 27 THR A C 17
ATOM 12914 O O . THR A 1 27 ? -4.032 6.724 9.818 1.00 0.00 27 THR A O 17
ATOM 12925 N N . LEU A 1 28 ? -2.459 7.589 11.198 1.00 0.00 28 LEU A N 17
ATOM 12926 C CA . LEU A 1 28 ? -1.826 8.411 10.161 1.00 0.00 28 LEU A CA 17
ATOM 12927 C C . LEU A 1 28 ? -1.246 7.532 9.042 1.00 0.00 28 LEU A C 17
ATOM 12928 O O . LEU A 1 28 ? -1.404 7.841 7.857 1.00 0.00 28 LEU A O 17
ATOM 12944 N N . CYS A 1 29 ? -0.555 6.458 9.435 1.00 0.00 29 CYS A N 17
ATOM 12945 C CA . CYS A 1 29 ? 0.080 5.544 8.478 1.00 0.00 29 CYS A CA 17
ATOM 12946 C C . CYS A 1 29 ? -0.939 4.891 7.566 1.00 0.00 29 CYS A C 17
ATOM 12947 O O . CYS A 1 29 ? -0.724 4.813 6.353 1.00 0.00 29 CYS A O 17
ATOM 12954 N N . ARG A 1 30 ? -2.006 4.348 8.159 1.00 0.00 30 ARG A N 17
ATOM 12955 C CA . ARG A 1 30 ? -3.001 3.623 7.380 1.00 0.00 30 ARG A CA 17
ATOM 12956 C C . ARG A 1 30 ? -3.614 4.526 6.321 1.00 0.00 30 ARG A C 17
ATOM 12957 O O . ARG A 1 30 ? -3.707 4.144 5.155 1.00 0.00 30 ARG A O 17
ATOM 12978 N N . ARG A 1 31 ? -4.025 5.731 6.732 1.00 0.00 31 ARG A N 17
ATOM 12979 C CA . ARG A 1 31 ? -4.634 6.686 5.805 1.00 0.00 31 ARG A CA 17
ATOM 12980 C C . ARG A 1 31 ? -3.640 7.183 4.750 1.00 0.00 31 ARG A C 17
ATOM 12981 O O . ARG A 1 31 ? -3.983 7.273 3.573 1.00 0.00 31 ARG A O 17
ATOM 13002 N N . ARG A 1 32 ? -2.416 7.525 5.188 1.00 0.00 32 ARG A N 17
ATOM 13003 C CA . ARG A 1 32 ? -1.379 8.049 4.277 1.00 0.00 32 ARG A CA 17
ATOM 13004 C C . ARG A 1 32 ? -0.945 6.988 3.250 1.00 0.00 32 ARG A C 17
ATOM 13005 O O . ARG A 1 32 ? -0.875 7.255 2.043 1.00 0.00 32 ARG A O 17
ATOM 13026 N N . CYS A 1 33 ? -0.636 5.798 3.752 1.00 0.00 33 CYS A N 17
ATOM 13027 C CA . CYS A 1 33 ? -0.200 4.690 2.912 1.00 0.00 33 CYS A CA 17
ATOM 13028 C C . CYS A 1 33 ? -1.318 4.218 1.973 1.00 0.00 33 CYS A C 17
ATOM 13029 O O . CYS A 1 33 ? -1.081 3.987 0.777 1.00 0.00 33 CYS A O 17
ATOM 13036 N N . GLU A 1 34 ? -2.530 4.050 2.526 1.00 0.00 34 GLU A N 17
ATOM 13037 C CA . GLU A 1 34 ? -3.673 3.568 1.741 1.00 0.00 34 GLU A CA 17
ATOM 13038 C C . GLU A 1 34 ? -4.042 4.526 0.609 1.00 0.00 34 GLU A C 17
ATOM 13039 O O . GLU A 1 34 ? -4.365 4.077 -0.498 1.00 0.00 34 GLU A O 17
ATOM 13051 N N . GLN A 1 35 ? -4.007 5.846 0.882 1.00 0.00 35 GLN A N 17
ATOM 13052 C CA . GLN A 1 35 ? -4.359 6.834 -0.148 1.00 0.00 35 GLN A CA 17
ATOM 13053 C C . GLN A 1 35 ? -3.314 6.865 -1.272 1.00 0.00 35 GLN A C 17
ATOM 13054 O O . GLN A 1 35 ? -3.658 7.100 -2.432 1.00 0.00 35 GLN A O 17
ATOM 13068 N N . ARG A 1 36 ? -2.042 6.592 -0.920 1.00 0.00 36 ARG A N 17
ATOM 13069 C CA . ARG A 1 36 ? -0.962 6.557 -1.899 1.00 0.00 36 ARG A CA 17
ATOM 13070 C C . ARG A 1 36 ? -1.244 5.488 -2.947 1.00 0.00 36 ARG A C 17
ATOM 13071 O O . ARG A 1 36 ? -1.144 5.744 -4.144 1.00 0.00 36 ARG A O 17
ATOM 13092 N N . ARG A 1 37 ? -1.623 4.294 -2.484 1.00 0.00 37 ARG A N 17
ATOM 13093 C CA . ARG A 1 37 ? -1.937 3.189 -3.390 1.00 0.00 37 ARG A CA 17
ATOM 13094 C C . ARG A 1 37 ? -3.113 3.566 -4.299 1.00 0.00 37 ARG A C 17
ATOM 13095 O O . ARG A 1 37 ? -3.095 3.279 -5.501 1.00 0.00 37 ARG A O 17
ATOM 13116 N N . GLN A 1 38 ? -4.142 4.180 -3.704 1.00 0.00 38 GLN A N 17
ATOM 13117 C CA . GLN A 1 38 ? -5.343 4.565 -4.444 1.00 0.00 38 GLN A CA 17
ATOM 13118 C C . GLN A 1 38 ? -5.019 5.585 -5.553 1.00 0.00 38 GLN A C 17
ATOM 13119 O O . GLN A 1 38 ? -5.519 5.460 -6.675 1.00 0.00 38 GLN A O 17
ATOM 13133 N N . GLN A 1 39 ? -4.199 6.602 -5.225 1.00 0.00 39 GLN A N 17
ATOM 13134 C CA . GLN A 1 39 ? -3.848 7.642 -6.205 1.00 0.00 39 GLN A CA 17
ATOM 13135 C C . GLN A 1 39 ? -2.893 7.115 -7.277 1.00 0.00 39 GLN A C 17
ATOM 13136 O O . GLN A 1 39 ? -2.985 7.512 -8.444 1.00 0.00 39 GLN A O 17
ATOM 13150 N N . GLU A 1 40 ? -1.986 6.212 -6.876 1.00 0.00 40 GLU A N 17
ATOM 13151 C CA . GLU A 1 40 ? -1.026 5.627 -7.814 1.00 0.00 40 GLU A CA 17
ATOM 13152 C C . GLU A 1 40 ? -1.752 4.817 -8.888 1.00 0.00 40 GLU A C 17
ATOM 13153 O O . GLU A 1 40 ? -1.408 4.890 -10.072 1.00 0.00 40 GLU A O 17
ATOM 13165 N N . GLU A 1 41 ? -2.775 4.065 -8.462 1.00 0.00 41 GLU A N 17
ATOM 13166 C CA . GLU A 1 41 ? -3.581 3.255 -9.380 1.00 0.00 41 GLU A CA 17
ATOM 13167 C C . GLU A 1 41 ? -4.357 4.155 -10.354 1.00 0.00 41 GLU A C 17
ATOM 13168 O O . GLU A 1 41 ? -4.477 3.844 -11.542 1.00 0.00 41 GLU A O 17
ATOM 13180 N N . ARG A 1 42 ? -4.884 5.268 -9.828 1.00 0.00 42 ARG A N 17
ATOM 13181 C CA . ARG A 1 42 ? -5.663 6.218 -10.635 1.00 0.00 42 ARG A CA 17
ATOM 13182 C C . ARG A 1 42 ? -4.801 6.871 -11.705 1.00 0.00 42 ARG A C 17
ATOM 13183 O O . ARG A 1 42 ? -5.296 7.181 -12.796 1.00 0.00 42 ARG A O 17
ATOM 13204 N N . GLU A 1 43 ? -3.488 7.000 -11.430 1.00 0.00 43 GLU A N 17
ATOM 13205 C CA . GLU A 1 43 ? -2.560 7.522 -12.430 1.00 0.00 43 GLU A CA 17
ATOM 13206 C C . GLU A 1 43 ? -2.603 6.594 -13.648 1.00 0.00 43 GLU A C 17
ATOM 13207 O O . GLU A 1 43 ? -2.643 7.054 -14.793 1.00 0.00 43 GLU A O 17
ATOM 13219 N N . ARG A 1 44 ? -2.711 5.274 -13.370 1.00 0.00 44 ARG A N 17
ATOM 13220 C CA . ARG A 1 44 ? -2.885 4.279 -14.415 1.00 0.00 44 ARG A CA 17
ATOM 13221 C C . ARG A 1 44 ? -4.359 4.228 -14.813 1.00 0.00 44 ARG A C 17
ATOM 13222 O O . ARG A 1 44 ? -5.235 4.105 -13.952 1.00 0.00 44 ARG A O 17
ATOM 13243 N N . GLN A 1 45 ? -4.624 4.336 -16.117 1.00 0.00 45 GLN A N 17
ATOM 13244 C CA . GLN A 1 45 ? -5.998 4.317 -16.641 1.00 0.00 45 GLN A CA 17
ATOM 13245 C C . GLN A 1 45 ? -6.806 5.490 -16.081 1.00 0.00 45 GLN A C 17
ATOM 13246 O O . GLN A 1 45 ? -6.395 6.041 -15.073 1.00 0.00 45 GLN A O 17
ATOM 13261 N N . GLY A 1 1 ? -8.485 -13.893 -5.920 1.00 0.00 1 GLY A N 18
ATOM 13262 C CA . GLY A 1 1 ? -7.055 -13.853 -6.340 1.00 0.00 1 GLY A CA 18
ATOM 13263 C C . GLY A 1 1 ? -6.175 -14.344 -5.195 1.00 0.00 1 GLY A C 18
ATOM 13264 O O . GLY A 1 1 ? -6.579 -14.304 -4.030 1.00 0.00 1 GLY A O 18
ATOM 13270 N N . MET A 1 2 ? -4.969 -14.811 -5.540 1.00 0.00 2 MET A N 18
ATOM 13271 C CA . MET A 1 2 ? -4.021 -15.321 -4.544 1.00 0.00 2 MET A CA 18
ATOM 13272 C C . MET A 1 2 ? -2.596 -14.717 -4.765 1.00 0.00 2 MET A C 18
ATOM 13273 O O . MET A 1 2 ? -1.616 -15.465 -4.911 1.00 0.00 2 MET A O 18
ATOM 13287 N N . PRO A 1 3 ? -2.453 -13.367 -4.769 1.00 0.00 3 PRO A N 18
ATOM 13288 C CA . PRO A 1 3 ? -1.118 -12.715 -4.952 1.00 0.00 3 PRO A CA 18
ATOM 13289 C C . PRO A 1 3 ? -0.235 -12.840 -3.703 1.00 0.00 3 PRO A C 18
ATOM 13290 O O . PRO A 1 3 ? 0.861 -13.407 -3.762 1.00 0.00 3 PRO A O 18
ATOM 13301 N N . ARG A 1 4 ? -0.730 -12.315 -2.574 1.00 0.00 4 ARG A N 18
ATOM 13302 C CA . ARG A 1 4 ? -0.002 -12.370 -1.304 1.00 0.00 4 ARG A CA 18
ATOM 13303 C C . ARG A 1 4 ? -0.921 -12.027 -0.128 1.00 0.00 4 ARG A C 18
ATOM 13304 O O . ARG A 1 4 ? -2.010 -11.476 -0.324 1.00 0.00 4 ARG A O 18
ATOM 13325 N N . ASP A 1 5 ? -0.470 -12.354 1.092 1.00 0.00 5 ASP A N 18
ATOM 13326 C CA . ASP A 1 5 ? -1.255 -12.074 2.298 1.00 0.00 5 ASP A CA 18
ATOM 13327 C C . ASP A 1 5 ? -1.264 -10.554 2.619 1.00 0.00 5 ASP A C 18
ATOM 13328 O O . ASP A 1 5 ? -0.363 -9.830 2.189 1.00 0.00 5 ASP A O 18
ATOM 13337 N N . PRO A 1 6 ? -2.276 -10.051 3.364 1.00 0.00 6 PRO A N 18
ATOM 13338 C CA . PRO A 1 6 ? -2.374 -8.586 3.716 1.00 0.00 6 PRO A CA 18
ATOM 13339 C C . PRO A 1 6 ? -1.156 -8.071 4.494 1.00 0.00 6 PRO A C 18
ATOM 13340 O O . PRO A 1 6 ? -0.821 -6.885 4.420 1.00 0.00 6 PRO A O 18
ATOM 13351 N N . GLU A 1 7 ? -0.559 -8.948 5.304 1.00 0.00 7 GLU A N 18
ATOM 13352 C CA . GLU A 1 7 ? 0.563 -8.567 6.171 1.00 0.00 7 GLU A CA 18
ATOM 13353 C C . GLU A 1 7 ? 1.789 -8.098 5.380 1.00 0.00 7 GLU A C 18
ATOM 13354 O O . GLU A 1 7 ? 2.475 -7.164 5.801 1.00 0.00 7 GLU A O 18
ATOM 13366 N N . GLN A 1 8 ? 2.093 -8.781 4.265 1.00 0.00 8 GLN A N 18
ATOM 13367 C CA . GLN A 1 8 ? 3.290 -8.457 3.472 1.00 0.00 8 GLN A CA 18
ATOM 13368 C C . GLN A 1 8 ? 3.234 -7.017 2.934 1.00 0.00 8 GLN A C 18
ATOM 13369 O O . GLN A 1 8 ? 4.220 -6.266 3.044 1.00 0.00 8 GLN A O 18
ATOM 13383 N N . ARG A 1 9 ? 2.074 -6.627 2.385 1.00 0.00 9 ARG A N 18
ATOM 13384 C CA . ARG A 1 9 ? 1.903 -5.268 1.860 1.00 0.00 9 ARG A CA 18
ATOM 13385 C C . ARG A 1 9 ? 1.866 -4.236 2.993 1.00 0.00 9 ARG A C 18
ATOM 13386 O O . ARG A 1 9 ? 2.341 -3.108 2.828 1.00 0.00 9 ARG A O 18
ATOM 13407 N N . TYR A 1 10 ? 1.330 -4.646 4.153 1.00 0.00 10 TYR A N 18
ATOM 13408 C CA . TYR A 1 10 ? 1.266 -3.777 5.325 1.00 0.00 10 TYR A CA 18
ATOM 13409 C C . TYR A 1 10 ? 2.667 -3.477 5.856 1.00 0.00 10 TYR A C 18
ATOM 13410 O O . TYR A 1 10 ? 2.955 -2.346 6.254 1.00 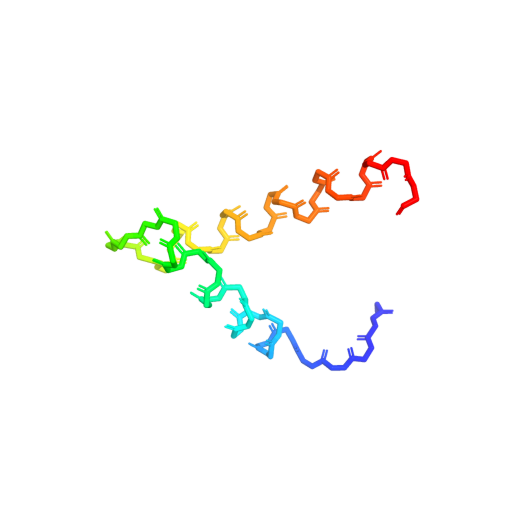0.00 10 TYR A O 18
ATOM 13428 N N . GLU A 1 11 ? 3.550 -4.491 5.824 1.00 0.00 11 GLU A N 18
ATOM 13429 C CA . GLU A 1 11 ? 4.941 -4.303 6.260 1.00 0.00 11 GLU A CA 18
ATOM 13430 C C . GLU A 1 11 ? 5.608 -3.246 5.387 1.00 0.00 11 GLU A C 18
ATOM 13431 O O . GLU A 1 11 ? 6.299 -2.352 5.889 1.00 0.00 11 GLU A O 18
ATOM 13443 N N . GLN A 1 12 ? 5.329 -3.308 4.080 1.00 0.00 12 GLN A N 18
ATOM 13444 C CA . GLN A 1 12 ? 5.822 -2.301 3.147 1.00 0.00 12 GLN A CA 18
ATOM 13445 C C . GLN A 1 12 ? 5.191 -0.938 3.467 1.00 0.00 12 GLN A C 18
ATOM 13446 O O . GLN A 1 12 ? 5.857 0.102 3.396 1.00 0.00 12 GLN A O 18
ATOM 13460 N N . CYS A 1 13 ? 3.892 -0.963 3.815 1.00 0.00 13 CYS A N 18
ATOM 13461 C CA . CYS A 1 13 ? 3.146 0.254 4.136 1.00 0.00 13 CYS A CA 18
ATOM 13462 C C . CYS A 1 13 ? 3.717 0.982 5.342 1.00 0.00 13 CYS A C 18
ATOM 13463 O O . CYS A 1 13 ? 3.826 2.214 5.328 1.00 0.00 13 CYS A O 18
ATOM 13470 N N . GLN A 1 14 ? 4.054 0.226 6.394 1.00 0.00 14 GLN A N 18
ATOM 13471 C CA . GLN A 1 14 ? 4.585 0.831 7.615 1.00 0.00 14 GLN A CA 18
ATOM 13472 C C . GLN A 1 14 ? 5.971 1.422 7.396 1.00 0.00 14 GLN A C 18
ATOM 13473 O O . GLN A 1 14 ? 6.321 2.414 8.030 1.00 0.00 14 GLN A O 18
ATOM 13487 N N . GLN A 1 15 ? 6.756 0.823 6.479 1.00 0.00 15 GLN A N 18
ATOM 13488 C CA . GLN A 1 15 ? 8.095 1.341 6.179 1.00 0.00 15 GLN A CA 18
ATOM 13489 C C . GLN A 1 15 ? 8.024 2.742 5.560 1.00 0.00 15 GLN A C 18
ATOM 13490 O O . GLN A 1 15 ? 8.777 3.641 5.957 1.00 0.00 15 GLN A O 18
ATOM 13504 N N . GLN A 1 16 ? 7.104 2.928 4.590 1.00 0.00 16 GLN A N 18
ATOM 13505 C CA . GLN A 1 16 ? 6.940 4.235 3.929 1.00 0.00 16 GLN A CA 18
ATOM 13506 C C . GLN A 1 16 ? 6.448 5.287 4.933 1.00 0.00 16 GLN A C 18
ATOM 13507 O O . GLN A 1 16 ? 7.022 6.386 5.043 1.00 0.00 16 GLN A O 18
ATOM 13521 N N . CYS A 1 17 ? 5.396 4.930 5.677 1.00 0.00 17 CYS A N 18
ATOM 13522 C CA . CYS A 1 17 ? 4.825 5.820 6.681 1.00 0.00 17 CYS A CA 18
ATOM 13523 C C . CYS A 1 17 ? 5.849 6.174 7.764 1.00 0.00 17 CYS A C 18
ATOM 13524 O O . CYS A 1 17 ? 5.933 7.331 8.192 1.00 0.00 17 CYS A O 18
ATOM 13531 N N . GLU A 1 18 ? 6.590 5.166 8.229 1.00 0.00 18 GLU A N 18
ATOM 13532 C CA . GLU A 1 18 ? 7.572 5.361 9.299 1.00 0.00 18 GLU A CA 18
ATOM 13533 C C . GLU A 1 18 ? 8.589 6.421 8.900 1.00 0.00 18 GLU A C 18
ATOM 13534 O O . GLU A 1 18 ? 8.983 7.250 9.730 1.00 0.00 18 GLU A O 18
ATOM 13546 N N . ARG A 1 19 ? 8.993 6.408 7.624 1.00 0.00 19 ARG A N 18
ATOM 13547 C CA . ARG A 1 19 ? 9.942 7.395 7.122 1.00 0.00 19 ARG A CA 18
ATOM 13548 C C . ARG A 1 19 ? 9.360 8.798 7.258 1.00 0.00 19 ARG A C 18
ATOM 13549 O O . ARG A 1 19 ? 10.066 9.733 7.657 1.00 0.00 19 ARG A O 18
ATOM 13570 N N . GLN A 1 20 ? 8.060 8.939 6.942 1.00 0.00 20 GLN A N 18
ATOM 13571 C CA . GLN A 1 20 ? 7.384 10.239 7.052 1.00 0.00 20 GLN A CA 18
ATOM 13572 C C . GLN A 1 20 ? 7.336 10.713 8.517 1.00 0.00 20 GLN A C 18
ATOM 13573 O O . GLN A 1 20 ? 7.642 11.870 8.810 1.00 0.00 20 GLN A O 18
ATOM 13587 N N . ARG A 1 21 ? 6.977 9.793 9.429 1.00 0.00 21 ARG A N 18
ATOM 13588 C CA . ARG A 1 21 ? 6.911 10.090 10.877 1.00 0.00 21 ARG A CA 18
ATOM 13589 C C . ARG A 1 21 ? 6.451 8.861 11.669 1.00 0.00 21 ARG A C 18
ATOM 13590 O O . ARG A 1 21 ? 6.015 7.864 11.084 1.00 0.00 21 ARG A O 18
ATOM 13611 N N . ARG A 1 22 ? 6.567 8.935 13.007 1.00 0.00 22 ARG A N 18
ATOM 13612 C CA . ARG A 1 22 ? 6.174 7.812 13.883 1.00 0.00 22 ARG A CA 18
ATOM 13613 C C . ARG A 1 22 ? 4.937 8.134 14.754 1.00 0.00 22 ARG A C 18
ATOM 13614 O O . ARG A 1 22 ? 4.458 7.264 15.491 1.00 0.00 22 ARG A O 18
ATOM 13635 N N . GLY A 1 23 ? 4.433 9.381 14.679 1.00 0.00 23 GLY A N 18
ATOM 13636 C CA . GLY A 1 23 ? 3.264 9.790 15.480 1.00 0.00 23 GLY A CA 18
ATOM 13637 C C . GLY A 1 23 ? 1.969 9.212 14.911 1.00 0.00 23 GLY A C 18
ATOM 13638 O O . GLY A 1 23 ? 1.773 9.198 13.693 1.00 0.00 23 GLY A O 18
ATOM 13642 N N . GLN A 1 24 ? 1.076 8.734 15.806 1.00 0.00 24 GLN A N 18
ATOM 13643 C CA . GLN A 1 24 ? -0.217 8.152 15.380 1.00 0.00 24 GLN A CA 18
ATOM 13644 C C . GLN A 1 24 ? 0.012 7.145 14.237 1.00 0.00 24 GLN A C 18
ATOM 13645 O O . GLN A 1 24 ? -0.580 7.249 13.155 1.00 0.00 24 GLN A O 18
ATOM 13659 N N . GLU A 1 25 ? 0.963 6.242 14.464 1.00 0.00 25 GLU A N 18
ATOM 13660 C CA . GLU A 1 25 ? 1.403 5.299 13.441 1.00 0.00 25 GLU A CA 18
ATOM 13661 C C . GLU A 1 25 ? 0.266 4.395 12.925 1.00 0.00 25 GLU A C 18
ATOM 13662 O O . GLU A 1 25 ? 0.166 4.179 11.730 1.00 0.00 25 GLU A O 18
ATOM 13674 N N . GLN A 1 26 ? -0.530 3.813 13.826 1.00 0.00 26 GLN A N 18
ATOM 13675 C CA . GLN A 1 26 ? -1.564 2.847 13.398 1.00 0.00 26 GLN A CA 18
ATOM 13676 C C . GLN A 1 26 ? -2.610 3.464 12.448 1.00 0.00 26 GLN A C 18
ATOM 13677 O O . GLN A 1 26 ? -2.889 2.902 11.370 1.00 0.00 26 GLN A O 18
ATOM 13691 N N . THR A 1 27 ? -3.185 4.608 12.842 1.00 0.00 27 THR A N 18
ATOM 13692 C CA . THR A 1 27 ? -4.231 5.259 12.035 1.00 0.00 27 THR A CA 18
ATOM 13693 C C . THR A 1 27 ? -3.670 5.991 10.824 1.00 0.00 27 THR A C 18
ATOM 13694 O O . THR A 1 27 ? -4.208 5.873 9.714 1.00 0.00 27 THR A O 18
ATOM 13705 N N . LEU A 1 28 ? -2.625 6.784 11.050 1.00 0.00 28 LEU A N 18
ATOM 13706 C CA . LEU A 1 28 ? -2.031 7.594 9.991 1.00 0.00 28 LEU A CA 18
ATOM 13707 C C . LEU A 1 28 ? -1.413 6.722 8.894 1.00 0.00 28 LEU A C 18
ATOM 13708 O O . LEU A 1 28 ? -1.546 7.031 7.708 1.00 0.00 28 LEU A O 18
ATOM 13724 N N . CYS A 1 29 ? -0.672 5.684 9.305 1.00 0.00 29 CYS A N 18
ATOM 13725 C CA . CYS A 1 29 ? 0.043 4.834 8.348 1.00 0.00 29 CYS A CA 18
ATOM 13726 C C . CYS A 1 29 ? -0.904 3.979 7.527 1.00 0.00 29 CYS A C 18
ATOM 13727 O O . CYS A 1 29 ? -0.698 3.817 6.317 1.00 0.00 29 CYS A O 18
ATOM 13734 N N . ARG A 1 30 ? -1.942 3.418 8.177 1.00 0.00 30 ARG A N 18
ATOM 13735 C CA . ARG A 1 30 ? -2.894 2.571 7.459 1.00 0.00 30 ARG A CA 18
ATOM 13736 C C . ARG A 1 30 ? -3.550 3.376 6.332 1.00 0.00 30 ARG A C 18
ATOM 13737 O O . ARG A 1 30 ? -3.590 2.934 5.171 1.00 0.00 30 ARG A O 18
ATOM 13758 N N . ARG A 1 31 ? -4.036 4.571 6.683 1.00 0.00 31 ARG A N 18
ATOM 13759 C CA . ARG A 1 31 ? -4.676 5.458 5.718 1.00 0.00 31 ARG A CA 18
ATOM 13760 C C . ARG A 1 31 ? -3.677 6.006 4.695 1.00 0.00 31 ARG A C 18
ATOM 13761 O O . ARG A 1 31 ? -4.013 6.160 3.522 1.00 0.00 31 ARG A O 18
ATOM 13782 N N . ARG A 1 32 ? -2.468 6.359 5.164 1.00 0.00 32 ARG A N 18
ATOM 13783 C CA . ARG A 1 32 ? -1.445 6.955 4.291 1.00 0.00 32 ARG A CA 18
ATOM 13784 C C . ARG A 1 32 ? -1.025 5.998 3.166 1.00 0.00 32 ARG A C 18
ATOM 13785 O O . ARG A 1 32 ? -0.993 6.393 1.996 1.00 0.00 32 ARG A O 18
ATOM 13806 N N . CYS A 1 33 ? -0.699 4.746 3.523 1.00 0.00 33 CYS A N 18
ATOM 13807 C CA . CYS A 1 33 ? -0.268 3.768 2.521 1.00 0.00 33 CYS A CA 18
ATOM 13808 C C . CYS A 1 33 ? -1.368 3.519 1.493 1.00 0.00 33 CYS A C 18
ATOM 13809 O O . CYS A 1 33 ? -1.109 3.538 0.285 1.00 0.00 33 CYS A O 18
ATOM 13816 N N . GLU A 1 34 ? -2.594 3.273 1.977 1.00 0.00 34 GLU A N 18
ATOM 13817 C CA . GLU A 1 34 ? -3.729 3.010 1.085 1.00 0.00 34 GLU A CA 18
ATOM 13818 C C . GLU A 1 34 ? -4.078 4.236 0.232 1.00 0.00 34 GLU A C 18
ATOM 13819 O O . GLU A 1 34 ? -4.415 4.108 -0.950 1.00 0.00 34 GLU A O 18
ATOM 13831 N N . GLN A 1 35 ? -4.032 5.414 0.855 1.00 0.00 35 GLN A N 18
ATOM 13832 C CA . GLN A 1 35 ? -4.375 6.668 0.178 1.00 0.00 35 GLN A CA 18
ATOM 13833 C C . GLN A 1 35 ? -3.357 7.018 -0.923 1.00 0.00 35 GLN A C 18
ATOM 13834 O O . GLN A 1 35 ? -3.739 7.497 -1.996 1.00 0.00 35 GLN A O 18
ATOM 13848 N N . ARG A 1 36 ? -2.066 6.807 -0.633 1.00 0.00 36 ARG A N 18
ATOM 13849 C CA . ARG A 1 36 ? -1.001 7.134 -1.572 1.00 0.00 36 ARG A CA 18
ATOM 13850 C C . ARG A 1 36 ? -0.983 6.185 -2.759 1.00 0.00 36 ARG A C 18
ATOM 13851 O O . ARG A 1 36 ? -0.770 6.626 -3.891 1.00 0.00 36 ARG A O 18
ATOM 13872 N N . ARG A 1 37 ? -1.193 4.875 -2.503 1.00 0.00 37 ARG A N 18
ATOM 13873 C CA . ARG A 1 37 ? -1.173 3.891 -3.585 1.00 0.00 37 ARG A CA 18
ATOM 13874 C C . ARG A 1 37 ? -2.336 4.111 -4.563 1.00 0.00 37 ARG A C 18
ATOM 13875 O O . ARG A 1 37 ? -2.178 3.934 -5.773 1.00 0.00 37 ARG A O 18
ATOM 13896 N N . GLN A 1 38 ? -3.497 4.530 -4.028 1.00 0.00 38 GLN A N 18
ATOM 13897 C CA . GLN A 1 38 ? -4.671 4.808 -4.865 1.00 0.00 38 GLN A CA 18
ATOM 13898 C C . GLN A 1 38 ? -4.447 6.022 -5.772 1.00 0.00 38 GLN A C 18
ATOM 13899 O O . GLN A 1 38 ? -4.820 5.999 -6.954 1.00 0.00 38 GLN A O 18
ATOM 13913 N N . GLN A 1 39 ? -3.835 7.080 -5.217 1.00 0.00 39 GLN A N 18
ATOM 13914 C CA . GLN A 1 39 ? -3.581 8.304 -5.985 1.00 0.00 39 GLN A CA 18
ATOM 13915 C C . GLN A 1 39 ? -2.643 8.038 -7.152 1.00 0.00 39 GLN A C 18
ATOM 13916 O O . GLN A 1 39 ? -2.872 8.524 -8.265 1.00 0.00 39 GLN A O 18
ATOM 13930 N N . GLU A 1 40 ? -1.602 7.240 -6.899 1.00 0.00 40 GLU A N 18
ATOM 13931 C CA . GLU A 1 40 ? -0.638 6.878 -7.945 1.00 0.00 40 GLU A CA 18
ATOM 13932 C C . GLU A 1 40 ? -1.247 5.907 -8.973 1.00 0.00 40 GLU A C 18
ATOM 13933 O O . GLU A 1 40 ? -0.790 5.843 -10.118 1.00 0.00 40 GLU A O 18
ATOM 13945 N N . GLU A 1 41 ? -2.286 5.164 -8.557 1.00 0.00 41 GLU A N 18
ATOM 13946 C CA . GLU A 1 41 ? -2.966 4.210 -9.448 1.00 0.00 41 GLU A CA 18
ATOM 13947 C C . GLU A 1 41 ? -4.108 4.868 -10.252 1.00 0.00 41 GLU A C 18
ATOM 13948 O O . GLU A 1 41 ? -4.625 4.266 -11.198 1.00 0.00 41 GLU A O 18
ATOM 13960 N N . ARG A 1 42 ? -4.482 6.110 -9.885 1.00 0.00 42 ARG A N 18
ATOM 13961 C CA . ARG A 1 42 ? -5.546 6.839 -10.600 1.00 0.00 42 ARG A CA 18
ATOM 13962 C C . ARG A 1 42 ? -4.951 7.891 -11.535 1.00 0.00 42 ARG A C 18
ATOM 13963 O O . ARG A 1 42 ? -5.525 8.173 -12.595 1.00 0.00 42 ARG A O 18
ATOM 13984 N N . GLU A 1 43 ? -3.756 8.405 -11.187 1.00 0.00 43 GLU A N 18
ATOM 13985 C CA . GLU A 1 43 ? -3.060 9.337 -12.060 1.00 0.00 43 GLU A CA 18
ATOM 13986 C C . GLU A 1 43 ? -2.718 8.610 -13.345 1.00 0.00 43 GLU A C 18
ATOM 13987 O O . GLU A 1 43 ? -2.510 7.387 -13.321 1.00 0.00 43 GLU A O 18
ATOM 13999 N N . ARG A 1 44 ? -2.727 9.324 -14.470 1.00 0.00 44 ARG A N 18
ATOM 14000 C CA . ARG A 1 44 ? -2.488 8.679 -15.754 1.00 0.00 44 ARG A CA 18
ATOM 14001 C C . ARG A 1 44 ? -1.130 7.981 -15.758 1.00 0.00 44 ARG A C 18
ATOM 14002 O O . ARG A 1 44 ? -0.086 8.623 -15.605 1.00 0.00 44 ARG A O 18
ATOM 14023 N N . GLN A 1 45 ? -1.163 6.656 -15.933 1.00 0.00 45 GLN A N 18
ATOM 14024 C CA . GLN A 1 45 ? 0.055 5.846 -15.959 1.00 0.00 45 GLN A CA 18
ATOM 14025 C C . GLN A 1 45 ? -0.026 4.793 -17.061 1.00 0.00 45 GLN A C 18
ATOM 14026 O O . GLN A 1 45 ? 0.721 4.907 -18.018 1.00 0.00 45 GLN A O 18
ATOM 14041 N N . GLY A 1 1 ? 10.992 -11.395 -2.897 1.00 0.00 1 GLY A N 19
ATOM 14042 C CA . GLY A 1 1 ? 12.432 -11.282 -3.268 1.00 0.00 1 GLY A CA 19
ATOM 14043 C C . GLY A 1 1 ? 12.643 -10.033 -4.121 1.00 0.00 1 GLY A C 19
ATOM 14044 O O . GLY A 1 1 ? 12.057 -8.981 -3.851 1.00 0.00 1 GLY A O 19
ATOM 14050 N N . MET A 1 2 ? 13.491 -10.160 -5.150 1.00 0.00 2 MET A N 19
ATOM 14051 C CA . MET A 1 2 ? 13.793 -9.043 -6.049 1.00 0.00 2 MET A CA 19
ATOM 14052 C C . MET A 1 2 ? 12.541 -8.457 -6.796 1.00 0.00 2 MET A C 19
ATOM 14053 O O . MET A 1 2 ? 12.548 -7.260 -7.106 1.00 0.00 2 MET A O 19
ATOM 14067 N N . PRO A 1 3 ? 11.465 -9.246 -7.107 1.00 0.00 3 PRO A N 19
ATOM 14068 C CA . PRO A 1 3 ? 10.260 -8.691 -7.832 1.00 0.00 3 PRO A CA 19
ATOM 14069 C C . PRO A 1 3 ? 9.626 -7.525 -7.070 1.00 0.00 3 PRO A C 19
ATOM 14070 O O . PRO A 1 3 ? 9.598 -7.523 -5.836 1.00 0.00 3 PRO A O 19
ATOM 14081 N N . ARG A 1 4 ? 9.128 -6.530 -7.821 1.00 0.00 4 ARG A N 19
ATOM 14082 C CA . ARG A 1 4 ? 8.503 -5.348 -7.218 1.00 0.00 4 ARG A CA 19
ATOM 14083 C C . ARG A 1 4 ? 6.989 -5.549 -7.058 1.00 0.00 4 ARG A C 19
ATOM 14084 O O . ARG A 1 4 ? 6.193 -5.119 -7.908 1.00 0.00 4 ARG A O 19
ATOM 14105 N N . ASP A 1 5 ? 6.598 -6.192 -5.952 1.00 0.00 5 ASP A N 19
ATOM 14106 C CA . ASP A 1 5 ? 5.186 -6.433 -5.657 1.00 0.00 5 ASP A CA 19
ATOM 14107 C C . ASP A 1 5 ? 4.549 -5.174 -5.008 1.00 0.00 5 ASP A C 19
ATOM 14108 O O . ASP A 1 5 ? 5.057 -4.702 -3.985 1.00 0.00 5 ASP A O 19
ATOM 14117 N N . PRO A 1 6 ? 3.450 -4.603 -5.571 1.00 0.00 6 PRO A N 19
ATOM 14118 C CA . PRO A 1 6 ? 2.805 -3.381 -4.978 1.00 0.00 6 PRO A CA 19
ATOM 14119 C C . PRO A 1 6 ? 2.230 -3.656 -3.587 1.00 0.00 6 PRO A C 19
ATOM 14120 O O . PRO A 1 6 ? 2.209 -2.766 -2.728 1.00 0.00 6 PRO A O 19
ATOM 14131 N N . GLU A 1 7 ? 1.783 -4.901 -3.368 1.00 0.00 7 GLU A N 19
ATOM 14132 C CA . GLU A 1 7 ? 1.228 -5.302 -2.076 1.00 0.00 7 GLU A CA 19
ATOM 14133 C C . GLU A 1 7 ? 2.294 -5.231 -0.986 1.00 0.00 7 GLU A C 19
ATOM 14134 O O . GLU A 1 7 ? 2.025 -4.782 0.133 1.00 0.00 7 GLU A O 19
ATOM 14146 N N . GLN A 1 8 ? 3.509 -5.674 -1.329 1.00 0.00 8 GLN A N 19
ATOM 14147 C CA . GLN A 1 8 ? 4.634 -5.662 -0.397 1.00 0.00 8 GLN A CA 19
ATOM 14148 C C . GLN A 1 8 ? 5.029 -4.235 -0.023 1.00 0.00 8 GLN A C 19
ATOM 14149 O O . GLN A 1 8 ? 5.387 -3.965 1.126 1.00 0.00 8 GLN A O 19
ATOM 14163 N N . ARG A 1 9 ? 4.990 -3.330 -1.013 1.00 0.00 9 ARG A N 19
ATOM 14164 C CA . ARG A 1 9 ? 5.372 -1.932 -0.795 1.00 0.00 9 ARG A CA 19
ATOM 14165 C C . ARG A 1 9 ? 4.469 -1.281 0.260 1.00 0.00 9 ARG A C 19
ATOM 14166 O O . ARG A 1 9 ? 4.959 -0.612 1.172 1.00 0.00 9 ARG A O 19
ATOM 14187 N N . TYR A 1 10 ? 3.151 -1.499 0.134 1.00 0.00 10 TYR A N 19
ATOM 14188 C CA . TYR A 1 10 ? 2.184 -0.951 1.090 1.00 0.00 10 TYR A CA 19
ATOM 14189 C C . TYR A 1 10 ? 2.458 -1.499 2.496 1.00 0.00 10 TYR A C 19
ATOM 14190 O O . TYR A 1 10 ? 2.470 -0.752 3.475 1.00 0.00 10 TYR A O 19
ATOM 14208 N N . GLU A 1 11 ? 2.669 -2.804 2.573 1.00 0.00 11 GLU A N 19
ATOM 14209 C CA . GLU A 1 11 ? 2.944 -3.465 3.844 1.00 0.00 11 GLU A CA 19
ATOM 14210 C C . GLU A 1 11 ? 4.212 -2.870 4.453 1.00 0.00 11 GLU A C 19
ATOM 14211 O O . GLU A 1 11 ? 4.264 -2.587 5.655 1.00 0.00 11 GLU A O 19
ATOM 14223 N N . GLN A 1 12 ? 5.218 -2.663 3.599 1.00 0.00 12 GLN A N 19
ATOM 14224 C CA . GLN A 1 12 ? 6.476 -2.081 4.018 1.00 0.00 12 GLN A CA 19
ATOM 14225 C C . GLN A 1 12 ? 6.269 -0.651 4.520 1.00 0.00 12 GLN A C 19
ATOM 14226 O O . GLN A 1 12 ? 6.888 -0.250 5.507 1.00 0.00 12 GLN A O 19
ATOM 14240 N N . CYS A 1 13 ? 5.415 0.130 3.819 1.00 0.00 13 CYS A N 19
ATOM 14241 C CA . CYS A 1 13 ? 5.193 1.525 4.206 1.00 0.00 13 CYS A CA 19
ATOM 14242 C C . CYS A 1 13 ? 4.443 1.622 5.532 1.00 0.00 13 CYS A C 19
ATOM 14243 O O . CYS A 1 13 ? 4.765 2.463 6.379 1.00 0.00 13 CYS A O 19
ATOM 14250 N N . GLN A 1 14 ? 3.451 0.741 5.707 1.00 0.00 14 GLN A N 19
ATOM 14251 C CA . GLN A 1 14 ? 2.665 0.709 6.934 1.00 0.00 14 GLN A CA 19
ATOM 14252 C C . GLN A 1 14 ? 3.560 0.335 8.114 1.00 0.00 14 GLN A C 19
ATOM 14253 O O . GLN A 1 14 ? 3.455 0.921 9.194 1.00 0.00 14 GLN A O 19
ATOM 14267 N N . GLN A 1 15 ? 4.441 -0.647 7.885 1.00 0.00 15 GLN A N 19
ATOM 14268 C CA . GLN A 1 15 ? 5.367 -1.116 8.908 1.00 0.00 15 GLN A CA 19
ATOM 14269 C C . GLN A 1 15 ? 6.352 -0.016 9.308 1.00 0.00 15 GLN A C 19
ATOM 14270 O O . GLN A 1 15 ? 6.691 0.118 10.486 1.00 0.00 15 GLN A O 19
ATOM 14284 N N . GLN A 1 16 ? 6.836 0.745 8.311 1.00 0.00 16 GLN A N 19
ATOM 14285 C CA . GLN A 1 16 ? 7.814 1.809 8.566 1.00 0.00 16 GLN A CA 19
ATOM 14286 C C . GLN A 1 16 ? 7.261 2.909 9.472 1.00 0.00 16 GLN A C 19
ATOM 14287 O O . GLN A 1 16 ? 7.960 3.352 10.401 1.00 0.00 16 GLN A O 19
ATOM 14301 N N . CYS A 1 17 ? 6.019 3.376 9.207 1.00 0.00 17 CYS A N 19
ATOM 14302 C CA . CYS A 1 17 ? 5.455 4.436 10.037 1.00 0.00 17 CYS A CA 19
ATOM 14303 C C . CYS A 1 17 ? 5.122 3.946 11.450 1.00 0.00 17 CYS A C 19
ATOM 14304 O O . CYS A 1 17 ? 5.371 4.656 12.430 1.00 0.00 17 CYS A O 19
ATOM 14311 N N . GLU A 1 18 ? 4.501 2.754 11.544 1.00 0.00 18 GLU A N 19
ATOM 14312 C CA . GLU A 1 18 ? 4.073 2.218 12.844 1.00 0.00 18 GLU A CA 19
ATOM 14313 C C . GLU A 1 18 ? 5.258 1.941 13.778 1.00 0.00 18 GLU A C 19
ATOM 14314 O O . GLU A 1 18 ? 5.172 2.209 14.980 1.00 0.00 18 GLU A O 19
ATOM 14326 N N . ARG A 1 19 ? 6.368 1.424 13.220 1.00 0.00 19 ARG A N 19
ATOM 14327 C CA . ARG A 1 19 ? 7.561 1.146 14.032 1.00 0.00 19 ARG A CA 19
ATOM 14328 C C . ARG A 1 19 ? 8.217 2.453 14.507 1.00 0.00 19 ARG A C 19
ATOM 14329 O O . ARG A 1 19 ? 8.777 2.512 15.606 1.00 0.00 19 ARG A O 19
ATOM 14350 N N . GLN A 1 20 ? 8.115 3.504 13.673 1.00 0.00 20 GLN A N 19
ATOM 14351 C CA . GLN A 1 20 ? 8.669 4.813 14.009 1.00 0.00 20 GLN A CA 19
ATOM 14352 C C . GLN A 1 20 ? 7.977 5.373 15.265 1.00 0.00 20 GLN A C 19
ATOM 14353 O O . GLN A 1 20 ? 8.634 5.914 16.158 1.00 0.00 20 GLN A O 19
ATOM 14367 N N . ARG A 1 21 ? 6.645 5.204 15.334 1.00 0.00 21 ARG A N 19
ATOM 14368 C CA . ARG A 1 21 ? 5.845 5.655 16.495 1.00 0.00 21 ARG A CA 19
ATOM 14369 C C . ARG A 1 21 ? 6.269 7.061 16.973 1.00 0.00 21 ARG A C 19
ATOM 14370 O O . ARG A 1 21 ? 7.122 7.191 17.860 1.00 0.00 21 ARG A O 19
ATOM 14391 N N . ARG A 1 22 ? 5.656 8.106 16.385 1.00 0.00 22 ARG A N 19
ATOM 14392 C CA . ARG A 1 22 ? 5.968 9.491 16.772 1.00 0.00 22 ARG A CA 19
ATOM 14393 C C . ARG A 1 22 ? 4.714 10.389 16.783 1.00 0.00 22 ARG A C 19
ATOM 14394 O O . ARG A 1 22 ? 4.458 11.139 15.834 1.00 0.00 22 ARG A O 19
ATOM 14415 N N . GLY A 1 23 ? 3.975 10.346 17.899 1.00 0.00 23 GLY A N 19
ATOM 14416 C CA . GLY A 1 23 ? 2.787 11.193 18.089 1.00 0.00 23 GLY A CA 19
ATOM 14417 C C . GLY A 1 23 ? 1.668 10.867 17.095 1.00 0.00 23 GLY A C 19
ATOM 14418 O O . GLY A 1 23 ? 1.519 9.725 16.658 1.00 0.00 23 GLY A O 19
ATOM 14422 N N . GLN A 1 24 ? 0.876 11.897 16.761 1.00 0.00 24 GLN A N 19
ATOM 14423 C CA . GLN A 1 24 ? -0.258 11.752 15.831 1.00 0.00 24 GLN A CA 19
ATOM 14424 C C . GLN A 1 24 ? 0.187 11.412 14.391 1.00 0.00 24 GLN A C 19
ATOM 14425 O O . GLN A 1 24 ? -0.657 11.180 13.518 1.00 0.00 24 GLN A O 19
ATOM 14439 N N . GLU A 1 25 ? 1.505 11.399 14.150 1.00 0.00 25 GLU A N 19
ATOM 14440 C CA . GLU A 1 25 ? 2.046 11.099 12.820 1.00 0.00 25 GLU A CA 19
ATOM 14441 C C . GLU A 1 25 ? 1.646 9.692 12.358 1.00 0.00 25 GLU A C 19
ATOM 14442 O O . GLU A 1 25 ? 1.542 9.443 11.162 1.00 0.00 25 GLU A O 19
ATOM 14454 N N . GLN A 1 26 ? 1.467 8.766 13.318 1.00 0.00 26 GLN A N 19
ATOM 14455 C CA . GLN A 1 26 ? 1.125 7.371 12.998 1.00 0.00 26 GLN A CA 19
ATOM 14456 C C . GLN A 1 26 ? -0.209 7.286 12.224 1.00 0.00 26 GLN A C 19
ATOM 14457 O O . GLN A 1 26 ? -0.317 6.535 11.250 1.00 0.00 26 GLN A O 19
ATOM 14471 N N . THR A 1 27 ? -1.216 8.051 12.662 1.00 0.00 27 THR A N 19
ATOM 14472 C CA . THR A 1 27 ? -2.526 8.036 11.992 1.00 0.00 27 THR A CA 19
ATOM 14473 C C . THR A 1 27 ? -2.486 8.812 10.673 1.00 0.00 27 THR A C 19
ATOM 14474 O O . THR A 1 27 ? -3.062 8.377 9.666 1.00 0.00 27 THR A O 19
ATOM 14485 N N . LEU A 1 28 ? -1.796 9.955 10.687 1.00 0.00 28 LEU A N 19
ATOM 14486 C CA . LEU A 1 28 ? -1.672 10.803 9.501 1.00 0.00 28 LEU A CA 19
ATOM 14487 C C . LEU A 1 28 ? -0.917 10.079 8.373 1.00 0.00 28 LEU A C 19
ATOM 14488 O O . LEU A 1 28 ? -1.307 10.165 7.205 1.00 0.00 28 LEU A O 19
ATOM 14504 N N . CYS A 1 29 ? 0.189 9.411 8.730 1.00 0.00 29 CYS A N 19
ATOM 14505 C CA . CYS A 1 29 ? 1.032 8.721 7.743 1.00 0.00 29 CYS A CA 19
ATOM 14506 C C . CYS A 1 29 ? 0.321 7.522 7.122 1.00 0.00 29 CYS A C 19
ATOM 14507 O O . CYS A 1 29 ? 0.469 7.267 5.921 1.00 0.00 29 CYS A O 19
ATOM 14514 N N . ARG A 1 30 ? -0.460 6.788 7.939 1.00 0.00 30 ARG A N 19
ATOM 14515 C CA . ARG A 1 30 ? -1.191 5.624 7.431 1.00 0.00 30 ARG A CA 19
ATOM 14516 C C . ARG A 1 30 ? -2.174 6.050 6.357 1.00 0.00 30 ARG A C 19
ATOM 14517 O O . ARG A 1 30 ? -2.305 5.383 5.326 1.00 0.00 30 ARG A O 19
ATOM 14538 N N . ARG A 1 31 ? -2.837 7.190 6.588 1.00 0.00 31 ARG A N 19
ATOM 14539 C CA . ARG A 1 31 ? -3.775 7.735 5.620 1.00 0.00 31 ARG A CA 19
ATOM 14540 C C . ARG A 1 31 ? -3.046 8.106 4.323 1.00 0.00 31 ARG A C 19
ATOM 14541 O O . ARG A 1 31 ? -3.557 7.864 3.227 1.00 0.00 31 ARG A O 19
ATOM 14562 N N . ARG A 1 32 ? -1.852 8.720 4.461 1.00 0.00 32 ARG A N 19
ATOM 14563 C CA . ARG A 1 32 ? -1.065 9.149 3.293 1.00 0.00 32 ARG A CA 19
ATOM 14564 C C . ARG A 1 32 ? -0.633 7.961 2.424 1.00 0.00 32 ARG A C 19
ATOM 14565 O O . ARG A 1 32 ? -0.846 7.976 1.202 1.00 0.00 32 ARG A O 19
ATOM 14586 N N . CYS A 1 33 ? -0.053 6.915 3.057 1.00 0.00 33 CYS A N 19
ATOM 14587 C CA . CYS A 1 33 ? 0.367 5.727 2.305 1.00 0.00 33 CYS A CA 19
ATOM 14588 C C . CYS A 1 33 ? -0.842 4.959 1.775 1.00 0.00 33 CYS A C 19
ATOM 14589 O O . CYS A 1 33 ? -0.830 4.471 0.641 1.00 0.00 33 CYS A O 19
ATOM 14596 N N . GLU A 1 34 ? -1.902 4.896 2.591 1.00 0.00 34 GLU A N 19
ATOM 14597 C CA . GLU A 1 34 ? -3.151 4.236 2.200 1.00 0.00 34 GLU A CA 19
ATOM 14598 C C . GLU A 1 34 ? -3.739 4.912 0.954 1.00 0.00 34 GLU A C 19
ATOM 14599 O O . GLU A 1 34 ? -4.250 4.236 0.054 1.00 0.00 34 GLU A O 19
ATOM 14611 N N . GLN A 1 35 ? -3.663 6.250 0.915 1.00 0.00 35 GLN A N 19
ATOM 14612 C CA . GLN A 1 35 ? -4.188 7.022 -0.215 1.00 0.00 35 GLN A CA 19
ATOM 14613 C C . GLN A 1 35 ? -3.464 6.623 -1.504 1.00 0.00 35 GLN A C 19
ATOM 14614 O O . GLN A 1 35 ? -4.094 6.466 -2.558 1.00 0.00 35 GLN A O 19
ATOM 14628 N N . ARG A 1 36 ? -2.143 6.446 -1.403 1.00 0.00 36 ARG A N 19
ATOM 14629 C CA . ARG A 1 36 ? -1.328 6.050 -2.535 1.00 0.00 36 ARG A CA 19
ATOM 14630 C C . ARG A 1 36 ? -1.754 4.680 -3.054 1.00 0.00 36 ARG A C 19
ATOM 14631 O O . ARG A 1 36 ? -1.771 4.455 -4.257 1.00 0.00 36 ARG A O 19
ATOM 14652 N N . ARG A 1 37 ? -2.084 3.760 -2.130 1.00 0.00 37 ARG A N 19
ATOM 14653 C CA . ARG A 1 37 ? -2.491 2.402 -2.515 1.00 0.00 37 ARG A CA 19
ATOM 14654 C C . ARG A 1 37 ? -3.744 2.448 -3.401 1.00 0.00 37 ARG A C 19
ATOM 14655 O O . ARG A 1 37 ? -3.774 1.839 -4.474 1.00 0.00 37 ARG A O 19
ATOM 14676 N N . GLN A 1 38 ? -4.756 3.198 -2.955 1.00 0.00 38 GLN A N 19
ATOM 14677 C CA . GLN A 1 38 ? -5.997 3.355 -3.723 1.00 0.00 38 GLN A CA 19
ATOM 14678 C C . GLN A 1 38 ? -5.717 4.103 -5.029 1.00 0.00 38 GLN A C 19
ATOM 14679 O O . GLN A 1 38 ? -6.263 3.770 -6.083 1.00 0.00 38 GLN A O 19
ATOM 14693 N N . GLN A 1 39 ? -4.872 5.129 -4.929 1.00 0.00 39 GLN A N 19
ATOM 14694 C CA . GLN A 1 39 ? -4.515 5.967 -6.067 1.00 0.00 39 GLN A CA 19
ATOM 14695 C C . GLN A 1 39 ? -3.842 5.144 -7.173 1.00 0.00 39 GLN A C 19
ATOM 14696 O O . GLN A 1 39 ? -4.172 5.293 -8.350 1.00 0.00 39 GLN A O 19
ATOM 14710 N N . GLU A 1 40 ? -2.903 4.279 -6.779 1.00 0.00 40 GLU A N 19
ATOM 14711 C CA . GLU A 1 40 ? -2.172 3.428 -7.725 1.00 0.00 40 GLU A CA 19
ATOM 14712 C C . GLU A 1 40 ? -3.082 2.370 -8.361 1.00 0.00 40 GLU A C 19
ATOM 14713 O O . GLU A 1 40 ? -2.954 2.063 -9.550 1.00 0.00 40 GLU A O 19
ATOM 14725 N N . GLU A 1 41 ? -3.976 1.798 -7.549 1.00 0.00 41 GLU A N 19
ATOM 14726 C CA . GLU A 1 41 ? -4.893 0.735 -8.011 1.00 0.00 41 GLU A CA 19
ATOM 14727 C C . GLU A 1 41 ? -6.142 1.294 -8.720 1.00 0.00 41 GLU A C 19
ATOM 14728 O O . GLU A 1 41 ? -6.931 0.526 -9.279 1.00 0.00 41 GLU A O 19
ATOM 14740 N N . ARG A 1 42 ? -6.308 2.627 -8.711 1.00 0.00 42 ARG A N 19
ATOM 14741 C CA . ARG A 1 42 ? -7.450 3.272 -9.373 1.00 0.00 42 ARG A CA 19
ATOM 14742 C C . ARG A 1 42 ? -7.033 3.938 -10.694 1.00 0.00 42 ARG A C 19
ATOM 14743 O O . ARG A 1 42 ? -7.887 4.450 -11.427 1.00 0.00 42 ARG A O 19
ATOM 14764 N N . GLU A 1 43 ? -5.722 3.871 -11.026 1.00 0.00 43 GLU A N 19
ATOM 14765 C CA . GLU A 1 43 ? -5.231 4.405 -12.287 1.00 0.00 43 GLU A CA 19
ATOM 14766 C C . GLU A 1 43 ? -5.924 3.683 -13.432 1.00 0.00 43 GLU A C 19
ATOM 14767 O O . GLU A 1 43 ? -6.304 4.305 -14.433 1.00 0.00 43 GLU A O 19
ATOM 14779 N N . ARG A 1 44 ? -6.127 2.364 -13.256 1.00 0.00 44 ARG A N 19
ATOM 14780 C CA . ARG A 1 44 ? -6.814 1.566 -14.244 1.00 0.00 44 ARG A CA 19
ATOM 14781 C C . ARG A 1 44 ? -8.320 1.599 -13.998 1.00 0.00 44 ARG A C 19
ATOM 14782 O O . ARG A 1 44 ? -8.798 1.153 -12.951 1.00 0.00 44 ARG A O 19
ATOM 14803 N N . GLN A 1 45 ? -9.061 2.143 -14.971 1.00 0.00 45 GLN A N 19
ATOM 14804 C CA . GLN A 1 45 ? -10.522 2.256 -14.873 1.00 0.00 45 GLN A CA 19
ATOM 14805 C C . GLN A 1 45 ? -10.946 2.860 -13.533 1.00 0.00 45 GLN A C 19
ATOM 14806 O O . GLN A 1 45 ? -10.082 3.355 -12.829 1.00 0.00 45 GLN A O 19
ATOM 14821 N N . GLY A 1 1 ? 10.298 -0.368 -16.597 1.00 0.00 1 GLY A N 20
ATOM 14822 C CA . GLY A 1 1 ? 9.640 -0.960 -15.395 1.00 0.00 1 GLY A CA 20
ATOM 14823 C C . GLY A 1 1 ? 10.697 -1.277 -14.342 1.00 0.00 1 GLY A C 20
ATOM 14824 O O . GLY A 1 1 ? 11.695 -1.944 -14.635 1.00 0.00 1 GLY A O 20
ATOM 14830 N N . MET A 1 2 ? 10.472 -0.791 -13.113 1.00 0.00 2 MET A N 20
ATOM 14831 C CA . MET A 1 2 ? 11.409 -1.021 -12.011 1.00 0.00 2 MET A CA 20
ATOM 14832 C C . MET A 1 2 ? 11.359 -2.497 -11.523 1.00 0.00 2 MET A C 20
ATOM 14833 O O . MET A 1 2 ? 10.340 -3.168 -11.708 1.00 0.00 2 MET A O 20
ATOM 14847 N N . PRO A 1 3 ? 12.442 -3.017 -10.898 1.00 0.00 3 PRO A N 20
ATOM 14848 C CA . PRO A 1 3 ? 12.473 -4.434 -10.394 1.00 0.00 3 PRO A CA 20
ATOM 14849 C C . PRO A 1 3 ? 11.574 -4.650 -9.169 1.00 0.00 3 PRO A C 20
ATOM 14850 O O . PRO A 1 3 ? 11.184 -5.784 -8.872 1.00 0.00 3 PRO A O 20
ATOM 14861 N N . ARG A 1 4 ? 11.280 -3.561 -8.446 1.00 0.00 4 ARG A N 20
ATOM 14862 C CA . ARG A 1 4 ? 10.465 -3.633 -7.232 1.00 0.00 4 ARG A CA 20
ATOM 14863 C C . ARG A 1 4 ? 9.003 -3.318 -7.545 1.00 0.00 4 ARG A C 20
ATOM 14864 O O . ARG A 1 4 ? 8.696 -2.251 -8.089 1.00 0.00 4 ARG A O 20
ATOM 14885 N N . ASP A 1 5 ? 8.108 -4.258 -7.209 1.00 0.00 5 ASP A N 20
ATOM 14886 C CA . ASP A 1 5 ? 6.677 -4.086 -7.473 1.00 0.00 5 ASP A CA 20
ATOM 14887 C C . ASP A 1 5 ? 6.056 -3.020 -6.529 1.00 0.00 5 ASP A C 20
ATOM 14888 O O . ASP A 1 5 ? 6.462 -2.922 -5.369 1.00 0.00 5 ASP A O 20
ATOM 14897 N N . PRO A 1 6 ? 5.063 -2.222 -6.997 1.00 0.00 6 PRO A N 20
ATOM 14898 C CA . PRO A 1 6 ? 4.397 -1.174 -6.139 1.00 0.00 6 PRO A CA 20
ATOM 14899 C C . PRO A 1 6 ? 3.766 -1.765 -4.872 1.00 0.00 6 PRO A C 20
ATOM 14900 O O . PRO A 1 6 ? 3.751 -1.120 -3.819 1.00 0.00 6 PRO A O 20
ATOM 14911 N N . GLU A 1 7 ? 3.203 -2.973 -5.001 1.00 0.00 7 GLU A N 20
ATOM 14912 C CA . GLU A 1 7 ? 2.514 -3.633 -3.884 1.00 0.00 7 GLU A CA 20
ATOM 14913 C C . GLU A 1 7 ? 3.474 -3.874 -2.711 1.00 0.00 7 GLU A C 20
ATOM 14914 O O . GLU A 1 7 ? 3.109 -3.659 -1.549 1.00 0.00 7 GLU A O 20
ATOM 14926 N N . GLN A 1 8 ? 4.691 -4.327 -3.026 1.00 0.00 8 GLN A N 20
ATOM 14927 C CA . GLN A 1 8 ? 5.695 -4.607 -1.998 1.00 0.00 8 GLN A CA 20
ATOM 14928 C C . GLN A 1 8 ? 6.069 -3.338 -1.241 1.00 0.00 8 GLN A C 20
ATOM 14929 O O . GLN A 1 8 ? 6.214 -3.357 -0.016 1.00 0.00 8 GLN A O 20
ATOM 14943 N N . ARG A 1 9 ? 6.200 -2.234 -1.979 1.00 0.00 9 ARG A N 20
ATOM 14944 C CA . ARG A 1 9 ? 6.563 -0.946 -1.389 1.00 0.00 9 ARG A CA 20
ATOM 14945 C C . ARG A 1 9 ? 5.530 -0.538 -0.334 1.00 0.00 9 ARG A C 20
ATOM 14946 O O . ARG A 1 9 ? 5.893 -0.087 0.757 1.00 0.00 9 ARG A O 20
ATOM 14967 N N . TYR A 1 10 ? 4.252 -0.744 -0.656 1.00 0.00 10 TYR A N 20
ATOM 14968 C CA . TYR A 1 10 ? 3.161 -0.449 0.274 1.00 0.00 10 TYR A CA 20
ATOM 14969 C C . TYR A 1 10 ? 3.280 -1.314 1.542 1.00 0.00 10 TYR A C 20
ATOM 14970 O O . TYR A 1 10 ? 2.947 -0.858 2.638 1.00 0.00 10 TYR A O 20
ATOM 14988 N N . GLU A 1 11 ? 3.709 -2.576 1.373 1.00 0.00 11 GLU A N 20
ATOM 14989 C CA . GLU A 1 11 ? 3.815 -3.504 2.507 1.00 0.00 11 GLU A CA 20
ATOM 14990 C C . GLU A 1 11 ? 4.739 -2.909 3.571 1.00 0.00 11 GLU A C 20
ATOM 14991 O O . GLU A 1 11 ? 4.370 -2.838 4.751 1.00 0.00 11 GLU A O 20
ATOM 15003 N N . GLN A 1 12 ? 5.899 -2.399 3.132 1.00 0.00 12 GLN A N 20
ATOM 15004 C CA . GLN A 1 12 ? 6.820 -1.713 4.041 1.00 0.00 12 GLN A CA 20
ATOM 15005 C C . GLN A 1 12 ? 6.198 -0.423 4.571 1.00 0.00 12 GLN A C 20
ATOM 15006 O O . GLN A 1 12 ? 6.407 -0.064 5.727 1.00 0.00 12 GLN A O 20
ATOM 15020 N N . CYS A 1 13 ? 5.440 0.276 3.709 1.00 0.00 13 CYS A N 20
ATOM 15021 C CA . CYS A 1 13 ? 4.807 1.541 4.092 1.00 0.00 13 CYS A CA 20
ATOM 15022 C C . CYS A 1 13 ? 3.884 1.336 5.294 1.00 0.00 13 CYS A C 20
ATOM 15023 O O . CYS A 1 13 ? 3.980 2.060 6.300 1.00 0.00 13 CYS A O 20
ATOM 15030 N N . GLN A 1 14 ? 3.035 0.309 5.210 1.00 0.00 14 GLN A N 20
ATOM 15031 C CA . GLN A 1 14 ? 2.134 -0.042 6.308 1.00 0.00 14 GLN A CA 20
ATOM 15032 C C . GLN A 1 14 ? 2.950 -0.427 7.544 1.00 0.00 14 GLN A C 20
ATOM 15033 O O . GLN A 1 14 ? 2.597 -0.070 8.675 1.00 0.00 14 GLN A O 20
ATOM 15047 N N . GLN A 1 15 ? 4.056 -1.147 7.311 1.00 0.00 15 GLN A N 20
ATOM 15048 C CA . GLN A 1 15 ? 4.945 -1.577 8.380 1.00 0.00 15 GLN A CA 20
ATOM 15049 C C . GLN A 1 15 ? 5.533 -0.367 9.115 1.00 0.00 15 GLN A C 20
ATOM 15050 O O . GLN A 1 15 ? 5.696 -0.398 10.336 1.00 0.00 15 GLN A O 20
ATOM 15064 N N . GLN A 1 16 ? 5.878 0.685 8.354 1.00 0.00 16 GLN A N 20
ATOM 15065 C CA . GLN A 1 16 ? 6.473 1.888 8.939 1.00 0.00 16 GLN A CA 20
ATOM 15066 C C . GLN A 1 16 ? 5.529 2.553 9.933 1.00 0.00 16 GLN A C 20
ATOM 15067 O O . GLN A 1 16 ? 5.964 2.968 11.014 1.00 0.00 16 GLN A O 20
ATOM 15081 N N . CYS A 1 17 ? 4.233 2.665 9.572 1.00 0.00 17 CYS A N 20
ATOM 15082 C CA . CYS A 1 17 ? 3.261 3.298 10.470 1.00 0.00 17 CYS A CA 20
ATOM 15083 C C . CYS A 1 17 ? 3.116 2.521 11.790 1.00 0.00 17 CYS A C 20
ATOM 15084 O O . CYS A 1 17 ? 3.079 3.126 12.872 1.00 0.00 17 CYS A O 20
ATOM 15091 N N . GLU A 1 18 ? 3.027 1.181 11.698 1.00 0.00 18 GLU A N 20
ATOM 15092 C CA . GLU A 1 18 ? 2.856 0.341 12.895 1.00 0.00 18 GLU A CA 20
ATOM 15093 C C . GLU A 1 18 ? 4.138 0.249 13.734 1.00 0.00 18 GLU A C 20
ATOM 15094 O O . GLU A 1 18 ? 4.081 0.281 14.968 1.00 0.00 18 GLU A O 20
ATOM 15106 N N . ARG A 1 19 ? 5.284 0.133 13.056 1.00 0.00 19 ARG A N 20
ATOM 15107 C CA . ARG A 1 19 ? 6.579 0.038 13.736 1.00 0.00 19 ARG A CA 20
ATOM 15108 C C . ARG A 1 19 ? 6.883 1.333 14.500 1.00 0.00 19 ARG A C 20
ATOM 15109 O O . ARG A 1 19 ? 7.361 1.296 15.637 1.00 0.00 19 ARG A O 20
ATOM 15130 N N . GLN A 1 20 ? 6.575 2.470 13.870 1.00 0.00 20 GLN A N 20
ATOM 15131 C CA . GLN A 1 20 ? 6.782 3.792 14.488 1.00 0.00 20 GLN A CA 20
ATOM 15132 C C . GLN A 1 20 ? 5.535 4.285 15.253 1.00 0.00 20 GLN A C 20
ATOM 15133 O O . GLN A 1 20 ? 5.547 5.391 15.807 1.00 0.00 20 GLN A O 20
ATOM 15147 N N . ARG A 1 21 ? 4.464 3.468 15.278 1.00 0.00 21 ARG A N 20
ATOM 15148 C CA . ARG A 1 21 ? 3.231 3.840 15.973 1.00 0.00 21 ARG A CA 20
ATOM 15149 C C . ARG A 1 21 ? 3.528 4.196 17.436 1.00 0.00 21 ARG A C 20
ATOM 15150 O O . ARG A 1 21 ? 4.102 3.393 18.175 1.00 0.00 21 ARG A O 20
ATOM 15171 N N . ARG A 1 22 ? 3.118 5.409 17.839 1.00 0.00 22 ARG A N 20
ATOM 15172 C CA . ARG A 1 22 ? 3.324 5.894 19.215 1.00 0.00 22 ARG A CA 20
ATOM 15173 C C . ARG A 1 22 ? 2.740 7.301 19.384 1.00 0.00 22 ARG A C 20
ATOM 15174 O O . ARG A 1 22 ? 1.827 7.512 20.187 1.00 0.00 22 ARG A O 20
ATOM 15195 N N . GLY A 1 23 ? 3.285 8.258 18.621 1.00 0.00 23 GLY A N 20
ATOM 15196 C CA . GLY A 1 23 ? 2.836 9.653 18.677 1.00 0.00 23 GLY A CA 20
ATOM 15197 C C . GLY A 1 23 ? 1.851 9.960 17.553 1.00 0.00 23 GLY A C 20
ATOM 15198 O O . GLY A 1 23 ? 1.126 9.076 17.095 1.00 0.00 23 GLY A O 20
ATOM 15202 N N . GLN A 1 24 ? 1.829 11.228 17.121 1.00 0.00 24 GLN A N 20
ATOM 15203 C CA . GLN A 1 24 ? 0.925 11.673 16.044 1.00 0.00 24 GLN A CA 20
ATOM 15204 C C . GLN A 1 24 ? 1.520 11.403 14.637 1.00 0.00 24 GLN A C 20
ATOM 15205 O O . GLN A 1 24 ? 0.835 11.600 13.617 1.00 0.00 24 GLN A O 20
ATOM 15219 N N . GLU A 1 25 ? 2.783 10.937 14.590 1.00 0.00 25 GLU A N 20
ATOM 15220 C CA . GLU A 1 25 ? 3.447 10.635 13.321 1.00 0.00 25 GLU A CA 20
ATOM 15221 C C . GLU A 1 25 ? 2.691 9.550 12.567 1.00 0.00 25 GLU A C 20
ATOM 15222 O O . GLU A 1 25 ? 2.561 9.611 11.340 1.00 0.00 25 GLU A O 20
ATOM 15234 N N . GLN A 1 26 ? 2.183 8.559 13.313 1.00 0.00 26 GLN A N 20
ATOM 15235 C CA . GLN A 1 26 ? 1.425 7.463 12.720 1.00 0.00 26 GLN A CA 20
ATOM 15236 C C . GLN A 1 26 ? 0.227 7.995 11.927 1.00 0.00 26 GLN A C 20
ATOM 15237 O O . GLN A 1 26 ? -0.089 7.490 10.849 1.00 0.00 26 GLN A O 20
ATOM 15251 N N . THR A 1 27 ? -0.422 9.031 12.471 1.00 0.00 27 THR A N 20
ATOM 15252 C CA . THR A 1 27 ? -1.576 9.643 11.824 1.00 0.00 27 THR A CA 20
ATOM 15253 C C . THR A 1 27 ? -1.165 10.226 10.469 1.00 0.00 27 THR A C 20
ATOM 15254 O O . THR A 1 27 ? -1.862 10.035 9.466 1.00 0.00 27 THR A O 20
ATOM 15265 N N . LEU A 1 28 ? -0.035 10.945 10.456 1.00 0.00 28 LEU A N 20
ATOM 15266 C CA . LEU A 1 28 ? 0.460 11.569 9.223 1.00 0.00 28 LEU A CA 20
ATOM 15267 C C . LEU A 1 28 ? 0.805 10.527 8.152 1.00 0.00 28 LEU A C 20
ATOM 15268 O O . LEU A 1 28 ? 0.450 10.703 6.979 1.00 0.00 28 LEU A O 20
ATOM 15284 N N . CYS A 1 29 ? 1.515 9.453 8.550 1.00 0.00 29 CYS A N 20
ATOM 15285 C CA . CYS A 1 29 ? 1.929 8.420 7.589 1.00 0.00 29 CYS A CA 20
ATOM 15286 C C . CYS A 1 29 ? 0.736 7.605 7.087 1.00 0.00 29 CYS A C 20
ATOM 15287 O O . CYS A 1 29 ? 0.702 7.201 5.923 1.00 0.00 29 CYS A O 20
ATOM 15294 N N . ARG A 1 30 ? -0.248 7.384 7.972 1.00 0.00 30 ARG A N 20
ATOM 15295 C CA . ARG A 1 30 ? -1.454 6.639 7.609 1.00 0.00 30 ARG A CA 20
ATOM 15296 C C . ARG A 1 30 ? -2.256 7.376 6.549 1.00 0.00 30 ARG A C 20
ATOM 15297 O O . ARG A 1 30 ? -2.801 6.754 5.635 1.00 0.00 30 ARG A O 20
ATOM 15318 N N . ARG A 1 31 ? -2.353 8.706 6.694 1.00 0.00 31 ARG A N 20
ATOM 15319 C CA . ARG A 1 31 ? -3.123 9.519 5.751 1.00 0.00 31 ARG A CA 20
ATOM 15320 C C . ARG A 1 31 ? -2.504 9.485 4.354 1.00 0.00 31 ARG A C 20
ATOM 15321 O O . ARG A 1 31 ? -3.214 9.301 3.364 1.00 0.00 31 ARG A O 20
ATOM 15342 N N . ARG A 1 32 ? -1.172 9.655 4.281 1.00 0.00 32 ARG A N 20
ATOM 15343 C CA . ARG A 1 32 ? -0.469 9.636 2.988 1.00 0.00 32 ARG A CA 20
ATOM 15344 C C . ARG A 1 32 ? -0.397 8.226 2.399 1.00 0.00 32 ARG A C 20
ATOM 15345 O O . ARG A 1 32 ? -0.551 8.046 1.187 1.00 0.00 32 ARG A O 20
ATOM 15366 N N . CYS A 1 33 ? -0.132 7.234 3.261 1.00 0.00 33 CYS A N 20
ATOM 15367 C CA . CYS A 1 33 ? -0.005 5.842 2.820 1.00 0.00 33 CYS A CA 20
ATOM 15368 C C . CYS A 1 33 ? -1.364 5.282 2.374 1.00 0.00 33 CYS A C 20
ATOM 15369 O O . CYS A 1 33 ? -1.451 4.566 1.373 1.00 0.00 33 CYS A O 20
ATOM 15376 N N . GLU A 1 34 ? -2.424 5.636 3.119 1.00 0.00 34 GLU A N 20
ATOM 15377 C CA . GLU A 1 34 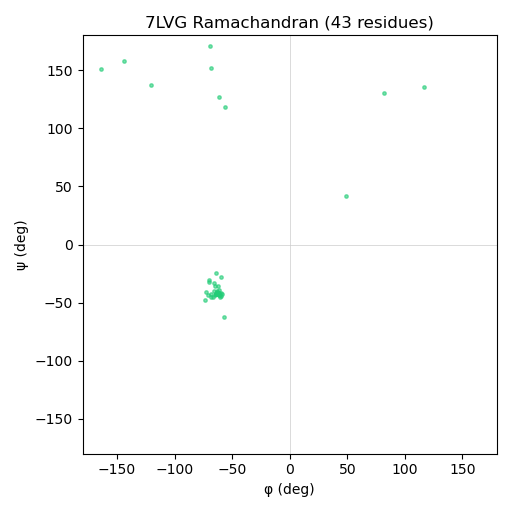? -3.790 5.193 2.798 1.00 0.00 34 GLU A CA 20
ATOM 15378 C C . GLU A 1 34 ? -4.229 5.738 1.426 1.00 0.00 34 GLU A C 20
ATOM 15379 O O . GLU A 1 34 ? -4.788 4.999 0.605 1.00 0.00 34 GLU A O 20
ATOM 15391 N N . GLN A 1 35 ? -3.937 7.020 1.177 1.00 0.00 35 GLN A N 20
ATOM 15392 C CA . GLN A 1 35 ? -4.267 7.658 -0.105 1.00 0.00 35 GLN A CA 20
ATOM 15393 C C . GLN A 1 35 ? -3.522 6.979 -1.251 1.00 0.00 35 GLN A C 20
ATOM 15394 O O . GLN A 1 35 ? -4.068 6.810 -2.346 1.00 0.00 35 GLN A O 20
ATOM 15408 N N . ARG A 1 36 ? -2.280 6.576 -0.978 1.00 0.00 36 ARG A N 20
ATOM 15409 C CA . ARG A 1 36 ? -1.455 5.894 -1.950 1.00 0.00 36 ARG A CA 20
ATOM 15410 C C . ARG A 1 36 ? -2.137 4.604 -2.387 1.00 0.00 36 ARG A C 20
ATOM 15411 O O . ARG A 1 36 ? -2.144 4.279 -3.575 1.00 0.00 36 ARG A O 20
ATOM 15432 N N . ARG A 1 37 ? -2.773 3.901 -1.420 1.00 0.00 37 ARG A N 20
ATOM 15433 C CA . ARG A 1 37 ? -3.519 2.683 -1.732 1.00 0.00 37 ARG A CA 20
ATOM 15434 C C . ARG A 1 37 ? -4.607 3.012 -2.753 1.00 0.00 37 ARG A C 20
ATOM 15435 O O . ARG A 1 37 ? -4.772 2.304 -3.739 1.00 0.00 37 ARG A O 20
ATOM 15456 N N . GLN A 1 38 ? -5.323 4.117 -2.515 1.00 0.00 38 GLN A N 20
ATOM 15457 C CA . GLN A 1 38 ? -6.385 4.555 -3.424 1.00 0.00 38 GLN A CA 20
ATOM 15458 C C . GLN A 1 38 ? -5.816 4.863 -4.810 1.00 0.00 38 GLN A C 20
ATOM 15459 O O . GLN A 1 38 ? -6.435 4.541 -5.834 1.00 0.00 38 GLN A O 20
ATOM 15473 N N . GLN A 1 39 ? -4.631 5.485 -4.832 1.00 0.00 39 GLN A N 20
ATOM 15474 C CA . GLN A 1 39 ? -3.966 5.844 -6.086 1.00 0.00 39 GLN A CA 20
ATOM 15475 C C . GLN A 1 39 ? -3.626 4.604 -6.910 1.00 0.00 39 GLN A C 20
ATOM 15476 O O . GLN A 1 39 ? -3.739 4.620 -8.135 1.00 0.00 39 GLN A O 20
ATOM 15490 N N . GLU A 1 40 ? -3.177 3.543 -6.232 1.00 0.00 40 GLU A N 20
ATOM 15491 C CA . GLU A 1 40 ? -2.806 2.290 -6.910 1.00 0.00 40 GLU A CA 20
ATOM 15492 C C . GLU A 1 40 ? -4.030 1.412 -7.229 1.00 0.00 40 GLU A C 20
ATOM 15493 O O . GLU A 1 40 ? -4.026 0.675 -8.220 1.00 0.00 40 GLU A O 20
ATOM 15505 N N . GLU A 1 41 ? -5.072 1.496 -6.387 1.00 0.00 41 GLU A N 20
ATOM 15506 C CA . GLU A 1 41 ? -6.303 0.704 -6.585 1.00 0.00 41 GLU A CA 20
ATOM 15507 C C . GLU A 1 41 ? -7.031 1.069 -7.876 1.00 0.00 41 GLU A C 20
ATOM 15508 O O . GLU A 1 41 ? -7.580 0.189 -8.543 1.00 0.00 41 GLU A O 20
ATOM 15520 N N . ARG A 1 42 ? -7.051 2.365 -8.218 1.00 0.00 42 ARG A N 20
ATOM 15521 C CA . ARG A 1 42 ? -7.744 2.822 -9.437 1.00 0.00 42 ARG A CA 20
ATOM 15522 C C . ARG A 1 42 ? -7.106 2.206 -10.690 1.00 0.00 42 ARG A C 20
ATOM 15523 O O . ARG A 1 42 ? -7.797 1.950 -11.681 1.00 0.00 42 ARG A O 20
ATOM 15544 N N . GLU A 1 43 ? -5.808 1.874 -10.590 1.00 0.00 43 GLU A N 20
ATOM 15545 C CA . GLU A 1 43 ? -5.116 1.176 -11.663 1.00 0.00 43 GLU A CA 20
ATOM 15546 C C . GLU A 1 43 ? -5.793 -0.173 -11.889 1.00 0.00 43 GLU A C 20
ATOM 15547 O O . GLU A 1 43 ? -5.996 -0.599 -13.030 1.00 0.00 43 GLU A O 20
ATOM 15559 N N . ARG A 1 44 ? -6.186 -0.817 -10.773 1.00 0.00 44 ARG A N 20
ATOM 15560 C CA . ARG A 1 44 ? -6.889 -2.084 -10.823 1.00 0.00 44 ARG A CA 20
ATOM 15561 C C . ARG A 1 44 ? -8.396 -1.849 -10.909 1.00 0.00 44 ARG A C 20
ATOM 15562 O O . ARG A 1 44 ? -8.995 -1.266 -10.002 1.00 0.00 44 ARG A O 20
ATOM 15583 N N . GLN A 1 45 ? -8.997 -2.309 -12.006 1.00 0.00 45 GLN A N 20
ATOM 15584 C CA . GLN A 1 45 ? -10.440 -2.151 -12.225 1.00 0.00 45 GLN A CA 20
ATOM 15585 C C . GLN A 1 45 ? -10.990 -3.292 -13.077 1.00 0.00 45 GLN A C 20
ATOM 15586 O O . GLN A 1 45 ? -10.223 -3.861 -13.837 1.00 0.00 45 GLN A O 20
#

GO terms:
  GO:0045735 nutrient reservoir activity (F, IDA)

Sequence (45 aa):
GMPRDPEQRYEQCQQQCERQRRGQEQTLCRRRCEQRRQQEERERQGMPRDPEQRYEQCQQQCERQRRGQEQTLCRRRCEQRRQQEERERQGMPRDPEQRYEQCQQQCERQRRGQEQTLCRRRCEQRRQQEERERQGMPRDPEQRYEQCQQQCERQRRGQEQTLCRRRCEQRRQQEERERQGMPRDPEQRYEQCQQQCERQRRGQEQTLCRRRCEQRRQQEERERQGMPRDPEQRYEQCQQQCERQRRGQEQTLCRRRCEQRRQQEERERQGMPRDPEQRYEQCQQQCERQRRGQEQTLCRRRCEQRRQQEERERQGMPRDPEQRYEQCQQQCERQRRGQEQTLCRRRCEQRRQQEERERQGMPRDPEQRYEQCQQQCERQRRGQEQTLCRRRCEQRRQQEERERQGMPRDPEQRYEQCQQQCERQRRGQEQTLCRRRCEQRRQQEERERQGMPRDPEQRYEQCQQQCERQRRGQEQTLCRRRCEQRRQQEERERQGMPRDPEQRYEQCQQQCERQRRGQEQTLCRRRCEQRRQQEERERQGMPRDPEQRYEQCQQQCERQRRGQEQTLCRRRCEQRRQQEERERQGMPRDPEQRYEQCQQQCERQRRGQEQTLCRRRCEQRRQQEERERQGMPRDPEQRYEQCQQQCERQRRGQEQTLCRRRCEQRRQQEERERQGMPRDPEQRYEQCQQQCERQRRGQEQTLCRRRCEQRRQQEERERQGMPRDPEQRYEQCQQQCERQRRGQEQTLCRRRCEQRRQQEERERQGMPRDPEQRYEQCQQQCERQRRGQEQTLCRRRCEQRRQQEERERQGMPRDPEQRYEQCQQQCERQRRGQEQTLCRRRCEQRRQQEERERQGMPRDPEQRYEQCQQQCERQRRGQEQTLCRRRCEQRRQQEERERQ

Secondary structure (DSSP, 8-state):
--SS-HHHHHHHHHHHHHHH--SSHHHHHHHHHHHHHHHHHHS--

Foldseek 3Di:
DDPDDPVVVLVVLLVVLVVPPDDCVSVVSCVVSVVVCVVVCVVPD

InterPro domains:
  IPR006045 Cupin 1 [PF00190] (221-293)
  IPR006045 Cupin 1 [PF00190] (388-554)
  IPR006045 Cupin 1 [SM00835] (187-341)
  IPR006045 Cupin 1 [SM00835] (386-556)
  IPR006792 Vicilin, N-terminal [PF04702] (9-175)
  IPR011051 RmlC-like cupin domain superfamily [SSF51182] (180-371)
  IPR011051 RmlC-like cupin domain superfamily [SSF51182] (388-574)
  IPR014710 RmlC-like jelly roll fold [G3DSA:2.60.120.10] (170-366)
  IPR014710 RmlC-like jelly roll fold [G3DSA:2.60.120.10] (378-572)
  IPR050253 Seed Storage and Functional Proteins [PTHR31189] (170-570)

Organism: Juglans regia (NCBI:txid51240)

Solvent-accessible surface area: 4702 Å² total; per-residue (Å²): 129,156,122,177,70,113,134,79,166,70,120,106,10,58,78,40,6,66,193,79,121,197,37,153,83,112,70,32,1,136,131,75,17,90,95,105,149,92,101,98,123,161,111,220,217